Protein AF-A0AA36IX48-F1 (afdb_monomer)

Structure (mmCIF, N/CA/C/O backbone):
data_AF-A0AA36IX48-F1
#
_entry.id   AF-A0AA36IX48-F1
#
loop_
_atom_site.group_PDB
_atom_site.id
_atom_site.type_symbol
_atom_site.label_atom_id
_atom_site.label_alt_id
_atom_site.label_comp_id
_atom_site.label_asym_id
_atom_site.label_entity_id
_atom_site.label_seq_id
_atom_site.pdbx_PDB_ins_code
_atom_site.Cartn_x
_atom_site.Cartn_y
_atom_site.Cartn_z
_atom_site.occupancy
_atom_site.B_iso_or_equiv
_atom_site.auth_seq_id
_atom_site.auth_comp_id
_atom_site.auth_asym_id
_atom_site.auth_atom_id
_atom_site.pdbx_PDB_model_num
ATOM 1 N N . MET A 1 1 ? -41.286 -25.976 24.885 1.00 46.16 1 MET A N 1
ATOM 2 C CA . MET A 1 1 ? -41.912 -25.222 23.768 1.00 46.16 1 MET A CA 1
ATOM 3 C C . MET A 1 1 ? -41.968 -26.102 22.519 1.00 46.16 1 MET A C 1
ATOM 5 O O . MET A 1 1 ? -41.051 -26.886 22.336 1.00 46.16 1 MET A O 1
ATOM 9 N N . ARG A 1 2 ? -43.024 -26.004 21.688 1.00 53.12 2 ARG A N 1
ATOM 10 C CA . ARG A 1 2 ? -43.174 -26.746 20.407 1.00 53.12 2 ARG A CA 1
ATOM 11 C C . ARG A 1 2 ? -42.702 -25.962 19.166 1.00 53.12 2 ARG A C 1
ATOM 13 O O . ARG A 1 2 ? -42.714 -26.506 18.069 1.00 53.12 2 ARG A O 1
ATOM 20 N N . LEU A 1 3 ? -42.322 -24.695 19.332 1.00 53.62 3 LEU A N 1
ATOM 21 C CA . LEU A 1 3 ? -41.814 -23.829 18.266 1.00 53.62 3 LEU A CA 1
ATOM 22 C C . LEU A 1 3 ? -40.289 -23.871 18.251 1.00 53.62 3 LEU A C 1
ATOM 24 O O . LEU A 1 3 ? -39.657 -23.649 19.284 1.00 53.62 3 LEU A O 1
ATOM 28 N N . LYS A 1 4 ? -39.724 -24.159 17.080 1.00 57.25 4 LYS A N 1
ATOM 29 C CA . LYS A 1 4 ? -38.285 -24.085 16.838 1.00 57.25 4 LYS A CA 1
ATOM 30 C C . LYS A 1 4 ? -37.864 -22.615 16.669 1.00 57.25 4 LYS A C 1
ATOM 32 O O . LYS A 1 4 ? -38.554 -21.909 15.929 1.00 57.25 4 LYS A O 1
ATOM 37 N N . PRO A 1 5 ? -36.788 -22.143 17.324 1.00 54.94 5 PRO A N 1
ATOM 38 C CA . PRO A 1 5 ? -36.340 -20.752 17.228 1.00 54.94 5 PRO A CA 1
ATOM 39 C C . PRO A 1 5 ? -36.119 -20.280 15.778 1.00 54.94 5 PRO A C 1
ATOM 41 O O . PRO A 1 5 ? -36.462 -19.152 15.440 1.00 54.94 5 PRO A O 1
ATOM 44 N N . GLU A 1 6 ? -35.657 -21.159 14.888 1.00 57.03 6 GLU A N 1
ATOM 45 C CA . GLU A 1 6 ? -35.353 -20.838 13.485 1.00 57.03 6 GLU A CA 1
ATOM 46 C C . GLU A 1 6 ? -36.599 -20.446 12.666 1.00 57.03 6 GLU A C 1
ATOM 48 O O . GLU A 1 6 ? -36.493 -19.729 11.674 1.00 57.03 6 GLU A O 1
ATOM 53 N N . LEU A 1 7 ? -37.799 -20.868 13.088 1.00 59.56 7 LEU A N 1
ATOM 54 C CA . LEU A 1 7 ? -39.063 -20.503 12.429 1.00 59.56 7 LEU A CA 1
ATOM 55 C C . LEU A 1 7 ? -39.451 -19.037 12.670 1.00 59.56 7 LEU A C 1
ATOM 57 O O . LEU A 1 7 ? -40.231 -18.478 11.906 1.00 59.56 7 LEU A O 1
ATOM 61 N N . ILE A 1 8 ? -38.925 -18.412 13.727 1.00 64.75 8 ILE A N 1
ATOM 62 C CA . ILE A 1 8 ? -39.193 -17.007 14.063 1.00 64.75 8 ILE A CA 1
ATOM 63 C C . ILE A 1 8 ? -38.397 -16.072 13.155 1.00 64.75 8 ILE A C 1
ATOM 65 O O . ILE A 1 8 ? -38.906 -15.027 12.763 1.00 64.75 8 ILE A O 1
ATOM 69 N N . ASP A 1 9 ? -37.184 -16.469 12.777 1.00 60.41 9 ASP A N 1
ATOM 70 C CA . ASP A 1 9 ? -36.302 -15.697 11.896 1.00 60.41 9 ASP A CA 1
ATOM 71 C C . ASP A 1 9 ? -36.939 -15.480 10.507 1.00 60.41 9 ASP A C 1
ATOM 73 O O . ASP A 1 9 ? -36.874 -14.391 9.938 1.00 60.41 9 ASP A O 1
ATOM 77 N N . GLN A 1 10 ? -37.690 -16.477 10.020 1.00 59.72 10 GLN A N 1
ATOM 78 C CA . GLN A 1 10 ? -38.467 -16.395 8.774 1.00 59.72 10 GLN A CA 1
ATOM 79 C C . GLN A 1 10 ? -39.636 -15.398 8.833 1.00 59.72 10 GLN A C 1
ATOM 81 O O . GLN A 1 10 ? -40.089 -14.931 7.792 1.00 59.72 10 GLN A O 1
ATOM 86 N N . LEU A 1 11 ? -40.137 -15.060 10.026 1.00 64.31 11 LEU A N 1
ATOM 87 C CA . LEU A 1 11 ? -41.247 -14.112 10.203 1.00 64.31 11 LEU A CA 1
ATOM 88 C C . LEU A 1 11 ? -40.773 -12.652 10.247 1.00 64.31 11 LEU A C 1
ATOM 90 O O . LEU A 1 11 ? -41.592 -11.741 10.147 1.00 64.31 11 LEU A O 1
ATOM 94 N N . LEU A 1 12 ? -39.467 -12.420 10.414 1.00 65.06 12 LEU A N 1
ATOM 95 C CA . LEU A 1 12 ? -38.880 -11.088 10.588 1.00 65.06 12 LEU A CA 1
ATOM 96 C C . LEU A 1 12 ? -38.360 -10.480 9.276 1.00 65.06 12 LEU A C 1
ATOM 98 O O . LEU A 1 12 ? -38.052 -9.286 9.233 1.00 65.06 12 LEU A O 1
ATOM 102 N N . HIS A 1 13 ? -38.278 -11.273 8.202 1.00 67.19 13 HIS A N 1
ATOM 103 C CA . HIS A 1 13 ? -37.697 -10.864 6.925 1.00 67.19 13 HIS A CA 1
ATOM 104 C C . HIS A 1 13 ? -38.577 -11.268 5.727 1.00 67.19 13 HIS A C 1
ATOM 106 O O . HIS A 1 13 ? -39.184 -12.338 5.748 1.00 67.19 13 HIS A O 1
ATOM 112 N N . PRO A 1 14 ? -38.645 -10.449 4.657 1.00 66.88 14 PRO A N 1
ATOM 113 C CA . PRO A 1 14 ? -39.230 -10.870 3.382 1.00 66.88 14 PRO A CA 1
ATOM 114 C C . PRO A 1 14 ? -38.504 -12.102 2.830 1.00 66.88 14 PRO A C 1
ATOM 116 O O . PRO A 1 14 ? -37.282 -12.185 2.941 1.00 66.88 14 PRO A O 1
ATOM 119 N N . THR A 1 15 ? -39.227 -13.031 2.204 1.00 73.19 15 THR A N 1
ATOM 120 C CA . THR A 1 15 ? -38.663 -14.268 1.619 1.00 73.19 15 THR A CA 1
ATOM 121 C C . THR A 1 15 ? -38.873 -14.305 0.104 1.00 73.19 15 THR A C 1
ATOM 123 O O . THR A 1 15 ? -39.785 -13.656 -0.401 1.00 73.19 15 THR A O 1
ATOM 126 N N . LEU A 1 16 ? -38.029 -15.017 -0.654 1.00 79.50 16 LEU A N 1
ATOM 127 C CA . LEU A 1 16 ? -38.253 -15.195 -2.099 1.00 79.50 16 LEU A CA 1
ATOM 128 C C . LEU A 1 16 ? -39.446 -16.124 -2.332 1.00 79.50 16 LEU A C 1
ATOM 130 O O . LEU A 1 16 ? -39.593 -17.114 -1.614 1.00 79.50 16 LEU A O 1
ATOM 134 N N . ASP A 1 17 ? -40.249 -15.852 -3.361 1.00 79.50 17 ASP A N 1
ATOM 135 C CA . ASP A 1 17 ? -41.341 -16.737 -3.763 1.00 79.50 17 ASP A CA 1
ATOM 136 C C . ASP A 1 17 ? -40.775 -18.125 -4.130 1.00 79.50 17 ASP A C 1
ATOM 138 O O . ASP A 1 17 ? -39.994 -18.249 -5.083 1.00 79.50 17 ASP A O 1
ATOM 142 N N . PRO A 1 18 ? -41.149 -19.192 -3.399 1.00 73.56 18 PRO A N 1
ATOM 143 C CA . PRO A 1 18 ? -40.654 -20.538 -3.663 1.00 73.56 18 PRO A CA 1
ATOM 144 C C . PRO A 1 18 ? -41.087 -21.090 -5.031 1.00 73.56 18 PRO A C 1
ATOM 146 O O . PRO A 1 18 ? -40.496 -22.063 -5.495 1.00 73.56 18 PRO A O 1
ATOM 149 N N . LYS A 1 19 ? -42.096 -20.499 -5.686 1.00 76.38 19 LYS A N 1
ATOM 150 C CA . LYS A 1 19 ? -42.576 -20.907 -7.017 1.00 76.38 19 LYS A CA 1
ATOM 151 C C . LYS A 1 19 ? -41.875 -20.181 -8.170 1.00 76.38 19 LYS A C 1
ATOM 153 O O . LYS A 1 19 ? -42.069 -20.565 -9.325 1.00 76.38 19 LYS A O 1
ATOM 158 N N . ALA A 1 20 ? -41.075 -19.150 -7.893 1.00 81.56 20 ALA A N 1
ATOM 159 C CA . ALA A 1 20 ? -40.369 -18.403 -8.927 1.00 81.56 20 ALA A CA 1
ATOM 160 C C . ALA A 1 20 ? -39.232 -19.238 -9.543 1.00 81.56 20 ALA A C 1
ATOM 162 O O . ALA A 1 20 ? -38.473 -19.905 -8.837 1.00 81.56 20 ALA A O 1
ATOM 163 N N . LYS A 1 21 ? -39.078 -19.184 -10.874 1.00 77.06 21 LYS A N 1
ATOM 164 C CA . LYS A 1 21 ? -37.916 -19.781 -11.552 1.00 77.06 21 LYS A CA 1
ATOM 165 C C . LYS A 1 21 ? -36.668 -18.963 -11.216 1.00 77.06 21 LYS A C 1
ATOM 167 O O . LYS A 1 21 ? -36.655 -17.757 -11.437 1.00 77.06 21 LYS A O 1
ATOM 172 N N . LYS A 1 22 ? -35.622 -19.623 -10.712 1.00 84.12 22 LYS A N 1
ATOM 173 C CA . LYS A 1 22 ? -34.359 -18.991 -10.302 1.00 84.12 22 LYS A CA 1
ATOM 174 C C . LYS A 1 22 ? -33.230 -19.413 -11.237 1.00 84.12 22 LYS A C 1
ATOM 176 O O . LYS A 1 22 ? -33.047 -20.605 -11.474 1.00 84.12 22 LYS A O 1
ATOM 181 N N . GLN A 1 23 ? -32.451 -18.452 -11.726 1.00 83.62 23 GLN A N 1
ATOM 182 C CA . GLN A 1 23 ? -31.188 -18.714 -12.415 1.00 83.62 23 GLN A CA 1
ATOM 183 C C . GLN A 1 23 ? -30.030 -18.442 -11.450 1.00 83.62 23 GLN A C 1
ATOM 185 O O . GLN A 1 23 ? -29.552 -17.314 -11.343 1.00 83.62 23 GLN A O 1
ATOM 190 N N . VAL A 1 24 ? -29.610 -19.471 -10.712 1.00 81.81 24 VAL A N 1
ATOM 191 C CA . VAL A 1 24 ? -28.494 -19.370 -9.761 1.00 81.81 24 VAL A CA 1
ATOM 192 C C . VAL A 1 24 ? -27.178 -19.300 -10.537 1.00 81.81 24 VAL A C 1
ATOM 194 O O . VAL A 1 24 ? -26.882 -20.186 -11.336 1.00 81.81 24 VAL A O 1
ATOM 197 N N . ILE A 1 25 ? -26.401 -18.242 -10.308 1.00 79.06 25 ILE A N 1
ATOM 198 C CA . ILE A 1 25 ? -25.122 -17.977 -10.986 1.00 79.06 25 ILE A CA 1
ATOM 199 C C . ILE A 1 25 ? -23.906 -18.174 -10.078 1.00 79.06 25 ILE A C 1
ATOM 201 O O . ILE A 1 25 ? -22.808 -18.406 -10.576 1.00 79.06 25 ILE A O 1
ATOM 205 N N . ALA A 1 26 ? -24.083 -18.092 -8.758 1.00 72.31 26 ALA A N 1
ATOM 206 C CA . ALA A 1 26 ? -23.033 -18.353 -7.778 1.00 72.31 26 ALA A CA 1
ATOM 207 C C . ALA A 1 26 ? -23.634 -18.709 -6.410 1.00 72.31 26 ALA A C 1
ATOM 209 O O . ALA A 1 26 ? -24.830 -18.529 -6.174 1.00 72.31 26 ALA A O 1
ATOM 210 N N . LYS A 1 27 ? -22.788 -19.184 -5.492 1.00 71.38 27 LYS A N 1
ATOM 211 C CA . LYS A 1 27 ? -23.140 -19.420 -4.090 1.00 71.38 27 LYS A CA 1
ATOM 212 C C . LYS A 1 27 ? -22.024 -18.908 -3.182 1.00 71.38 27 LYS A C 1
ATOM 214 O O . LYS A 1 27 ? -20.856 -19.206 -3.422 1.00 71.38 27 LYS A O 1
ATOM 219 N N . ALA A 1 28 ? -22.372 -18.123 -2.170 1.00 62.22 28 ALA A N 1
ATOM 220 C CA . ALA A 1 28 ? -21.428 -17.574 -1.207 1.00 62.22 28 ALA A CA 1
ATOM 221 C C . ALA A 1 28 ? -20.859 -18.671 -0.289 1.00 62.22 28 ALA A C 1
ATOM 223 O O . ALA A 1 28 ? -21.557 -19.615 0.081 1.00 62.22 28 ALA A O 1
ATOM 224 N N . ALA A 1 29 ? -19.586 -18.524 0.094 1.00 48.53 29 ALA A N 1
ATOM 225 C CA . ALA A 1 29 ? -18.895 -19.444 1.003 1.00 48.53 29 ALA A CA 1
ATOM 226 C C . ALA A 1 29 ? -19.347 -19.301 2.470 1.00 48.53 29 ALA A C 1
ATOM 228 O O . ALA A 1 29 ? -19.190 -20.232 3.256 1.00 48.53 29 ALA A O 1
ATOM 229 N N . SER A 1 30 ? -19.926 -18.153 2.836 1.00 50.19 30 SER A N 1
ATOM 230 C CA . SER A 1 30 ? -20.499 -17.880 4.156 1.00 50.19 30 SER A CA 1
ATOM 231 C C . SER A 1 30 ? -22.009 -17.653 4.056 1.00 50.19 30 SER A C 1
ATOM 233 O O . SER A 1 30 ? -22.506 -17.111 3.067 1.00 50.19 30 SER A O 1
ATOM 235 N N . GLN A 1 31 ? -22.754 -18.073 5.084 1.00 53.94 31 GLN A N 1
ATOM 236 C CA . GLN A 1 31 ? -24.179 -17.756 5.179 1.00 53.94 31 GLN A CA 1
ATOM 237 C C . GLN A 1 31 ? -24.336 -16.252 5.424 1.00 53.94 31 GLN A C 1
ATOM 239 O O . GLN A 1 31 ? -23.801 -15.697 6.387 1.00 53.94 31 GLN A O 1
ATOM 244 N N . LEU A 1 32 ? -25.028 -15.587 4.503 1.00 55.62 32 LEU A N 1
ATOM 245 C CA . LEU A 1 32 ? -25.348 -14.169 4.587 1.00 55.62 32 LEU A CA 1
ATOM 246 C C . LEU A 1 32 ? -26.403 -13.934 5.691 1.00 55.62 32 LEU A C 1
ATOM 248 O O . LEU A 1 32 ? -26.988 -14.880 6.218 1.00 55.62 32 LEU A O 1
ATOM 252 N N . PRO A 1 33 ? -26.656 -12.678 6.107 1.00 53.53 33 PRO A N 1
ATOM 253 C CA . PRO A 1 33 ? -27.834 -12.386 6.917 1.00 53.53 33 PRO A CA 1
ATOM 254 C C . PRO A 1 33 ? -29.089 -12.893 6.186 1.00 53.53 33 PRO A C 1
ATOM 256 O O . PRO A 1 33 ? -29.127 -12.721 4.969 1.00 53.53 33 PRO A O 1
ATOM 259 N N . PRO A 1 34 ? -30.122 -13.415 6.878 1.00 56.50 34 PRO A N 1
ATOM 260 C CA . PRO A 1 34 ? -31.332 -14.039 6.306 1.00 56.50 34 PRO A CA 1
ATOM 261 C C . PRO A 1 34 ? -32.286 -13.036 5.619 1.00 56.50 34 PRO A C 1
ATOM 263 O O . PRO A 1 34 ? -33.505 -13.178 5.628 1.00 56.50 34 PRO A O 1
ATOM 266 N N . VAL A 1 35 ? -31.728 -11.984 5.026 1.00 59.44 35 VAL A N 1
ATOM 267 C CA . VAL A 1 35 ? -32.419 -10.890 4.359 1.00 59.44 35 VAL A CA 1
ATOM 268 C C . VAL A 1 35 ? -32.210 -11.031 2.862 1.00 59.44 35 VAL A C 1
ATOM 270 O O . VAL A 1 35 ? -31.077 -11.014 2.380 1.00 59.44 35 VAL A O 1
ATOM 273 N N . GLN A 1 36 ? -33.315 -11.104 2.134 1.00 70.62 36 GLN A N 1
ATOM 274 C CA . GLN A 1 36 ? -33.330 -11.126 0.677 1.00 70.62 36 GLN A CA 1
ATOM 275 C C . GLN A 1 36 ? -33.002 -9.735 0.135 1.00 70.62 36 GLN A C 1
ATOM 277 O O . GLN A 1 36 ? -33.546 -8.733 0.610 1.00 70.62 36 GLN A O 1
ATOM 282 N N . ARG A 1 37 ? -32.088 -9.651 -0.833 1.00 74.44 37 ARG A N 1
ATOM 283 C CA . ARG A 1 37 ? -31.637 -8.367 -1.395 1.00 74.44 37 ARG A CA 1
ATOM 284 C C . ARG A 1 37 ? -31.667 -8.423 -2.909 1.00 74.44 37 ARG A C 1
ATOM 286 O O . ARG A 1 37 ? -31.180 -9.385 -3.482 1.00 74.44 37 ARG A O 1
ATOM 293 N N . GLN A 1 38 ? -32.208 -7.387 -3.541 1.00 80.25 38 GLN A N 1
ATOM 294 C CA . GLN A 1 38 ? -32.217 -7.261 -4.995 1.00 80.25 38 GLN A CA 1
ATOM 295 C C . GLN A 1 38 ? -31.937 -5.822 -5.417 1.00 80.25 38 GLN A C 1
ATOM 297 O O . GLN A 1 38 ? -32.407 -4.873 -4.775 1.00 80.25 38 GLN A O 1
ATOM 302 N N . GLY A 1 39 ? -31.168 -5.668 -6.490 1.00 79.44 39 GLY A N 1
ATOM 303 C CA . GLY A 1 39 ? -30.781 -4.365 -7.012 1.00 79.44 39 GLY A CA 1
ATOM 304 C C . GLY A 1 39 ? -29.877 -4.459 -8.233 1.00 79.44 39 GLY A C 1
ATOM 305 O O . GLY A 1 39 ? -29.334 -5.522 -8.544 1.00 79.44 39 GLY A O 1
ATOM 306 N N . ARG A 1 40 ? -29.713 -3.332 -8.930 1.00 79.12 40 ARG A N 1
ATOM 307 C CA . ARG A 1 40 ? -28.708 -3.203 -9.986 1.00 79.12 40 ARG A CA 1
ATOM 308 C C . ARG A 1 40 ? -27.335 -3.252 -9.353 1.00 79.12 40 ARG A C 1
ATOM 310 O O . ARG A 1 40 ? -27.033 -2.460 -8.456 1.00 79.12 40 ARG A O 1
ATOM 317 N N . TRP A 1 41 ? -26.517 -4.194 -9.797 1.00 76.25 41 TRP A N 1
ATOM 318 C CA . TRP A 1 41 ? -25.200 -4.335 -9.211 1.00 76.25 41 TRP A CA 1
ATOM 319 C C . TRP A 1 41 ? -24.244 -3.265 -9.749 1.00 76.25 41 TRP A C 1
ATOM 321 O O . TRP A 1 41 ? -24.304 -2.898 -10.925 1.00 76.25 41 TRP A O 1
ATOM 331 N N . SER A 1 42 ? -23.386 -2.746 -8.872 1.00 67.94 42 SER A N 1
ATOM 332 C CA . SER A 1 42 ? -22.443 -1.669 -9.180 1.00 67.94 42 SER A CA 1
ATOM 333 C C . SER A 1 42 ? -21.073 -1.951 -8.570 1.00 67.94 42 SER A C 1
ATOM 335 O O . SER A 1 42 ? -20.973 -2.393 -7.421 1.00 67.94 42 SER A O 1
ATOM 337 N N . SER A 1 43 ? -20.027 -1.660 -9.341 1.00 66.19 43 SER A N 1
ATOM 338 C CA . SER A 1 43 ? -18.622 -1.690 -8.924 1.00 66.19 43 SER A CA 1
ATOM 339 C C . SER A 1 43 ? -18.089 -0.302 -8.534 1.00 66.19 43 SER A C 1
ATOM 341 O O . SER A 1 43 ? -16.965 -0.180 -8.043 1.00 66.19 43 SER A O 1
ATOM 343 N N . ALA A 1 44 ? -18.900 0.748 -8.714 1.00 60.56 44 ALA A N 1
ATOM 344 C CA . ALA A 1 44 ? -18.538 2.146 -8.499 1.00 60.56 44 ALA A CA 1
ATOM 345 C C . ALA A 1 44 ? -18.144 2.490 -7.048 1.00 60.56 44 ALA A C 1
ATOM 347 O O . ALA A 1 44 ? -18.482 1.785 -6.095 1.00 60.56 44 ALA A O 1
ATOM 348 N N . GLN A 1 45 ? -17.447 3.616 -6.852 1.00 58.31 45 GLN A N 1
ATOM 349 C CA . GLN A 1 45 ? -17.116 4.125 -5.515 1.00 58.31 45 GLN A CA 1
ATOM 350 C C . GLN A 1 45 ? -18.378 4.325 -4.658 1.00 58.31 45 GLN A C 1
ATOM 352 O O . GLN A 1 45 ? -19.426 4.742 -5.149 1.00 58.31 45 GLN A O 1
ATOM 357 N N . THR A 1 46 ? -18.263 4.080 -3.353 1.00 60.06 46 THR A N 1
ATOM 358 C CA . THR A 1 46 ? -19.386 4.071 -2.392 1.00 60.06 46 THR A CA 1
ATOM 359 C C . THR A 1 46 ? -20.204 5.356 -2.410 1.00 60.06 46 THR A C 1
ATOM 361 O O . THR A 1 46 ? -21.430 5.311 -2.375 1.00 60.06 46 THR A O 1
ATOM 364 N N . ARG A 1 47 ? -19.551 6.509 -2.585 1.00 58.44 47 ARG A N 1
ATOM 365 C CA . ARG A 1 47 ? -20.232 7.808 -2.707 1.00 58.44 47 ARG A CA 1
ATOM 366 C C . ARG A 1 47 ? -21.203 7.869 -3.891 1.00 58.44 47 ARG A C 1
ATOM 368 O O . ARG A 1 47 ? -22.236 8.522 -3.796 1.00 58.44 47 ARG A O 1
ATOM 375 N N . GLN A 1 48 ? -20.895 7.193 -4.996 1.00 64.25 48 GLN A N 1
ATOM 376 C CA . GLN A 1 48 ? -21.763 7.144 -6.172 1.00 64.25 48 GLN A CA 1
ATOM 377 C C . GLN A 1 48 ? -22.953 6.202 -5.954 1.00 64.25 48 GLN A C 1
ATOM 379 O O . GLN A 1 48 ? -24.062 6.523 -6.373 1.00 64.25 48 GLN A O 1
ATOM 384 N N . ALA A 1 49 ? -22.746 5.084 -5.249 1.00 63.12 49 ALA A N 1
ATOM 385 C CA . ALA A 1 49 ? -23.829 4.186 -4.847 1.00 63.12 49 ALA A CA 1
ATOM 386 C C . ALA A 1 49 ? -24.809 4.870 -3.875 1.00 63.12 49 ALA A C 1
ATOM 388 O O . ALA A 1 49 ? -26.016 4.747 -4.052 1.00 63.12 49 ALA A O 1
ATOM 389 N N . VAL A 1 50 ? -24.302 5.660 -2.916 1.00 60.94 50 VAL A N 1
ATOM 390 C CA . VAL A 1 50 ? -25.124 6.479 -2.001 1.00 60.94 50 VAL A CA 1
ATOM 391 C C . VAL A 1 50 ? -25.995 7.473 -2.757 1.00 60.94 50 VAL A C 1
ATOM 393 O O . VAL A 1 50 ? -27.170 7.607 -2.437 1.00 60.94 50 VAL A O 1
ATOM 396 N N . ARG A 1 51 ? -25.431 8.183 -3.744 1.00 66.25 51 ARG A N 1
ATOM 397 C CA . ARG A 1 51 ? -26.186 9.157 -4.551 1.00 66.25 51 ARG A CA 1
ATOM 398 C C . ARG A 1 51 ? -27.332 8.477 -5.294 1.00 66.25 51 ARG A C 1
ATOM 400 O O . ARG A 1 51 ? -28.476 8.830 -5.068 1.00 66.25 51 ARG A O 1
ATOM 407 N N . ARG A 1 52 ? -27.035 7.401 -6.024 1.00 66.56 52 ARG A N 1
ATOM 408 C CA . ARG A 1 52 ? -28.048 6.596 -6.725 1.00 66.56 52 ARG A CA 1
ATOM 409 C C . ARG A 1 52 ? -29.140 6.062 -5.792 1.00 66.56 52 ARG A C 1
ATOM 411 O O . ARG A 1 52 ? -30.314 6.077 -6.141 1.00 66.56 52 ARG A O 1
ATOM 418 N N . ALA A 1 53 ? -28.769 5.629 -4.587 1.00 62.06 53 ALA A N 1
ATOM 419 C CA . ALA A 1 53 ? -29.731 5.184 -3.583 1.00 62.06 53 ALA A CA 1
ATOM 420 C C . ALA A 1 53 ? -30.604 6.331 -3.037 1.00 62.06 53 ALA A C 1
ATOM 422 O O . ALA A 1 53 ? -31.789 6.114 -2.785 1.00 62.06 53 ALA A O 1
ATOM 423 N N . LYS A 1 54 ? -30.046 7.541 -2.866 1.00 69.12 54 LYS A N 1
ATOM 424 C CA . LYS A 1 54 ? -30.815 8.754 -2.527 1.00 69.12 54 LYS A CA 1
ATOM 425 C C . LYS A 1 54 ? -31.784 9.144 -3.642 1.00 69.12 54 LYS A C 1
ATOM 427 O O . LYS A 1 54 ? -32.889 9.571 -3.339 1.00 69.12 54 LYS A O 1
ATOM 432 N N . ASP A 1 55 ? -31.407 8.888 -4.890 1.00 72.81 55 ASP A N 1
ATOM 433 C CA . ASP A 1 55 ? -32.243 9.103 -6.076 1.00 72.81 55 ASP A CA 1
ATOM 434 C C . ASP A 1 55 ? -33.305 7.987 -6.269 1.00 72.81 55 ASP A C 1
ATOM 436 O O . ASP A 1 55 ? -33.966 7.913 -7.302 1.00 72.81 55 ASP A O 1
ATOM 440 N N . GLY A 1 56 ? -33.478 7.091 -5.285 1.00 68.56 56 GLY A N 1
ATOM 441 C CA . GLY A 1 56 ? -34.509 6.044 -5.275 1.00 68.56 56 GLY A CA 1
ATOM 442 C C . GLY A 1 56 ? -34.120 4.725 -5.956 1.00 68.56 56 GLY A C 1
ATOM 443 O O . GLY A 1 56 ? -34.928 3.793 -6.008 1.00 68.56 56 GLY A O 1
ATOM 444 N N . GLU A 1 57 ? -32.888 4.590 -6.452 1.00 74.69 57 GLU A N 1
ATOM 445 C CA . GLU A 1 57 ? -32.429 3.380 -7.135 1.00 74.69 57 GLU A CA 1
ATOM 446 C C . GLU A 1 57 ? -32.106 2.242 -6.143 1.00 74.69 57 GLU A C 1
ATOM 448 O O . GLU A 1 57 ? -31.390 2.416 -5.153 1.00 74.69 57 GLU A O 1
ATOM 453 N N . LYS A 1 58 ? -32.580 1.019 -6.426 1.00 73.31 58 LYS A N 1
ATOM 454 C CA . LYS A 1 58 ? -32.150 -0.188 -5.696 1.00 73.31 58 LYS A CA 1
ATOM 455 C C . LYS A 1 58 ? -30.764 -0.612 -6.188 1.00 73.31 58 LYS A C 1
ATOM 457 O O . LYS A 1 58 ? -30.658 -1.293 -7.208 1.00 73.31 58 LYS A O 1
ATOM 462 N N . VAL A 1 59 ? -29.716 -0.243 -5.456 1.00 71.94 59 VAL A N 1
ATOM 463 C CA . VAL A 1 59 ? -28.319 -0.557 -5.801 1.00 71.94 59 VAL A CA 1
ATOM 464 C C . VAL A 1 59 ? -27.785 -1.709 -4.950 1.00 71.94 59 VAL A C 1
ATOM 466 O O . VAL A 1 59 ? -28.004 -1.762 -3.741 1.00 71.94 59 VAL A O 1
ATOM 469 N N . LEU A 1 60 ? -27.046 -2.619 -5.584 1.00 71.19 60 LEU A N 1
ATOM 470 C CA . LEU A 1 60 ? -26.371 -3.738 -4.936 1.00 71.19 60 LEU A CA 1
ATOM 471 C C . LEU A 1 60 ? -24.853 -3.575 -5.106 1.00 71.19 60 LEU A C 1
ATOM 473 O O . LEU A 1 60 ? -24.303 -3.737 -6.195 1.00 71.19 60 LEU A O 1
ATOM 477 N N . LEU A 1 61 ? -24.163 -3.189 -4.032 1.00 66.56 61 LEU A N 1
ATOM 478 C CA . LEU A 1 61 ? -22.719 -2.960 -4.074 1.00 66.56 61 LEU A CA 1
ATOM 479 C C . LEU A 1 61 ? -21.979 -4.302 -4.123 1.00 66.56 61 LEU A C 1
ATOM 481 O O . LEU A 1 61 ? -22.156 -5.127 -3.226 1.00 66.56 61 LEU A O 1
ATOM 485 N N . VAL A 1 62 ? -21.144 -4.509 -5.145 1.00 69.38 62 VAL A N 1
ATOM 486 C CA . VAL A 1 62 ? -20.300 -5.708 -5.270 1.00 69.38 62 VAL A CA 1
ATOM 487 C C . VAL A 1 62 ? -18.839 -5.293 -5.202 1.00 69.38 62 VAL A C 1
ATOM 489 O O . VAL A 1 62 ? -18.336 -4.546 -6.041 1.00 69.38 62 VAL A O 1
ATOM 492 N N . ARG A 1 63 ? -18.144 -5.799 -4.186 1.00 60.94 63 ARG A N 1
ATOM 493 C CA . ARG A 1 63 ? -16.720 -5.558 -3.938 1.00 60.94 63 ARG A CA 1
ATOM 494 C C . ARG A 1 63 ? -15.969 -6.873 -3.801 1.00 60.94 63 ARG A C 1
ATOM 496 O O . ARG A 1 63 ? -16.542 -7.850 -3.322 1.00 60.94 63 ARG A O 1
ATOM 503 N N . ILE A 1 64 ? -14.675 -6.854 -4.133 1.00 55.41 64 ILE A N 1
ATOM 504 C CA . ILE A 1 64 ? -13.749 -7.940 -3.771 1.00 55.41 64 ILE A CA 1
ATOM 505 C C . ILE A 1 64 ? -13.727 -8.072 -2.241 1.00 55.41 64 ILE A C 1
ATOM 507 O O . ILE A 1 64 ? -14.009 -9.139 -1.705 1.00 55.41 64 ILE A O 1
ATOM 511 N N . GLU A 1 65 ? -13.516 -6.953 -1.545 1.00 49.94 65 GLU A N 1
ATOM 512 C CA . GLU A 1 65 ? -13.613 -6.802 -0.090 1.00 49.94 65 GLU A CA 1
ATOM 513 C C . GLU A 1 65 ? -14.201 -5.420 0.225 1.00 49.94 65 GLU A C 1
ATOM 515 O O . GLU A 1 65 ? -13.955 -4.465 -0.512 1.00 49.94 65 GLU A O 1
ATOM 520 N N . THR A 1 66 ? -15.003 -5.313 1.284 1.00 51.97 66 THR A N 1
ATOM 521 C CA . THR A 1 66 ? -15.533 -4.024 1.756 1.00 51.97 66 THR A CA 1
ATOM 522 C C . THR A 1 66 ? -14.534 -3.353 2.693 1.00 51.97 66 THR A C 1
ATOM 524 O O . THR A 1 66 ? -14.044 -4.011 3.614 1.00 51.97 66 THR A O 1
ATOM 527 N N . SER A 1 67 ? -14.264 -2.063 2.496 1.00 49.56 67 SER A N 1
ATOM 528 C CA . SER A 1 67 ? -13.452 -1.242 3.400 1.00 49.56 67 SER A CA 1
ATOM 529 C C . SER A 1 67 ? -14.334 -0.376 4.311 1.00 49.56 67 SER A C 1
ATOM 531 O O . SER A 1 67 ? -15.532 -0.236 4.060 1.00 49.56 67 SER A O 1
ATOM 533 N N . PRO A 1 68 ? -13.777 0.228 5.372 1.00 48.81 68 PRO A N 1
ATOM 534 C CA . PRO A 1 68 ? -14.554 1.114 6.232 1.00 48.81 68 PRO A CA 1
ATOM 535 C C . PRO A 1 68 ? -15.070 2.388 5.526 1.00 48.81 68 PRO A C 1
ATOM 537 O O . PRO A 1 68 ? -16.182 2.838 5.796 1.00 48.81 68 PRO A O 1
ATOM 540 N N . ASP A 1 69 ? -14.377 2.864 4.480 1.00 49.91 69 ASP A N 1
ATOM 541 C CA . ASP A 1 69 ? -14.883 3.912 3.571 1.00 49.91 69 ASP A CA 1
ATOM 542 C C . ASP A 1 69 ? -16.223 3.538 2.905 1.00 49.91 69 ASP A C 1
ATOM 544 O O . ASP A 1 69 ? -16.983 4.409 2.466 1.00 49.91 69 ASP A O 1
ATOM 548 N N . ASP A 1 70 ? -16.533 2.239 2.819 1.00 51.69 70 ASP A N 1
ATOM 549 C CA . ASP A 1 70 ? -17.786 1.756 2.259 1.00 51.69 70 ASP A CA 1
ATOM 550 C C . ASP A 1 70 ? -18.973 1.935 3.237 1.00 51.69 70 ASP A C 1
ATOM 552 O O . ASP A 1 70 ? -20.119 1.955 2.789 1.00 51.69 70 ASP A O 1
ATOM 556 N N . ILE A 1 71 ? -18.746 2.148 4.546 1.00 52.69 71 ILE A N 1
ATOM 557 C CA . ILE A 1 71 ? -19.788 2.178 5.603 1.00 52.69 71 ILE A CA 1
ATOM 558 C C . ILE A 1 71 ? -20.859 3.247 5.358 1.00 52.69 71 ILE A C 1
ATOM 560 O O . ILE A 1 71 ? -22.052 2.979 5.518 1.00 52.69 71 ILE A O 1
ATOM 564 N N . HIS A 1 72 ? -20.471 4.428 4.881 1.00 46.25 72 HIS A N 1
ATOM 565 C CA . HIS A 1 72 ? -21.413 5.515 4.594 1.00 46.25 72 HIS A CA 1
ATOM 566 C C . HIS A 1 72 ? -22.385 5.180 3.446 1.00 46.25 72 HIS A C 1
ATOM 568 O O . HIS A 1 72 ? -23.475 5.743 3.386 1.00 46.25 72 HIS A O 1
ATOM 574 N N . GLY A 1 73 ? -22.032 4.233 2.565 1.00 42.31 73 GLY A N 1
ATOM 575 C CA . GLY A 1 73 ? -22.960 3.642 1.592 1.00 42.31 73 GLY A CA 1
ATOM 576 C C . GLY A 1 73 ? -23.669 2.382 2.045 1.00 42.31 73 GLY A C 1
ATOM 577 O O . GLY A 1 73 ? -24.609 1.954 1.382 1.00 42.31 73 GLY A O 1
ATOM 578 N N . LEU A 1 74 ? -23.281 1.825 3.190 1.00 49.03 74 LEU A N 1
ATOM 579 C CA . LEU A 1 74 ? -23.894 0.640 3.783 1.00 49.03 74 LEU A CA 1
ATOM 580 C C . LEU A 1 74 ? -25.128 0.978 4.641 1.00 49.03 74 LEU A C 1
ATOM 582 O O . LEU A 1 74 ? -25.994 0.112 4.799 1.00 49.03 74 LEU A O 1
ATOM 586 N N . GLY A 1 75 ? -25.242 2.215 5.151 1.00 37.47 75 GLY A N 1
ATOM 587 C CA . GLY A 1 75 ? -26.427 2.717 5.872 1.00 37.47 75 GLY A CA 1
ATOM 588 C C . GLY A 1 75 ? -27.677 2.824 4.986 1.00 37.47 75 GLY A C 1
ATOM 589 O O . GLY A 1 75 ? -28.796 2.553 5.422 1.00 37.47 75 GLY A O 1
ATOM 590 N N . THR A 1 76 ? -27.485 3.097 3.697 1.00 36.00 76 THR A N 1
ATOM 591 C CA . THR A 1 76 ? -28.511 3.022 2.653 1.00 36.00 76 THR A CA 1
ATOM 592 C C . THR A 1 76 ? -28.474 1.636 2.009 1.00 36.00 76 THR A C 1
ATOM 594 O O . THR A 1 76 ? -27.769 1.434 1.035 1.00 36.00 76 THR A O 1
ATOM 597 N N . ARG A 1 77 ? -29.192 0.669 2.606 1.00 37.56 77 ARG A N 1
ATOM 598 C CA . ARG A 1 77 ? -29.541 -0.676 2.082 1.00 37.56 77 ARG A CA 1
ATOM 599 C C . ARG A 1 77 ? -28.562 -1.266 1.039 1.00 37.56 77 ARG A C 1
ATOM 601 O O . ARG A 1 77 ? -28.659 -0.922 -0.131 1.00 37.56 77 ARG A O 1
ATOM 608 N N . GLN A 1 78 ? -27.826 -2.341 1.387 1.00 49.09 78 GLN A N 1
ATOM 609 C CA . GLN A 1 78 ? -27.083 -3.105 0.355 1.00 49.09 78 GLN A CA 1
ATOM 610 C C . GLN A 1 78 ? -25.732 -3.764 0.756 1.00 49.09 78 GLN A C 1
ATOM 612 O O . GLN A 1 78 ? -24.709 -3.222 0.368 1.00 49.09 78 GLN A O 1
ATOM 617 N N . ARG A 1 79 ? -25.647 -4.900 1.484 1.00 41.12 79 ARG A N 1
ATOM 618 C CA . ARG A 1 79 ? -24.350 -5.563 1.815 1.00 41.12 79 ARG A CA 1
ATOM 619 C C . ARG A 1 79 ? -24.078 -6.792 0.937 1.00 41.12 79 ARG A C 1
ATOM 621 O O . ARG A 1 79 ? -24.836 -7.751 1.058 1.00 41.12 79 ARG A O 1
ATOM 628 N N . VAL A 1 80 ? -22.977 -6.804 0.168 1.00 42.94 80 VAL A N 1
ATOM 629 C CA . VAL A 1 80 ? -22.399 -8.009 -0.475 1.00 42.94 80 VAL A CA 1
ATOM 630 C C . VAL A 1 80 ? -20.883 -7.848 -0.660 1.00 42.94 80 VAL A C 1
ATOM 632 O O . VAL A 1 80 ? -20.423 -6.928 -1.326 1.00 42.94 80 VAL A O 1
ATOM 635 N N . SER A 1 81 ? -20.094 -8.763 -0.097 1.00 37.66 81 SER A N 1
ATOM 636 C CA . SER A 1 81 ? -18.670 -8.918 -0.425 1.00 37.66 81 SER A CA 1
ATOM 637 C C . SER A 1 81 ? -18.510 -10.232 -1.184 1.00 37.66 81 SER A C 1
ATOM 639 O O . SER A 1 81 ? -19.037 -11.259 -0.759 1.00 37.66 81 SER A O 1
ATOM 641 N N . CYS A 1 82 ? -17.846 -10.186 -2.336 1.00 35.41 82 CYS A N 1
ATOM 642 C CA . CYS A 1 82 ? -17.588 -11.328 -3.203 1.00 35.41 82 CYS A CA 1
ATOM 643 C C . CYS A 1 82 ? -16.077 -11.430 -3.456 1.00 35.41 82 CYS A C 1
ATOM 645 O O . CYS A 1 82 ? -15.561 -10.830 -4.398 1.00 35.41 82 CYS A O 1
ATOM 647 N N . ARG A 1 83 ? -15.369 -12.251 -2.668 1.00 33.56 83 ARG A N 1
ATOM 648 C CA . ARG A 1 83 ? -14.090 -12.839 -3.116 1.00 33.56 83 ARG A CA 1
ATOM 649 C C . ARG A 1 83 ? -14.354 -13.733 -4.347 1.00 33.56 83 ARG A C 1
ATOM 651 O O . ARG A 1 83 ? -15.496 -14.151 -4.547 1.00 33.56 83 ARG A O 1
ATOM 658 N N . PRO A 1 84 ? -13.364 -13.969 -5.228 1.00 33.16 84 PRO A N 1
ATOM 659 C CA . PRO A 1 84 ? -13.581 -14.184 -6.660 1.00 33.16 84 PRO A CA 1
ATOM 660 C C . PRO A 1 84 ? -14.229 -15.542 -6.982 1.00 33.16 84 PRO A C 1
ATOM 662 O O . PRO A 1 84 ? -13.563 -16.472 -7.412 1.00 33.16 84 PRO A O 1
ATOM 665 N N . ALA A 1 85 ? -15.550 -15.636 -6.836 1.00 30.28 85 ALA A N 1
ATOM 666 C CA . ALA A 1 85 ? -16.376 -16.725 -7.363 1.00 30.28 85 ALA A CA 1
ATOM 667 C C . ALA A 1 85 ? -17.042 -16.362 -8.708 1.00 30.28 85 ALA A C 1
ATOM 669 O O . ALA A 1 85 ? -17.667 -17.206 -9.340 1.00 30.28 85 ALA A O 1
ATOM 670 N N . LEU A 1 86 ? -16.886 -15.118 -9.182 1.00 36.19 86 LEU A N 1
ATOM 671 C CA . LEU A 1 86 ? -17.432 -14.656 -10.470 1.00 36.19 86 LEU A CA 1
ATOM 672 C C . LEU A 1 86 ? -16.492 -14.903 -11.666 1.00 36.19 86 LEU A C 1
ATOM 674 O O . LEU A 1 86 ? -16.870 -14.650 -12.806 1.00 36.19 86 LEU A O 1
ATOM 678 N N . ARG A 1 87 ? -15.282 -15.436 -11.439 1.00 33.88 87 ARG A N 1
ATOM 679 C CA . ARG A 1 87 ? -14.399 -15.943 -12.505 1.00 33.88 87 ARG A CA 1
ATOM 680 C C . ARG A 1 87 ? -14.501 -17.465 -12.550 1.00 33.88 87 ARG A C 1
ATOM 682 O O . ARG A 1 87 ? -13.647 -18.155 -12.013 1.00 33.88 87 ARG A O 1
ATOM 689 N N . GLY A 1 88 ? -15.570 -17.993 -13.138 1.00 32.62 88 GLY A N 1
ATOM 690 C CA . GLY A 1 88 ? -15.708 -19.450 -13.254 1.00 32.62 88 GLY A CA 1
ATOM 691 C C . GLY A 1 88 ? -16.970 -19.970 -13.933 1.00 32.62 88 GLY A C 1
ATOM 692 O O . GLY A 1 88 ? -16.971 -21.112 -14.376 1.00 32.62 88 GLY A O 1
ATOM 693 N N . PHE A 1 89 ? -18.018 -19.160 -14.083 1.00 31.52 89 PHE A N 1
ATOM 694 C CA . PHE A 1 89 ? -19.238 -19.576 -14.778 1.00 31.52 89 PHE A CA 1
ATOM 695 C C . PHE A 1 89 ? -19.419 -18.789 -16.078 1.00 31.52 89 PHE A C 1
ATOM 697 O O . PHE A 1 89 ? -19.232 -17.576 -16.110 1.00 31.52 89 PHE A O 1
ATOM 704 N N . GLY A 1 90 ? -19.726 -19.506 -17.164 1.00 32.88 90 GLY A N 1
ATOM 705 C CA . GLY A 1 90 ? -19.735 -19.051 -18.561 1.00 32.88 90 GLY A CA 1
ATOM 706 C C . GLY A 1 90 ? -20.813 -18.029 -18.942 1.00 32.88 90 GLY A C 1
ATOM 707 O O . GLY A 1 90 ? -21.548 -18.239 -19.900 1.00 32.88 90 GLY A O 1
ATOM 708 N N . GLY A 1 91 ? -20.883 -16.907 -18.230 1.00 43.91 91 GLY A N 1
ATOM 709 C CA . GLY A 1 91 ? -21.664 -15.733 -18.601 1.00 43.91 91 GLY A CA 1
ATOM 710 C C . GLY A 1 91 ? -21.156 -14.518 -17.834 1.00 43.91 91 GLY A C 1
ATOM 711 O O . GLY A 1 91 ? -21.325 -14.437 -16.621 1.00 43.91 91 GLY A O 1
ATOM 712 N N . ALA A 1 92 ? -20.504 -13.579 -18.519 1.00 53.47 92 ALA A N 1
ATOM 713 C CA . ALA A 1 92 ? -20.075 -12.325 -17.908 1.00 53.47 92 ALA A CA 1
ATOM 714 C C . ALA A 1 92 ? -21.313 -11.510 -17.488 1.00 53.47 92 ALA A C 1
ATOM 716 O O . ALA A 1 92 ? -22.051 -11.025 -18.346 1.00 53.47 92 ALA A O 1
ATOM 717 N N . VAL A 1 93 ? -21.555 -11.371 -16.181 1.00 62.31 93 VAL A N 1
ATOM 718 C CA . VAL A 1 93 ? -22.587 -10.464 -15.654 1.00 62.31 93 VAL A CA 1
ATOM 719 C C . VAL A 1 93 ? -22.101 -9.030 -15.868 1.00 62.31 93 VAL A C 1
ATOM 721 O O . VAL A 1 93 ? -21.033 -8.656 -15.384 1.00 62.31 93 VAL A O 1
ATOM 724 N N . GLN A 1 94 ? -22.856 -8.234 -16.622 1.00 71.44 94 GLN A N 1
ATOM 725 C CA . GLN A 1 94 ? -22.506 -6.844 -16.934 1.00 71.44 94 GLN A CA 1
ATOM 726 C C . GLN A 1 94 ? -22.969 -5.903 -15.821 1.00 71.44 94 GLN A C 1
ATOM 728 O O . GLN A 1 94 ? -24.029 -6.116 -15.231 1.00 71.44 94 GLN A O 1
ATOM 733 N N . GLU A 1 95 ? -22.187 -4.862 -15.532 1.00 69.38 95 GLU A N 1
ATOM 734 C CA . GLU A 1 95 ? -22.543 -3.825 -14.555 1.00 69.38 95 GLU A CA 1
ATOM 735 C C . GLU A 1 95 ? -23.908 -3.192 -14.882 1.00 69.38 95 GLU A C 1
ATOM 737 O O . GLU A 1 95 ? -24.241 -2.974 -16.047 1.00 69.38 95 GLU A O 1
ATOM 742 N N . GLY A 1 96 ? -24.732 -2.942 -13.858 1.00 70.38 96 GLY A N 1
ATOM 743 C CA . GLY A 1 96 ? -26.098 -2.428 -14.019 1.00 70.38 96 GLY A CA 1
ATOM 744 C C . GLY A 1 96 ? -27.180 -3.494 -14.255 1.00 70.38 96 GLY A C 1
ATOM 745 O O . GLY A 1 96 ? -28.374 -3.163 -14.241 1.00 70.38 96 GLY A O 1
ATOM 746 N N . GLN A 1 97 ? -26.807 -4.770 -14.421 1.00 80.75 97 GLN A N 1
ATOM 747 C CA . GLN A 1 97 ? -27.762 -5.882 -14.391 1.00 80.75 97 GLN A CA 1
ATOM 748 C C . GLN A 1 97 ? -28.334 -6.077 -12.982 1.00 80.75 97 GLN A C 1
ATOM 750 O O . GLN A 1 97 ? -27.662 -5.835 -11.977 1.00 80.75 97 GLN A O 1
ATOM 755 N N . ILE A 1 98 ? -29.592 -6.510 -12.904 1.00 83.69 98 ILE A N 1
ATOM 756 C CA . ILE A 1 98 ? -30.235 -6.803 -11.622 1.00 83.69 98 ILE A CA 1
ATOM 757 C C . ILE A 1 98 ? -29.723 -8.147 -11.113 1.00 83.69 98 ILE A C 1
ATOM 759 O O . ILE A 1 98 ? -29.768 -9.148 -11.831 1.00 83.69 98 ILE A O 1
ATOM 763 N N . LEU A 1 99 ? -29.268 -8.156 -9.866 1.00 83.94 99 LEU A N 1
ATOM 764 C CA . LEU A 1 99 ? -28.937 -9.361 -9.121 1.00 83.94 99 LEU A CA 1
ATOM 765 C C . LEU A 1 99 ? -29.861 -9.480 -7.914 1.00 83.94 99 LEU A C 1
ATOM 767 O O . LEU A 1 99 ? -30.181 -8.477 -7.272 1.00 83.94 99 LEU A O 1
ATOM 771 N N . THR A 1 100 ? -30.242 -10.713 -7.598 1.00 84.12 100 THR A N 1
ATOM 772 C CA . THR A 1 100 ? -30.939 -11.072 -6.363 1.00 84.12 100 THR A CA 1
ATOM 773 C C . THR A 1 100 ? -30.049 -11.984 -5.533 1.00 84.12 100 THR A C 1
ATOM 775 O O . THR A 1 100 ? -29.397 -12.880 -6.060 1.00 84.12 100 THR A O 1
ATOM 778 N N . ILE A 1 101 ? -30.006 -11.762 -4.227 1.00 79.25 101 ILE A N 1
ATOM 779 C CA . ILE A 1 101 ? -29.202 -12.536 -3.291 1.00 79.25 101 ILE A CA 1
ATOM 780 C C . ILE A 1 101 ? -30.099 -13.127 -2.229 1.00 79.25 101 ILE A C 1
ATOM 782 O O . ILE A 1 101 ? -30.810 -12.400 -1.524 1.00 79.25 101 ILE A O 1
ATOM 786 N N . ASP A 1 102 ? -29.984 -14.445 -2.102 1.00 77.56 102 ASP A N 1
ATOM 787 C CA . ASP A 1 102 ? -30.620 -15.194 -1.045 1.00 77.56 102 ASP A CA 1
ATOM 788 C C . ASP A 1 102 ? -29.757 -15.228 0.207 1.00 77.56 102 ASP A C 1
ATOM 790 O O . ASP A 1 102 ? -28.764 -15.949 0.308 1.00 77.56 102 ASP A O 1
ATOM 794 N N . G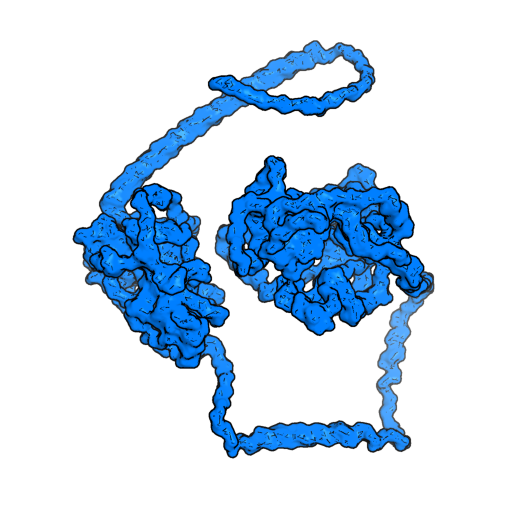LY A 1 103 ? -30.174 -14.423 1.180 1.00 67.94 103 GLY A N 1
ATOM 795 C CA . GLY A 1 103 ? -29.533 -14.310 2.477 1.00 67.94 103 GLY A CA 1
ATOM 796 C C . GLY A 1 103 ? -29.474 -15.622 3.265 1.00 67.94 103 GLY A C 1
ATOM 797 O O . GLY A 1 103 ? -28.545 -15.834 4.033 1.00 67.94 103 GLY A O 1
ATOM 798 N N . VAL A 1 104 ? -30.439 -16.523 3.062 1.00 67.88 104 VAL A N 1
ATOM 799 C CA . VAL A 1 104 ? -30.560 -17.780 3.817 1.00 67.88 104 VAL A CA 1
ATOM 800 C C . VAL A 1 104 ? -29.700 -18.879 3.196 1.00 67.88 104 VAL A C 1
ATOM 802 O O . VAL A 1 104 ? -29.012 -19.617 3.901 1.00 67.88 104 VAL A O 1
ATOM 805 N N . THR A 1 105 ? -29.735 -19.007 1.870 1.00 70.19 105 THR A N 1
ATOM 806 C CA . THR A 1 105 ? -29.036 -20.085 1.149 1.00 70.19 105 THR A CA 1
ATOM 807 C C . THR A 1 105 ? -27.645 -19.682 0.658 1.00 70.19 105 THR A C 1
ATOM 809 O O . THR A 1 105 ? -26.832 -20.557 0.345 1.00 70.19 105 THR A O 1
ATOM 812 N N . GLY A 1 106 ? -27.356 -18.379 0.606 1.00 70.75 106 GLY A N 1
ATOM 813 C CA . GLY A 1 106 ? -26.143 -17.813 0.022 1.00 70.75 106 GLY A CA 1
ATOM 814 C C . GLY A 1 106 ? -26.153 -17.794 -1.508 1.00 70.75 106 GLY A C 1
ATOM 815 O O . GLY A 1 106 ? -25.109 -17.554 -2.109 1.00 70.75 106 GLY A O 1
ATOM 816 N N . GLU A 1 107 ? -27.281 -18.087 -2.159 1.00 80.56 107 GLU A N 1
ATOM 817 C CA . GLU A 1 107 ? -27.385 -18.112 -3.621 1.00 80.56 107 GLU A CA 1
ATOM 818 C C . GLU A 1 107 ? -27.374 -16.696 -4.214 1.00 80.56 107 GLU A C 1
ATOM 820 O O . GLU A 1 107 ? -28.065 -15.794 -3.741 1.00 80.56 107 GLU A O 1
ATOM 825 N N . VAL A 1 108 ? -26.609 -16.513 -5.291 1.00 81.00 108 VAL A N 1
ATOM 826 C CA . VAL A 1 108 ? -26.641 -15.319 -6.140 1.00 81.00 108 VAL A CA 1
ATOM 827 C C . VAL A 1 108 ? -27.417 -15.676 -7.399 1.00 81.00 108 VAL A C 1
ATOM 829 O O . VAL A 1 108 ? -27.068 -16.624 -8.104 1.00 81.00 108 VAL A O 1
ATOM 832 N N . ILE A 1 109 ? -28.478 -14.928 -7.671 1.00 85.88 109 ILE A N 1
ATOM 833 C CA . ILE A 1 109 ? -29.475 -15.199 -8.702 1.00 85.88 109 ILE A CA 1
ATOM 834 C C . ILE A 1 109 ? -29.459 -14.047 -9.711 1.00 85.88 109 ILE A C 1
ATOM 836 O O . ILE A 1 109 ? -29.460 -12.875 -9.329 1.00 85.88 109 ILE A O 1
ATOM 840 N N . LEU A 1 110 ? -29.441 -14.374 -11.003 1.00 83.88 110 LEU A N 1
ATOM 841 C CA . LEU A 1 110 ? -29.531 -13.380 -12.071 1.00 83.88 110 LEU A CA 1
ATOM 842 C C . LEU A 1 110 ? -30.987 -12.921 -12.250 1.00 83.88 110 LEU A C 1
ATOM 844 O O . LEU A 1 110 ? -31.880 -13.753 -12.414 1.00 83.88 110 LEU A O 1
ATOM 848 N N . GLY A 1 111 ? -31.211 -11.605 -12.260 1.00 83.94 111 GLY A N 1
ATOM 849 C CA . GLY A 1 111 ? -32.534 -10.994 -12.403 1.00 83.94 111 GLY A CA 1
ATOM 850 C C . GLY A 1 111 ? -33.254 -10.735 -11.077 1.00 83.94 111 GLY A C 1
ATOM 851 O O . GLY A 1 111 ? -32.753 -11.048 -9.997 1.00 83.94 111 GLY A O 1
ATOM 852 N N . GLU A 1 112 ? -34.432 -10.116 -11.166 1.00 84.50 112 GLU A N 1
ATOM 853 C CA . GLU A 1 112 ? -35.315 -9.867 -10.021 1.00 84.50 112 GLU A CA 1
ATOM 854 C C . GLU A 1 112 ? -36.147 -11.117 -9.702 1.00 84.50 112 GLU A C 1
ATOM 856 O O . GLU A 1 112 ? -36.696 -11.746 -10.609 1.00 84.50 112 GLU A O 1
ATOM 861 N N . VAL A 1 113 ? -36.260 -11.471 -8.419 1.00 86.44 113 VAL A N 1
ATOM 862 C CA . VAL A 1 113 ? -37.097 -12.588 -7.961 1.00 86.44 113 VAL A CA 1
ATOM 863 C C . VAL A 1 113 ? -38.230 -12.035 -7.090 1.00 86.44 113 VAL A C 1
ATOM 865 O O . VAL A 1 113 ? -37.953 -11.315 -6.132 1.00 86.44 113 VAL A O 1
ATOM 868 N N . PRO A 1 114 ? -39.504 -12.368 -7.366 1.00 84.19 114 PRO A N 1
ATOM 869 C CA . PRO A 1 114 ? -40.625 -11.924 -6.540 1.00 84.19 114 PRO A CA 1
ATOM 870 C C . PRO A 1 114 ? -40.435 -12.276 -5.057 1.00 84.19 114 PRO A C 1
ATOM 872 O O . PRO A 1 114 ? -40.024 -13.390 -4.727 1.00 84.19 114 PRO A O 1
ATOM 875 N N . THR A 1 115 ? -40.756 -11.339 -4.160 1.00 81.25 115 THR A N 1
ATOM 876 C CA . THR A 1 115 ? -40.665 -11.527 -2.702 1.00 81.25 115 THR A CA 1
ATOM 877 C C . THR A 1 115 ? -42.042 -11.605 -2.054 1.00 81.25 115 THR A C 1
ATOM 879 O O . THR A 1 115 ? -42.939 -10.843 -2.413 1.00 81.25 115 THR A O 1
ATOM 882 N N . VAL A 1 116 ? -42.186 -12.450 -1.037 1.00 77.56 116 VAL A N 1
ATOM 883 C CA . VAL A 1 116 ? -43.370 -12.542 -0.180 1.00 77.56 116 VAL A CA 1
ATOM 884 C C . VAL A 1 116 ? -43.155 -11.675 1.072 1.00 77.56 116 VAL A C 1
ATOM 886 O O . VAL A 1 116 ? -42.132 -11.839 1.750 1.00 77.56 116 VAL A O 1
ATOM 889 N N . PRO A 1 117 ? -44.073 -10.740 1.394 1.00 65.56 117 PRO A N 1
ATOM 890 C CA . PRO A 1 117 ? -43.951 -9.893 2.578 1.00 65.56 117 PRO A CA 1
ATOM 891 C C . PRO A 1 117 ? -44.081 -10.716 3.873 1.00 65.56 117 PRO A C 1
ATOM 893 O O . PRO A 1 117 ? -44.854 -11.680 3.909 1.00 65.56 117 PRO A O 1
ATOM 896 N N . PRO A 1 118 ? -43.361 -10.342 4.948 1.00 65.25 118 PRO A N 1
ATOM 897 C CA . PRO A 1 118 ? -43.461 -11.031 6.227 1.00 65.25 118 PRO A CA 1
ATOM 898 C C . PRO A 1 118 ? -44.865 -10.849 6.812 1.00 65.25 118 PRO A C 1
ATOM 900 O O . PRO A 1 118 ? -45.358 -9.729 6.947 1.00 65.25 118 PRO A O 1
ATOM 903 N N . GLN A 1 119 ? -45.512 -11.954 7.178 1.00 58.94 119 GLN A N 1
ATOM 904 C CA . GLN A 1 119 ? -46.757 -11.923 7.937 1.00 58.94 119 GLN A CA 1
ATOM 905 C C . GLN A 1 119 ? -46.406 -12.075 9.417 1.00 58.94 119 GLN A C 1
ATOM 907 O O . GLN A 1 119 ? -45.929 -13.129 9.830 1.00 58.94 119 GLN A O 1
ATOM 912 N N . LEU A 1 120 ? -46.630 -11.028 10.215 1.00 60.16 120 LEU A N 1
ATOM 913 C CA . LEU A 1 120 ? -46.527 -11.082 11.675 1.00 60.16 120 LEU A CA 1
ATOM 914 C C . LEU A 1 120 ? -47.929 -11.331 12.255 1.00 60.16 120 LEU A C 1
ATOM 916 O O . LEU A 1 120 ? -48.658 -10.373 12.514 1.00 60.16 120 LEU A O 1
ATOM 920 N N . PRO A 1 121 ? -48.368 -12.590 12.436 1.00 61.94 121 PRO A N 1
ATOM 921 C CA . PRO A 1 121 ? -49.674 -12.865 13.024 1.00 61.94 121 PRO A CA 1
ATOM 922 C C . PRO A 1 121 ? -49.739 -12.333 14.462 1.00 61.94 121 PRO A C 1
ATOM 924 O O . PRO A 1 121 ? -48.742 -12.375 15.182 1.00 61.94 121 PRO A O 1
ATOM 927 N N . GLY A 1 122 ? -50.922 -11.924 14.936 1.00 58.19 122 GLY A N 1
ATOM 928 C CA . GLY A 1 122 ? -51.122 -11.458 16.323 1.00 58.19 122 GLY A CA 1
ATOM 929 C C . GLY A 1 122 ? -50.647 -12.450 17.403 1.00 58.19 122 GLY A C 1
ATOM 930 O O . GLY A 1 122 ? -50.261 -12.052 18.500 1.00 58.19 122 GLY A O 1
ATOM 931 N N . ALA A 1 123 ? -50.560 -13.741 17.064 1.00 64.94 123 ALA A N 1
ATOM 932 C CA . ALA A 1 123 ? -49.953 -14.782 17.893 1.00 64.94 123 ALA A CA 1
ATOM 933 C C . ALA A 1 123 ? -48.460 -14.541 18.212 1.00 64.94 123 ALA A C 1
ATOM 935 O O . ALA A 1 123 ? -47.997 -14.943 19.278 1.00 64.94 123 ALA A O 1
ATOM 936 N N . PHE A 1 124 ? -47.708 -13.858 17.340 1.00 66.12 124 PHE A N 1
ATOM 937 C CA . PHE A 1 124 ? -46.302 -13.505 17.565 1.00 66.12 124 PHE A CA 1
ATOM 938 C C . PHE A 1 124 ? -46.136 -12.617 18.805 1.00 66.12 124 PHE A C 1
ATOM 940 O O . PHE A 1 124 ? -45.290 -12.893 19.656 1.00 66.12 124 PHE A O 1
ATOM 947 N N . GLY A 1 125 ? -46.990 -11.598 18.954 1.00 63.50 125 GLY A N 1
ATOM 948 C CA . GLY A 1 125 ? -46.979 -10.711 20.121 1.00 63.50 125 GLY A CA 1
ATOM 949 C C . GLY A 1 125 ? -47.268 -11.457 21.427 1.00 63.50 125 GLY A C 1
ATOM 950 O O . GLY A 1 125 ? -46.597 -11.226 22.431 1.00 63.50 125 GLY A O 1
ATOM 951 N N . ILE A 1 126 ? -48.198 -12.417 21.392 1.00 68.75 126 ILE A N 1
ATOM 952 C CA . ILE A 1 126 ? -48.553 -13.263 22.543 1.00 68.75 126 ILE A CA 1
ATOM 953 C C . ILE A 1 126 ? -47.380 -14.175 22.939 1.00 68.75 126 ILE A C 1
ATOM 955 O O . ILE A 1 126 ? -47.029 -14.253 24.115 1.00 68.75 126 ILE A O 1
ATOM 959 N N . ILE A 1 127 ? -46.717 -14.813 21.967 1.00 68.75 127 ILE A N 1
ATOM 960 C CA . ILE A 1 127 ? -45.548 -15.674 22.221 1.00 68.75 127 ILE A CA 1
ATOM 961 C C . ILE A 1 127 ? -44.385 -14.860 22.807 1.00 68.75 127 ILE A C 1
ATOM 963 O O . ILE A 1 127 ? -43.735 -15.306 23.753 1.00 68.75 127 ILE A O 1
ATOM 967 N N . MET A 1 128 ? -44.138 -13.653 22.288 1.00 67.00 128 MET A N 1
ATOM 968 C CA . MET A 1 128 ? -43.102 -12.759 22.816 1.00 67.00 128 MET A CA 1
ATOM 969 C C . MET A 1 128 ? -43.419 -12.260 24.231 1.00 67.00 128 MET A C 1
ATOM 971 O O . MET A 1 128 ? -42.497 -12.080 25.025 1.00 67.00 128 MET A O 1
ATOM 975 N N . ALA A 1 129 ? -44.699 -12.069 24.567 1.00 65.62 129 ALA A N 1
ATOM 976 C CA . ALA A 1 129 ? -45.124 -11.735 25.925 1.00 65.62 129 ALA A CA 1
ATOM 977 C C . ALA A 1 129 ? -44.874 -12.897 26.902 1.00 65.62 129 ALA A C 1
ATOM 979 O O . ALA A 1 129 ? -44.375 -12.670 28.002 1.00 65.62 129 ALA A O 1
ATOM 980 N N . TRP A 1 130 ? -45.134 -14.143 26.491 1.00 66.88 130 TRP A N 1
ATOM 981 C CA . TRP A 1 130 ? -44.828 -15.332 27.300 1.00 66.88 130 TRP A CA 1
ATOM 982 C C . TRP A 1 130 ? -43.325 -15.572 27.490 1.00 66.88 130 TRP A C 1
ATOM 984 O O . TRP A 1 130 ? -42.922 -16.100 28.521 1.00 66.88 130 TRP A O 1
ATOM 994 N N . ALA A 1 131 ? -42.490 -15.174 26.525 1.00 59.00 131 ALA A N 1
ATOM 995 C CA . ALA A 1 131 ? -41.032 -15.296 26.614 1.00 59.00 131 ALA A CA 1
ATOM 996 C C . ALA A 1 131 ? -40.381 -14.314 27.619 1.00 59.00 131 ALA A C 1
ATOM 998 O O . ALA A 1 131 ? -39.202 -14.458 27.928 1.00 59.00 131 ALA A O 1
ATOM 999 N N . GLY A 1 132 ? -41.128 -13.335 28.150 1.00 40.81 132 GLY A N 1
ATOM 1000 C CA . GLY A 1 132 ? -40.820 -12.595 29.386 1.00 40.81 132 GLY A CA 1
ATOM 1001 C C . GLY A 1 132 ? -39.652 -11.597 29.368 1.00 40.81 132 GLY A C 1
ATOM 1002 O O . GLY A 1 132 ? -39.614 -10.693 30.198 1.00 40.81 132 GLY A O 1
ATOM 1003 N N . VAL A 1 133 ? -38.713 -11.690 28.430 1.00 45.66 133 VAL A N 1
ATOM 1004 C CA . VAL A 1 133 ? -37.535 -10.811 28.389 1.00 45.66 133 VAL A CA 1
ATOM 1005 C C . VAL A 1 133 ? -37.805 -9.677 27.397 1.00 45.66 133 VAL A C 1
ATOM 1007 O O . VAL A 1 133 ? -38.077 -9.942 26.235 1.00 45.66 133 VAL A O 1
ATOM 1010 N N . ARG A 1 134 ? -37.786 -8.404 27.819 1.00 47.47 134 ARG A N 1
ATOM 1011 C CA . ARG A 1 134 ? -37.710 -7.245 26.898 1.00 47.47 134 ARG A CA 1
ATOM 1012 C C . ARG A 1 134 ? -36.231 -6.918 26.629 1.00 47.47 134 ARG A C 1
ATOM 1014 O O . ARG A 1 134 ? -35.375 -7.377 27.371 1.00 47.47 134 ARG A O 1
ATOM 1021 N N . ALA A 1 135 ? -35.891 -6.165 25.576 1.00 46.78 135 ALA A N 1
ATOM 1022 C CA . ALA A 1 135 ? -34.536 -5.602 25.492 1.00 46.78 135 ALA A CA 1
ATOM 1023 C C . ALA A 1 135 ? -34.381 -4.697 26.720 1.00 46.78 135 ALA A C 1
ATOM 1025 O O . ALA A 1 135 ? -35.237 -3.838 26.905 1.00 46.78 135 ALA A O 1
ATOM 1026 N N . GLN A 1 136 ? -33.403 -4.953 27.588 1.00 54.16 136 GLN A N 1
ATOM 1027 C CA . GLN A 1 136 ? -33.263 -4.297 28.898 1.00 54.16 136 GLN A CA 1
ATOM 1028 C C . GLN A 1 136 ? -32.096 -3.299 28.951 1.00 54.16 136 GLN A C 1
ATOM 1030 O O . GLN A 1 136 ? -31.910 -2.659 29.976 1.00 54.16 136 GLN A O 1
ATOM 1035 N N . GLY A 1 137 ? -31.349 -3.135 27.855 1.00 55.19 137 GLY A N 1
ATOM 1036 C CA . GLY A 1 137 ? -30.167 -2.276 27.761 1.00 55.19 137 GLY A CA 1
ATOM 1037 C C . GLY A 1 137 ? -29.403 -2.509 26.451 1.00 55.19 137 GLY A C 1
ATOM 1038 O O . GLY A 1 137 ? -29.816 -3.343 25.638 1.00 55.19 137 GLY A O 1
ATOM 1039 N N . ILE A 1 138 ? -28.295 -1.790 26.250 1.00 57.91 138 ILE A N 1
ATOM 1040 C CA . ILE A 1 138 ? -27.319 -2.052 25.178 1.00 57.91 138 ILE A CA 1
ATOM 1041 C C . ILE A 1 138 ? -26.143 -2.777 25.823 1.00 57.91 138 ILE A C 1
ATOM 1043 O O . ILE A 1 138 ? -25.419 -2.170 26.597 1.00 57.91 138 ILE A O 1
ATOM 1047 N N . GLY A 1 139 ? -25.931 -4.053 25.495 1.00 52.03 139 GLY A N 1
ATOM 1048 C CA . GLY A 1 139 ? -24.802 -4.820 26.043 1.00 52.03 139 GLY A CA 1
ATOM 1049 C C . GLY A 1 139 ? -23.481 -4.652 25.279 1.00 52.03 139 GLY A C 1
ATOM 1050 O O . GLY A 1 139 ? -22.481 -5.251 25.667 1.00 52.03 139 GLY A O 1
ATOM 1051 N N . LEU A 1 140 ? -23.480 -3.918 24.155 1.00 47.31 140 LEU A N 1
ATOM 1052 C CA . LEU A 1 140 ? -22.278 -3.587 23.381 1.00 47.31 140 LEU A CA 1
ATOM 1053 C C . LEU A 1 140 ? -22.536 -2.438 22.386 1.00 47.31 140 LEU A C 1
ATOM 1055 O O . LEU A 1 140 ? -23.072 -2.678 21.304 1.00 47.31 140 LEU A O 1
ATOM 1059 N N . ALA A 1 141 ? -22.095 -1.222 22.709 1.00 52.22 141 ALA A N 1
ATOM 1060 C CA . ALA A 1 141 ? -21.911 -0.142 21.736 1.00 52.22 141 ALA A CA 1
ATOM 1061 C C . ALA A 1 141 ? -20.463 -0.147 21.212 1.00 52.22 141 ALA A C 1
ATOM 1063 O O . ALA A 1 141 ? -19.516 -0.272 21.994 1.00 52.22 141 ALA A O 1
ATOM 1064 N N . ARG A 1 142 ? -20.289 -0.052 19.887 1.00 58.50 142 ARG A N 1
ATOM 1065 C CA . ARG A 1 142 ? -18.979 0.034 19.222 1.00 58.50 142 ARG A CA 1
ATOM 1066 C C . ARG A 1 142 ? -18.873 1.393 18.548 1.00 58.50 142 ARG A C 1
ATOM 1068 O O . ARG A 1 142 ? -19.702 1.693 17.697 1.00 58.50 142 ARG A O 1
ATOM 1075 N N . HIS A 1 143 ? -17.846 2.158 18.895 1.00 51.16 143 HIS A N 1
ATOM 1076 C CA . HIS A 1 143 ? -17.491 3.374 18.171 1.00 51.16 143 HIS A CA 1
ATOM 1077 C C . HIS A 1 143 ? -16.250 3.076 17.330 1.00 51.16 143 HIS A C 1
ATOM 1079 O O . HIS A 1 143 ? -15.199 2.717 17.865 1.00 51.16 143 HIS A O 1
ATOM 1085 N N . GLU A 1 144 ? -16.396 3.152 16.011 1.00 42.47 144 GLU A N 1
ATOM 1086 C CA . GLU A 1 144 ? -15.294 3.031 15.059 1.00 42.47 144 GLU A CA 1
ATOM 1087 C C . GLU A 1 144 ? -14.830 4.452 14.732 1.00 42.47 144 GLU A C 1
ATOM 1089 O O . GLU A 1 144 ? -15.568 5.235 14.145 1.00 42.47 144 GLU A O 1
ATOM 1094 N N . THR A 1 145 ? -13.635 4.826 15.191 1.00 42.03 145 THR A N 1
ATOM 1095 C CA . THR A 1 145 ? -13.095 6.177 14.989 1.00 42.03 145 THR A CA 1
ATOM 1096 C C . THR A 1 145 ? -11.897 6.133 14.053 1.00 42.03 145 THR A C 1
ATOM 1098 O O . THR A 1 145 ? -10.806 5.719 14.446 1.00 42.03 145 THR A O 1
ATOM 1101 N N . GLU A 1 146 ? -12.095 6.570 12.812 1.00 38.47 146 GLU A N 1
ATOM 1102 C CA . GLU A 1 146 ? -11.116 6.452 11.718 1.00 38.47 146 GLU A CA 1
ATOM 1103 C C . GLU A 1 146 ? -10.251 7.706 11.509 1.00 38.47 146 GLU A C 1
ATOM 1105 O O . GLU A 1 146 ? -9.361 7.727 10.661 1.00 38.47 146 GLU A O 1
ATOM 1110 N N . HIS A 1 147 ? -10.452 8.759 12.303 1.00 36.09 147 HIS A N 1
ATOM 1111 C CA . HIS A 1 147 ? -9.905 10.088 12.004 1.00 36.09 147 HIS A CA 1
ATOM 1112 C C . HIS A 1 147 ? -8.559 10.438 12.670 1.00 36.09 147 HIS A C 1
ATOM 1114 O O . HIS A 1 147 ? -8.099 11.570 12.564 1.00 36.09 147 HIS A O 1
ATOM 1120 N N . MET A 1 148 ? -7.842 9.484 13.278 1.00 39.81 148 MET A N 1
ATOM 1121 C CA . MET A 1 148 ? -6.615 9.766 14.058 1.00 39.81 148 MET A CA 1
ATOM 1122 C C . MET A 1 148 ? -5.356 10.184 13.253 1.00 39.81 148 MET A C 1
ATOM 1124 O O . MET A 1 148 ? -4.258 10.211 13.809 1.00 39.81 148 MET A O 1
ATOM 1128 N N . PHE A 1 149 ? -5.446 10.499 11.956 1.00 40.41 149 PHE A N 1
ATOM 1129 C CA . PHE A 1 149 ? -4.261 10.518 11.080 1.00 40.41 149 PHE A CA 1
ATOM 1130 C C . PHE A 1 149 ? -3.668 11.889 10.721 1.00 40.41 149 PHE A C 1
ATOM 1132 O O . PHE A 1 149 ? -2.608 11.909 10.091 1.00 40.41 149 PHE A O 1
ATOM 1139 N N . PHE A 1 150 ? -4.278 13.019 11.107 1.00 35.91 150 PHE A N 1
ATOM 1140 C CA . PHE A 1 150 ? -3.936 14.307 10.473 1.00 35.91 150 PHE A CA 1
ATOM 1141 C C . PHE A 1 150 ? -3.568 15.483 11.393 1.00 35.91 150 PHE A C 1
ATOM 1143 O O . PHE A 1 150 ? -3.081 16.488 10.878 1.00 35.91 150 PHE A O 1
ATOM 1150 N N . ALA A 1 151 ? -3.679 15.361 12.719 1.00 39.34 151 ALA A N 1
ATOM 1151 C CA . ALA A 1 151 ? -3.344 16.443 13.653 1.00 39.34 151 ALA A CA 1
ATOM 1152 C C . ALA A 1 151 ? -2.420 15.980 14.794 1.00 39.34 151 ALA A C 1
ATOM 1154 O O . ALA A 1 151 ? -2.167 14.784 14.963 1.00 39.34 151 ALA A O 1
ATOM 1155 N N . ASP A 1 152 ? -1.890 16.932 15.573 1.00 58.50 152 ASP A N 1
ATOM 1156 C CA . ASP A 1 152 ? -1.255 16.635 16.864 1.00 58.50 152 ASP A CA 1
ATOM 1157 C C . ASP A 1 152 ? -2.196 15.734 17.686 1.00 58.50 152 ASP A C 1
ATOM 1159 O O . ASP A 1 152 ? -3.410 15.940 17.678 1.00 58.50 152 ASP A O 1
ATOM 1163 N N . ARG A 1 153 ? -1.665 14.704 18.359 1.00 66.88 153 ARG A N 1
ATOM 1164 C CA . ARG A 1 153 ? -2.472 13.629 18.968 1.00 66.88 153 ARG A CA 1
ATOM 1165 C C . ARG A 1 153 ? -3.543 14.183 19.907 1.00 66.88 153 ARG A C 1
ATOM 1167 O O . ARG A 1 153 ? -4.641 13.645 19.952 1.00 66.88 153 ARG A O 1
ATOM 1174 N N . LYS A 1 154 ? -3.236 15.269 20.622 1.00 68.56 154 LYS A N 1
ATOM 1175 C CA . LYS A 1 154 ? -4.197 15.959 21.493 1.00 68.56 154 LYS A CA 1
ATOM 1176 C C . LYS A 1 154 ? -5.354 16.584 20.715 1.00 68.56 154 LYS A C 1
ATOM 1178 O O . LYS A 1 154 ? -6.498 16.357 21.078 1.00 68.56 154 LYS A O 1
ATOM 1183 N N . VAL A 1 155 ? -5.057 17.283 19.619 1.00 70.75 155 VAL A N 1
ATOM 1184 C CA . VAL A 1 155 ? -6.066 17.915 18.752 1.00 70.75 155 VAL A CA 1
ATOM 1185 C C . VAL A 1 155 ? -6.984 16.853 18.141 1.00 70.75 155 VAL A C 1
ATOM 1187 O O . VAL A 1 155 ? -8.201 16.980 18.197 1.00 70.75 155 VAL A O 1
ATOM 1190 N N . ALA A 1 156 ? -6.414 15.748 17.649 1.00 68.62 156 ALA A N 1
ATOM 1191 C CA . ALA A 1 156 ? -7.204 14.641 17.108 1.00 68.62 156 ALA A CA 1
ATOM 1192 C C . ALA A 1 156 ? -8.100 13.975 18.173 1.00 68.62 156 ALA A C 1
ATOM 1194 O O . ALA A 1 156 ? -9.223 13.575 17.877 1.00 68.62 156 ALA A O 1
ATOM 1195 N N . LEU A 1 157 ? -7.623 13.846 19.416 1.00 77.56 157 LEU A N 1
ATOM 1196 C CA . LEU A 1 157 ? -8.425 13.302 20.516 1.00 77.56 157 LEU A CA 1
ATOM 1197 C C . LEU A 1 157 ? -9.547 14.256 20.955 1.00 77.56 157 LEU A C 1
ATOM 1199 O O . LEU A 1 157 ? -10.609 13.774 21.330 1.00 77.56 157 LEU A O 1
ATOM 1203 N N . GLU A 1 158 ? -9.354 15.574 20.882 1.00 78.19 158 GLU A N 1
ATOM 1204 C CA . GLU A 1 158 ? -10.398 16.570 21.181 1.00 78.19 158 GLU A CA 1
ATOM 1205 C C . GLU A 1 158 ? -11.529 16.566 20.139 1.00 78.19 158 GLU A C 1
ATOM 1207 O O . GLU A 1 158 ? -12.711 16.621 20.496 1.00 78.19 158 GLU A O 1
ATOM 1212 N N . GLU A 1 159 ? -11.191 16.426 18.854 1.00 75.44 159 GLU A N 1
ATOM 1213 C CA . GLU A 1 159 ? -12.188 16.246 17.790 1.00 75.44 159 GLU A CA 1
ATOM 1214 C C . GLU A 1 159 ? -12.997 14.957 18.008 1.00 75.44 159 GLU A C 1
ATOM 1216 O O . GLU A 1 159 ? -14.231 14.975 17.984 1.00 75.44 159 GLU A O 1
ATOM 1221 N N . LEU A 1 160 ? -12.313 13.845 18.303 1.00 76.88 160 LEU A N 1
ATOM 1222 C CA . LEU A 1 160 ? -12.961 12.560 18.579 1.00 76.88 160 LEU A CA 1
ATOM 1223 C C . LEU A 1 160 ? -13.820 12.581 19.843 1.00 76.88 160 LEU A C 1
ATOM 1225 O O . LEU A 1 160 ? -14.876 11.952 19.855 1.00 76.88 160 LEU A O 1
ATOM 1229 N N . LEU A 1 161 ? -13.396 13.301 20.882 1.00 81.38 161 LEU A N 1
ATOM 1230 C CA . LEU A 1 161 ? -14.176 13.488 22.103 1.00 81.38 161 LEU A CA 1
ATOM 1231 C C . LEU A 1 161 ? -15.539 14.103 21.783 1.00 81.38 161 LEU A C 1
ATOM 1233 O O . LEU A 1 161 ? -16.559 13.626 22.274 1.00 81.38 161 LEU A O 1
ATOM 1237 N N . THR A 1 162 ? -15.553 15.137 20.940 1.00 79.81 162 THR A N 1
ATOM 1238 C CA . THR A 1 162 ? -16.785 15.834 20.554 1.00 79.81 162 THR A CA 1
ATOM 1239 C C . THR A 1 162 ? -17.724 14.898 19.796 1.00 79.81 162 THR A C 1
ATOM 1241 O O . THR A 1 162 ? -18.875 14.742 20.199 1.00 79.81 162 THR A O 1
ATOM 1244 N N . MET A 1 163 ? -17.206 14.194 18.784 1.00 74.25 163 MET A N 1
ATOM 1245 C CA . MET A 1 163 ? -17.984 13.233 17.992 1.00 74.25 163 MET A CA 1
ATOM 1246 C C . MET A 1 163 ? -18.540 12.090 18.853 1.00 74.25 163 MET A C 1
ATOM 1248 O O . MET A 1 163 ? -19.732 11.800 18.811 1.00 74.25 163 MET A O 1
ATOM 1252 N N . GLN A 1 164 ? -17.703 11.463 19.688 1.00 74.50 164 GLN A N 1
ATOM 1253 C CA . GLN A 1 164 ? -18.148 10.363 20.549 1.00 74.50 164 GLN A CA 1
ATOM 1254 C C . GLN A 1 164 ? -19.177 10.823 21.580 1.00 74.50 164 GLN A C 1
ATOM 1256 O O . GLN A 1 164 ? -20.131 10.098 21.860 1.00 74.50 164 GLN A O 1
ATOM 1261 N N . ARG A 1 165 ? -19.010 12.022 22.148 1.00 80.62 165 ARG A N 1
ATOM 1262 C CA . ARG A 1 165 ? -19.981 12.577 23.091 1.00 80.62 165 ARG A CA 1
ATOM 1263 C C . ARG A 1 165 ? -21.335 12.788 22.421 1.00 80.62 165 ARG A C 1
ATOM 1265 O O . ARG A 1 165 ? -22.346 12.447 23.030 1.00 80.62 165 ARG A O 1
ATOM 1272 N N . GLU A 1 166 ? -21.368 13.314 21.200 1.00 77.50 166 GLU A N 1
ATOM 1273 C CA . GLU A 1 166 ? -22.606 13.509 20.434 1.00 77.50 166 GLU A CA 1
ATOM 1274 C C . GLU A 1 166 ? -23.283 12.176 20.095 1.00 77.50 166 GLU A C 1
ATOM 1276 O O . GLU A 1 166 ? -24.469 12.013 20.383 1.00 77.50 166 GLU A O 1
ATOM 1281 N N . ASP A 1 167 ? -22.527 11.190 19.603 1.00 71.69 167 ASP A N 1
ATOM 1282 C CA . ASP A 1 167 ? -23.045 9.852 19.291 1.00 71.69 167 ASP A CA 1
ATOM 1283 C C . ASP A 1 167 ? -23.667 9.174 20.520 1.00 71.69 167 ASP A C 1
ATOM 1285 O O . ASP A 1 167 ? -24.772 8.624 20.463 1.00 71.69 167 ASP A O 1
ATOM 1289 N N . ILE A 1 168 ? -22.960 9.215 21.655 1.00 71.06 168 ILE A N 1
ATOM 1290 C CA . ILE A 1 168 ? -23.432 8.611 22.904 1.00 71.06 168 ILE A CA 1
ATOM 1291 C C . ILE A 1 168 ? -24.647 9.388 23.420 1.00 71.06 168 ILE A C 1
ATOM 1293 O O . ILE A 1 168 ? -25.647 8.774 23.788 1.00 71.06 168 ILE A O 1
ATOM 1297 N N . THR A 1 169 ? -24.616 10.724 23.395 1.00 74.06 169 THR A N 1
ATOM 1298 C CA . THR A 1 169 ? -25.751 11.556 23.830 1.00 74.06 169 THR A CA 1
ATOM 1299 C C . THR A 1 169 ? -26.987 11.316 22.965 1.00 74.06 169 THR A C 1
ATOM 1301 O O . THR A 1 169 ? -28.083 11.266 23.506 1.00 74.06 169 THR A O 1
ATOM 1304 N N . GLY A 1 170 ? -26.842 11.094 21.655 1.00 69.44 170 GLY A N 1
ATOM 1305 C CA . GLY A 1 170 ? -27.956 10.746 20.767 1.00 69.44 170 GLY A CA 1
ATOM 1306 C C . GLY A 1 170 ? -28.534 9.347 21.019 1.00 69.44 170 GLY A C 1
ATOM 1307 O O . GLY A 1 170 ? -29.734 9.130 20.854 1.00 69.44 170 GLY A O 1
ATOM 1308 N N . ALA A 1 171 ? -27.709 8.396 21.468 1.00 65.06 171 ALA A N 1
ATOM 1309 C CA . ALA A 1 171 ? -28.149 7.037 21.779 1.00 65.06 171 ALA A CA 1
ATOM 1310 C C . ALA A 1 171 ? -28.879 6.924 23.131 1.00 65.06 171 ALA A C 1
ATOM 1312 O O . ALA A 1 171 ? -29.729 6.050 23.298 1.00 65.06 171 ALA A O 1
ATOM 1313 N N . VAL A 1 172 ? -28.563 7.784 24.103 1.00 61.97 172 VAL A N 1
ATOM 1314 C CA . VAL A 1 172 ? -29.055 7.662 25.486 1.00 61.97 172 VAL A CA 1
ATOM 1315 C C . VAL A 1 172 ? -30.564 7.938 25.668 1.00 61.97 172 VAL A C 1
ATOM 1317 O O . VAL A 1 172 ? -31.190 7.169 26.400 1.00 61.97 172 VAL A O 1
ATOM 1320 N N . PRO A 1 173 ? -31.207 8.938 25.028 1.00 58.44 173 PRO A N 1
ATOM 1321 C CA . PRO A 1 173 ? -32.649 9.178 25.160 1.00 58.44 173 PRO A CA 1
ATOM 1322 C C . PRO A 1 173 ? -33.512 7.969 24.775 1.00 58.44 173 PRO A C 1
ATOM 1324 O O . PRO A 1 173 ? -34.576 7.758 25.347 1.00 58.44 173 PRO A O 1
ATOM 1327 N N . ILE A 1 174 ? -33.024 7.123 23.859 1.00 60.62 174 ILE A N 1
ATOM 1328 C CA . ILE A 1 174 ? -33.688 5.880 23.427 1.00 60.62 174 ILE A CA 1
ATOM 1329 C C . ILE A 1 174 ? -33.754 4.847 24.573 1.00 60.62 174 ILE A C 1
ATOM 1331 O O . ILE A 1 174 ? -34.563 3.918 24.547 1.00 60.62 174 ILE A O 1
ATOM 1335 N N . MET A 1 175 ? -32.893 4.989 25.582 1.00 61.31 175 MET A N 1
ATOM 1336 C CA . MET A 1 175 ? -32.613 3.955 26.573 1.00 61.31 175 MET A CA 1
ATOM 1337 C C . MET A 1 175 ? -33.408 4.087 27.874 1.00 61.31 175 MET A C 1
ATOM 1339 O O . MET A 1 175 ? -33.396 3.127 28.641 1.00 61.31 175 MET A O 1
ATOM 1343 N N . ASP A 1 176 ? -34.114 5.199 28.113 1.00 66.75 176 ASP A N 1
ATOM 1344 C CA . ASP A 1 176 ? -35.068 5.375 29.229 1.00 66.75 176 ASP A CA 1
ATOM 1345 C C . ASP A 1 176 ? -34.536 4.848 30.588 1.00 66.75 176 ASP A C 1
ATOM 1347 O O . ASP A 1 176 ? -35.107 3.955 31.216 1.00 66.75 176 ASP A O 1
ATOM 1351 N N . GLY A 1 177 ? -33.345 5.311 30.994 1.00 66.50 177 GLY A N 1
ATOM 1352 C CA . GLY A 1 177 ? -32.708 4.945 32.271 1.00 66.50 177 GLY A CA 1
ATOM 1353 C C . GLY A 1 177 ? -32.076 3.543 32.349 1.00 66.50 177 GLY A C 1
ATOM 1354 O O . GLY A 1 177 ? -31.650 3.117 33.423 1.00 66.50 177 GLY A O 1
ATOM 1355 N N . ARG A 1 178 ? -31.994 2.798 31.241 1.00 72.62 178 ARG A N 1
ATOM 1356 C CA . ARG A 1 178 ? -31.387 1.452 31.191 1.00 72.62 178 ARG A CA 1
ATOM 1357 C C . ARG A 1 178 ? -29.856 1.486 31.109 1.00 72.62 178 ARG A C 1
ATOM 1359 O O . ARG A 1 178 ? -29.303 2.468 30.614 1.00 72.62 178 ARG A O 1
ATOM 1366 N N . PRO A 1 179 ? -29.157 0.415 31.542 1.00 74.81 179 PRO A N 1
ATOM 1367 C CA . PRO A 1 179 ? -27.704 0.336 31.430 1.00 74.81 179 PRO A CA 1
ATOM 1368 C C . PRO A 1 179 ? -27.241 0.360 29.968 1.00 74.81 179 PRO A C 1
ATOM 1370 O O . PRO A 1 179 ? -27.846 -0.266 29.083 1.00 74.81 179 PRO A O 1
ATOM 1373 N N . VAL A 1 180 ? -26.145 1.082 29.736 1.00 78.19 180 VAL A N 1
ATOM 1374 C CA . VAL A 1 180 ? -25.493 1.206 28.429 1.00 78.19 180 VAL A CA 1
ATOM 1375 C C . VAL A 1 180 ? -24.042 0.768 28.568 1.00 78.19 180 VAL A C 1
ATOM 1377 O O . VAL A 1 180 ? -23.218 1.483 29.138 1.00 78.19 180 VAL A O 1
ATOM 1380 N N . THR A 1 181 ? -23.736 -0.410 28.028 1.00 80.19 181 THR A N 1
ATOM 1381 C CA . THR A 1 181 ? -22.384 -0.958 27.980 1.00 80.19 181 THR A CA 1
ATOM 1382 C C . THR A 1 181 ? -21.645 -0.452 26.745 1.00 80.19 181 THR A C 1
ATOM 1384 O O . THR A 1 181 ? -21.904 -0.879 25.613 1.00 80.19 181 THR A O 1
ATOM 1387 N N . VAL A 1 182 ? -20.687 0.446 26.963 1.00 83.44 182 VAL A N 1
ATOM 1388 C CA . VAL A 1 182 ? -19.809 0.996 25.928 1.00 83.44 182 VAL A CA 1
ATOM 1389 C C . VAL A 1 182 ? -18.467 0.281 25.989 1.00 83.44 182 VAL A C 1
ATOM 1391 O O . VAL A 1 182 ? -17.784 0.273 27.016 1.00 83.44 182 VAL A O 1
ATOM 1394 N N . ARG A 1 183 ? -18.079 -0.345 24.876 1.00 85.25 183 ARG A N 1
ATOM 1395 C CA . ARG A 1 183 ? -16.766 -0.980 24.758 1.00 85.25 183 ARG A CA 1
ATOM 1396 C C . ARG A 1 183 ? -15.735 0.054 24.337 1.00 85.25 183 ARG A C 1
ATOM 1398 O O . ARG A 1 183 ? -15.947 0.763 23.354 1.00 85.25 183 ARG A O 1
ATOM 1405 N N . LEU A 1 184 ? -14.611 0.083 25.047 1.00 85.25 184 LEU A N 1
ATOM 1406 C CA . LEU A 1 184 ? -13.453 0.886 24.659 1.00 85.25 184 LEU A CA 1
ATOM 1407 C C . LEU A 1 184 ? -12.898 0.443 23.296 1.00 85.25 184 LEU A C 1
ATOM 1409 O O . LEU A 1 184 ? -13.237 -0.630 22.784 1.00 85.25 184 LEU A O 1
ATOM 1413 N N . LEU A 1 185 ? -12.057 1.291 22.701 1.00 82.44 185 LEU A N 1
ATOM 1414 C CA . LEU A 1 185 ? -11.485 1.067 21.378 1.00 82.44 185 LEU A CA 1
ATOM 1415 C C . LEU A 1 185 ? -10.808 -0.307 21.306 1.00 82.44 185 LEU A C 1
ATOM 1417 O O . LEU A 1 185 ? -9.965 -0.661 22.130 1.00 82.44 185 LEU A O 1
ATOM 1421 N N . ASP A 1 186 ? -11.214 -1.081 20.305 1.00 70.69 186 ASP A N 1
ATOM 1422 C CA . ASP A 1 186 ? -10.790 -2.462 20.125 1.00 70.69 186 ASP A CA 1
ATOM 1423 C C . ASP A 1 186 ? -9.870 -2.614 18.904 1.00 70.69 186 ASP A C 1
ATOM 1425 O O . ASP A 1 186 ? -8.727 -3.009 19.109 1.00 70.69 186 ASP A O 1
ATOM 1429 N N . PRO A 1 187 ? -10.264 -2.268 17.662 1.00 67.75 187 PRO A N 1
ATOM 1430 C CA . PRO A 1 187 ? -9.338 -2.313 16.536 1.00 67.75 187 PRO A CA 1
ATOM 1431 C C . PRO A 1 187 ? -8.380 -1.116 16.523 1.00 67.75 187 PRO A C 1
ATOM 1433 O O . PRO A 1 187 ? -8.734 -0.004 16.916 1.00 67.75 187 PRO A O 1
ATOM 1436 N N . TRP A 1 188 ? -7.186 -1.329 15.968 1.00 49.06 188 TRP A N 1
ATOM 1437 C CA . TRP A 1 188 ? -6.353 -0.226 15.501 1.00 49.06 188 TRP A CA 1
ATOM 1438 C C . TRP A 1 188 ? -6.977 0.374 14.218 1.00 49.06 188 TRP A C 1
ATOM 1440 O O . TRP A 1 188 ? -7.324 -0.392 13.311 1.00 49.06 188 TRP A O 1
ATOM 1450 N N . PRO A 1 189 ? -7.138 1.707 14.094 1.00 51.59 189 PRO A N 1
ATOM 1451 C CA . PRO A 1 189 ? -7.722 2.319 12.900 1.00 51.59 189 PRO A CA 1
ATOM 1452 C C . PRO A 1 189 ? -6.838 2.067 11.669 1.00 51.59 189 PRO A C 1
ATOM 1454 O O . PRO A 1 189 ? -5.624 2.270 11.713 1.00 51.59 189 PRO A O 1
ATOM 1457 N N . ARG A 1 190 ? -7.418 1.619 10.546 1.00 43.66 190 ARG A N 1
ATOM 1458 C CA . ARG A 1 190 ? -6.642 1.476 9.302 1.00 43.66 190 ARG A CA 1
ATOM 1459 C C . ARG A 1 190 ? -6.286 2.866 8.761 1.00 43.66 190 ARG A C 1
ATOM 1461 O O . ARG A 1 190 ? -7.145 3.743 8.761 1.00 43.66 190 ARG A O 1
ATOM 1468 N N . PRO A 1 191 ? -5.052 3.081 8.279 1.00 41.38 191 PRO A N 1
ATOM 1469 C CA . PRO A 1 191 ? -4.690 4.348 7.662 1.00 41.38 191 PRO A CA 1
ATOM 1470 C C . PRO A 1 191 ? -5.484 4.550 6.358 1.00 41.38 191 PRO A C 1
ATOM 1472 O O . PRO A 1 191 ? -5.559 3.615 5.553 1.00 41.38 191 PRO A O 1
ATOM 1475 N N . PRO A 1 192 ? -6.055 5.744 6.117 1.00 39.94 192 PRO A N 1
ATOM 1476 C CA . PRO A 1 192 ? -6.748 6.044 4.871 1.00 39.94 192 PRO A CA 1
ATOM 1477 C C . PRO A 1 192 ? -5.769 6.056 3.687 1.00 39.94 192 PRO A C 1
ATOM 1479 O O . PRO A 1 192 ? -4.580 6.356 3.831 1.00 39.94 192 PRO A O 1
ATOM 1482 N N . ALA A 1 193 ? -6.276 5.751 2.491 1.00 41.06 193 ALA A N 1
ATOM 1483 C CA . ALA A 1 193 ? -5.501 5.750 1.251 1.00 41.06 193 ALA A CA 1
ATOM 1484 C C . ALA A 1 193 ? -5.214 7.189 0.765 1.00 41.06 193 ALA A C 1
ATOM 1486 O O . ALA A 1 193 ? -5.869 7.695 -0.143 1.00 41.06 193 ALA A O 1
ATOM 1487 N N . VAL A 1 194 ? -4.241 7.874 1.379 1.00 39.59 194 VAL A N 1
ATOM 1488 C CA . VAL A 1 194 ? -3.841 9.261 1.049 1.00 39.59 194 VAL A CA 1
ATOM 1489 C C . VAL A 1 194 ? -2.302 9.385 1.092 1.00 39.59 194 VAL A C 1
ATOM 1491 O O . VAL A 1 194 ? -1.669 8.713 1.911 1.00 39.59 194 VAL A O 1
ATOM 1494 N N . PRO A 1 195 ? -1.642 10.184 0.221 1.00 44.62 195 PRO A N 1
ATOM 1495 C CA . PRO A 1 195 ? -0.182 10.171 0.114 1.00 44.62 195 PRO A CA 1
ATOM 1496 C C . PRO A 1 195 ? 0.504 11.103 1.124 1.00 44.62 195 PRO A C 1
ATOM 1498 O O . PRO A 1 195 ? 0.070 12.233 1.298 1.00 44.62 195 PRO A O 1
ATOM 1501 N N . LEU A 1 196 ? 1.615 10.642 1.719 1.00 46.34 196 LEU A N 1
ATOM 1502 C CA . LEU A 1 196 ? 2.867 11.363 2.051 1.00 46.34 196 LEU A CA 1
ATOM 1503 C C . LEU A 1 196 ? 3.644 10.535 3.094 1.00 46.34 196 LEU A C 1
ATOM 1505 O O . LEU A 1 196 ? 3.095 10.127 4.113 1.00 46.34 196 LEU A O 1
ATOM 1509 N N . ASN A 1 197 ? 4.922 10.273 2.819 1.00 44.72 197 ASN A N 1
ATOM 1510 C CA . ASN A 1 197 ? 5.861 9.310 3.428 1.00 44.72 197 ASN A CA 1
ATOM 1511 C C . ASN A 1 197 ? 5.741 9.030 4.947 1.00 44.72 197 ASN A C 1
ATOM 1513 O O . ASN A 1 197 ? 6.010 7.914 5.387 1.00 44.72 197 ASN A O 1
ATOM 1517 N N . ARG A 1 198 ? 5.278 9.992 5.756 1.00 44.41 198 ARG A N 1
ATOM 1518 C CA . ARG A 1 198 ? 5.027 9.825 7.199 1.00 44.41 198 ARG A CA 1
ATOM 1519 C C . ARG A 1 198 ? 3.899 8.829 7.496 1.00 44.41 198 ARG A C 1
ATOM 1521 O O . ARG A 1 198 ? 4.045 8.003 8.392 1.00 44.41 198 ARG A O 1
ATOM 1528 N N . VAL A 1 199 ? 2.817 8.870 6.715 1.00 50.81 199 VAL A N 1
ATOM 1529 C CA . VAL A 1 199 ? 1.670 7.957 6.856 1.00 50.81 199 VAL A CA 1
ATOM 1530 C C . VAL A 1 199 ? 2.060 6.557 6.402 1.00 50.81 199 VAL A C 1
ATOM 1532 O O . VAL A 1 199 ? 1.702 5.597 7.065 1.00 50.81 199 VAL A O 1
ATOM 1535 N N . ARG A 1 200 ? 2.860 6.420 5.335 1.00 51.59 200 ARG A N 1
ATOM 1536 C CA . ARG A 1 200 ? 3.310 5.108 4.837 1.00 51.59 200 ARG A CA 1
ATOM 1537 C C . ARG A 1 200 ? 4.302 4.436 5.783 1.00 51.59 200 ARG A C 1
ATOM 1539 O O . ARG A 1 200 ? 4.162 3.247 6.053 1.00 51.59 200 ARG A O 1
ATOM 1546 N N . ARG A 1 201 ? 5.259 5.193 6.329 1.00 54.47 201 ARG A N 1
ATOM 1547 C CA . ARG A 1 201 ? 6.155 4.698 7.379 1.00 54.47 201 ARG A CA 1
ATOM 1548 C C . ARG A 1 201 ? 5.353 4.266 8.600 1.00 54.47 201 ARG A C 1
ATOM 1550 O O . ARG A 1 201 ? 5.523 3.146 9.059 1.00 54.47 201 ARG A O 1
ATOM 1557 N N . ARG A 1 202 ? 4.427 5.107 9.071 1.00 55.91 202 ARG A N 1
ATOM 1558 C CA . ARG A 1 202 ? 3.587 4.764 10.219 1.00 55.91 202 ARG A CA 1
ATOM 1559 C C . ARG A 1 202 ? 2.672 3.570 9.927 1.00 55.91 202 ARG A C 1
ATOM 1561 O O . ARG A 1 202 ? 2.552 2.701 10.769 1.00 55.91 202 ARG A O 1
ATOM 1568 N N . ALA A 1 203 ? 2.101 3.472 8.730 1.00 56.38 203 ALA A N 1
ATOM 1569 C CA . ALA A 1 203 ? 1.304 2.329 8.285 1.00 56.38 203 ALA A CA 1
ATOM 1570 C C . ALA A 1 203 ? 2.120 1.029 8.239 1.00 56.38 203 ALA A C 1
ATOM 1572 O O . ALA A 1 203 ? 1.593 -0.017 8.588 1.00 56.38 203 ALA A O 1
ATOM 1573 N N . THR A 1 204 ? 3.396 1.105 7.848 1.00 61.28 204 THR A N 1
ATOM 1574 C CA . THR A 1 204 ? 4.316 -0.045 7.843 1.00 61.28 204 THR A CA 1
ATOM 1575 C C . THR A 1 204 ? 4.736 -0.419 9.267 1.00 61.28 204 THR A C 1
ATOM 1577 O O . THR A 1 204 ? 4.743 -1.593 9.606 1.00 61.28 204 THR A O 1
ATOM 1580 N N . GLU A 1 205 ? 5.021 0.566 10.130 1.00 61.97 205 GLU A N 1
ATOM 1581 C CA . GLU A 1 205 ? 5.291 0.352 11.566 1.00 61.97 205 GLU A CA 1
ATOM 1582 C C . GLU A 1 205 ? 4.100 -0.297 12.289 1.00 61.97 205 GLU A C 1
ATOM 1584 O O . GLU A 1 205 ? 4.290 -1.049 13.239 1.00 61.97 205 GLU A O 1
ATOM 1589 N N . LEU A 1 206 ? 2.880 0.013 11.849 1.00 65.06 206 LEU A N 1
ATOM 1590 C CA . LEU A 1 206 ? 1.630 -0.522 12.391 1.00 65.06 206 LEU A CA 1
ATOM 1591 C C . LEU A 1 206 ? 1.167 -1.797 11.675 1.00 65.06 206 LEU A C 1
ATOM 1593 O O . LEU A 1 206 ? 0.126 -2.348 12.027 1.00 65.06 206 LEU A O 1
ATOM 1597 N N . GLN A 1 207 ? 1.892 -2.252 10.649 1.00 71.06 207 GLN A N 1
ATOM 1598 C CA . GLN A 1 207 ? 1.540 -3.469 9.937 1.00 71.06 207 GLN A CA 1
ATOM 1599 C C . GLN A 1 207 ? 1.938 -4.677 10.779 1.00 71.06 207 GLN A C 1
ATOM 1601 O O . GLN A 1 207 ? 3.103 -4.878 11.114 1.00 71.06 207 GLN A O 1
ATOM 1606 N N . GLU A 1 208 ? 0.960 -5.523 11.074 1.00 71.81 208 GLU A N 1
ATOM 1607 C CA . GLU A 1 208 ? 1.158 -6.728 11.868 1.00 71.81 208 GLU A CA 1
ATOM 1608 C C . GLU A 1 208 ? 0.910 -7.970 11.020 1.00 71.81 208 GLU A C 1
ATOM 1610 O O . GLU A 1 208 ? 0.015 -7.993 10.176 1.00 71.81 208 GLU A O 1
ATOM 1615 N N . ALA A 1 209 ? 1.683 -9.030 11.269 1.00 77.94 209 ALA A N 1
ATOM 1616 C CA . ALA A 1 209 ? 1.507 -10.304 10.574 1.00 77.94 209 ALA A CA 1
ATOM 1617 C C . ALA A 1 209 ? 0.135 -10.940 10.863 1.00 77.94 209 ALA A C 1
ATOM 1619 O O . ALA A 1 209 ? -0.448 -11.557 9.981 1.00 77.94 209 ALA A O 1
ATOM 1620 N N . ASN A 1 210 ? -0.383 -10.770 12.088 1.00 82.19 210 ASN A N 1
ATOM 1621 C CA . ASN A 1 210 ? -1.682 -11.288 12.522 1.00 82.19 210 ASN A CA 1
ATOM 1622 C C . ASN A 1 210 ? -2.456 -10.208 13.301 1.00 82.19 210 ASN A C 1
ATOM 1624 O O . ASN A 1 210 ? -2.441 -10.225 14.536 1.00 82.19 210 ASN A O 1
ATOM 1628 N N . PRO A 1 211 ? -3.156 -9.285 12.611 1.00 80.88 211 PRO A N 1
ATOM 1629 C CA . PRO A 1 211 ? -3.851 -8.162 13.252 1.00 80.88 211 PRO A CA 1
ATOM 1630 C C . PRO A 1 211 ? -4.908 -8.583 14.289 1.00 80.88 211 PRO A C 1
ATOM 1632 O O . PRO A 1 211 ? -5.190 -7.852 15.237 1.00 80.88 211 PRO A O 1
ATOM 1635 N N . MET A 1 212 ? -5.481 -9.786 14.153 1.00 83.38 212 MET A N 1
ATOM 1636 C CA . MET A 1 212 ? -6.413 -10.361 15.133 1.00 83.38 212 MET A CA 1
ATOM 1637 C C . MET A 1 212 ? -5.803 -10.446 16.544 1.00 83.38 212 MET A C 1
ATOM 1639 O O . MET A 1 212 ? -6.506 -10.233 17.526 1.00 83.38 212 MET A O 1
ATOM 1643 N N . LEU A 1 213 ? -4.500 -10.732 16.651 1.00 88.19 213 LEU A N 1
ATOM 1644 C CA . LEU A 1 213 ? -3.805 -10.987 17.919 1.00 88.19 213 LEU A CA 1
ATOM 1645 C C . LEU A 1 213 ? -2.794 -9.899 18.299 1.00 88.19 213 LEU A C 1
ATOM 1647 O O . LEU A 1 213 ? -2.034 -10.099 19.249 1.00 88.19 213 LEU A O 1
ATOM 1651 N N . GLY A 1 214 ? -2.765 -8.781 17.577 1.00 86.94 214 GLY A N 1
ATOM 1652 C CA . GLY A 1 214 ? -1.720 -7.769 17.691 1.00 86.94 214 GLY A CA 1
ATOM 1653 C C . GLY A 1 214 ? -1.976 -6.651 18.710 1.00 86.94 214 GLY A C 1
ATOM 1654 O O . GLY A 1 214 ? -2.530 -6.876 19.797 1.00 86.94 214 GLY A O 1
ATOM 1655 N N . HIS A 1 215 ? -1.509 -5.444 18.392 1.00 87.38 215 HIS A N 1
ATOM 1656 C CA . HIS A 1 215 ? -1.486 -4.256 19.249 1.00 87.38 215 HIS A CA 1
ATOM 1657 C C . HIS A 1 215 ? -2.831 -3.523 19.234 1.00 87.38 215 HIS A C 1
ATOM 1659 O O . HIS A 1 215 ? -3.006 -2.463 18.637 1.00 87.38 215 HIS A O 1
ATOM 1665 N N . ARG A 1 216 ? -3.808 -4.126 19.912 1.00 87.44 216 ARG A N 1
ATOM 1666 C CA . ARG A 1 216 ? -5.209 -3.696 19.909 1.00 87.44 216 ARG A CA 1
ATOM 1667 C C . ARG A 1 216 ? -5.855 -3.847 21.296 1.00 87.44 216 ARG A C 1
ATOM 1669 O O . ARG A 1 216 ? -5.228 -4.386 22.214 1.00 87.44 216 ARG A O 1
ATOM 1676 N N . GLY A 1 217 ? -7.094 -3.387 21.460 1.00 88.69 217 GLY A N 1
ATOM 1677 C CA . GLY A 1 217 ? -7.858 -3.506 22.709 1.00 88.69 217 GLY A CA 1
ATOM 1678 C C . GLY A 1 217 ? -7.147 -2.910 23.932 1.00 88.69 217 GLY A C 1
ATOM 1679 O O . GLY A 1 217 ? -6.540 -1.841 23.844 1.00 88.69 217 GLY A O 1
ATOM 1680 N N . CYS A 1 218 ? -7.168 -3.607 25.077 1.00 92.81 218 CYS A N 1
ATOM 1681 C CA . CYS A 1 218 ? -6.521 -3.124 26.306 1.00 92.81 218 CYS A CA 1
ATOM 1682 C C . CYS A 1 218 ? -5.030 -2.800 26.132 1.00 92.81 218 CYS A C 1
ATOM 1684 O O . CYS A 1 218 ? -4.533 -1.852 26.730 1.00 92.81 218 CYS A O 1
ATOM 1686 N N . ARG A 1 219 ? -4.308 -3.539 25.284 1.00 94.06 219 ARG A N 1
ATOM 1687 C CA . ARG A 1 219 ? -2.866 -3.344 25.057 1.00 94.06 219 ARG A CA 1
ATOM 1688 C C . ARG A 1 219 ? -2.597 -1.972 24.462 1.00 94.06 219 ARG A C 1
ATOM 1690 O O . ARG A 1 219 ? -1.634 -1.310 24.839 1.00 94.06 219 ARG A O 1
ATOM 1697 N N . LEU A 1 220 ? -3.479 -1.547 23.560 1.00 89.88 220 LEU A N 1
ATOM 1698 C CA . LEU A 1 220 ? -3.414 -0.237 22.941 1.00 89.88 220 LEU A CA 1
ATOM 1699 C C . LEU A 1 220 ? -3.662 0.870 23.967 1.00 89.88 220 LEU A C 1
ATOM 1701 O O . LEU A 1 220 ? -2.857 1.794 24.085 1.00 89.88 220 LEU A O 1
ATOM 1705 N N . ALA A 1 221 ? -4.732 0.724 24.748 1.00 88.44 221 ALA A N 1
ATOM 1706 C CA . ALA A 1 221 ? -5.096 1.661 25.804 1.00 88.44 221 ALA A CA 1
ATOM 1707 C C . ALA A 1 221 ? -4.035 1.750 26.918 1.00 88.44 221 ALA A C 1
ATOM 1709 O O . ALA A 1 221 ? -3.857 2.807 27.503 1.00 88.44 221 ALA A O 1
ATOM 1710 N N . ILE A 1 222 ? -3.288 0.677 27.193 1.00 91.94 222 ILE A N 1
ATOM 1711 C CA . ILE A 1 222 ? -2.176 0.702 28.158 1.00 91.94 222 ILE A CA 1
ATOM 1712 C C . ILE A 1 222 ? -0.979 1.477 27.593 1.00 91.94 222 ILE A C 1
ATOM 1714 O O . ILE A 1 222 ? -0.339 2.236 28.316 1.00 91.94 222 ILE A O 1
ATOM 1718 N N . THR A 1 223 ? -0.660 1.302 26.306 1.00 90.75 223 THR A N 1
ATOM 1719 C CA . THR A 1 223 ? 0.448 2.035 25.666 1.00 90.75 223 THR A CA 1
ATOM 1720 C C . THR A 1 223 ? 0.132 3.503 25.390 1.00 90.75 223 THR A C 1
ATOM 1722 O O . THR A 1 223 ? 1.054 4.31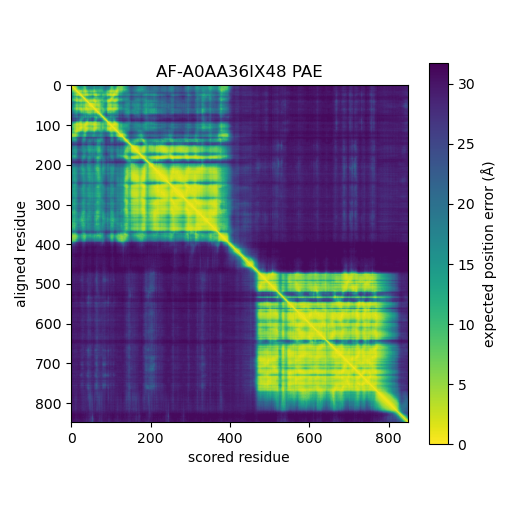5 25.349 1.00 90.75 223 THR A O 1
ATOM 1725 N N . TYR A 1 224 ? -1.148 3.833 25.206 1.00 88.69 224 TYR A N 1
ATOM 1726 C CA . TYR A 1 224 ? -1.647 5.189 24.979 1.00 88.69 224 TYR A CA 1
ATOM 1727 C C . TYR A 1 224 ? -2.868 5.454 25.884 1.00 88.69 224 TYR A C 1
ATOM 1729 O O . TYR A 1 224 ? -4.009 5.410 25.404 1.00 88.69 224 TYR A O 1
ATOM 1737 N N . PRO A 1 225 ? -2.651 5.698 27.194 1.00 89.81 225 PRO A N 1
ATOM 1738 C CA . PRO A 1 225 ? -3.722 5.919 28.172 1.00 89.81 225 PRO A CA 1
ATOM 1739 C C . PRO A 1 225 ? -4.663 7.065 27.806 1.00 89.81 225 PRO A C 1
ATOM 1741 O O . PRO A 1 225 ? -5.853 6.996 28.108 1.00 89.81 225 PRO A O 1
ATOM 1744 N N . GLU A 1 226 ? -4.164 8.066 27.075 1.00 87.00 226 GLU A N 1
ATOM 1745 C CA . GLU A 1 226 ? -4.940 9.216 26.610 1.00 87.00 226 GLU A CA 1
ATOM 1746 C C . GLU A 1 226 ? -6.166 8.822 25.762 1.00 87.00 226 GLU A C 1
ATOM 1748 O O . GLU A 1 226 ? -7.162 9.545 25.738 1.00 87.00 226 GLU A O 1
ATOM 1753 N N . ILE A 1 227 ? -6.137 7.655 25.104 1.00 87.06 227 ILE A N 1
ATOM 1754 C CA . ILE A 1 227 ? -7.288 7.118 24.362 1.00 87.06 227 ILE A CA 1
ATOM 1755 C C . ILE A 1 227 ? -8.377 6.671 25.342 1.00 87.06 227 ILE A C 1
ATOM 1757 O O . ILE A 1 227 ? -9.542 7.025 25.175 1.00 87.06 227 ILE A O 1
ATOM 1761 N N . CYS A 1 228 ? -8.002 5.920 26.381 1.00 90.31 228 CYS A N 1
ATOM 1762 C CA . CYS A 1 228 ? -8.933 5.462 27.410 1.00 90.31 228 CYS A CA 1
ATOM 1763 C C . CYS A 1 228 ? -9.544 6.644 28.172 1.00 90.31 228 CYS A C 1
ATOM 1765 O O . CYS A 1 228 ? -10.748 6.652 28.418 1.00 90.31 228 CYS A O 1
ATOM 1767 N N . GLU A 1 229 ? -8.731 7.651 28.504 1.00 91.00 229 GLU A N 1
ATOM 1768 C CA . GLU A 1 229 ? -9.180 8.879 29.170 1.00 91.00 229 GLU A CA 1
ATOM 1769 C C . GLU A 1 229 ? -10.211 9.635 28.326 1.00 91.00 229 GLU A C 1
ATOM 1771 O O . GLU A 1 229 ? -11.269 10.005 28.834 1.00 91.00 229 GLU A O 1
ATOM 1776 N N . MET A 1 230 ? -9.935 9.825 27.032 1.00 91.06 230 MET A N 1
ATOM 1777 C CA . MET A 1 230 ? -10.841 10.511 26.111 1.00 91.06 230 MET A CA 1
ATOM 1778 C C . MET A 1 230 ? -12.193 9.792 26.006 1.00 91.06 230 MET A C 1
ATOM 1780 O O . MET A 1 230 ? -13.235 10.422 26.179 1.00 91.06 230 MET A O 1
ATOM 1784 N N . GLN A 1 231 ? -12.189 8.470 25.803 1.00 87.44 231 GLN A N 1
ATOM 1785 C CA . GLN A 1 231 ? -13.430 7.700 25.667 1.00 87.44 231 GLN A CA 1
ATOM 1786 C C . GLN A 1 231 ? -14.225 7.647 26.976 1.00 87.44 231 GLN A C 1
ATOM 1788 O O . GLN A 1 231 ? -15.444 7.808 26.967 1.00 87.44 231 GLN A O 1
ATOM 1793 N N . ALA A 1 232 ? -13.549 7.458 28.114 1.00 90.94 232 ALA A N 1
ATOM 1794 C CA . ALA A 1 232 ? -14.196 7.489 29.422 1.00 90.94 232 ALA A CA 1
ATOM 1795 C C . ALA A 1 232 ? -14.833 8.860 29.687 1.00 90.94 232 ALA A C 1
ATOM 1797 O O . ALA A 1 232 ? -15.986 8.931 30.114 1.00 90.94 232 ALA A O 1
ATOM 1798 N N . ARG A 1 233 ? -14.130 9.954 29.361 1.00 92.00 233 ARG A N 1
ATOM 1799 C CA . ARG A 1 233 ? -14.672 11.313 29.474 1.00 92.00 233 ARG A CA 1
ATOM 1800 C C . ARG A 1 233 ? -15.901 11.500 28.584 1.00 92.00 233 ARG A C 1
ATOM 1802 O O . ARG A 1 233 ? -16.906 11.987 29.088 1.00 92.00 233 ARG A O 1
ATOM 1809 N N . ALA A 1 234 ? -15.865 11.057 27.324 1.00 87.88 234 ALA A N 1
ATOM 1810 C CA . ALA A 1 234 ? -17.010 11.133 26.410 1.00 87.88 234 ALA A CA 1
ATOM 1811 C C . ALA A 1 234 ? -18.259 10.439 26.983 1.00 87.88 234 ALA A C 1
ATOM 1813 O O . ALA A 1 234 ? -19.346 11.016 26.992 1.00 87.88 234 ALA A O 1
ATOM 1814 N N . ILE A 1 235 ? -18.085 9.222 27.515 1.00 87.38 235 ILE A N 1
ATOM 1815 C CA . ILE A 1 235 ? -19.158 8.422 28.126 1.00 87.38 235 ILE A CA 1
ATOM 1816 C C . ILE A 1 235 ? -19.771 9.159 29.323 1.00 87.38 235 ILE A C 1
ATOM 1818 O O . ILE A 1 235 ? -20.993 9.272 29.434 1.00 87.38 235 ILE A O 1
ATOM 1822 N N . PHE A 1 236 ? -18.931 9.675 30.218 1.00 90.56 236 PHE A N 1
ATOM 1823 C CA . PHE A 1 236 ? -19.385 10.322 31.446 1.00 90.56 236 PHE A CA 1
ATOM 1824 C C . PHE A 1 236 ? -19.978 11.715 31.216 1.00 90.56 236 PHE A C 1
ATOM 1826 O O . PHE A 1 236 ? -20.978 12.062 31.844 1.00 90.56 236 PHE A O 1
ATOM 1833 N N . GLU A 1 237 ? -19.420 12.502 30.295 1.00 88.56 237 GLU A N 1
ATOM 1834 C CA . GLU A 1 237 ? -19.997 13.789 29.901 1.00 88.56 237 GLU A CA 1
ATOM 1835 C C . GLU A 1 237 ? -21.364 13.615 29.238 1.00 88.56 237 GLU A C 1
ATOM 1837 O O . GLU A 1 237 ? -22.284 14.369 29.555 1.00 88.56 237 GLU A O 1
ATOM 1842 N N . ALA A 1 238 ? -21.528 12.602 28.381 1.00 84.06 238 ALA A N 1
ATOM 1843 C CA . ALA A 1 238 ? -22.815 12.284 27.770 1.00 84.06 238 ALA A CA 1
ATOM 1844 C C . ALA A 1 238 ? -23.858 11.863 28.822 1.00 84.06 238 ALA A C 1
ATOM 1846 O O . ALA A 1 238 ? -24.989 12.353 28.812 1.00 84.06 238 ALA A O 1
ATOM 1847 N N . ALA A 1 239 ? -23.473 11.019 29.787 1.00 82.19 239 ALA A N 1
ATOM 1848 C CA . ALA A 1 239 ? -24.352 10.632 30.892 1.00 82.19 239 ALA A CA 1
ATOM 1849 C C . ALA A 1 239 ? -24.786 11.844 31.744 1.00 82.19 239 ALA A C 1
ATOM 1851 O O . ALA A 1 239 ? -25.964 11.978 32.084 1.00 82.19 239 ALA A O 1
ATOM 1852 N N . ALA A 1 240 ? -23.859 12.760 32.046 1.00 83.94 240 ALA A N 1
ATOM 1853 C CA . ALA A 1 240 ? -24.155 13.990 32.782 1.00 83.94 240 ALA A CA 1
ATOM 1854 C C . ALA A 1 240 ? -25.024 14.975 31.975 1.00 83.94 240 ALA A C 1
ATOM 1856 O O . ALA A 1 240 ? -25.889 15.647 32.540 1.00 83.94 240 ALA A O 1
ATOM 1857 N N . ALA A 1 241 ? -24.821 15.071 30.657 1.00 83.31 241 ALA A N 1
ATOM 1858 C CA . ALA A 1 241 ? -25.628 15.913 29.774 1.00 83.31 241 ALA A CA 1
ATOM 1859 C C . ALA A 1 241 ? -27.100 15.477 29.765 1.00 83.31 241 ALA A C 1
ATOM 1861 O O . ALA A 1 241 ? -27.987 16.313 29.929 1.00 83.31 241 ALA A O 1
ATOM 1862 N N . VAL A 1 242 ? -27.355 14.170 29.679 1.00 77.81 242 VAL A N 1
ATOM 1863 C CA . VAL A 1 242 ? -28.711 13.596 29.731 1.00 77.81 242 VAL A CA 1
ATOM 1864 C C . VAL A 1 242 ? -29.390 13.897 31.063 1.00 77.81 242 VAL A C 1
ATOM 1866 O O . VAL A 1 242 ? -30.552 14.298 31.088 1.00 77.81 242 VAL A O 1
ATOM 1869 N N . GLY A 1 243 ? -28.653 13.756 32.167 1.00 76.62 243 GLY A N 1
ATOM 1870 C CA . GLY A 1 243 ? -29.164 14.087 33.494 1.00 76.62 243 GLY A CA 1
ATOM 1871 C C . GLY A 1 243 ? -29.577 15.549 33.638 1.00 76.62 243 GLY A C 1
ATOM 1872 O O . GLY A 1 243 ? -30.612 15.845 34.229 1.00 76.62 243 GLY A O 1
ATOM 1873 N N . ARG A 1 244 ? -28.804 16.471 33.054 1.00 79.19 244 ARG A N 1
ATOM 1874 C CA . ARG A 1 244 ? -29.132 17.906 33.046 1.00 79.19 244 ARG A CA 1
ATOM 1875 C C . ARG A 1 244 ? -30.304 18.259 32.143 1.00 79.19 244 ARG A C 1
ATOM 1877 O O . ARG A 1 244 ? -31.043 19.180 32.469 1.00 79.19 244 ARG A O 1
ATOM 1884 N N . ALA A 1 245 ? -30.501 17.517 31.058 1.00 76.38 245 ALA A N 1
ATOM 1885 C CA . ALA A 1 245 ? -31.656 17.666 30.176 1.00 76.38 245 ALA A CA 1
ATOM 1886 C C . ALA A 1 245 ? -32.970 17.131 30.789 1.00 76.38 245 ALA A C 1
ATOM 1888 O O . ALA A 1 245 ? -33.995 17.115 30.115 1.00 76.38 245 ALA A O 1
ATOM 1889 N N . GLY A 1 246 ? -32.959 16.678 32.051 1.00 68.75 246 GLY A N 1
ATOM 1890 C CA . GLY A 1 246 ? -34.137 16.152 32.748 1.00 68.75 246 GLY A CA 1
ATOM 1891 C C . GLY A 1 246 ? -34.455 14.686 32.435 1.00 68.75 246 GLY A C 1
ATOM 1892 O O . GLY A 1 246 ? -35.482 14.180 32.882 1.00 68.75 246 GLY A O 1
ATOM 1893 N N . GLY A 1 247 ? -33.588 13.991 31.690 1.00 66.38 247 GLY A N 1
ATOM 1894 C CA . GLY A 1 247 ? -33.725 12.566 31.395 1.00 66.38 247 GLY A CA 1
ATOM 1895 C C . GLY A 1 247 ? -33.248 11.669 32.542 1.00 66.38 247 GLY A C 1
ATOM 1896 O O . GLY A 1 247 ? -32.408 12.055 33.358 1.00 66.38 247 GLY A O 1
ATOM 1897 N N . ALA A 1 248 ? -33.750 10.431 32.594 1.00 68.75 248 ALA A N 1
ATOM 1898 C CA . ALA A 1 248 ? -33.243 9.422 33.520 1.00 68.75 248 ALA A CA 1
ATOM 1899 C C . ALA A 1 248 ? -31.784 9.077 33.174 1.00 68.75 248 ALA A C 1
ATOM 1901 O O . ALA A 1 248 ? -31.505 8.523 32.109 1.00 68.75 248 ALA A O 1
ATOM 1902 N N . VAL A 1 249 ? -30.854 9.405 34.077 1.00 70.50 249 VAL A N 1
ATOM 1903 C CA . VAL A 1 249 ? -29.418 9.156 33.882 1.00 70.50 249 VAL A CA 1
ATOM 1904 C C . VAL A 1 249 ? -29.178 7.649 33.740 1.00 70.50 249 VAL A C 1
ATOM 1906 O O . VAL A 1 249 ? -29.482 6.905 34.678 1.00 70.50 249 VAL A O 1
ATOM 1909 N N . PRO A 1 250 ? -28.633 7.167 32.609 1.00 73.69 250 PRO A N 1
ATOM 1910 C CA . PRO A 1 250 ? -28.327 5.753 32.447 1.00 73.69 250 PRO A CA 1
ATOM 1911 C C . PRO A 1 250 ? -27.144 5.348 33.333 1.00 73.69 250 PRO A C 1
ATOM 1913 O O . PRO A 1 250 ? -26.224 6.132 33.574 1.00 73.69 250 PRO A O 1
ATOM 1916 N N . VAL A 1 251 ? -27.123 4.084 33.761 1.00 81.94 251 VAL A N 1
ATOM 1917 C CA . VAL A 1 251 ? -25.915 3.494 34.355 1.00 81.94 251 VAL A CA 1
ATOM 1918 C C . VAL A 1 251 ? -24.903 3.261 33.235 1.00 81.94 251 VAL A C 1
ATOM 1920 O O . VAL A 1 251 ? -25.125 2.425 32.355 1.00 81.94 251 VAL A O 1
ATOM 1923 N N . ALA A 1 252 ? -23.804 4.014 33.261 1.00 85.06 252 ALA A N 1
ATOM 1924 C CA . ALA A 1 252 ? -22.737 3.892 32.277 1.00 85.06 252 ALA A CA 1
ATOM 1925 C C . ALA A 1 252 ? -21.859 2.674 32.595 1.00 85.06 252 ALA A C 1
ATOM 1927 O O . ALA A 1 252 ? -21.204 2.623 33.636 1.00 85.06 252 ALA A O 1
ATOM 1928 N N . GLU A 1 253 ? -21.821 1.690 31.704 1.00 87.19 253 GLU A N 1
ATOM 1929 C CA . GLU A 1 253 ? -20.982 0.503 31.864 1.00 87.19 253 GLU A CA 1
ATOM 1930 C C . GLU A 1 253 ? -19.796 0.584 30.894 1.00 87.19 253 GLU A C 1
ATOM 1932 O O . GLU A 1 253 ? -19.956 0.495 29.678 1.00 87.19 253 GLU A O 1
ATOM 1937 N N . VAL A 1 254 ? -18.586 0.771 31.423 1.00 90.31 254 VAL A N 1
ATOM 1938 C CA . VAL A 1 254 ? -17.357 0.863 30.625 1.00 90.31 254 VAL A CA 1
ATOM 1939 C C . VAL A 1 254 ? -16.724 -0.516 30.535 1.00 90.31 254 VAL A C 1
ATOM 1941 O O . VAL A 1 254 ? -16.358 -1.112 31.549 1.00 90.31 254 VAL A O 1
ATOM 1944 N N . MET A 1 255 ? -16.587 -1.036 29.316 1.00 91.06 255 MET A N 1
ATOM 1945 C CA . MET A 1 255 ? -16.064 -2.377 29.078 1.00 91.06 255 MET A CA 1
ATOM 1946 C C . MET A 1 255 ? -14.689 -2.353 28.413 1.00 91.06 255 MET A C 1
ATOM 1948 O O . MET A 1 255 ? -14.531 -1.851 27.298 1.00 91.06 255 MET A O 1
ATOM 1952 N N . VAL A 1 256 ? -13.713 -2.985 29.069 1.00 92.31 256 VAL A N 1
ATOM 1953 C CA . VAL A 1 256 ? -12.344 -3.133 28.560 1.00 92.31 256 VAL A CA 1
ATOM 1954 C C . VAL A 1 256 ? -12.213 -4.405 27.698 1.00 92.31 256 VAL A C 1
ATOM 1956 O O . VAL A 1 256 ? -12.420 -5.504 28.231 1.00 92.31 256 VAL A O 1
ATOM 1959 N N . PRO A 1 257 ? -11.863 -4.294 26.398 1.00 92.56 257 PRO A N 1
ATOM 1960 C CA . PRO A 1 257 ? -11.665 -5.440 25.507 1.00 92.56 257 PRO A CA 1
ATOM 1961 C C . PRO A 1 257 ? -10.276 -6.086 25.649 1.00 92.56 257 PRO A C 1
ATOM 1963 O O . PRO A 1 257 ? -9.313 -5.448 26.072 1.00 92.56 257 PRO A O 1
ATOM 1966 N N . LEU A 1 258 ? -10.164 -7.334 25.202 1.00 93.44 258 LEU A N 1
ATOM 1967 C CA . LEU A 1 258 ? -8.948 -8.127 24.998 1.00 93.44 258 LEU A CA 1
ATOM 1968 C C . LEU A 1 258 ? -8.088 -8.384 26.248 1.00 93.44 258 LEU A C 1
ATOM 1970 O O . LEU A 1 258 ? -6.903 -8.708 26.140 1.00 93.44 258 LEU A O 1
ATOM 1974 N N . VAL A 1 259 ? -8.681 -8.257 27.435 1.00 93.75 259 VAL A N 1
ATOM 1975 C CA . VAL A 1 259 ? -7.997 -8.465 28.716 1.00 93.75 259 VAL A CA 1
ATOM 1976 C C . VAL A 1 259 ? -7.601 -9.927 28.868 1.00 93.75 259 VAL A C 1
ATOM 1978 O O . VAL A 1 259 ? -8.400 -10.828 28.624 1.00 93.75 259 VAL A O 1
ATOM 1981 N N . ALA A 1 260 ? -6.370 -10.177 29.313 1.00 92.94 260 ALA A N 1
ATOM 1982 C CA . ALA A 1 260 ? -5.882 -11.519 29.605 1.00 92.94 260 ALA A CA 1
ATOM 1983 C C . ALA A 1 260 ? -5.504 -11.693 31.084 1.00 92.94 260 ALA A C 1
ATOM 1985 O O . ALA A 1 260 ? -5.499 -12.820 31.587 1.00 92.94 260 ALA A O 1
ATOM 1986 N N . THR A 1 261 ? -5.150 -10.606 31.774 1.00 93.62 261 THR A N 1
ATOM 1987 C CA . THR A 1 261 ? -4.619 -10.561 33.144 1.00 93.62 261 THR A CA 1
ATOM 1988 C C . THR A 1 261 ? -5.352 -9.530 34.005 1.00 93.62 261 THR A C 1
ATOM 1990 O O . THR A 1 261 ? -5.893 -8.551 33.499 1.00 93.62 261 THR A O 1
ATOM 1993 N N . LEU A 1 262 ? -5.322 -9.720 35.330 1.00 91.12 262 LEU A N 1
ATOM 1994 C CA . LEU A 1 262 ? -5.878 -8.747 36.276 1.00 91.12 262 LEU A CA 1
ATOM 1995 C C . LEU A 1 262 ? -5.162 -7.398 36.179 1.00 91.12 262 LEU A C 1
ATOM 1997 O O . LEU A 1 262 ? -5.814 -6.368 36.213 1.00 91.12 262 LEU A O 1
ATOM 2001 N N . GLN A 1 263 ? -3.841 -7.405 35.999 1.00 95.50 263 GLN A N 1
ATOM 2002 C CA . GLN A 1 263 ? -3.026 -6.195 35.927 1.00 95.50 263 GLN A CA 1
ATOM 2003 C C . GLN A 1 263 ? -3.422 -5.292 34.753 1.00 95.50 263 GLN A C 1
ATOM 2005 O O . GLN A 1 263 ? -3.509 -4.081 34.930 1.00 95.50 263 GLN A O 1
ATOM 2010 N N . GLU A 1 264 ? -3.693 -5.870 33.577 1.00 95.88 264 GLU A N 1
ATOM 2011 C CA . GLU A 1 264 ? -4.174 -5.109 32.415 1.00 95.88 264 GLU A CA 1
ATOM 2012 C C . GLU A 1 264 ? -5.503 -4.408 32.718 1.00 95.88 264 GLU A C 1
ATOM 2014 O O . GLU A 1 264 ? -5.668 -3.235 32.385 1.00 95.88 264 GLU A O 1
ATOM 2019 N N . LEU A 1 265 ? -6.429 -5.105 33.387 1.00 94.12 265 LEU A N 1
ATOM 2020 C CA . LEU A 1 265 ? -7.697 -4.517 33.812 1.00 94.12 265 LEU A CA 1
ATOM 2021 C C . LEU A 1 265 ? -7.494 -3.442 34.884 1.00 94.12 265 LEU A C 1
ATOM 2023 O O . LEU A 1 265 ? -8.094 -2.380 34.779 1.00 94.12 265 LEU A O 1
ATOM 2027 N N . SER A 1 266 ? -6.640 -3.687 35.882 1.00 94.69 266 SER A N 1
ATOM 2028 C CA . SER A 1 266 ? -6.380 -2.748 36.981 1.00 94.69 266 SER A CA 1
ATOM 2029 C C . SER A 1 266 ? -5.868 -1.403 36.489 1.00 94.69 266 SER A C 1
ATOM 2031 O O . SER A 1 266 ? -6.378 -0.369 36.909 1.00 94.69 266 SER A O 1
ATOM 2033 N N . ILE A 1 267 ? -4.886 -1.420 35.581 1.00 95.56 267 ILE A N 1
ATOM 2034 C CA . ILE A 1 267 ? -4.281 -0.200 35.036 1.00 95.56 267 ILE A CA 1
ATOM 2035 C C . ILE A 1 267 ? -5.349 0.656 34.352 1.00 95.56 267 ILE A C 1
ATOM 2037 O O . ILE A 1 267 ? -5.441 1.854 34.602 1.00 95.56 267 ILE A O 1
ATOM 2041 N N . LEU A 1 268 ? -6.184 0.043 33.511 1.00 95.00 268 LEU A N 1
ATOM 2042 C CA . LEU A 1 268 ? -7.210 0.769 32.764 1.00 95.00 268 LEU A CA 1
ATOM 2043 C C . LEU A 1 268 ? -8.396 1.174 33.637 1.00 95.00 268 LEU A C 1
ATOM 2045 O O . LEU A 1 268 ? -8.936 2.262 33.458 1.00 95.00 268 LEU A O 1
ATOM 2049 N N . LYS A 1 269 ? -8.772 0.349 34.617 1.00 95.19 269 LYS A N 1
ATOM 2050 C CA . LYS A 1 269 ? -9.800 0.696 35.600 1.00 95.19 269 LYS A CA 1
ATOM 2051 C C . LYS A 1 269 ? -9.408 1.946 36.386 1.00 95.19 269 LYS A C 1
ATOM 2053 O O . LYS A 1 269 ? -10.228 2.846 36.512 1.00 95.19 269 LYS A O 1
ATOM 2058 N N . GLU A 1 270 ? -8.155 2.047 36.827 1.00 96.19 270 GLU A N 1
ATOM 2059 C CA . GLU A 1 270 ? -7.655 3.234 37.528 1.00 96.19 270 GLU A CA 1
ATOM 2060 C C . GLU A 1 270 ? -7.756 4.501 36.661 1.00 96.19 270 GLU A C 1
ATOM 2062 O O . GLU A 1 270 ? -8.138 5.563 37.154 1.00 96.19 270 GLU A O 1
ATOM 2067 N N . VAL A 1 271 ? -7.455 4.393 35.361 1.00 95.44 271 VAL A N 1
ATOM 2068 C CA . VAL A 1 271 ? -7.618 5.499 34.403 1.00 95.44 271 VAL A CA 1
ATOM 2069 C C . VAL A 1 271 ? -9.089 5.916 34.308 1.00 95.44 271 VAL A C 1
ATOM 2071 O O . VAL A 1 271 ? -9.399 7.095 34.470 1.00 95.44 271 VAL A O 1
ATOM 2074 N N . VAL A 1 272 ? -10.005 4.959 34.127 1.00 95.19 272 VAL A N 1
ATOM 2075 C CA . VAL A 1 272 ? -11.451 5.225 34.034 1.00 95.19 272 VAL A CA 1
ATOM 2076 C C . VAL A 1 272 ? -11.993 5.868 35.314 1.00 95.19 272 VAL A C 1
ATOM 2078 O O . VAL A 1 272 ? -12.722 6.854 35.233 1.00 95.19 272 VAL A O 1
ATOM 2081 N N . GLU A 1 273 ? -11.622 5.361 36.491 1.00 95.19 273 GLU A N 1
ATOM 2082 C CA . GLU A 1 273 ? -12.067 5.892 37.788 1.00 95.19 273 GLU A CA 1
ATOM 2083 C C . GLU A 1 273 ? -11.562 7.321 38.030 1.00 95.19 273 GLU A C 1
ATOM 2085 O O . GLU A 1 273 ? -12.317 8.184 38.487 1.00 95.19 273 GLU A O 1
ATOM 2090 N N . LYS A 1 274 ? -10.301 7.606 37.673 1.00 96.31 274 LYS A N 1
ATOM 2091 C CA . LYS A 1 274 ? -9.736 8.962 37.734 1.00 96.31 274 LYS A CA 1
ATOM 2092 C C . LYS A 1 274 ? -10.493 9.925 36.826 1.00 96.31 274 LYS A C 1
ATOM 2094 O O . LYS A 1 274 ? -10.838 11.025 37.262 1.00 96.31 274 LYS A O 1
ATOM 2099 N N . THR A 1 275 ? -10.783 9.517 35.592 1.00 95.12 275 THR A N 1
ATOM 2100 C CA . THR A 1 275 ? -11.560 10.329 34.650 1.00 95.12 275 THR A CA 1
ATOM 2101 C C . THR A 1 275 ? -12.991 10.542 35.142 1.00 95.12 275 THR A C 1
ATOM 2103 O O . THR A 1 275 ? -13.485 11.667 35.086 1.00 95.12 275 THR A O 1
ATOM 2106 N N . ALA A 1 276 ? -13.641 9.511 35.688 1.00 93.88 276 ALA A N 1
ATOM 2107 C CA . ALA A 1 276 ? -14.978 9.623 36.265 1.00 93.88 276 ALA A CA 1
ATOM 2108 C C . ALA A 1 276 ? -15.016 10.667 37.388 1.00 93.88 276 ALA A C 1
ATOM 2110 O O . ALA A 1 276 ? -15.853 11.567 37.362 1.00 93.88 276 ALA A O 1
ATOM 2111 N N . ALA A 1 277 ? -14.072 10.597 38.333 1.00 94.50 277 ALA A N 1
ATOM 2112 C CA . ALA A 1 277 ? -13.981 11.543 39.442 1.00 94.50 277 ALA A CA 1
ATOM 2113 C C . ALA A 1 277 ? -13.734 12.986 38.964 1.00 94.50 277 ALA A C 1
ATOM 2115 O O . ALA A 1 277 ? -14.312 13.928 39.512 1.00 94.50 277 ALA A O 1
ATOM 2116 N N . ALA A 1 278 ? -12.903 13.166 37.931 1.00 94.38 278 ALA A N 1
ATOM 2117 C CA . ALA A 1 278 ? -12.667 14.473 37.323 1.00 94.38 278 ALA A CA 1
ATOM 2118 C C . ALA A 1 278 ? -13.951 15.043 36.701 1.00 94.38 278 ALA A C 1
ATOM 2120 O O . ALA A 1 278 ? -14.332 16.165 37.027 1.00 94.38 278 ALA A O 1
ATOM 2121 N N . VAL A 1 279 ? -14.665 14.253 35.892 1.00 92.56 279 VAL A N 1
ATOM 2122 C CA . VAL A 1 279 ? -15.909 14.690 35.236 1.00 92.56 279 VAL A CA 1
ATOM 2123 C C . VAL A 1 279 ? -17.013 14.961 36.260 1.00 92.56 279 VAL A C 1
ATOM 2125 O O . VAL A 1 279 ? -17.686 15.981 36.166 1.00 92.56 279 VAL A O 1
ATOM 2128 N N . GLN A 1 280 ? -17.179 14.119 37.284 1.00 92.50 280 GLN A N 1
ATOM 2129 C CA . GLN A 1 280 ? -18.161 14.363 38.352 1.00 92.50 280 GLN A CA 1
ATOM 2130 C C . GLN A 1 280 ? -17.912 15.698 39.062 1.00 92.50 280 GLN A C 1
ATOM 2132 O O . GLN A 1 280 ? -18.847 16.461 39.314 1.00 92.50 280 GLN A O 1
ATOM 2137 N N . LYS A 1 281 ? -16.640 16.010 39.341 1.00 93.94 281 LYS A N 1
ATOM 2138 C CA . LYS A 1 281 ? -16.235 17.273 39.961 1.00 93.94 281 LYS A CA 1
ATOM 2139 C C . LYS A 1 281 ? -16.450 18.472 39.033 1.00 93.94 281 LYS A C 1
ATOM 2141 O O . LYS A 1 281 ? -16.963 19.488 39.488 1.00 93.94 281 LYS A O 1
ATOM 2146 N N . GLU A 1 282 ? -16.056 18.363 37.766 1.00 91.94 282 GLU A N 1
ATOM 2147 C CA . GLU A 1 282 ? -16.190 19.427 36.758 1.00 91.94 282 GLU A CA 1
ATOM 2148 C C . GLU A 1 282 ? -17.658 19.748 36.454 1.00 91.94 282 GLU A C 1
ATOM 2150 O O . GLU A 1 282 ? -18.017 20.910 36.288 1.00 91.94 282 GLU A O 1
ATOM 2155 N N . GLN A 1 283 ? -18.517 18.726 36.419 1.00 86.62 283 GLN A N 1
ATOM 2156 C CA . GLN A 1 283 ? -19.932 18.871 36.078 1.00 86.62 283 GLN A CA 1
ATOM 2157 C C . GLN A 1 283 ? -20.834 19.123 37.294 1.00 86.62 283 GLN A C 1
ATOM 2159 O O . GLN A 1 283 ? -22.020 19.401 37.115 1.00 86.62 283 GLN A O 1
ATOM 2164 N N . GLY A 1 284 ? -20.302 19.013 38.517 1.00 87.25 284 GLY A N 1
ATOM 2165 C CA . GLY A 1 284 ? -21.065 19.173 39.758 1.00 87.25 284 GLY A CA 1
ATOM 2166 C C . GLY A 1 284 ? -22.186 18.142 39.928 1.00 87.25 284 GLY A C 1
ATOM 2167 O O . GLY A 1 284 ? -23.167 18.415 40.617 1.00 87.25 284 GLY A O 1
ATOM 2168 N N . MET A 1 285 ? -22.066 16.975 39.288 1.00 82.31 285 MET A N 1
ATOM 2169 C CA . MET A 1 285 ? -23.097 15.939 39.252 1.00 82.31 285 MET A CA 1
ATOM 2170 C C . MET A 1 285 ? -22.489 14.569 39.536 1.00 82.31 285 MET A C 1
ATOM 2172 O O . MET A 1 285 ? -21.518 14.163 38.901 1.00 82.31 285 MET A O 1
ATOM 2176 N N . ASN A 1 286 ? -23.110 13.825 40.451 1.00 83.06 286 ASN A N 1
ATOM 2177 C CA . ASN A 1 286 ? -22.782 12.423 40.670 1.00 83.06 286 ASN A CA 1
ATOM 2178 C C . ASN A 1 286 ? -23.623 11.550 39.735 1.00 83.06 286 ASN A C 1
ATOM 2180 O O . ASN A 1 286 ? -24.835 11.725 39.628 1.00 83.06 286 ASN A O 1
ATOM 2184 N N . PHE A 1 287 ? -22.978 10.576 39.106 1.00 83.44 287 PHE A N 1
ATOM 2185 C CA . PHE A 1 287 ? -23.617 9.562 38.268 1.00 83.44 287 PHE A CA 1
ATOM 2186 C C . PHE A 1 287 ? -23.051 8.180 38.599 1.00 83.44 287 PHE A C 1
ATOM 2188 O O . PHE A 1 287 ? -21.912 8.054 39.053 1.00 83.44 287 PHE A O 1
ATOM 2195 N N . THR A 1 288 ? -23.854 7.137 38.396 1.00 85.56 288 THR A N 1
ATOM 2196 C CA . THR A 1 288 ? -23.452 5.751 38.656 1.00 85.56 288 THR A CA 1
ATOM 2197 C C . THR A 1 288 ? -22.827 5.141 37.409 1.00 85.56 288 THR A C 1
ATOM 2199 O O . THR A 1 288 ? -23.373 5.255 36.312 1.00 85.56 288 THR A O 1
ATOM 2202 N N . TYR A 1 289 ? -21.700 4.461 37.585 1.00 90.81 289 TYR A N 1
ATOM 2203 C CA . TYR A 1 289 ? -21.024 3.732 36.522 1.00 90.81 289 TYR A CA 1
ATOM 2204 C C . TYR A 1 289 ? -20.492 2.396 37.034 1.00 90.81 289 TYR A C 1
ATOM 2206 O O . TYR A 1 289 ? -20.414 2.187 38.244 1.00 90.81 289 TYR A O 1
ATOM 2214 N N . ARG A 1 290 ? -20.144 1.503 36.105 1.00 90.88 290 ARG A N 1
ATOM 2215 C CA . ARG A 1 290 ? -19.476 0.227 36.387 1.00 90.88 290 ARG A CA 1
ATOM 2216 C C . ARG A 1 290 ? -18.338 0.006 35.411 1.00 90.88 290 ARG A C 1
ATOM 2218 O O . ARG A 1 290 ? -18.483 0.315 34.227 1.00 90.88 290 ARG A O 1
ATOM 2225 N N . VAL A 1 291 ? -17.243 -0.583 35.877 1.00 91.88 291 VAL A N 1
ATOM 2226 C CA . VAL A 1 291 ? -16.130 -0.996 35.013 1.00 91.88 291 VAL A CA 1
ATOM 2227 C C . VAL A 1 291 ? -16.072 -2.516 34.938 1.00 91.88 291 VAL A C 1
ATOM 2229 O O . VAL A 1 291 ? -15.916 -3.204 35.946 1.00 91.88 291 VAL A O 1
ATOM 2232 N N . GLY A 1 292 ? -16.185 -3.049 33.727 1.00 89.31 292 GLY A N 1
ATOM 2233 C CA . GLY A 1 292 ? -16.162 -4.483 33.455 1.00 89.31 292 GLY A CA 1
ATOM 2234 C C . GLY A 1 292 ? -15.207 -4.844 32.329 1.00 89.31 292 GLY A C 1
ATOM 2235 O O . GLY A 1 292 ? -14.490 -4.004 31.777 1.00 89.31 292 GLY A O 1
ATOM 2236 N N . THR A 1 293 ? -15.180 -6.125 31.975 1.00 89.81 293 THR A N 1
ATOM 2237 C CA . THR A 1 293 ? -14.260 -6.627 30.950 1.00 89.81 293 THR A CA 1
ATOM 2238 C C . THR A 1 293 ? -14.910 -7.634 30.016 1.00 89.81 293 THR A C 1
ATOM 2240 O O . THR A 1 293 ? -15.833 -8.366 30.387 1.00 89.81 293 THR A O 1
ATOM 2243 N N . MET A 1 294 ? -14.415 -7.661 28.780 1.00 87.44 294 MET A N 1
ATOM 2244 C CA . MET A 1 294 ? -14.789 -8.673 27.812 1.00 87.44 294 MET A CA 1
ATOM 2245 C C . MET A 1 294 ? -13.999 -9.966 28.067 1.00 87.44 294 MET A C 1
ATOM 2247 O O . MET A 1 294 ? -12.769 -9.980 28.049 1.00 87.44 294 MET A O 1
ATOM 2251 N N . ILE A 1 295 ? -14.710 -11.070 28.289 1.00 86.31 295 ILE A N 1
ATOM 2252 C CA . ILE A 1 295 ? -14.142 -12.412 28.406 1.00 86.31 295 ILE A CA 1
ATOM 2253 C C . ILE A 1 295 ? -14.113 -13.031 27.011 1.00 86.31 295 ILE A C 1
ATOM 2255 O O . ILE A 1 295 ? -15.082 -13.627 26.541 1.00 86.31 295 ILE A O 1
ATOM 2259 N N . GLU A 1 296 ? -12.994 -12.823 26.326 1.00 89.06 296 GLU A N 1
ATOM 2260 C CA . GLU A 1 296 ? -12.821 -13.220 24.922 1.00 89.06 296 GLU A CA 1
ATOM 2261 C C . GLU A 1 296 ? -11.488 -13.911 24.619 1.00 89.06 296 GLU A C 1
ATOM 2263 O O . GLU A 1 296 ? -11.221 -14.295 23.486 1.00 89.06 296 GLU A O 1
ATOM 2268 N N . LEU A 1 297 ? -10.661 -14.118 25.646 1.00 92.19 297 LEU A N 1
ATOM 2269 C CA . LEU A 1 297 ? -9.432 -14.898 25.557 1.00 92.19 297 LEU A CA 1
ATOM 2270 C C . LEU A 1 297 ? -9.535 -16.141 26.453 1.00 92.19 297 LEU A C 1
ATOM 2272 O O . LEU A 1 297 ? -10.025 -16.036 27.584 1.00 92.19 297 LEU A O 1
ATOM 2276 N N . PRO A 1 298 ? -8.992 -17.301 26.037 1.00 92.81 298 PRO A N 1
ATOM 2277 C CA . PRO A 1 298 ? -8.971 -18.502 26.864 1.00 92.81 298 PRO A CA 1
ATOM 2278 C C . PRO A 1 298 ? -8.312 -18.249 28.223 1.00 92.81 298 PRO A C 1
ATOM 2280 O O . PRO A 1 298 ? -8.799 -18.706 29.254 1.00 92.81 298 PRO A O 1
ATOM 2283 N N . ARG A 1 299 ? -7.248 -17.431 28.259 1.00 93.38 299 ARG A N 1
ATOM 2284 C CA . ARG A 1 299 ? -6.586 -17.047 29.514 1.00 93.38 299 ARG A CA 1
ATOM 2285 C C . ARG A 1 299 ? -7.509 -16.261 30.449 1.00 93.38 299 ARG A C 1
ATOM 2287 O O . ARG A 1 299 ? -7.443 -16.486 31.654 1.00 93.38 299 ARG A O 1
ATOM 2294 N N . ALA A 1 300 ? -8.351 -15.373 29.918 1.00 88.44 300 ALA A N 1
ATOM 2295 C CA . ALA A 1 300 ? -9.318 -14.632 30.724 1.00 88.44 300 ALA A CA 1
ATOM 2296 C C . ALA A 1 300 ? -10.373 -15.562 31.320 1.00 88.44 300 ALA A C 1
ATOM 2298 O O . ALA A 1 300 ? -10.660 -15.447 32.506 1.00 88.44 300 ALA A O 1
ATOM 2299 N N . CYS A 1 301 ? -10.854 -16.546 30.554 1.00 85.50 301 CYS A N 1
ATOM 2300 C CA . CYS A 1 301 ? -11.759 -17.571 31.077 1.00 85.50 301 CYS A CA 1
ATOM 2301 C C . CYS A 1 301 ? -11.117 -18.339 32.247 1.00 85.50 301 CYS A C 1
ATOM 2303 O O . CYS A 1 301 ? -11.693 -18.443 33.324 1.00 85.50 301 CYS A O 1
ATOM 2305 N N . LEU A 1 302 ? -9.866 -18.785 32.080 1.00 86.00 302 LEU A N 1
ATOM 2306 C CA . LEU A 1 302 ? -9.108 -19.512 33.110 1.00 86.00 302 LEU A CA 1
ATOM 2307 C C . LEU A 1 302 ? -8.704 -18.656 34.323 1.00 86.00 302 LEU A C 1
ATOM 2309 O O . LEU A 1 302 ? -8.290 -19.191 35.353 1.00 86.00 302 LEU A O 1
ATOM 2313 N N . GLN A 1 303 ? -8.733 -17.329 34.204 1.00 85.94 303 GLN A N 1
ATOM 2314 C CA . GLN A 1 303 ? -8.422 -16.388 35.287 1.00 85.94 303 GLN A CA 1
ATOM 2315 C C . GLN A 1 303 ? -9.654 -15.590 35.735 1.00 85.94 303 GLN A C 1
ATOM 2317 O O . GLN A 1 303 ? -9.495 -14.626 36.485 1.00 85.94 303 GLN A O 1
ATOM 2322 N N . ALA A 1 304 ? -10.863 -15.996 35.334 1.00 79.44 304 ALA A N 1
ATOM 2323 C CA . ALA A 1 304 ? -12.098 -15.260 35.586 1.00 79.44 304 ALA A CA 1
ATOM 2324 C C . ALA A 1 304 ? -12.302 -14.954 37.076 1.00 79.44 304 ALA A C 1
ATOM 2326 O O . ALA A 1 304 ? -12.627 -13.826 37.423 1.00 79.44 304 ALA A O 1
ATOM 2327 N N . GLY A 1 305 ? -11.988 -15.903 37.966 1.00 80.00 305 GLY A N 1
ATOM 2328 C CA . GLY A 1 305 ? -12.070 -15.679 39.414 1.00 80.00 305 GLY A CA 1
ATOM 2329 C C . GLY A 1 305 ? -11.210 -14.511 39.916 1.00 80.00 305 GLY A C 1
ATOM 2330 O O . GLY A 1 305 ? -11.657 -13.762 40.773 1.00 80.00 305 GLY A O 1
ATOM 2331 N N . LYS A 1 306 ? -10.013 -14.301 39.347 1.00 84.69 306 LYS A N 1
ATOM 2332 C CA . LYS A 1 306 ? -9.166 -13.142 39.688 1.00 84.69 306 LYS A CA 1
ATOM 2333 C C . LYS A 1 306 ? -9.646 -11.866 39.013 1.00 84.69 306 LYS A C 1
ATOM 2335 O O . LYS A 1 306 ? -9.576 -10.802 39.608 1.00 84.69 306 LYS A O 1
ATOM 2340 N N . LEU A 1 307 ? -10.105 -11.957 37.764 1.00 84.00 307 LEU A N 1
ATOM 2341 C CA . LEU A 1 307 ? -10.649 -10.802 37.043 1.00 84.00 307 LEU A CA 1
ATOM 2342 C C . LEU A 1 307 ? -11.888 -10.240 37.751 1.00 84.00 307 LEU A C 1
ATOM 2344 O O . LEU A 1 307 ? -12.037 -9.025 37.831 1.00 84.00 307 LEU A O 1
ATOM 2348 N N . ALA A 1 308 ? -12.717 -11.108 38.332 1.00 83.19 308 ALA A N 1
ATOM 2349 C CA . ALA A 1 308 ? -13.911 -10.739 39.088 1.00 83.19 308 ALA A CA 1
ATOM 2350 C C . ALA A 1 308 ? -13.614 -9.978 40.392 1.00 83.19 308 ALA A C 1
ATOM 2352 O O . ALA A 1 308 ? -14.511 -9.349 40.940 1.00 83.19 308 ALA A O 1
ATOM 2353 N N . GLU A 1 309 ? -12.368 -9.976 40.886 1.00 85.38 309 GLU A N 1
ATOM 2354 C CA . GLU A 1 309 ? -11.981 -9.132 42.027 1.00 85.38 309 GLU A CA 1
ATOM 2355 C C . GLU A 1 309 ? -12.091 -7.633 41.693 1.00 85.38 309 GLU A C 1
ATOM 2357 O O . GLU A 1 309 ? -12.231 -6.810 42.596 1.00 85.38 309 GLU A O 1
ATOM 2362 N N . GLN A 1 310 ? -12.015 -7.268 40.406 1.00 84.12 310 GLN A N 1
ATOM 2363 C CA . GLN A 1 310 ? -12.049 -5.873 39.953 1.00 84.12 310 GLN A CA 1
ATOM 2364 C C . GLN A 1 310 ? -13.071 -5.585 38.852 1.00 84.12 310 GLN A C 1
ATOM 2366 O O . GLN A 1 310 ? -13.504 -4.438 38.740 1.00 84.12 310 GLN A O 1
ATOM 2371 N N . ALA A 1 311 ? -13.452 -6.571 38.044 1.00 86.25 311 ALA A N 1
ATOM 2372 C CA . ALA A 1 311 ? -14.506 -6.418 37.051 1.00 86.25 311 ALA A CA 1
ATOM 2373 C C . ALA A 1 311 ? -15.882 -6.494 37.718 1.00 86.25 311 ALA A C 1
ATOM 2375 O O . ALA A 1 311 ? -16.206 -7.481 38.371 1.00 86.25 311 ALA A O 1
ATOM 2376 N N . GLU A 1 312 ? -16.711 -5.479 37.502 1.00 86.38 312 GLU A N 1
ATOM 2377 C CA . GLU A 1 312 ? -18.084 -5.437 38.018 1.00 86.38 312 GLU A CA 1
ATOM 2378 C C . GLU A 1 312 ? -19.075 -6.201 37.132 1.00 86.38 312 GLU A C 1
ATOM 2380 O O . GLU A 1 312 ? -20.179 -6.518 37.565 1.00 86.38 312 GLU A O 1
ATOM 2385 N N . PHE A 1 313 ? -18.685 -6.501 35.891 1.00 84.50 313 PHE A N 1
ATOM 2386 C CA . PHE A 1 313 ? -19.433 -7.353 34.975 1.00 84.50 313 PHE A CA 1
ATOM 2387 C C . PHE A 1 313 ? -18.499 -8.030 33.963 1.00 84.50 313 PHE A C 1
ATOM 2389 O O . PHE A 1 313 ? -17.416 -7.523 33.642 1.00 84.50 313 PHE A O 1
ATOM 2396 N N . PHE A 1 314 ? -18.960 -9.157 33.418 1.00 82.88 314 PHE A N 1
ATOM 2397 C CA . PHE A 1 314 ? -18.340 -9.846 32.290 1.00 82.88 314 PHE A CA 1
ATOM 2398 C C . PHE A 1 314 ? -19.246 -9.816 31.064 1.00 82.88 314 PHE A C 1
ATOM 2400 O O . PHE A 1 314 ? -20.455 -10.012 31.161 1.00 82.88 314 PHE A O 1
ATOM 2407 N N . SER A 1 315 ? -18.638 -9.640 29.894 1.00 82.75 315 SER A N 1
ATOM 2408 C CA . SER A 1 315 ? -19.307 -9.810 28.603 1.00 82.75 315 SER A CA 1
ATOM 2409 C C . SER A 1 315 ? -18.525 -10.804 27.762 1.00 82.75 315 SER A C 1
ATOM 2411 O O . SER A 1 315 ? -17.332 -10.622 27.541 1.00 82.75 315 SER A O 1
ATOM 2413 N N . PHE A 1 316 ? -19.157 -11.877 27.297 1.00 82.75 316 PHE A N 1
ATOM 2414 C CA . PHE A 1 316 ? -18.450 -12.899 26.530 1.00 82.75 316 PHE A CA 1
ATOM 2415 C C . PHE A 1 316 ? -18.333 -12.498 25.060 1.00 82.75 316 PHE A C 1
ATOM 2417 O O . PHE A 1 316 ? -19.317 -12.499 24.318 1.00 82.75 316 PHE A O 1
ATOM 2424 N N . GLY A 1 317 ? -17.109 -12.212 24.620 1.00 85.62 317 GLY A N 1
ATOM 2425 C CA . GLY A 1 317 ? -16.780 -12.027 23.209 1.00 85.62 317 GLY A CA 1
ATOM 2426 C C . GLY A 1 317 ? -16.593 -13.380 22.530 1.00 85.62 317 GLY A C 1
ATOM 2427 O O . GLY A 1 317 ? -15.478 -13.766 22.195 1.00 85.62 317 GLY A O 1
ATOM 2428 N N . THR A 1 318 ? -17.681 -14.138 22.346 1.00 84.00 318 THR A N 1
ATOM 2429 C CA . THR A 1 318 ? -17.606 -15.534 21.870 1.00 84.00 318 THR A CA 1
ATOM 2430 C C . THR A 1 318 ? -16.992 -15.681 20.482 1.00 84.00 318 THR A C 1
ATOM 2432 O O . THR A 1 318 ? -16.456 -16.740 20.179 1.00 84.00 318 THR A O 1
ATOM 2435 N N . ASN A 1 319 ? -17.012 -14.634 19.653 1.00 85.69 319 ASN A N 1
ATOM 2436 C CA . ASN A 1 319 ? -16.336 -14.638 18.357 1.00 85.69 319 ASN A CA 1
ATOM 2437 C C . ASN A 1 319 ? -14.814 -14.782 18.527 1.00 85.69 319 ASN A C 1
ATOM 2439 O O . ASN A 1 319 ? -14.242 -15.778 18.096 1.00 85.69 319 ASN A O 1
ATOM 2443 N N . ASP A 1 320 ? -14.172 -13.839 19.216 1.00 86.62 320 ASP A N 1
ATOM 2444 C CA . ASP A 1 320 ? -12.727 -13.859 19.463 1.00 86.62 320 ASP A CA 1
ATOM 2445 C C . ASP A 1 320 ? -12.309 -15.030 20.363 1.00 86.62 320 ASP A C 1
ATOM 2447 O O . ASP A 1 320 ? -11.271 -15.658 20.122 1.00 86.62 320 ASP A O 1
ATOM 2451 N N . LEU A 1 321 ? -13.172 -15.431 21.302 1.00 87.88 321 LEU A N 1
ATOM 2452 C CA . LEU A 1 321 ? -12.953 -16.636 22.100 1.00 87.88 321 LEU A CA 1
ATOM 2453 C C . LEU A 1 321 ? -12.950 -17.901 21.234 1.00 87.88 321 LEU A C 1
ATOM 2455 O O . LEU A 1 321 ? -12.098 -18.764 21.421 1.00 87.88 321 LEU A O 1
ATOM 2459 N N . THR A 1 322 ? -13.857 -18.010 20.260 1.00 88.19 322 THR A N 1
ATOM 2460 C CA . THR A 1 322 ? -13.891 -19.142 19.320 1.00 88.19 322 THR A CA 1
ATOM 2461 C C . THR A 1 322 ? -12.655 -19.141 18.429 1.00 88.19 322 THR A C 1
ATOM 2463 O O . THR A 1 322 ? -12.003 -20.178 18.305 1.00 88.19 322 THR A O 1
ATOM 2466 N N . GLN A 1 323 ? -12.273 -17.978 17.884 1.00 90.50 323 GLN A N 1
ATOM 2467 C CA . GLN A 1 323 ? -11.074 -17.843 17.048 1.00 90.50 323 GLN A CA 1
ATOM 2468 C C . GLN A 1 323 ? -9.816 -18.320 17.785 1.00 90.50 323 GLN A C 1
ATOM 2470 O O . GLN A 1 323 ? -9.022 -19.096 17.256 1.00 90.50 323 GLN A O 1
ATOM 2475 N N . THR A 1 324 ? -9.651 -17.896 19.037 1.00 92.38 324 THR A N 1
ATOM 2476 C CA . THR A 1 324 ? -8.472 -18.218 19.850 1.00 92.38 324 THR A CA 1
ATOM 2477 C C . THR A 1 324 ? -8.499 -19.621 20.451 1.00 92.38 324 THR A C 1
ATOM 2479 O O . THR A 1 324 ? -7.435 -20.207 20.634 1.00 92.38 324 THR A O 1
ATOM 2482 N N . THR A 1 325 ? -9.678 -20.185 20.722 1.00 92.25 325 THR A N 1
ATO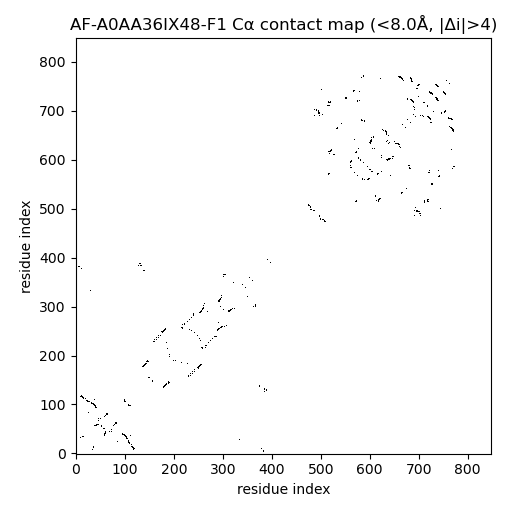M 2483 C CA . THR A 1 325 ? -9.816 -21.564 21.223 1.00 92.25 325 THR A CA 1
ATOM 2484 C C . THR A 1 325 ? -9.504 -22.582 20.132 1.00 92.25 325 THR A C 1
ATOM 2486 O O . THR A 1 325 ? -8.760 -23.528 20.372 1.00 92.25 325 THR A O 1
ATOM 2489 N N . TYR A 1 326 ? -10.020 -22.367 18.921 1.00 91.19 326 TYR A N 1
ATOM 2490 C CA . TYR A 1 326 ? -9.737 -23.239 17.779 1.00 91.19 326 TYR A CA 1
ATOM 2491 C C . TYR A 1 326 ? -8.397 -22.940 17.098 1.00 91.19 326 TYR A C 1
ATOM 2493 O O . TYR A 1 326 ? -7.905 -23.765 16.331 1.00 91.19 326 TYR A O 1
ATOM 2501 N N . GLY A 1 327 ? -7.817 -21.762 17.338 1.00 90.81 327 GLY A N 1
ATOM 2502 C CA . GLY A 1 327 ? -6.635 -21.300 16.613 1.00 90.81 327 GLY A CA 1
ATOM 2503 C C . GLY A 1 327 ? -6.926 -21.018 15.137 1.00 90.81 327 GLY A C 1
ATOM 2504 O O . GLY A 1 327 ? -6.075 -21.270 14.288 1.00 90.81 327 GLY A O 1
ATOM 2505 N N . MET A 1 328 ? -8.126 -20.520 14.824 1.00 88.06 328 MET A N 1
ATOM 2506 C CA . MET A 1 328 ? -8.542 -20.210 13.457 1.00 88.06 328 MET A CA 1
ATOM 2507 C C . MET A 1 328 ? -9.024 -18.763 13.327 1.00 88.06 328 MET A C 1
ATOM 2509 O O . MET A 1 328 ? -9.775 -18.263 14.161 1.00 88.06 328 MET A O 1
ATOM 2513 N N . SER A 1 329 ? -8.603 -18.100 12.252 1.00 84.69 329 SER A N 1
ATOM 2514 C CA . SER A 1 329 ? -9.118 -16.789 11.849 1.00 84.69 329 SER A CA 1
ATOM 2515 C C . SER A 1 329 ? -10.479 -16.971 11.188 1.00 84.69 329 SER A C 1
ATOM 2517 O O . SER A 1 329 ? -10.606 -17.752 10.244 1.00 84.69 329 SER A O 1
ATOM 2519 N N . ARG A 1 330 ? -11.500 -16.247 11.653 1.00 79.62 330 ARG A N 1
ATOM 2520 C CA . ARG A 1 330 ? -12.848 -16.298 11.070 1.00 79.62 330 ARG A CA 1
ATOM 2521 C C . ARG A 1 330 ? -12.853 -15.867 9.603 1.00 79.62 330 ARG A C 1
ATOM 2523 O O . ARG A 1 330 ? -13.609 -16.429 8.812 1.00 79.62 330 ARG A O 1
ATOM 2530 N N . ASP A 1 331 ? -12.013 -14.898 9.252 1.00 74.12 331 ASP A N 1
ATOM 2531 C CA . ASP A 1 331 ? -11.927 -14.349 7.896 1.00 74.12 331 ASP A CA 1
ATOM 2532 C C . ASP A 1 331 ? -11.305 -15.350 6.903 1.00 74.12 331 ASP A C 1
ATOM 2534 O O . ASP A 1 331 ? -11.622 -15.324 5.713 1.00 74.12 331 ASP A O 1
ATOM 2538 N N . ASP A 1 332 ? -10.492 -16.289 7.400 1.00 76.81 332 ASP A N 1
ATOM 2539 C CA . ASP A 1 332 ? -9.806 -17.306 6.590 1.00 76.81 332 ASP A CA 1
ATOM 2540 C C . ASP A 1 332 ? -10.473 -18.690 6.667 1.00 76.81 332 ASP A C 1
ATOM 2542 O O . ASP A 1 332 ? -10.304 -19.526 5.775 1.00 76.81 332 ASP A O 1
ATOM 2546 N N . ALA A 1 333 ? -11.283 -18.939 7.703 1.00 77.69 333 ALA A N 1
ATOM 2547 C CA . ALA A 1 333 ? -11.891 -20.242 7.968 1.00 77.69 333 ALA A CA 1
ATOM 2548 C C . ALA A 1 333 ? -12.843 -20.720 6.855 1.00 77.69 333 ALA A C 1
ATOM 2550 O O . ALA A 1 333 ? -13.021 -21.924 6.656 1.00 77.69 333 ALA A O 1
ATOM 2551 N N . GLY A 1 334 ? -13.394 -19.797 6.058 1.00 74.12 334 GLY A N 1
ATOM 2552 C CA . GLY A 1 334 ? -14.236 -20.121 4.902 1.00 74.12 334 GLY A CA 1
ATOM 2553 C C . GLY A 1 334 ? -13.547 -20.989 3.839 1.00 74.12 334 GLY A C 1
ATOM 2554 O O . GLY A 1 334 ? -14.236 -21.675 3.087 1.00 74.12 334 GLY A O 1
ATOM 2555 N N . ALA A 1 335 ? -12.209 -21.013 3.796 1.00 75.12 335 ALA A N 1
ATOM 2556 C CA . ALA A 1 335 ? -11.451 -21.830 2.850 1.00 75.12 335 ALA A CA 1
ATOM 2557 C C . ALA A 1 335 ? -11.530 -23.343 3.133 1.00 75.12 335 ALA A C 1
ATOM 2559 O O . ALA A 1 335 ? -11.365 -24.134 2.208 1.00 75.12 335 ALA A O 1
ATOM 2560 N N . PHE A 1 336 ? -11.782 -23.755 4.383 1.00 83.56 336 PHE A N 1
ATOM 2561 C CA . PHE A 1 336 ? -11.748 -25.172 4.781 1.00 83.56 336 PHE A CA 1
ATOM 2562 C C . PHE A 1 336 ? -12.948 -25.632 5.625 1.00 83.56 336 PHE A C 1
ATOM 2564 O O . PHE A 1 336 ? -13.250 -26.828 5.638 1.00 83.56 336 PHE A O 1
ATOM 2571 N N . LEU A 1 337 ? -13.675 -24.728 6.299 1.00 82.12 337 LEU A N 1
ATOM 2572 C CA . LEU A 1 337 ? -14.844 -25.079 7.121 1.00 82.12 337 LEU A CA 1
ATOM 2573 C C . LEU A 1 337 ? -15.926 -25.882 6.370 1.00 82.12 337 LEU A C 1
ATOM 2575 O O . LEU A 1 337 ? -16.461 -26.825 6.961 1.00 82.12 337 LEU A O 1
ATOM 2579 N N . PRO A 1 338 ? -16.246 -25.601 5.087 1.00 82.94 338 PRO A N 1
ATOM 2580 C CA . PRO A 1 338 ? -17.204 -26.417 4.340 1.00 82.94 338 PRO A CA 1
ATOM 2581 C C . PRO A 1 338 ? -16.775 -27.884 4.214 1.00 82.94 338 PRO A C 1
ATOM 2583 O O . PRO A 1 338 ? -17.606 -28.783 4.346 1.00 82.94 338 PRO A O 1
ATOM 2586 N N . GLU A 1 339 ? -15.480 -28.139 4.010 1.00 84.75 339 GLU A N 1
ATOM 2587 C CA . GLU A 1 339 ? -14.936 -29.496 3.924 1.00 84.75 339 GLU A CA 1
ATOM 2588 C C . GLU A 1 339 ? -14.913 -30.180 5.297 1.00 84.75 339 GLU A C 1
ATOM 2590 O O . GLU A 1 339 ? -15.250 -31.360 5.401 1.00 84.75 339 GLU A O 1
ATOM 2595 N N . TYR A 1 340 ? -14.602 -29.437 6.365 1.00 89.56 340 TYR A N 1
ATOM 2596 C CA . TYR A 1 340 ? -14.688 -29.938 7.742 1.00 89.56 340 TYR A CA 1
ATOM 2597 C C . TYR A 1 340 ? -16.107 -30.391 8.084 1.00 89.56 340 TYR A C 1
ATOM 2599 O O . TYR A 1 340 ? -16.289 -31.472 8.647 1.00 89.56 340 TYR A O 1
ATOM 2607 N N . LYS A 1 341 ? -17.115 -29.608 7.685 1.00 85.12 341 LYS A N 1
ATOM 2608 C CA . LYS A 1 341 ? -18.523 -29.968 7.858 1.00 85.12 341 LYS A CA 1
ATOM 2609 C C . LYS A 1 341 ? -18.912 -31.183 7.017 1.00 85.12 341 LYS A C 1
ATOM 2611 O O . LYS A 1 341 ? -19.569 -32.089 7.518 1.00 85.12 341 LYS A O 1
ATOM 2616 N N . ALA A 1 342 ? -18.480 -31.239 5.756 1.00 84.00 342 ALA A N 1
ATOM 2617 C CA . ALA A 1 342 ? -18.760 -32.370 4.868 1.00 84.00 342 ALA A CA 1
ATOM 2618 C C . ALA A 1 342 ? -18.154 -33.690 5.378 1.00 84.00 342 ALA A C 1
ATOM 2620 O O . ALA A 1 342 ? -18.747 -34.752 5.200 1.00 84.00 342 ALA A O 1
ATOM 2621 N N . LYS A 1 343 ? -16.993 -33.620 6.040 1.00 92.38 343 LYS A N 1
ATOM 2622 C CA . LYS A 1 343 ? -16.325 -34.765 6.675 1.00 92.38 343 LYS A CA 1
ATOM 2623 C C . LYS A 1 343 ? -16.831 -35.070 8.090 1.00 92.38 343 LYS A C 1
ATOM 2625 O O . LYS A 1 343 ? -16.342 -36.018 8.697 1.00 92.38 343 LYS A O 1
ATOM 2630 N N . GLY A 1 344 ? -17.773 -34.285 8.619 1.00 88.94 344 GLY A N 1
ATOM 2631 C CA . GLY A 1 344 ? -18.297 -34.447 9.977 1.00 88.94 344 GLY A CA 1
ATOM 2632 C C . GLY A 1 344 ? -17.281 -34.146 11.085 1.00 88.94 344 GLY A C 1
ATOM 2633 O O . GLY A 1 344 ? -17.459 -34.617 12.200 1.00 88.94 344 GLY A O 1
ATOM 2634 N N . ILE A 1 345 ? -16.215 -33.390 10.791 1.00 89.00 345 ILE A N 1
ATOM 2635 C CA . ILE A 1 345 ? -15.230 -32.945 11.796 1.00 89.00 345 ILE A CA 1
ATOM 2636 C C . ILE A 1 345 ? -15.862 -31.902 12.723 1.00 89.00 345 ILE A C 1
ATOM 2638 O O . ILE A 1 345 ? -15.601 -31.892 13.920 1.00 89.00 345 ILE A O 1
ATOM 2642 N N . VAL A 1 346 ? -16.710 -31.040 12.159 1.00 84.19 346 VAL A N 1
ATOM 2643 C CA . VAL A 1 346 ? -17.583 -30.132 12.907 1.00 84.19 346 VAL A CA 1
ATOM 2644 C C . VAL A 1 346 ? -19.016 -30.345 12.439 1.00 84.19 346 VAL A C 1
ATOM 2646 O O . VAL A 1 346 ? -19.276 -30.437 11.238 1.00 84.19 346 VAL A O 1
ATOM 2649 N N . GLU A 1 347 ? -19.964 -30.423 13.370 1.00 80.62 347 GLU A N 1
ATOM 2650 C CA . GLU A 1 347 ? -21.381 -30.583 13.017 1.00 80.62 347 GLU A CA 1
ATOM 2651 C C . GLU A 1 347 ? -21.956 -29.295 12.409 1.00 80.62 347 GLU A C 1
ATOM 2653 O O . GLU A 1 347 ? -22.723 -29.310 11.439 1.00 80.62 347 GLU A O 1
ATOM 2658 N N . GLN A 1 348 ? -21.563 -28.157 12.980 1.00 80.12 348 GLN A N 1
ATOM 2659 C CA . GLN A 1 348 ? -21.986 -26.823 12.578 1.00 80.12 348 GLN A CA 1
ATOM 2660 C C . GLN A 1 348 ? -20.799 -25.864 12.588 1.00 80.12 348 GLN A C 1
ATOM 2662 O O . GLN A 1 348 ? -19.768 -26.135 13.196 1.00 80.12 348 GLN A O 1
ATOM 2667 N N . ASP A 1 349 ? -20.954 -24.741 11.892 1.00 80.50 349 ASP A N 1
ATOM 2668 C CA . ASP A 1 349 ? -19.965 -23.669 11.919 1.00 80.50 349 ASP A CA 1
ATOM 2669 C C . ASP A 1 349 ? -19.881 -23.089 13.349 1.00 80.50 349 ASP A C 1
ATOM 2671 O O . ASP A 1 349 ? -20.893 -22.559 13.834 1.00 80.50 349 ASP A O 1
ATOM 2675 N N . PRO A 1 350 ? -18.713 -23.169 14.021 1.00 82.00 350 PRO A N 1
ATOM 2676 C CA . PRO A 1 350 ? -18.553 -22.722 15.404 1.00 82.00 350 PRO A CA 1
ATOM 2677 C C . PRO A 1 350 ? -18.684 -21.196 15.566 1.00 82.00 350 PRO A C 1
ATOM 2679 O O . PRO A 1 350 ? -18.883 -20.703 16.674 1.00 82.00 350 PRO A O 1
ATOM 2682 N N . PHE A 1 351 ? -18.617 -20.422 14.473 1.00 80.25 351 PHE A N 1
ATOM 2683 C CA . PHE A 1 351 ? -18.875 -18.977 14.483 1.00 80.25 351 PHE A CA 1
ATOM 2684 C C . PHE A 1 351 ? -20.361 -18.622 14.370 1.00 80.25 351 PHE A C 1
ATOM 2686 O O . PHE A 1 351 ? -20.743 -17.468 14.593 1.00 80.25 351 PHE A O 1
ATOM 2693 N N . VAL A 1 352 ? -21.202 -19.592 14.002 1.00 75.50 352 VAL A N 1
ATOM 2694 C CA . VAL A 1 352 ? -22.658 -19.433 13.890 1.00 75.50 352 VAL A CA 1
ATOM 2695 C C . VAL A 1 352 ? -23.359 -20.022 15.108 1.00 75.50 352 VAL A C 1
ATOM 2697 O O . VAL A 1 352 ? -24.237 -19.370 15.676 1.00 75.50 352 VAL A O 1
ATOM 2700 N N . SER A 1 353 ? -22.958 -21.226 15.516 1.00 76.94 353 SER A N 1
ATOM 2701 C CA . SER A 1 353 ? -23.440 -21.900 16.719 1.00 76.94 353 SER A CA 1
ATOM 2702 C C . SER A 1 353 ? -22.290 -22.084 17.694 1.00 76.94 353 SER A C 1
ATOM 2704 O O . SER A 1 353 ? -21.223 -22.540 17.303 1.00 76.94 353 SER A O 1
ATOM 2706 N N . LEU A 1 354 ? -22.521 -21.773 18.970 1.00 76.94 354 LEU A N 1
ATOM 2707 C CA . LEU A 1 354 ? -21.511 -21.941 20.009 1.00 76.94 354 LEU A CA 1
ATOM 2708 C C . LEU A 1 354 ? -21.088 -23.413 20.108 1.00 76.94 354 LEU A C 1
ATOM 2710 O O . LEU A 1 354 ? -21.927 -24.286 20.340 1.00 76.94 354 LEU A O 1
ATOM 2714 N N . ASP A 1 355 ? -19.786 -23.659 19.989 1.00 84.56 355 ASP A N 1
ATOM 2715 C CA . ASP A 1 355 ? -19.180 -24.941 20.331 1.00 84.56 355 ASP A CA 1
ATOM 2716 C C . ASP A 1 355 ? -19.304 -25.177 21.840 1.00 84.56 355 ASP A C 1
ATOM 2718 O O . ASP A 1 355 ? -18.661 -24.497 22.638 1.00 84.56 355 ASP A O 1
ATOM 2722 N N . GLN A 1 356 ? -20.152 -26.123 22.236 1.00 80.31 356 GLN A N 1
ATOM 2723 C CA . GLN A 1 356 ? -20.424 -26.392 23.646 1.00 80.31 356 GLN A CA 1
ATOM 2724 C C . GLN A 1 356 ? -19.321 -27.207 24.331 1.00 80.31 356 GLN A C 1
ATOM 2726 O O . GLN A 1 356 ? -19.176 -27.084 25.546 1.00 80.31 356 GLN A O 1
ATOM 2731 N N . GLU A 1 357 ? -18.566 -28.017 23.583 1.00 82.44 357 GLU A N 1
ATOM 2732 C CA . GLU A 1 357 ? -17.577 -28.955 24.133 1.00 82.44 357 GLU A CA 1
ATOM 2733 C C . GLU A 1 357 ? -16.190 -28.321 24.293 1.00 82.44 357 GLU A C 1
ATOM 2735 O O . GLU A 1 357 ? -15.442 -28.702 25.191 1.00 82.44 357 GLU A O 1
ATOM 2740 N N . GLY A 1 358 ? -15.849 -27.330 23.465 1.00 86.81 358 GLY A N 1
ATOM 2741 C CA . GLY A 1 358 ? -14.622 -26.543 23.602 1.00 86.81 358 GLY A CA 1
ATOM 2742 C C . GLY A 1 358 ? -14.878 -25.171 24.221 1.00 86.81 358 GLY A C 1
ATOM 2743 O O . GLY A 1 358 ? -14.593 -24.925 25.395 1.00 86.81 358 GLY A O 1
ATOM 2744 N N . VAL A 1 359 ? -15.426 -24.252 23.424 1.00 86.06 359 VAL A N 1
ATOM 2745 C CA . VAL A 1 359 ? -15.651 -22.852 23.840 1.00 86.06 359 VAL A CA 1
ATOM 2746 C C . VAL A 1 359 ? -16.623 -22.766 25.023 1.00 86.06 359 VAL A C 1
ATOM 2748 O O . VAL A 1 359 ? -16.422 -21.980 25.948 1.00 86.06 359 VAL A O 1
ATOM 2751 N N . GLY A 1 360 ? -17.657 -23.605 25.031 1.00 81.00 360 GLY A N 1
ATOM 2752 C CA . GLY A 1 360 ? -18.642 -23.693 26.102 1.00 81.00 360 GLY A CA 1
ATOM 2753 C C . GLY A 1 360 ? -18.038 -24.107 27.442 1.00 81.00 360 GLY A C 1
ATOM 2754 O O . GLY A 1 360 ? -18.455 -23.572 28.464 1.00 81.00 360 GLY A O 1
ATOM 2755 N N . GLU A 1 361 ? -17.029 -24.981 27.462 1.00 82.56 361 GLU A N 1
ATOM 2756 C CA . GLU A 1 361 ? -16.316 -25.353 28.693 1.00 82.56 361 GLU A CA 1
ATOM 2757 C C . GLU A 1 361 ? -15.511 -24.177 29.258 1.00 82.56 361 GLU A C 1
ATOM 2759 O O . GLU A 1 361 ? -15.553 -23.914 30.459 1.00 82.56 361 GLU A O 1
ATOM 2764 N N . LEU A 1 362 ? -14.854 -23.390 28.400 1.00 81.38 362 LEU A N 1
ATOM 2765 C CA . LEU A 1 362 ? -14.183 -22.158 28.830 1.00 81.38 362 LEU A CA 1
ATOM 2766 C C . LEU A 1 362 ? -15.177 -21.140 29.394 1.00 81.38 362 LEU A C 1
ATOM 2768 O O . LEU A 1 362 ? -14.917 -20.531 30.433 1.00 81.38 362 LEU A O 1
ATOM 2772 N N . ILE A 1 363 ? -16.333 -20.990 28.743 1.00 79.75 363 ILE A N 1
ATOM 2773 C CA . ILE A 1 363 ? -17.410 -20.141 29.248 1.00 79.75 363 ILE A CA 1
ATOM 2774 C C . ILE A 1 363 ? -17.873 -20.660 30.610 1.00 79.75 363 ILE A C 1
ATOM 2776 O O . ILE A 1 363 ? -17.911 -19.866 31.539 1.00 79.75 363 ILE A O 1
ATOM 2780 N N . LYS A 1 364 ? -18.132 -21.966 30.783 1.00 75.06 364 LYS A N 1
ATOM 2781 C CA . LYS A 1 364 ? -18.529 -22.563 32.075 1.00 75.06 364 LYS A CA 1
ATOM 2782 C C . LYS A 1 364 ? -17.550 -22.230 33.199 1.00 75.06 364 LYS A C 1
ATOM 2784 O O . LYS A 1 364 ? -17.998 -21.794 34.254 1.00 75.06 364 LYS A O 1
ATOM 2789 N N . VAL A 1 365 ? -16.242 -22.350 32.961 1.00 75.94 365 VAL A N 1
ATOM 2790 C CA . VAL A 1 365 ? -15.205 -21.987 33.949 1.00 75.94 365 VAL A CA 1
ATOM 2791 C C . VAL A 1 365 ? -15.335 -20.526 34.398 1.00 75.94 365 VAL A C 1
ATOM 2793 O O . VAL A 1 365 ? -15.159 -20.221 35.575 1.00 75.94 365 VAL A O 1
ATOM 2796 N N . ALA A 1 366 ? -15.682 -19.617 33.485 1.00 71.00 366 ALA A N 1
ATOM 2797 C CA . ALA A 1 366 ? -15.931 -18.218 33.820 1.00 71.00 366 ALA A CA 1
ATOM 2798 C C . ALA A 1 366 ? -17.328 -17.977 34.433 1.00 71.00 366 ALA A C 1
ATOM 2800 O O . ALA A 1 366 ? -17.472 -17.130 35.311 1.00 71.00 366 ALA A O 1
ATOM 2801 N N . VAL A 1 367 ? -18.346 -18.740 34.014 1.00 69.25 367 VAL A N 1
ATOM 2802 C CA . VAL A 1 367 ? -19.739 -18.688 34.502 1.00 69.25 367 VAL A CA 1
ATOM 2803 C C . VAL A 1 367 ? -19.868 -19.166 35.940 1.00 69.25 367 VAL A C 1
ATOM 2805 O O . VAL A 1 367 ? -20.760 -18.698 36.641 1.00 69.25 367 VAL A O 1
ATOM 2808 N N . GLU A 1 368 ? -19.005 -20.071 36.410 1.00 65.31 368 GLU A N 1
ATOM 2809 C CA . GLU A 1 368 ? -18.991 -20.488 37.821 1.00 65.31 368 GLU A CA 1
ATOM 2810 C C . GLU A 1 368 ? -18.814 -19.295 38.784 1.00 65.31 368 GLU A C 1
ATOM 2812 O O . GLU A 1 368 ? -19.148 -19.401 39.963 1.00 65.31 368 GLU A O 1
ATOM 2817 N N . VAL A 1 369 ? -18.372 -18.142 38.266 1.00 58.97 369 VAL A N 1
ATOM 2818 C CA . VAL A 1 369 ? -18.253 -16.862 38.975 1.00 58.97 369 VAL A CA 1
ATOM 2819 C C . VAL A 1 369 ? -19.501 -15.954 38.811 1.00 58.97 369 VAL A C 1
ATOM 2821 O O . VAL A 1 369 ? -19.687 -15.047 39.615 1.00 58.97 369 VAL A O 1
ATOM 2824 N N . GLY A 1 370 ? -20.399 -16.239 37.854 1.00 49.84 370 GLY A N 1
ATOM 2825 C CA . GLY A 1 370 ? -21.740 -15.641 37.682 1.00 49.84 370 GLY A CA 1
ATOM 2826 C C . GLY A 1 370 ? -22.032 -15.090 36.270 1.00 49.84 370 GLY A C 1
ATOM 2827 O O . GLY A 1 370 ? -21.199 -14.395 35.696 1.00 49.84 370 GLY A O 1
ATOM 2828 N N . LEU A 1 371 ? -23.226 -15.363 35.709 1.00 54.00 371 LEU A N 1
ATOM 2829 C CA . LEU A 1 371 ? -23.800 -14.615 34.569 1.00 54.00 371 LEU A CA 1
ATOM 2830 C C . LEU A 1 371 ? -25.172 -14.049 34.922 1.00 54.00 371 LEU A C 1
ATOM 2832 O O . LEU A 1 371 ? -26.038 -14.790 35.388 1.00 54.00 371 LEU A O 1
ATOM 2836 N N . ASP A 1 372 ? -25.392 -12.795 34.527 1.00 54.31 372 ASP A N 1
ATOM 2837 C CA . ASP A 1 372 ? -26.647 -12.081 34.771 1.00 54.31 372 ASP A CA 1
ATOM 2838 C C . ASP A 1 372 ? -27.445 -11.757 33.490 1.00 54.31 372 ASP A C 1
ATOM 2840 O O . ASP A 1 372 ? -28.661 -11.579 33.560 1.00 54.31 372 ASP A O 1
ATOM 2844 N N . SER A 1 373 ? -26.817 -11.682 32.302 1.00 58.38 373 SER A N 1
ATOM 2845 C CA . SER A 1 373 ? -27.516 -11.304 31.055 1.00 58.38 373 SER A CA 1
ATOM 2846 C C . SER A 1 373 ? -26.851 -11.798 29.754 1.00 58.38 373 SER A C 1
ATOM 2848 O O . SER A 1 373 ? -25.708 -12.251 29.750 1.00 58.38 373 SER A O 1
ATOM 2850 N N . LEU A 1 374 ? -27.590 -11.725 28.633 1.00 53.88 374 LEU A N 1
ATOM 2851 C CA . LEU A 1 374 ? -27.145 -12.067 27.272 1.00 53.88 374 LEU A CA 1
ATOM 2852 C C . LEU A 1 374 ? -27.402 -10.881 26.325 1.00 53.88 374 LEU A C 1
ATOM 2854 O O . LEU A 1 374 ? -28.502 -10.330 26.316 1.00 53.88 374 LEU A O 1
ATOM 2858 N N . SER A 1 375 ? -26.424 -10.534 25.480 1.00 57.59 375 SER A N 1
ATOM 2859 C CA . SER A 1 375 ? -26.526 -9.458 24.479 1.00 57.59 375 SER A CA 1
ATOM 2860 C C . SER A 1 375 ? -26.455 -10.006 23.047 1.00 57.59 375 SER A C 1
ATOM 2862 O O . SER A 1 375 ? -25.664 -10.900 22.755 1.00 57.59 375 SER A O 1
ATOM 2864 N N . CYS A 1 376 ? -27.286 -9.485 22.138 1.00 56.56 376 CYS A N 1
ATOM 2865 C CA . CYS A 1 376 ? -27.300 -9.858 20.718 1.00 56.56 376 CYS A CA 1
ATOM 2866 C C . CYS A 1 376 ? -27.793 -8.697 19.830 1.00 56.56 376 CYS A C 1
ATOM 2868 O O . CYS A 1 376 ? -28.307 -7.698 20.327 1.00 56.56 376 CYS A O 1
ATOM 2870 N N . SER A 1 377 ? -27.641 -8.817 18.505 1.00 52.97 377 SER A N 1
ATOM 2871 C CA . SER A 1 377 ? -28.100 -7.800 17.540 1.00 52.97 377 SER A CA 1
ATOM 2872 C C . SER A 1 377 ? -29.623 -7.570 17.605 1.00 52.97 377 SER A C 1
ATOM 2874 O O . SER A 1 377 ? -30.339 -8.549 17.829 1.00 52.97 377 SER A O 1
ATOM 2876 N N . PRO A 1 378 ? -30.150 -6.369 17.278 1.00 57.19 378 PRO A N 1
ATOM 2877 C CA . PRO A 1 378 ? -31.572 -6.027 17.436 1.00 57.19 378 PRO A CA 1
ATOM 2878 C C . PRO A 1 378 ? -32.560 -7.046 16.844 1.00 57.19 378 PRO A C 1
ATOM 2880 O O . PRO A 1 378 ? -33.497 -7.465 17.519 1.00 57.19 378 PRO A O 1
ATOM 2883 N N . PHE A 1 379 ? -32.311 -7.530 15.623 1.00 53.91 379 PHE A N 1
ATOM 2884 C CA . PHE A 1 379 ? -33.172 -8.516 14.951 1.00 53.91 379 PHE A CA 1
ATOM 2885 C C . PHE A 1 379 ? -33.113 -9.925 15.564 1.00 53.91 379 PHE A C 1
ATOM 2887 O O . PHE A 1 379 ? -34.036 -10.710 15.385 1.00 53.91 379 PHE A O 1
ATOM 2894 N N . ARG A 1 380 ? -32.066 -10.241 16.340 1.00 59.44 380 ARG A N 1
ATOM 2895 C CA . ARG A 1 380 ? -31.927 -11.516 17.066 1.00 59.44 380 ARG A CA 1
ATOM 2896 C C . ARG A 1 380 ? -32.489 -11.462 18.482 1.00 59.44 380 ARG A C 1
ATOM 2898 O O . ARG A 1 380 ? -32.583 -12.503 19.126 1.00 59.44 380 ARG A O 1
ATOM 2905 N N . VAL A 1 381 ? -32.914 -10.292 18.961 1.00 62.28 381 VAL A N 1
ATOM 2906 C CA . VAL A 1 381 ? -33.518 -10.152 20.291 1.00 62.28 381 VAL A CA 1
ATOM 2907 C C . VAL A 1 381 ? -34.740 -11.071 20.461 1.00 62.28 381 VAL A C 1
ATOM 2909 O O . VAL A 1 381 ? -34.768 -11.794 21.454 1.00 62.28 381 VAL A O 1
ATOM 2912 N N . PRO A 1 382 ? -35.715 -11.150 19.530 1.00 59.84 382 PRO A N 1
ATOM 2913 C CA . PRO A 1 382 ? -36.838 -12.091 19.645 1.00 59.84 382 PRO A CA 1
ATOM 2914 C C . PRO A 1 382 ? -36.404 -13.560 19.762 1.00 59.84 382 PRO A C 1
ATOM 2916 O O . PRO A 1 382 ? -36.975 -14.317 20.546 1.00 59.84 382 PRO A O 1
ATOM 2919 N N . LEU A 1 383 ? -35.359 -13.945 19.024 1.00 60.16 383 LEU A N 1
ATOM 2920 C CA . LEU A 1 383 ? -34.791 -15.292 19.042 1.00 60.16 383 LEU A CA 1
ATOM 2921 C C . LEU A 1 383 ? -34.137 -15.607 20.392 1.00 60.16 383 LEU A C 1
ATOM 2923 O O . LEU A 1 383 ? -34.423 -16.639 20.997 1.00 60.16 383 LEU A O 1
ATOM 2927 N N . ALA A 1 384 ? -33.301 -14.689 20.883 1.00 59.12 384 ALA A N 1
ATOM 2928 C CA . ALA A 1 384 ? -32.645 -14.804 22.178 1.00 59.12 384 ALA A CA 1
ATOM 2929 C C . ALA A 1 384 ? -33.669 -14.905 23.318 1.00 59.12 384 ALA A C 1
ATOM 2931 O O . ALA A 1 384 ? -33.506 -15.747 24.193 1.00 59.12 384 ALA A O 1
ATOM 2932 N N . ARG A 1 385 ? -34.761 -14.124 23.271 1.00 65.69 385 ARG A N 1
ATOM 2933 C CA . ARG A 1 385 ? -35.873 -14.206 24.239 1.00 65.69 385 ARG A CA 1
ATOM 2934 C C . ARG A 1 385 ? -36.537 -15.577 24.245 1.00 65.69 385 ARG A C 1
ATOM 2936 O O . ARG A 1 385 ? -36.815 -16.128 25.304 1.00 65.69 385 ARG A O 1
ATOM 2943 N N . LEU A 1 386 ? -36.818 -16.125 23.063 1.00 61.12 386 LEU A N 1
ATOM 2944 C CA . LEU A 1 386 ? -37.450 -17.435 22.962 1.00 61.12 386 LEU A CA 1
ATOM 2945 C C . LEU A 1 386 ? -36.512 -18.537 23.472 1.00 61.12 386 LEU A C 1
ATOM 2947 O O . LEU A 1 386 ? -36.956 -19.434 24.183 1.00 61.12 386 LEU A O 1
ATOM 2951 N N . ALA A 1 387 ? -35.221 -18.451 23.142 1.00 57.41 387 ALA A N 1
ATOM 2952 C CA . ALA A 1 387 ? -34.210 -19.401 23.588 1.00 57.41 387 ALA A CA 1
ATOM 2953 C C . ALA A 1 387 ? -34.025 -19.369 25.115 1.00 57.41 387 ALA A C 1
ATOM 2955 O O . ALA A 1 387 ? -34.026 -20.425 25.749 1.00 57.41 387 ALA A O 1
ATOM 2956 N N . THR A 1 388 ? -33.944 -18.181 25.724 1.00 56.38 388 THR A N 1
ATOM 2957 C CA . THR A 1 388 ? -33.829 -18.037 27.185 1.00 56.38 388 THR A CA 1
ATOM 2958 C C . THR A 1 388 ? -35.111 -18.451 27.901 1.00 56.38 388 THR A C 1
ATOM 2960 O O . THR A 1 388 ? -35.046 -19.195 28.878 1.00 56.38 388 THR A O 1
ATOM 2963 N N . GLY A 1 389 ? -36.283 -18.066 27.385 1.00 56.34 389 GLY A N 1
ATOM 2964 C CA . GLY A 1 389 ? -37.578 -18.503 27.909 1.00 56.34 389 GLY A CA 1
ATOM 2965 C C . GLY A 1 389 ? -37.769 -20.022 27.823 1.00 56.34 389 GLY A C 1
ATOM 2966 O O . GLY A 1 389 ? -38.260 -20.642 28.767 1.00 56.34 389 GLY A O 1
ATOM 2967 N N . ALA A 1 390 ? -37.324 -20.651 26.731 1.00 55.38 390 ALA A N 1
ATOM 2968 C CA . ALA A 1 390 ? -37.338 -22.104 26.580 1.00 55.38 390 ALA A CA 1
ATOM 2969 C C . ALA A 1 390 ? -36.377 -22.797 27.560 1.00 55.38 390 ALA A C 1
ATOM 2971 O O . ALA A 1 390 ? -36.769 -23.784 28.181 1.00 55.38 390 ALA A O 1
ATOM 2972 N N . ALA A 1 391 ? -35.161 -22.272 27.742 1.00 53.50 391 ALA A N 1
ATOM 2973 C CA . ALA A 1 391 ? -34.186 -22.804 28.695 1.00 53.50 391 ALA A CA 1
ATOM 2974 C C . ALA A 1 391 ? -34.670 -22.687 30.153 1.00 53.50 391 ALA A C 1
ATOM 2976 O O . ALA A 1 391 ? -34.546 -23.641 30.924 1.00 53.50 391 ALA A O 1
ATOM 2977 N N . ALA A 1 392 ? -35.294 -21.559 30.512 1.00 54.53 392 ALA A N 1
ATOM 2978 C CA . ALA A 1 392 ? -35.902 -21.349 31.823 1.00 54.53 392 ALA A CA 1
ATOM 2979 C C . ALA A 1 392 ? -37.080 -22.310 32.070 1.00 54.53 392 ALA A C 1
ATOM 2981 O O . ALA A 1 392 ? -37.166 -22.926 33.132 1.00 54.53 392 ALA A O 1
ATOM 2982 N N . ALA A 1 393 ? -37.951 -22.506 31.073 1.00 51.72 393 ALA A N 1
ATOM 2983 C CA . ALA A 1 393 ? -39.093 -23.420 31.159 1.00 51.72 393 ALA A CA 1
ATOM 2984 C C . ALA A 1 393 ? -38.696 -24.908 31.227 1.00 51.72 393 ALA A C 1
ATOM 2986 O O . ALA A 1 393 ? -39.462 -25.723 31.736 1.00 51.72 393 ALA A O 1
ATOM 2987 N N . LEU A 1 394 ? -37.512 -25.270 30.720 1.00 48.66 394 LEU A N 1
ATOM 2988 C CA . LEU A 1 394 ? -36.951 -26.625 30.799 1.00 48.66 394 LEU A CA 1
ATOM 2989 C C . LEU A 1 394 ? -36.225 -26.905 32.127 1.00 48.66 394 LEU A C 1
ATOM 2991 O O . LEU A 1 394 ? -35.736 -28.013 32.328 1.00 48.66 394 LEU A O 1
ATOM 2995 N N . GLY A 1 395 ? -36.161 -25.934 33.046 1.00 35.53 395 GLY A N 1
ATOM 2996 C CA . GLY A 1 395 ? -35.542 -26.124 34.357 1.00 35.53 395 GLY A CA 1
ATOM 2997 C C . GLY A 1 395 ? -34.010 -26.159 34.340 1.00 35.53 395 GLY A C 1
ATOM 2998 O O . GLY A 1 395 ? -33.411 -26.583 35.326 1.00 35.53 395 GLY A O 1
ATOM 2999 N N . CYS A 1 396 ? -33.356 -25.670 33.279 1.00 36.03 396 CYS A N 1
ATOM 3000 C CA . CYS A 1 396 ? -31.895 -25.491 33.216 1.00 36.03 396 CYS A CA 1
ATOM 3001 C C . CYS A 1 396 ? -31.410 -24.274 34.036 1.00 36.03 396 CYS A C 1
ATOM 3003 O O . CYS A 1 396 ? -30.537 -23.523 33.609 1.00 36.03 396 CYS A O 1
ATOM 3005 N N . GLY A 1 397 ? -31.999 -24.058 35.214 1.00 34.12 397 GLY A N 1
ATOM 3006 C CA . GLY A 1 397 ? -31.647 -22.975 36.122 1.00 34.12 397 GLY A CA 1
ATOM 3007 C C . GLY A 1 397 ? -30.323 -23.233 36.838 1.00 34.12 397 GLY A C 1
ATOM 3008 O O . GLY A 1 397 ? -30.105 -24.299 37.418 1.00 34.12 397 GLY A O 1
ATOM 3009 N N . VAL A 1 398 ? -29.473 -22.207 36.834 1.00 33.00 398 VAL A N 1
ATOM 3010 C CA . VAL A 1 398 ? -28.358 -22.004 37.765 1.00 33.00 398 VAL A CA 1
ATOM 3011 C C . VAL A 1 398 ? -28.795 -22.405 39.179 1.00 33.00 398 VAL A C 1
ATOM 3013 O O . VAL A 1 398 ? -29.829 -21.960 39.685 1.00 33.00 398 VAL A O 1
ATOM 3016 N N . ARG A 1 399 ? -28.031 -23.297 39.818 1.00 28.33 399 ARG A N 1
ATOM 3017 C CA . ARG A 1 399 ? -28.297 -23.728 41.194 1.00 28.33 399 ARG A CA 1
ATOM 3018 C C . ARG A 1 399 ? -28.233 -22.519 42.135 1.00 28.33 399 ARG A C 1
ATOM 3020 O O . ARG A 1 399 ? -27.234 -21.817 42.165 1.00 28.33 399 ARG A O 1
ATOM 3027 N N . LYS A 1 400 ? -29.320 -22.344 42.896 1.00 28.56 400 LYS A N 1
ATOM 3028 C CA . LYS A 1 400 ? -29.506 -21.576 44.144 1.00 28.56 400 LYS A CA 1
ATOM 3029 C C . LYS A 1 400 ? -28.362 -20.636 44.561 1.00 28.56 400 LYS A C 1
ATOM 3031 O O . LYS A 1 400 ? -27.324 -21.083 45.039 1.00 28.56 400 LYS A O 1
ATOM 3036 N N . ALA A 1 401 ? -28.687 -19.344 44.541 1.00 28.62 401 ALA A N 1
ATOM 3037 C CA . ALA A 1 401 ? -28.042 -18.282 45.301 1.00 28.62 401 ALA A CA 1
ATOM 3038 C C . ALA A 1 401 ? -27.660 -18.727 46.727 1.00 28.62 401 ALA A C 1
ATOM 3040 O O . ALA A 1 401 ? -28.515 -19.146 47.516 1.00 28.62 401 ALA A O 1
ATOM 3041 N N . LEU A 1 402 ? -26.374 -18.606 47.056 1.00 26.28 402 LEU A N 1
ATOM 3042 C CA . LEU A 1 402 ? -25.894 -18.584 48.433 1.00 26.28 402 LEU A CA 1
ATOM 3043 C C . LEU A 1 402 ? -26.222 -17.209 49.028 1.00 26.28 402 LEU A C 1
ATOM 3045 O O . LEU A 1 402 ? -25.902 -16.173 48.453 1.00 26.28 402 LEU A O 1
ATOM 3049 N N . GLN A 1 403 ? -26.911 -17.223 50.167 1.00 24.69 403 GLN A N 1
ATOM 3050 C CA . GLN A 1 403 ? -27.284 -16.039 50.938 1.00 24.69 403 GLN A CA 1
ATOM 3051 C C . GLN A 1 403 ? -26.051 -15.212 51.358 1.00 24.69 403 GLN A C 1
ATOM 3053 O O . GLN A 1 403 ? -24.980 -15.782 51.586 1.00 24.69 403 GLN A O 1
ATOM 3058 N N . PRO A 1 404 ? -26.193 -13.885 51.529 1.00 25.81 404 PRO A N 1
ATOM 3059 C CA . PRO A 1 404 ? -25.095 -13.020 51.938 1.00 25.81 404 PRO A CA 1
ATOM 3060 C C . PRO A 1 404 ? -24.736 -13.283 53.408 1.00 25.81 404 PRO A C 1
ATOM 3062 O O . PRO A 1 404 ? -25.506 -12.982 54.318 1.00 25.81 404 PRO A O 1
ATOM 3065 N N . SER A 1 405 ? -23.550 -13.844 53.652 1.00 25.45 405 SER A N 1
ATOM 3066 C CA . SER A 1 405 ? -23.005 -13.987 55.003 1.00 25.45 405 SER A CA 1
ATOM 3067 C C . SER A 1 405 ? -22.496 -12.637 55.507 1.00 25.45 405 SER A C 1
ATOM 3069 O O . SER A 1 405 ? -21.457 -12.133 55.084 1.00 25.45 405 SER A O 1
ATOM 3071 N N . THR A 1 406 ? -23.213 -12.080 56.473 1.00 26.02 406 THR A N 1
ATOM 3072 C CA . THR A 1 406 ? -22.786 -10.986 57.345 1.00 26.02 406 THR A CA 1
ATOM 3073 C C . THR A 1 406 ? -21.432 -11.260 58.021 1.00 26.02 406 THR A C 1
ATOM 3075 O O . THR A 1 406 ? -21.275 -12.264 58.704 1.00 26.02 406 THR A O 1
ATOM 3078 N N . ARG A 1 407 ? -20.492 -10.317 57.849 1.00 28.19 407 ARG A N 1
ATOM 3079 C CA . ARG A 1 407 ? -19.455 -9.821 58.788 1.00 28.19 407 ARG A CA 1
ATOM 3080 C C . ARG A 1 407 ? -18.823 -10.815 59.791 1.00 28.19 407 ARG A C 1
ATOM 3082 O O . ARG A 1 407 ? -19.474 -11.213 60.746 1.00 28.19 407 ARG A O 1
ATOM 3089 N N . MET A 1 408 ? -17.495 -10.983 59.734 1.00 24.27 408 MET A N 1
ATOM 3090 C CA . MET A 1 408 ? -16.621 -10.785 60.909 1.00 24.27 408 MET A CA 1
ATOM 3091 C C . MET A 1 408 ? -15.147 -10.610 60.508 1.00 24.27 408 MET A C 1
ATOM 3093 O O . MET A 1 408 ? -14.547 -11.435 59.827 1.00 24.27 408 MET A O 1
ATOM 3097 N N . THR A 1 409 ? -14.581 -9.503 60.975 1.00 38.97 409 THR A N 1
ATOM 3098 C CA . THR A 1 409 ? -13.159 -9.151 60.994 1.00 38.97 409 THR A CA 1
ATOM 3099 C C . THR A 1 409 ? -12.323 -10.233 61.681 1.00 38.97 409 THR A C 1
ATOM 3101 O O . THR A 1 409 ? -12.660 -10.630 62.798 1.00 38.97 409 THR A O 1
ATOM 3104 N N . LYS A 1 410 ? -11.194 -10.650 61.091 1.00 30.83 410 LYS A N 1
ATOM 3105 C CA . LYS A 1 410 ? -10.137 -11.356 61.832 1.00 30.83 410 LYS A CA 1
ATOM 3106 C C . LYS A 1 410 ? -8.775 -10.688 61.658 1.00 30.83 410 LYS A C 1
ATOM 3108 O O . LYS A 1 410 ? -8.417 -10.211 60.589 1.00 30.83 410 LYS A O 1
ATOM 3113 N N . ASN A 1 411 ? -8.105 -10.625 62.801 1.00 32.84 411 ASN A N 1
ATOM 3114 C CA . ASN A 1 411 ? -6.936 -9.842 63.179 1.00 32.84 411 ASN A CA 1
ATOM 3115 C C . ASN A 1 411 ? -5.639 -10.377 62.516 1.00 32.84 411 ASN A C 1
ATOM 3117 O O . ASN A 1 411 ? -5.545 -11.588 62.307 1.00 32.84 411 ASN A O 1
ATOM 3121 N N . PRO A 1 412 ? -4.596 -9.555 62.271 1.00 34.31 412 PRO A N 1
ATOM 3122 C CA . PRO A 1 412 ? -3.365 -9.950 61.563 1.00 34.31 412 PRO A CA 1
ATOM 3123 C C . PRO A 1 412 ? -2.396 -10.859 62.350 1.00 34.31 412 PRO A C 1
ATOM 3125 O O . PRO A 1 412 ? -1.214 -10.917 62.024 1.00 34.31 412 PRO A O 1
ATOM 3128 N N . ALA A 1 413 ? -2.855 -11.555 63.392 1.00 36.84 413 ALA A N 1
ATOM 3129 C CA . ALA A 1 413 ? -2.008 -12.383 64.259 1.00 36.84 413 ALA A CA 1
ATOM 3130 C C . ALA A 1 413 ? -2.070 -13.891 63.937 1.00 36.84 413 ALA A C 1
ATOM 3132 O O . ALA A 1 413 ? -1.134 -14.620 64.262 1.00 36.84 413 ALA A O 1
ATOM 3133 N N . ASP A 1 414 ? -3.098 -14.364 63.223 1.00 34.53 414 ASP A N 1
ATOM 3134 C CA . ASP A 1 414 ? -3.277 -15.803 62.956 1.00 34.53 414 ASP A CA 1
ATOM 3135 C C . ASP A 1 414 ? -2.522 -16.302 61.705 1.00 34.53 414 ASP A C 1
ATOM 3137 O O . ASP A 1 414 ? -2.333 -17.505 61.522 1.00 34.53 414 ASP A O 1
ATOM 3141 N N . ALA A 1 415 ? -2.010 -15.397 60.862 1.00 36.22 415 ALA A N 1
ATOM 3142 C CA . ALA A 1 415 ? -1.229 -15.759 59.673 1.00 36.22 415 ALA A CA 1
ATOM 3143 C C . ALA A 1 415 ? 0.230 -16.162 59.988 1.00 36.22 415 ALA A C 1
ATOM 3145 O O . ALA A 1 415 ? 0.878 -16.825 59.178 1.00 36.22 415 ALA A O 1
ATOM 3146 N N . ALA A 1 416 ? 0.747 -15.817 61.173 1.00 32.88 416 ALA A N 1
ATOM 3147 C CA . ALA A 1 416 ? 2.138 -16.077 61.558 1.00 32.88 416 ALA A CA 1
ATOM 3148 C C . ALA A 1 416 ? 2.365 -17.460 62.207 1.00 32.88 416 ALA A C 1
ATOM 3150 O O . ALA A 1 416 ? 3.492 -17.957 62.221 1.00 32.88 416 ALA A O 1
ATOM 3151 N N . ALA A 1 417 ? 1.313 -18.130 62.690 1.00 33.53 417 ALA A N 1
ATOM 3152 C CA . ALA A 1 417 ? 1.432 -19.420 63.381 1.00 33.53 417 ALA A CA 1
ATOM 3153 C C . ALA A 1 417 ? 1.437 -20.646 62.440 1.00 33.53 417 ALA A C 1
ATOM 3155 O O . ALA A 1 417 ? 1.943 -21.706 62.806 1.00 33.53 417 ALA A O 1
ATOM 3156 N N . ALA A 1 418 ? 0.943 -20.517 61.203 1.00 32.44 418 ALA A N 1
ATOM 3157 C CA . ALA A 1 418 ? 0.887 -21.632 60.248 1.00 32.44 418 ALA A CA 1
ATOM 3158 C C . ALA A 1 418 ? 2.213 -21.878 59.491 1.00 32.44 418 ALA A C 1
ATOM 3160 O O . ALA A 1 418 ? 2.413 -22.953 58.922 1.00 32.44 418 ALA A O 1
ATOM 3161 N N . ALA A 1 419 ? 3.145 -20.917 59.512 1.00 33.00 419 ALA A N 1
ATOM 3162 C CA . ALA A 1 419 ? 4.404 -20.984 58.763 1.00 33.00 419 ALA A CA 1
ATOM 3163 C C . ALA A 1 419 ? 5.575 -21.646 59.528 1.00 33.00 419 ALA A C 1
ATOM 3165 O O . ALA A 1 419 ? 6.562 -22.034 58.905 1.00 33.00 419 ALA A O 1
ATOM 3166 N N . MET A 1 420 ? 5.475 -21.846 60.852 1.00 33.81 420 MET A N 1
ATOM 3167 C CA . MET A 1 420 ? 6.573 -22.384 61.684 1.00 33.81 420 MET A CA 1
ATOM 3168 C C . MET A 1 420 ? 6.439 -23.860 62.111 1.00 33.81 420 MET A C 1
ATOM 3170 O O . MET A 1 420 ? 7.293 -24.356 62.840 1.00 33.81 420 MET A O 1
ATOM 3174 N N . ALA A 1 421 ? 5.438 -24.611 61.636 1.00 33.09 421 ALA A N 1
ATOM 3175 C CA . ALA A 1 421 ? 5.212 -26.000 62.076 1.00 33.09 421 ALA A CA 1
ATOM 3176 C C . ALA A 1 421 ? 5.601 -27.104 61.063 1.00 33.09 421 ALA A C 1
ATOM 3178 O O . ALA A 1 421 ? 5.334 -28.278 61.305 1.00 33.09 421 ALA A O 1
ATOM 3179 N N . ARG A 1 422 ? 6.249 -26.784 59.929 1.00 33.84 422 ARG A N 1
ATOM 3180 C CA . ARG A 1 422 ? 6.626 -27.783 58.894 1.00 33.84 422 ARG A CA 1
ATOM 3181 C C . ARG A 1 422 ? 8.128 -27.990 58.687 1.00 33.84 422 ARG A C 1
ATOM 3183 O O . ARG A 1 422 ? 8.543 -28.563 57.683 1.00 33.84 422 ARG A O 1
ATOM 3190 N N . ARG A 1 423 ? 8.959 -27.574 59.643 1.00 32.84 423 ARG A N 1
ATOM 3191 C CA . ARG A 1 423 ? 10.418 -27.737 59.561 1.00 32.84 423 ARG A CA 1
ATOM 3192 C C . ARG A 1 423 ? 10.996 -28.371 60.825 1.00 32.84 423 ARG A C 1
ATOM 3194 O O . ARG A 1 423 ? 11.838 -27.790 61.493 1.00 32.84 423 ARG A O 1
ATOM 3201 N N . ALA A 1 424 ? 10.557 -29.584 61.152 1.00 30.89 424 ALA A N 1
ATOM 3202 C CA . ALA A 1 424 ? 11.267 -30.418 62.116 1.00 30.89 424 ALA A CA 1
ATOM 3203 C C . ALA A 1 424 ? 11.077 -31.914 61.825 1.00 30.89 424 ALA A C 1
ATOM 3205 O O . ALA A 1 424 ? 9.981 -32.447 61.941 1.00 30.89 424 ALA A O 1
ATOM 3206 N N . LYS A 1 425 ? 12.216 -32.559 61.546 1.00 28.86 425 LYS A N 1
ATOM 3207 C CA . LYS A 1 425 ? 12.532 -33.981 61.761 1.00 28.86 425 LYS A CA 1
ATOM 3208 C C . LYS A 1 425 ? 11.921 -34.999 60.794 1.00 28.86 425 LYS A C 1
ATOM 3210 O O . LYS A 1 425 ? 10.819 -35.504 60.966 1.00 28.86 425 LYS A O 1
ATOM 3215 N N . GLY A 1 426 ? 12.748 -35.374 59.819 1.00 27.05 426 GLY A N 1
ATOM 3216 C CA . GLY A 1 426 ? 12.628 -36.638 59.108 1.00 27.05 426 GLY A CA 1
ATOM 3217 C C . GLY A 1 426 ? 13.153 -37.838 59.908 1.00 27.05 426 GLY A C 1
ATOM 3218 O O . GLY A 1 426 ? 13.955 -37.690 60.829 1.00 27.05 426 GLY A O 1
ATOM 3219 N N . GLY A 1 427 ? 12.729 -39.020 59.447 1.00 26.58 427 GLY A N 1
ATOM 3220 C CA . GLY A 1 427 ? 13.382 -40.320 59.636 1.00 26.58 427 GLY A CA 1
ATOM 3221 C C . GLY A 1 427 ? 12.748 -41.235 60.690 1.00 26.58 427 GLY A C 1
ATOM 3222 O O . GLY A 1 427 ? 12.939 -41.008 61.875 1.00 26.58 427 GLY A O 1
ATOM 3223 N N . ASN A 1 428 ? 12.105 -42.348 60.298 1.00 28.64 428 ASN A N 1
ATOM 3224 C CA . ASN A 1 428 ? 12.781 -43.629 60.013 1.00 28.64 428 ASN A CA 1
ATOM 3225 C C . ASN A 1 428 ? 11.786 -44.772 59.647 1.00 28.64 428 ASN A C 1
ATOM 3227 O O . ASN A 1 428 ? 10.849 -45.052 60.380 1.00 28.64 428 ASN A O 1
ATOM 3231 N N . LYS A 1 429 ? 12.083 -45.448 58.526 1.00 29.17 429 LYS A N 1
ATOM 3232 C CA . LYS A 1 429 ? 11.954 -46.887 58.176 1.00 29.17 429 LYS A CA 1
ATOM 3233 C C . LYS A 1 429 ? 10.660 -47.724 58.380 1.00 29.17 429 LYS A C 1
ATOM 3235 O O . LYS A 1 429 ? 10.366 -48.192 59.469 1.00 29.17 429 LYS A O 1
ATOM 3240 N N . LYS A 1 430 ? 10.194 -48.185 57.199 1.00 29.09 430 LYS A N 1
ATOM 3241 C CA . LYS A 1 430 ? 9.914 -49.579 56.741 1.00 29.09 430 LYS A CA 1
ATOM 3242 C C . LYS A 1 430 ? 8.599 -50.263 57.162 1.00 29.09 430 LYS A C 1
ATOM 3244 O O . LYS A 1 430 ? 8.463 -50.683 58.297 1.00 29.09 430 LYS A O 1
ATOM 3249 N N . SER A 1 431 ? 7.764 -50.626 56.173 1.00 30.03 431 SER A N 1
ATOM 3250 C CA . SER A 1 431 ? 7.783 -51.970 55.545 1.00 30.03 431 SER A CA 1
ATOM 3251 C C . SER A 1 431 ? 6.577 -52.226 54.610 1.00 30.03 431 SER A C 1
ATOM 3253 O O . SER A 1 431 ? 5.430 -51.999 54.974 1.00 30.03 431 SER A O 1
ATOM 3255 N N . THR A 1 432 ? 6.873 -52.798 53.433 1.00 36.84 432 THR A N 1
ATOM 3256 C CA . THR A 1 432 ? 6.039 -53.732 52.635 1.00 36.84 432 THR A CA 1
ATOM 3257 C C . THR A 1 432 ? 4.710 -53.263 52.013 1.00 36.84 432 THR A C 1
ATOM 3259 O O . THR A 1 432 ? 3.653 -53.787 52.352 1.00 36.84 432 THR A O 1
ATOM 3262 N N . ARG A 1 433 ? 4.770 -52.407 50.972 1.00 31.44 433 ARG A N 1
ATOM 3263 C CA . ARG A 1 433 ? 3.898 -52.531 49.766 1.00 31.44 433 ARG A CA 1
ATOM 3264 C C . ARG A 1 433 ? 4.359 -51.774 48.499 1.00 31.44 433 ARG A C 1
ATOM 3266 O O . ARG A 1 433 ? 3.614 -51.726 47.526 1.00 31.44 433 ARG A O 1
ATOM 3273 N N . GLU A 1 434 ? 5.591 -51.259 48.453 1.00 38.41 434 GLU A N 1
ATOM 3274 C CA . GLU A 1 434 ? 6.145 -50.498 47.312 1.00 38.41 434 GLU A CA 1
ATOM 3275 C C . GLU A 1 434 ? 7.339 -51.199 46.635 1.00 38.41 434 GLU A C 1
ATOM 3277 O O . GLU A 1 434 ? 8.451 -50.685 46.609 1.00 38.41 434 GLU A O 1
ATOM 3282 N N . VAL A 1 435 ? 7.138 -52.402 46.082 1.00 35.88 435 VAL A N 1
ATOM 3283 C CA . VAL A 1 435 ? 8.184 -53.096 45.285 1.00 35.88 435 VAL A CA 1
ATOM 3284 C C . VAL A 1 435 ? 7.706 -53.467 43.868 1.00 35.88 435 VAL A C 1
ATOM 3286 O O . VAL A 1 435 ? 8.440 -54.069 43.100 1.00 35.88 435 VAL A O 1
ATOM 3289 N N . LYS A 1 436 ? 6.502 -53.053 43.438 1.00 35.44 436 LYS A N 1
ATOM 3290 C CA . LYS A 1 436 ? 5.984 -53.384 42.088 1.00 35.44 436 LYS A CA 1
ATOM 3291 C C . LYS A 1 436 ? 5.830 -52.224 41.093 1.00 35.44 436 LYS A C 1
ATOM 3293 O O . LYS A 1 436 ? 5.474 -52.490 39.953 1.00 35.44 436 LYS A O 1
ATOM 3298 N N . LYS A 1 437 ? 6.136 -50.966 41.446 1.00 37.84 437 LYS A N 1
ATOM 3299 C CA . LYS A 1 437 ? 5.988 -49.821 40.511 1.00 37.84 437 LYS A CA 1
ATOM 3300 C C . LYS A 1 437 ? 7.286 -49.254 39.918 1.00 37.84 437 LYS A C 1
ATOM 3302 O O . LYS A 1 437 ? 7.213 -48.573 38.904 1.00 37.84 437 LYS A O 1
ATOM 3307 N N . TYR A 1 438 ? 8.462 -49.594 40.452 1.00 36.19 438 TYR A N 1
ATOM 3308 C CA . TYR A 1 438 ? 9.742 -49.056 39.953 1.00 36.19 438 TYR A CA 1
ATOM 3309 C C . TYR A 1 438 ? 10.486 -49.945 38.942 1.00 36.19 438 TYR A C 1
ATOM 3311 O O . TYR A 1 438 ? 11.507 -49.527 38.408 1.00 36.19 438 TYR A O 1
ATOM 3319 N N . PHE A 1 439 ? 9.959 -51.125 38.599 1.00 34.41 439 PHE A N 1
ATOM 3320 C CA . PHE A 1 439 ? 10.588 -51.993 37.591 1.00 34.41 439 PHE A CA 1
ATOM 3321 C C . PHE A 1 439 ? 10.208 -51.630 36.140 1.00 34.41 439 PHE A C 1
ATOM 3323 O O . PHE A 1 439 ? 10.898 -52.029 35.210 1.00 34.41 439 PHE A O 1
ATOM 3330 N N . VAL A 1 440 ? 9.151 -50.833 35.929 1.00 42.59 440 VAL A N 1
ATOM 3331 C CA . VAL A 1 440 ? 8.669 -50.467 34.578 1.00 42.59 440 VAL A CA 1
ATOM 3332 C C . VAL A 1 440 ? 9.315 -49.177 34.047 1.00 42.59 440 VAL A C 1
ATOM 3334 O O . VAL A 1 440 ? 9.458 -49.019 32.841 1.00 42.59 440 VAL A O 1
ATOM 3337 N N . TYR A 1 441 ? 9.802 -48.288 34.918 1.00 37.75 441 TYR A N 1
ATOM 3338 C CA . TYR A 1 441 ? 10.424 -47.021 34.493 1.00 37.75 441 TYR A CA 1
ATOM 3339 C C . TYR A 1 441 ? 11.956 -47.074 34.344 1.00 37.75 441 TYR A C 1
ATOM 3341 O O . TYR A 1 441 ? 12.533 -46.201 33.703 1.00 37.75 441 TYR A O 1
ATOM 3349 N N . GLY A 1 442 ? 12.625 -48.108 34.871 1.00 39.81 442 GLY A N 1
ATOM 3350 C CA . GLY A 1 442 ? 14.081 -48.281 34.737 1.00 39.81 442 GLY A CA 1
ATOM 3351 C C . GLY A 1 442 ? 14.535 -48.899 33.407 1.00 39.81 442 GLY A C 1
ATOM 3352 O O . GLY A 1 442 ? 15.650 -48.642 32.964 1.00 39.81 442 GLY A O 1
ATOM 3353 N N . ALA A 1 443 ? 13.671 -49.666 32.733 1.00 37.91 443 ALA A N 1
ATOM 3354 C CA . ALA A 1 443 ? 13.996 -50.300 31.451 1.00 37.91 443 ALA A CA 1
ATOM 3355 C C . ALA A 1 443 ? 13.891 -49.330 30.255 1.00 37.91 443 ALA A C 1
ATOM 3357 O O . ALA A 1 443 ? 14.639 -49.462 29.291 1.00 37.91 443 ALA A O 1
ATOM 3358 N N . GLY A 1 444 ? 13.022 -48.314 30.328 1.00 41.25 444 GLY A N 1
ATOM 3359 C CA . GLY A 1 444 ? 12.844 -47.342 29.240 1.00 41.25 444 GLY A CA 1
ATOM 3360 C C . GLY A 1 444 ? 14.024 -46.379 29.074 1.00 41.25 444 GLY A C 1
ATOM 3361 O O . GLY A 1 444 ? 14.400 -46.036 27.956 1.00 41.25 444 GLY A O 1
ATOM 3362 N N . VAL A 1 445 ? 14.671 -45.984 30.172 1.00 42.56 445 VAL A N 1
ATOM 3363 C CA . VAL A 1 445 ? 15.771 -45.004 30.124 1.00 42.56 445 VAL A CA 1
ATOM 3364 C C . VAL A 1 445 ? 17.060 -45.634 29.579 1.00 42.56 445 VAL A C 1
ATOM 3366 O O . VAL A 1 445 ? 17.775 -44.994 28.812 1.00 42.56 445 VAL A O 1
ATOM 3369 N N . LEU A 1 446 ? 17.319 -46.915 29.869 1.00 37.03 446 LEU A N 1
ATOM 3370 C CA . LEU A 1 446 ? 18.506 -47.619 29.367 1.00 37.03 446 LEU A CA 1
ATOM 3371 C C . LEU A 1 446 ? 18.409 -47.947 27.864 1.00 37.03 446 LEU A C 1
ATOM 3373 O O . LEU A 1 446 ? 19.399 -47.817 27.149 1.00 37.03 446 LEU A O 1
ATOM 3377 N N . VAL A 1 447 ? 17.214 -48.295 27.364 1.00 47.78 447 VAL A N 1
ATOM 3378 C CA . VAL A 1 447 ? 16.972 -48.540 25.926 1.00 47.78 447 VAL A CA 1
ATOM 3379 C C . VAL A 1 447 ? 17.128 -47.253 25.113 1.00 47.78 447 VAL A C 1
ATOM 3381 O O . VAL A 1 447 ? 17.657 -47.289 24.007 1.00 47.78 447 VAL A O 1
ATOM 3384 N N . THR A 1 448 ? 16.765 -46.103 25.684 1.00 45.34 448 THR A N 1
ATOM 3385 C CA . THR A 1 448 ? 16.899 -44.807 25.002 1.00 45.34 448 THR A CA 1
ATOM 3386 C C . THR A 1 448 ? 18.358 -44.338 24.957 1.00 45.34 448 THR A C 1
ATOM 3388 O O . THR A 1 448 ? 18.804 -43.819 23.939 1.00 45.34 448 THR A O 1
ATOM 3391 N N . ILE A 1 449 ? 19.144 -44.585 26.012 1.00 45.50 449 ILE A N 1
ATOM 3392 C CA . ILE A 1 449 ? 20.572 -44.222 26.050 1.00 45.50 449 ILE A CA 1
ATOM 3393 C C . ILE A 1 449 ? 21.407 -45.137 25.137 1.00 45.50 449 ILE A C 1
ATOM 3395 O O . ILE A 1 449 ? 22.289 -44.651 24.433 1.00 45.50 449 ILE A O 1
ATOM 3399 N N . VAL A 1 450 ? 21.098 -46.439 25.075 1.00 43.50 450 VAL A N 1
ATOM 3400 C CA . VAL A 1 450 ? 21.774 -47.379 24.160 1.00 43.50 450 VAL A CA 1
ATOM 3401 C C . VAL A 1 450 ? 21.357 -47.149 22.701 1.00 43.50 450 VAL A C 1
ATOM 3403 O O . VAL A 1 450 ? 22.208 -47.237 21.822 1.00 43.50 450 VAL A O 1
ATOM 3406 N N . ALA A 1 451 ? 20.104 -46.764 22.426 1.00 46.12 451 ALA A N 1
ATOM 3407 C CA . ALA A 1 451 ? 19.667 -46.388 21.077 1.00 46.12 451 ALA A CA 1
ATOM 3408 C C . ALA A 1 451 ? 20.335 -45.094 20.581 1.00 46.12 451 ALA A C 1
ATOM 3410 O O . ALA A 1 451 ? 20.722 -45.013 19.419 1.00 46.12 451 ALA A O 1
ATOM 3411 N N . VAL A 1 452 ? 20.537 -44.107 21.463 1.00 42.78 452 VAL A N 1
ATOM 3412 C CA . VAL A 1 452 ? 21.260 -42.866 21.133 1.00 42.78 452 VAL A CA 1
ATOM 3413 C C . VAL A 1 452 ? 22.765 -43.118 20.953 1.00 42.78 452 VAL A C 1
ATOM 3415 O O . VAL A 1 452 ? 23.385 -42.498 20.094 1.00 42.78 452 VAL A O 1
ATOM 3418 N N . TRP A 1 453 ? 23.357 -44.064 21.692 1.00 38.81 453 TRP A N 1
ATOM 3419 C CA . TRP A 1 453 ? 24.774 -44.428 21.552 1.00 38.81 453 TRP A CA 1
ATOM 3420 C C . TRP A 1 453 ? 25.064 -45.320 20.327 1.00 38.81 453 TRP A C 1
ATOM 3422 O O . TRP A 1 453 ? 26.064 -45.109 19.639 1.00 38.81 453 TRP A O 1
ATOM 3432 N N . LEU A 1 454 ? 24.166 -46.254 19.983 1.00 39.59 454 LEU A N 1
ATOM 3433 C CA . LEU A 1 454 ? 24.250 -47.040 18.741 1.00 39.59 454 LEU A CA 1
ATOM 3434 C C . LEU A 1 454 ? 23.991 -46.168 17.499 1.00 39.59 454 LEU A C 1
ATOM 3436 O O . LEU A 1 454 ? 24.715 -46.282 16.516 1.00 39.59 454 LEU A O 1
ATOM 3440 N N . ALA A 1 455 ? 23.059 -45.209 17.567 1.00 43.81 455 ALA A N 1
ATOM 3441 C CA . ALA A 1 455 ? 22.847 -44.236 16.488 1.00 43.81 455 ALA A CA 1
ATOM 3442 C C . ALA A 1 455 ? 24.037 -43.275 16.289 1.00 43.81 455 ALA A C 1
ATOM 3444 O O . ALA A 1 455 ? 24.229 -42.753 15.192 1.00 43.81 455 ALA A O 1
ATOM 3445 N N . ALA A 1 456 ? 24.851 -43.050 17.327 1.00 40.91 456 ALA A N 1
ATOM 3446 C CA . ALA A 1 456 ? 26.051 -42.215 17.257 1.00 40.91 456 ALA A CA 1
ATOM 3447 C C . ALA A 1 456 ? 27.304 -42.962 16.756 1.00 40.91 456 ALA A C 1
ATOM 3449 O O . ALA A 1 456 ? 28.302 -42.315 16.439 1.00 40.91 456 ALA A O 1
ATOM 3450 N N . THR A 1 457 ? 27.277 -44.298 16.670 1.00 42.28 457 THR A N 1
ATOM 3451 C CA . THR A 1 457 ? 28.433 -45.117 16.253 1.00 42.28 457 THR A CA 1
ATOM 3452 C C . THR A 1 457 ? 28.269 -45.790 14.888 1.00 42.28 457 THR A C 1
ATOM 3454 O O . THR A 1 457 ? 29.272 -46.184 14.301 1.00 42.28 457 THR A O 1
ATOM 3457 N N . ASP A 1 458 ? 27.070 -45.781 14.297 1.00 35.34 458 ASP A N 1
ATOM 3458 C CA . ASP A 1 458 ? 26.806 -46.272 12.928 1.00 35.34 458 ASP A CA 1
ATOM 3459 C C . ASP A 1 458 ? 27.155 -45.256 11.811 1.00 35.34 458 ASP A C 1
ATOM 3461 O O . ASP A 1 458 ? 26.695 -45.323 10.668 1.00 35.34 458 ASP A O 1
ATOM 3465 N N . GLY A 1 459 ? 28.028 -44.296 12.126 1.00 33.59 459 GLY A N 1
ATOM 3466 C CA . GLY A 1 459 ? 28.546 -43.268 11.223 1.00 33.59 459 GLY A CA 1
ATOM 3467 C C . GLY A 1 459 ? 29.566 -43.763 10.189 1.00 33.59 459 GLY A C 1
ATOM 3468 O O . GLY A 1 459 ? 30.497 -43.023 9.885 1.00 33.59 459 GLY A O 1
ATOM 3469 N N . GLN A 1 460 ? 29.422 -44.979 9.647 1.00 37.50 460 GLN A N 1
ATOM 3470 C CA . GLN A 1 460 ? 30.227 -45.491 8.527 1.00 37.50 460 GLN A CA 1
ATOM 3471 C C . GLN A 1 460 ? 29.465 -46.533 7.682 1.00 37.50 460 GLN A C 1
ATOM 3473 O O . GLN A 1 460 ? 29.833 -47.697 7.689 1.00 37.50 460 GLN A O 1
ATOM 3478 N N . ALA A 1 461 ? 28.421 -46.126 6.942 1.00 35.28 461 ALA A N 1
ATOM 3479 C CA . ALA A 1 461 ? 28.045 -46.676 5.617 1.00 35.28 461 ALA A CA 1
ATOM 3480 C C . ALA A 1 461 ? 26.617 -46.268 5.200 1.00 35.28 461 ALA A C 1
ATOM 3482 O O . ALA A 1 461 ? 25.712 -47.091 5.136 1.00 35.28 461 ALA A O 1
ATOM 3483 N N . ALA A 1 462 ? 26.399 -45.001 4.842 1.00 31.00 462 ALA A N 1
ATOM 3484 C CA . ALA A 1 462 ? 25.251 -44.621 4.011 1.00 31.00 462 ALA A CA 1
ATOM 3485 C C . ALA A 1 462 ? 25.545 -43.297 3.299 1.00 31.00 462 ALA A C 1
ATOM 3487 O O . ALA A 1 462 ? 25.212 -42.206 3.759 1.00 31.00 462 ALA A O 1
ATOM 3488 N N . GLY A 1 463 ? 26.245 -43.391 2.169 1.00 38.28 463 GLY A N 1
ATOM 3489 C CA . GLY A 1 463 ? 26.462 -42.260 1.279 1.00 38.28 463 GLY A CA 1
ATOM 3490 C C . GLY A 1 463 ? 25.162 -41.792 0.617 1.00 38.28 463 GLY A C 1
ATOM 3491 O O . GLY A 1 463 ? 24.305 -42.597 0.268 1.00 38.28 463 GLY A O 1
ATOM 3492 N N . LYS A 1 464 ? 25.107 -40.478 0.354 1.00 35.66 464 LYS A N 1
ATOM 3493 C CA . LYS A 1 464 ? 24.126 -39.748 -0.476 1.00 35.66 464 LYS A CA 1
ATOM 3494 C C . LYS A 1 464 ? 22.762 -39.457 0.165 1.00 35.66 464 LYS A C 1
ATOM 3496 O O . LYS A 1 464 ? 21.749 -40.017 -0.228 1.00 35.66 464 LYS A O 1
ATOM 3501 N N . LYS A 1 465 ? 22.732 -38.432 1.019 1.00 29.56 465 LYS A N 1
ATOM 3502 C CA . LYS A 1 465 ? 21.748 -37.328 0.993 1.00 29.56 465 LYS A CA 1
ATOM 3503 C C . LYS A 1 465 ? 22.295 -36.219 1.894 1.00 29.56 465 LYS A C 1
ATOM 3505 O O . LYS A 1 465 ? 22.165 -36.282 3.110 1.00 29.56 465 LYS A O 1
ATOM 3510 N N . LYS A 1 466 ? 23.007 -35.252 1.302 1.00 31.47 466 LYS A N 1
ATOM 3511 C CA . LYS A 1 466 ? 23.508 -34.085 2.038 1.00 31.47 466 LYS A CA 1
ATOM 3512 C C . LYS A 1 466 ? 22.312 -33.307 2.582 1.00 31.47 466 LYS A C 1
ATOM 3514 O O . LYS A 1 466 ? 21.460 -32.859 1.820 1.00 31.47 466 LYS A O 1
ATOM 3519 N N . SER A 1 467 ? 22.282 -33.181 3.901 1.00 29.44 467 SER A N 1
ATOM 3520 C CA . SER A 1 467 ? 21.467 -32.245 4.654 1.00 29.44 467 SER A CA 1
ATOM 3521 C C . SER A 1 467 ? 21.658 -30.829 4.111 1.00 29.44 467 SER A C 1
ATOM 3523 O O . SER A 1 467 ? 22.782 -30.358 3.937 1.00 29.44 467 SER A O 1
ATOM 3525 N N . ARG A 1 468 ? 20.535 -30.165 3.843 1.00 33.28 468 ARG A N 1
ATOM 3526 C CA . ARG A 1 468 ? 20.425 -28.740 3.542 1.00 33.28 468 ARG A CA 1
ATOM 3527 C C . ARG A 1 468 ? 20.863 -27.966 4.785 1.00 33.28 468 ARG A C 1
ATOM 3529 O O . ARG A 1 468 ? 20.075 -27.746 5.697 1.00 33.28 468 ARG A O 1
ATOM 3536 N N . GLU A 1 469 ? 22.143 -27.625 4.844 1.00 32.84 469 GLU A N 1
ATOM 3537 C CA . GLU A 1 469 ? 22.663 -26.609 5.753 1.00 32.84 469 GLU A CA 1
ATOM 3538 C C . GLU A 1 469 ? 21.898 -25.312 5.456 1.00 32.84 469 GLU A C 1
ATOM 3540 O O . GLU A 1 469 ? 21.915 -24.814 4.328 1.00 32.84 469 GLU A O 1
ATOM 3545 N N . TYR A 1 470 ? 21.146 -24.810 6.434 1.00 31.56 470 TYR A N 1
ATOM 3546 C CA . TYR A 1 470 ? 20.380 -23.572 6.323 1.00 31.56 470 TYR A CA 1
ATOM 3547 C C . TYR A 1 470 ? 21.374 -22.398 6.314 1.00 31.56 470 TYR A C 1
ATOM 3549 O O . TYR A 1 470 ? 21.620 -21.765 7.338 1.00 31.56 470 TYR A O 1
ATOM 3557 N N . ARG A 1 471 ? 22.017 -22.143 5.166 1.00 39.06 471 ARG A N 1
ATOM 3558 C CA . ARG A 1 471 ? 22.747 -20.891 4.934 1.00 39.06 471 ARG A CA 1
ATOM 3559 C C . ARG A 1 471 ? 21.759 -19.746 5.122 1.00 39.06 471 ARG A C 1
ATOM 3561 O O . ARG A 1 471 ? 20.648 -19.792 4.592 1.00 39.06 471 ARG A O 1
ATOM 3568 N N . SER A 1 472 ? 22.144 -18.725 5.884 1.00 54.62 472 SER A N 1
ATOM 3569 C CA . SER A 1 472 ? 21.346 -17.503 5.981 1.00 54.62 472 SER A CA 1
ATOM 3570 C C . SER A 1 472 ? 21.113 -16.951 4.569 1.00 54.62 472 SER A C 1
ATOM 3572 O O . SER A 1 472 ? 22.037 -16.946 3.753 1.00 54.62 472 SER A O 1
ATOM 3574 N N . LYS A 1 473 ? 19.888 -16.495 4.267 1.00 63.19 473 LYS A N 1
ATOM 3575 C CA . LYS A 1 473 ? 19.489 -16.005 2.930 1.00 63.19 473 LYS A CA 1
ATOM 3576 C C . LYS A 1 473 ? 20.478 -14.975 2.356 1.00 63.19 473 LYS A C 1
ATOM 3578 O O . LYS A 1 473 ? 20.749 -14.996 1.165 1.00 63.19 473 LYS A O 1
ATOM 3583 N N . ALA A 1 474 ? 21.091 -14.164 3.219 1.00 62.19 474 ALA A N 1
ATOM 3584 C CA . ALA A 1 474 ? 22.114 -13.177 2.870 1.00 62.19 474 ALA A CA 1
ATOM 3585 C C . ALA A 1 474 ? 23.390 -13.771 2.235 1.00 62.19 474 ALA A C 1
ATOM 3587 O O . ALA A 1 474 ? 23.984 -13.143 1.370 1.00 62.19 474 ALA A O 1
ATOM 3588 N N . THR A 1 475 ? 23.805 -14.980 2.632 1.00 75.19 475 THR A N 1
ATOM 3589 C CA . THR A 1 475 ? 25.030 -15.639 2.125 1.00 75.19 475 THR A CA 1
ATOM 3590 C C . THR A 1 475 ? 24.777 -16.568 0.936 1.00 75.19 475 THR A C 1
ATOM 3592 O O . THR A 1 475 ? 25.714 -17.157 0.393 1.00 75.19 475 THR A O 1
ATOM 3595 N N . ALA A 1 476 ? 23.514 -16.734 0.530 1.00 84.19 476 ALA A N 1
ATOM 3596 C CA . ALA A 1 476 ? 23.168 -17.509 -0.651 1.00 84.19 476 ALA A CA 1
ATOM 3597 C C . ALA A 1 476 ? 23.599 -16.759 -1.920 1.00 84.19 476 ALA A C 1
ATOM 3599 O O . ALA A 1 476 ? 23.458 -15.539 -2.008 1.00 84.19 476 ALA A O 1
ATOM 3600 N N . GLN A 1 477 ? 24.140 -17.496 -2.891 1.00 90.31 477 GLN A N 1
ATOM 3601 C CA . GLN A 1 477 ? 24.535 -16.938 -4.183 1.00 90.31 477 GLN A CA 1
ATOM 3602 C C . GLN A 1 477 ? 23.306 -16.724 -5.065 1.00 90.31 477 GLN A C 1
ATOM 3604 O O . GLN A 1 477 ? 22.405 -17.561 -5.076 1.00 90.31 477 GLN A O 1
ATOM 3609 N N . VAL A 1 478 ? 23.298 -15.633 -5.832 1.00 88.62 478 VAL A N 1
ATOM 3610 C CA . VAL A 1 478 ? 22.216 -15.326 -6.783 1.00 88.62 478 VAL A CA 1
ATOM 3611 C C . VAL A 1 478 ? 22.146 -16.402 -7.871 1.00 88.62 478 VAL A C 1
ATOM 3613 O O . VAL A 1 478 ? 21.094 -16.988 -8.107 1.00 88.62 478 VAL A O 1
ATOM 3616 N N . ASN A 1 479 ? 23.294 -16.750 -8.459 1.00 91.19 479 ASN A N 1
ATOM 3617 C CA . ASN A 1 479 ? 23.421 -17.777 -9.501 1.00 91.19 479 ASN A CA 1
ATOM 3618 C C . ASN A 1 479 ? 23.494 -19.218 -8.938 1.00 91.19 479 ASN A C 1
ATOM 3620 O O . ASN A 1 479 ? 24.167 -20.078 -9.515 1.00 91.19 479 ASN A O 1
ATOM 3624 N N . ASP A 1 480 ? 22.850 -19.505 -7.800 1.00 90.25 480 ASP A N 1
ATOM 3625 C CA . ASP A 1 480 ? 22.826 -20.862 -7.244 1.00 90.25 480 ASP A CA 1
ATOM 3626 C C . ASP A 1 480 ? 22.117 -21.839 -8.198 1.00 90.25 480 ASP A C 1
ATOM 3628 O O . ASP A 1 480 ? 20.981 -21.628 -8.618 1.00 90.25 480 ASP A O 1
ATOM 3632 N N . ARG A 1 481 ? 22.788 -22.946 -8.541 1.00 86.81 481 ARG A N 1
ATOM 3633 C CA . ARG A 1 481 ? 22.283 -23.898 -9.544 1.00 86.81 481 ARG A CA 1
ATOM 3634 C C . ARG A 1 481 ? 20.962 -24.565 -9.157 1.00 86.81 481 ARG A C 1
ATOM 3636 O O . ARG A 1 481 ? 20.191 -24.889 -10.056 1.00 86.81 481 ARG A O 1
ATOM 3643 N N . TYR A 1 482 ? 20.709 -24.792 -7.868 1.00 84.50 482 TYR A N 1
ATOM 3644 C CA . TYR A 1 482 ? 19.446 -25.385 -7.427 1.00 84.50 482 TYR A CA 1
ATOM 3645 C C . TYR A 1 482 ? 18.326 -24.355 -7.506 1.00 84.50 482 TYR A C 1
ATOM 3647 O O . TYR A 1 482 ? 17.273 -24.657 -8.058 1.00 84.50 482 TYR A O 1
ATOM 3655 N N . PHE A 1 483 ? 18.593 -23.122 -7.070 1.00 87.62 483 PHE A N 1
ATOM 3656 C CA . PHE A 1 483 ? 17.645 -22.019 -7.211 1.00 87.62 483 PHE A CA 1
ATOM 3657 C C . PHE A 1 483 ? 17.246 -21.777 -8.676 1.00 87.62 483 PHE A C 1
ATOM 3659 O O . PHE A 1 483 ? 16.062 -21.683 -8.978 1.00 87.62 483 PHE A O 1
ATOM 3666 N N . LEU A 1 484 ? 18.206 -21.767 -9.608 1.00 88.44 484 LEU A N 1
ATOM 3667 C CA . LEU A 1 484 ? 17.931 -21.615 -11.046 1.00 88.44 484 LEU A CA 1
ATOM 3668 C C . LEU A 1 484 ? 17.019 -22.722 -11.600 1.00 88.44 484 LEU A C 1
ATOM 3670 O O . LEU A 1 484 ? 16.113 -22.452 -12.395 1.00 88.44 484 LEU A O 1
ATOM 3674 N N . SER A 1 485 ? 17.260 -23.967 -11.179 1.00 86.06 485 SER A N 1
ATOM 3675 C CA . SER A 1 485 ? 16.439 -25.117 -11.568 1.00 86.06 485 SER A CA 1
ATOM 3676 C C . SER A 1 485 ? 15.019 -25.001 -11.013 1.00 86.06 485 SER A C 1
ATOM 3678 O O . SER A 1 485 ? 14.058 -25.253 -11.738 1.00 86.06 485 SER A O 1
ATOM 3680 N N . ASP A 1 486 ? 14.889 -24.597 -9.749 1.00 86.62 486 ASP A N 1
ATOM 3681 C CA . ASP A 1 486 ? 13.604 -24.416 -9.078 1.00 86.62 486 ASP A CA 1
ATOM 3682 C C . ASP A 1 486 ? 12.794 -23.301 -9.748 1.00 86.62 486 ASP A C 1
ATOM 3684 O O . ASP A 1 486 ? 11.653 -23.530 -10.142 1.00 86.62 486 ASP A O 1
ATOM 3688 N N . VAL A 1 487 ? 13.392 -22.124 -9.968 1.00 86.50 487 VAL A N 1
ATOM 3689 C CA . VAL A 1 487 ? 12.731 -20.995 -10.647 1.00 86.50 487 VAL A CA 1
ATOM 3690 C C . VAL A 1 487 ? 12.248 -21.398 -12.037 1.00 86.50 487 VAL A C 1
ATOM 3692 O O . VAL A 1 487 ? 11.097 -21.143 -12.377 1.00 86.50 487 VAL A O 1
ATOM 3695 N N . THR A 1 488 ? 13.085 -22.078 -12.825 1.00 86.62 488 THR A N 1
ATOM 3696 C CA . THR A 1 488 ? 12.693 -22.532 -14.170 1.00 86.62 488 THR A CA 1
ATOM 3697 C C . THR A 1 488 ? 11.535 -23.533 -14.115 1.00 86.62 488 THR A C 1
ATOM 3699 O O . THR A 1 488 ? 10.645 -23.490 -14.962 1.00 86.62 488 THR A O 1
ATOM 3702 N N . SER A 1 489 ? 11.503 -24.406 -13.104 1.00 86.12 489 SER A N 1
ATOM 3703 C CA . SER A 1 489 ? 10.388 -25.335 -12.899 1.00 86.12 489 SER A CA 1
ATOM 3704 C C . SER A 1 489 ? 9.100 -24.611 -12.492 1.00 86.12 489 SER A C 1
ATOM 3706 O O . SER A 1 489 ? 8.032 -24.933 -13.010 1.00 86.12 489 SER A O 1
ATOM 3708 N N . TYR A 1 490 ? 9.178 -23.643 -11.574 1.00 86.56 490 TYR A N 1
ATOM 3709 C CA . TYR A 1 490 ? 8.014 -22.900 -11.074 1.00 86.56 490 TYR A CA 1
ATOM 3710 C C . TYR A 1 490 ? 7.483 -21.864 -12.059 1.00 86.56 490 TYR A C 1
ATOM 3712 O O . TYR A 1 490 ? 6.301 -21.539 -12.019 1.00 86.56 490 TYR A O 1
ATOM 3720 N N . ALA A 1 491 ? 8.320 -21.383 -12.976 1.00 83.19 491 ALA A N 1
ATOM 3721 C CA . ALA A 1 491 ? 7.898 -20.500 -14.054 1.00 83.19 491 ALA A CA 1
ATOM 3722 C C . ALA A 1 491 ? 6.904 -21.169 -15.020 1.00 83.19 491 ALA A C 1
ATOM 3724 O O . ALA A 1 491 ? 6.290 -20.470 -15.823 1.00 83.19 491 ALA A O 1
ATOM 3725 N N . ALA A 1 492 ? 6.739 -22.500 -14.955 1.00 80.44 492 ALA A N 1
ATOM 3726 C CA . ALA A 1 492 ? 5.740 -23.271 -15.698 1.00 80.44 492 ALA A CA 1
ATOM 3727 C C . ALA A 1 492 ? 5.726 -22.988 -17.216 1.00 80.44 492 ALA A C 1
ATOM 3729 O O . ALA A 1 492 ? 4.683 -23.058 -17.860 1.00 80.44 492 ALA A O 1
ATOM 3730 N N . GLY A 1 493 ? 6.892 -22.669 -17.789 1.00 79.50 493 GLY A N 1
ATOM 3731 C CA . GLY A 1 493 ? 7.051 -22.346 -19.209 1.00 79.50 493 GLY A CA 1
ATOM 3732 C C . GLY A 1 493 ? 6.903 -20.863 -19.572 1.00 79.50 493 GLY A C 1
ATOM 3733 O O . GLY A 1 493 ? 7.246 -20.504 -20.693 1.00 79.50 493 GLY A O 1
ATOM 3734 N N . ASN A 1 494 ? 6.488 -19.986 -18.647 1.00 85.56 494 ASN A N 1
ATOM 3735 C CA . ASN A 1 494 ? 6.368 -18.546 -18.914 1.00 85.56 494 ASN A CA 1
ATOM 3736 C C . ASN A 1 494 ? 7.731 -17.904 -19.196 1.00 85.56 494 ASN A C 1
ATOM 3738 O O . ASN A 1 494 ? 7.880 -17.142 -20.151 1.00 85.56 494 ASN A O 1
ATOM 3742 N N . PHE A 1 495 ? 8.737 -18.225 -18.378 1.00 92.56 495 PHE A N 1
ATOM 3743 C CA . PHE A 1 495 ? 10.110 -17.768 -18.562 1.00 92.56 495 PHE A CA 1
ATOM 3744 C C . PHE A 1 495 ? 11.122 -18.817 -18.095 1.00 92.56 495 PHE A C 1
ATOM 3746 O O . PHE A 1 495 ? 10.793 -19.772 -17.395 1.00 92.56 495 PHE A O 1
ATOM 3753 N N . THR A 1 496 ? 12.375 -18.631 -18.491 1.00 92.06 496 THR A N 1
ATOM 3754 C CA . THR A 1 496 ? 13.510 -19.464 -18.085 1.00 92.06 496 THR A CA 1
ATOM 3755 C C . THR A 1 496 ? 14.489 -18.653 -17.254 1.00 92.06 496 THR A C 1
ATOM 3757 O O . THR A 1 496 ? 14.740 -17.485 -17.573 1.00 92.06 496 THR A O 1
ATOM 3760 N N . ALA A 1 497 ? 15.074 -19.280 -16.235 1.00 92.19 497 ALA A N 1
ATOM 3761 C CA . ALA A 1 497 ? 16.146 -18.693 -15.447 1.00 92.19 497 ALA A CA 1
ATOM 3762 C C . ALA A 1 497 ? 17.507 -19.276 -15.843 1.00 92.19 497 ALA A C 1
ATOM 3764 O O . ALA A 1 497 ? 17.637 -20.469 -16.117 1.00 92.19 497 ALA A O 1
ATOM 3765 N N . ALA A 1 498 ? 18.541 -18.440 -15.855 1.00 91.00 498 ALA A N 1
ATOM 3766 C CA . ALA A 1 498 ? 19.916 -18.872 -16.072 1.00 91.00 498 ALA A CA 1
ATOM 3767 C C . ALA A 1 498 ? 20.895 -17.980 -15.306 1.00 91.00 498 ALA A C 1
ATOM 3769 O O . ALA A 1 498 ? 20.591 -16.840 -14.964 1.00 91.00 498 ALA A O 1
ATOM 3770 N N . ALA A 1 499 ? 22.097 -18.500 -15.065 1.00 87.38 499 ALA A N 1
ATOM 3771 C CA . ALA A 1 499 ? 23.166 -17.715 -14.466 1.00 87.38 499 ALA A CA 1
ATOM 3772 C C . ALA A 1 499 ? 23.578 -16.578 -15.416 1.00 87.38 499 ALA A C 1
ATOM 3774 O O . ALA A 1 499 ? 24.061 -16.833 -16.520 1.00 87.38 499 ALA A O 1
ATOM 3775 N N . GLY A 1 500 ? 23.397 -15.332 -14.979 1.00 83.69 500 GLY A N 1
ATOM 3776 C CA . GLY A 1 500 ? 23.859 -14.146 -15.700 1.00 83.69 500 GLY A CA 1
ATOM 3777 C C . GLY A 1 500 ? 25.273 -13.756 -15.274 1.00 83.69 500 GLY A C 1
ATOM 3778 O O . GLY A 1 500 ? 25.594 -13.814 -14.085 1.00 83.69 500 GLY A O 1
ATOM 3779 N N . SER A 1 501 ? 26.113 -13.318 -16.216 1.00 85.94 501 SER A N 1
ATOM 3780 C CA . SER A 1 501 ? 27.497 -12.918 -15.915 1.00 85.94 501 SER A CA 1
ATOM 3781 C C . SER A 1 501 ? 27.580 -11.733 -14.946 1.00 85.94 501 SER A C 1
ATOM 3783 O O . SER A 1 501 ? 28.504 -11.674 -14.139 1.00 85.94 501 SER A O 1
ATOM 3785 N N . PHE A 1 502 ? 26.575 -10.852 -14.962 1.00 86.81 502 PHE A N 1
ATOM 3786 C CA . PHE A 1 502 ? 26.464 -9.696 -14.073 1.00 86.81 502 PHE A CA 1
ATOM 3787 C C . PHE A 1 502 ? 26.465 -10.075 -12.584 1.00 86.81 502 PHE A C 1
ATOM 3789 O O . PHE A 1 502 ? 27.201 -9.487 -11.798 1.00 86.81 502 PHE A O 1
ATOM 3796 N N . PHE A 1 503 ? 25.693 -11.099 -12.204 1.00 89.81 503 PHE A N 1
ATOM 3797 C CA . PHE A 1 503 ? 25.572 -11.564 -10.816 1.00 89.81 503 PHE A CA 1
ATOM 3798 C C . PHE A 1 503 ? 26.546 -12.703 -10.475 1.00 89.81 503 PHE A C 1
ATOM 3800 O O . PHE A 1 503 ? 26.390 -13.389 -9.460 1.00 89.81 503 PHE A O 1
ATOM 3807 N N . ASN A 1 504 ? 27.570 -12.939 -11.303 1.00 87.88 504 ASN A N 1
ATOM 3808 C CA . ASN A 1 504 ? 28.561 -13.967 -11.006 1.00 87.88 504 ASN A CA 1
ATOM 3809 C C . ASN A 1 504 ? 29.332 -13.629 -9.730 1.00 87.88 504 ASN A C 1
ATOM 3811 O O . ASN A 1 504 ? 29.984 -12.595 -9.626 1.00 87.88 504 ASN A O 1
ATOM 3815 N N . GLY A 1 505 ? 29.269 -14.541 -8.761 1.00 84.06 505 GLY A N 1
ATOM 3816 C CA . GLY A 1 505 ? 29.905 -14.367 -7.457 1.00 84.06 505 GLY A CA 1
ATOM 3817 C C . GLY A 1 505 ? 29.123 -13.487 -6.481 1.00 84.06 505 GLY A C 1
ATOM 3818 O O . GLY A 1 505 ? 29.530 -13.415 -5.326 1.00 84.06 505 GLY A O 1
ATOM 3819 N N . TRP A 1 506 ? 28.000 -12.887 -6.895 1.00 88.88 506 TRP A N 1
ATOM 3820 C CA . TRP A 1 506 ? 27.161 -12.080 -6.012 1.00 88.88 506 TRP A CA 1
ATOM 3821 C C . TRP A 1 506 ? 26.334 -12.961 -5.077 1.00 88.88 506 TRP A C 1
ATOM 3823 O O . TRP A 1 506 ? 25.726 -13.962 -5.479 1.00 88.88 506 TRP A O 1
ATOM 3833 N N . THR A 1 507 ? 26.278 -12.547 -3.820 1.00 88.75 507 THR A N 1
ATOM 3834 C CA . THR A 1 507 ? 25.322 -13.021 -2.824 1.00 88.75 507 THR A CA 1
ATOM 3835 C C . THR A 1 507 ? 24.100 -12.108 -2.768 1.00 88.75 507 THR A C 1
ATOM 3837 O O . THR A 1 507 ? 24.128 -10.981 -3.260 1.00 88.75 507 THR A O 1
ATOM 3840 N N . TYR A 1 508 ? 23.014 -12.557 -2.137 1.00 85.12 508 TYR A N 1
ATOM 3841 C CA . TYR A 1 508 ? 21.862 -11.680 -1.900 1.00 85.12 508 TYR A CA 1
ATOM 3842 C C . TYR A 1 508 ? 22.197 -10.490 -0.988 1.00 85.12 508 TYR A C 1
ATOM 3844 O O . TYR A 1 508 ? 21.568 -9.447 -1.121 1.00 85.12 508 TYR A O 1
ATOM 3852 N N . ALA A 1 509 ? 23.213 -10.595 -0.121 1.00 81.56 509 ALA A N 1
ATOM 3853 C CA . ALA A 1 509 ? 23.745 -9.428 0.579 1.00 81.56 509 ALA A CA 1
ATOM 3854 C C . ALA A 1 509 ? 24.365 -8.418 -0.400 1.00 81.56 509 ALA A C 1
ATOM 3856 O O . ALA A 1 509 ? 24.068 -7.231 -0.314 1.00 81.56 509 ALA A O 1
ATOM 3857 N N . ASP A 1 510 ? 25.164 -8.874 -1.369 1.00 84.38 510 ASP A N 1
ATOM 3858 C CA . ASP A 1 510 ? 25.753 -7.985 -2.382 1.00 84.38 510 ASP A CA 1
ATOM 3859 C C . ASP A 1 510 ? 24.677 -7.309 -3.237 1.00 84.38 510 ASP A C 1
ATOM 3861 O O . ASP A 1 510 ? 24.826 -6.150 -3.598 1.00 84.38 510 ASP A O 1
ATOM 3865 N N . VAL A 1 511 ? 23.560 -7.991 -3.507 1.00 85.25 511 VAL A N 1
ATOM 3866 C CA . VAL A 1 511 ? 22.384 -7.382 -4.151 1.00 85.25 511 VAL A CA 1
ATOM 3867 C C . VAL A 1 511 ? 21.781 -6.300 -3.255 1.00 85.25 511 VAL A C 1
ATOM 3869 O O . VAL A 1 511 ? 21.550 -5.187 -3.726 1.00 85.25 511 VAL A O 1
ATOM 3872 N N . SER A 1 512 ? 21.570 -6.605 -1.970 1.00 83.50 512 SER A N 1
ATOM 3873 C CA . SER A 1 512 ? 21.036 -5.665 -0.979 1.00 83.50 512 SER A CA 1
ATOM 3874 C C . SER A 1 512 ? 21.867 -4.397 -0.846 1.00 83.50 512 SER A C 1
ATOM 3876 O O . SER A 1 512 ? 21.274 -3.337 -0.734 1.00 83.50 512 SER A O 1
ATOM 3878 N N . TYR A 1 513 ? 23.200 -4.479 -0.865 1.00 80.62 513 TYR A N 1
ATOM 3879 C CA . TYR A 1 513 ? 24.075 -3.306 -0.723 1.00 80.62 513 TYR A CA 1
ATOM 3880 C C . TYR A 1 513 ? 24.457 -2.663 -2.062 1.00 80.62 513 TYR A C 1
ATOM 3882 O O . TYR A 1 513 ? 24.608 -1.448 -2.147 1.00 80.62 513 TYR A O 1
ATOM 3890 N N . GLY A 1 514 ? 24.655 -3.469 -3.104 1.00 73.94 514 GLY A N 1
ATOM 3891 C CA . GLY A 1 514 ? 25.214 -3.046 -4.388 1.00 73.94 514 GLY A CA 1
ATOM 3892 C C . GLY A 1 514 ? 24.193 -2.495 -5.378 1.00 73.94 514 GLY A C 1
ATOM 3893 O O . GLY A 1 514 ? 24.596 -1.846 -6.341 1.00 73.94 514 GLY A O 1
ATOM 3894 N N . LEU A 1 515 ? 22.898 -2.752 -5.156 1.00 82.44 515 LEU A N 1
ATOM 3895 C CA . LEU A 1 515 ? 21.789 -2.163 -5.917 1.00 82.44 515 LEU A CA 1
ATOM 3896 C C . LEU A 1 515 ? 20.922 -1.218 -5.066 1.00 82.44 515 LEU A C 1
ATOM 3898 O O . LEU A 1 515 ? 19.851 -0.801 -5.509 1.00 82.44 515 LEU A O 1
ATOM 3902 N N . ASP A 1 516 ? 21.370 -0.883 -3.853 1.00 80.00 516 ASP A N 1
ATOM 3903 C CA . ASP A 1 516 ? 20.653 0.010 -2.942 1.00 80.00 516 ASP A CA 1
ATOM 3904 C C . ASP A 1 516 ? 20.602 1.462 -3.448 1.00 80.00 516 ASP A C 1
ATOM 3906 O O . ASP A 1 516 ? 21.389 1.877 -4.304 1.00 80.00 516 ASP A O 1
ATOM 3910 N N . GLY A 1 517 ? 19.674 2.243 -2.894 1.00 70.81 517 GLY A N 1
ATOM 3911 C CA . GLY A 1 517 ? 19.607 3.697 -3.032 1.00 70.81 517 GLY A CA 1
ATOM 3912 C C . GLY A 1 517 ? 18.933 4.210 -4.305 1.00 70.81 517 GLY A C 1
ATOM 3913 O O . GLY A 1 517 ? 18.762 5.421 -4.465 1.00 70.81 517 GLY A O 1
ATOM 3914 N N . VAL A 1 518 ? 18.516 3.325 -5.215 1.00 76.56 518 VAL A N 1
ATOM 3915 C CA . VAL A 1 518 ? 17.609 3.685 -6.314 1.00 76.56 518 VAL A CA 1
ATOM 3916 C C . VAL A 1 518 ? 16.180 3.698 -5.782 1.00 76.56 518 VAL A C 1
ATOM 3918 O O . VAL A 1 518 ? 15.698 2.719 -5.216 1.00 76.56 518 VAL A O 1
ATOM 3921 N N . ALA A 1 519 ? 15.476 4.810 -5.979 1.00 73.31 519 ALA A N 1
ATOM 3922 C CA . ALA A 1 519 ? 14.106 4.964 -5.505 1.00 73.31 519 ALA A CA 1
ATOM 3923 C C . ALA A 1 519 ? 13.270 5.801 -6.473 1.00 73.31 519 ALA A C 1
ATOM 3925 O O . ALA A 1 519 ? 13.781 6.684 -7.154 1.00 73.31 519 ALA A O 1
ATOM 3926 N N . VAL A 1 520 ? 11.952 5.572 -6.499 1.00 65.06 520 VAL A N 1
ATOM 3927 C CA . VAL A 1 520 ? 11.019 6.412 -7.283 1.00 65.06 520 VAL A CA 1
ATOM 3928 C C . VAL A 1 520 ? 11.057 7.866 -6.817 1.00 65.06 520 VAL A C 1
ATOM 3930 O O . VAL A 1 520 ? 10.835 8.755 -7.622 1.00 65.06 520 VAL A O 1
ATOM 3933 N N . ARG A 1 521 ? 11.350 8.082 -5.528 1.00 62.88 521 ARG A N 1
ATOM 3934 C CA . ARG A 1 521 ? 11.594 9.381 -4.905 1.00 62.88 521 ARG A CA 1
ATOM 3935 C C . ARG A 1 521 ? 12.851 9.255 -4.053 1.00 62.88 521 ARG A C 1
ATOM 3937 O O . ARG A 1 521 ? 12.906 8.362 -3.213 1.00 62.88 521 ARG A O 1
ATOM 3944 N N . GLY A 1 522 ? 13.836 10.128 -4.250 1.00 48.38 522 GLY A N 1
ATOM 3945 C CA . GLY A 1 522 ? 15.070 10.140 -3.454 1.00 48.38 522 GLY A CA 1
ATOM 3946 C C . GLY A 1 522 ? 14.819 10.520 -1.990 1.00 48.38 522 GLY A C 1
ATOM 3947 O O . GLY A 1 522 ? 14.998 11.676 -1.605 1.00 48.38 522 GLY A O 1
ATOM 3948 N N . GLU A 1 523 ? 14.363 9.580 -1.162 1.00 41.66 523 GLU A N 1
ATOM 3949 C CA . GLU A 1 523 ? 14.269 9.777 0.285 1.00 41.66 523 GLU A CA 1
ATOM 3950 C C . GLU A 1 523 ? 15.683 9.946 0.868 1.00 41.66 523 GLU A C 1
ATOM 3952 O O . GLU A 1 523 ? 16.585 9.163 0.588 1.00 41.66 523 GLU A O 1
ATOM 3957 N N . GLY A 1 524 ? 15.906 11.025 1.628 1.00 39.78 524 GLY A N 1
ATOM 3958 C CA . GLY A 1 524 ? 17.223 11.374 2.181 1.00 39.78 524 GLY A CA 1
ATOM 3959 C C . GLY A 1 524 ? 18.096 12.290 1.309 1.00 39.78 524 GLY A C 1
ATOM 3960 O O . GLY A 1 524 ? 19.205 12.629 1.718 1.00 39.78 524 GLY A O 1
ATOM 3961 N N . MET A 1 525 ? 17.620 12.743 0.141 1.00 42.72 525 MET A N 1
ATOM 3962 C CA . MET A 1 525 ? 18.357 13.685 -0.718 1.00 42.72 525 MET A CA 1
ATOM 3963 C C . MET A 1 525 ? 18.063 15.153 -0.362 1.00 42.72 525 MET A C 1
ATOM 3965 O O . MET A 1 525 ? 16.918 15.555 -0.142 1.00 42.72 525 MET A O 1
ATOM 3969 N N . ILE A 1 526 ? 19.114 15.977 -0.299 1.00 33.75 526 ILE A N 1
ATOM 3970 C CA . ILE A 1 526 ? 19.048 17.373 0.162 1.00 33.75 526 ILE A CA 1
ATOM 3971 C C . ILE A 1 526 ? 18.262 18.240 -0.842 1.00 33.75 526 ILE A C 1
ATOM 3973 O O . ILE A 1 526 ? 18.645 18.383 -2.005 1.00 33.75 526 ILE A O 1
ATOM 3977 N N . GLY A 1 527 ? 17.191 18.895 -0.375 1.00 36.06 527 GLY A N 1
ATOM 3978 C CA . GLY A 1 527 ? 16.544 20.001 -1.095 1.00 36.06 527 GLY A CA 1
ATOM 3979 C C . GLY A 1 527 ? 15.552 19.608 -2.198 1.00 36.06 527 GLY A C 1
ATOM 3980 O O . GLY A 1 527 ? 15.548 20.246 -3.257 1.00 36.06 527 GLY A O 1
ATOM 3981 N N . PHE A 1 528 ? 14.716 18.592 -1.961 1.00 41.59 528 PHE A N 1
ATOM 3982 C CA . PHE A 1 528 ? 13.551 18.256 -2.793 1.00 41.59 528 PHE A CA 1
ATOM 3983 C C . PHE A 1 528 ? 12.261 18.186 -1.956 1.00 41.59 528 PHE A C 1
ATOM 3985 O O . PHE A 1 528 ? 11.815 17.120 -1.533 1.00 41.59 528 PHE A O 1
ATOM 3992 N N . ALA A 1 529 ? 11.644 19.346 -1.726 1.00 33.75 529 ALA A N 1
ATOM 3993 C CA . ALA A 1 529 ? 10.283 19.462 -1.208 1.00 33.75 529 ALA A CA 1
ATOM 3994 C C . ALA A 1 529 ? 9.364 19.902 -2.361 1.00 33.75 529 ALA A C 1
ATOM 3996 O O . ALA A 1 529 ? 9.354 21.067 -2.738 1.00 33.75 529 ALA A O 1
ATOM 3997 N N . GLY A 1 530 ? 8.639 18.955 -2.958 1.00 42.41 530 GLY A N 1
ATOM 3998 C CA . GLY A 1 530 ? 7.677 19.203 -4.035 1.00 42.41 530 GLY A CA 1
ATOM 3999 C C . GLY A 1 530 ? 6.720 18.021 -4.207 1.00 42.41 530 GLY A C 1
ATOM 4000 O O . GLY A 1 530 ? 7.060 16.888 -3.847 1.00 42.41 530 GLY A O 1
ATOM 4001 N N . ALA A 1 531 ? 5.503 18.282 -4.686 1.00 45.69 531 ALA A N 1
ATOM 4002 C CA . ALA A 1 531 ? 4.573 17.239 -5.114 1.00 45.69 531 ALA A CA 1
ATOM 4003 C C . ALA A 1 531 ? 5.027 16.686 -6.476 1.00 45.69 531 ALA A C 1
ATOM 4005 O O . ALA A 1 531 ? 5.471 17.454 -7.324 1.00 45.69 531 ALA A O 1
ATOM 4006 N N . LEU A 1 532 ? 4.927 15.369 -6.683 1.00 56.53 532 LEU A N 1
ATOM 4007 C CA . LEU A 1 532 ? 5.188 14.758 -7.989 1.00 56.53 532 LEU A CA 1
ATOM 4008 C C . LEU A 1 532 ? 4.134 15.251 -8.984 1.00 56.53 532 LEU A C 1
ATOM 4010 O O . LEU A 1 532 ? 2.939 15.004 -8.799 1.00 56.53 532 LEU A O 1
ATOM 4014 N N . GLN A 1 533 ? 4.582 15.970 -10.011 1.00 68.62 533 GLN A N 1
ATOM 4015 C CA . GLN A 1 533 ? 3.719 16.490 -11.063 1.00 68.62 533 GLN A CA 1
ATOM 4016 C C . GLN A 1 533 ? 3.239 15.313 -11.916 1.00 68.62 533 GLN A C 1
ATOM 4018 O O . GLN A 1 533 ? 4.031 14.613 -12.549 1.00 68.62 533 GLN A O 1
ATOM 4023 N N . ARG A 1 534 ? 1.930 15.044 -11.897 1.00 79.31 534 ARG A N 1
ATOM 4024 C CA . ARG A 1 534 ? 1.329 14.108 -12.853 1.00 79.31 534 ARG A CA 1
ATOM 4025 C C . ARG A 1 534 ? 1.322 14.744 -14.232 1.00 79.31 534 ARG A C 1
ATOM 4027 O O . ARG A 1 534 ? 1.159 15.957 -14.349 1.00 79.31 534 ARG A O 1
ATOM 4034 N N . CYS A 1 535 ? 1.484 13.922 -15.261 1.00 79.31 535 CYS A N 1
ATOM 4035 C CA . CYS A 1 535 ? 1.313 14.388 -16.627 1.00 79.31 535 CYS A CA 1
ATOM 4036 C C . CYS A 1 535 ? -0.106 14.953 -16.771 1.00 79.31 535 CYS A C 1
ATOM 4038 O O . CYS A 1 535 ? -1.060 14.331 -16.295 1.00 79.31 535 CYS A O 1
ATOM 4040 N N . GLN A 1 536 ? -0.229 16.145 -17.359 1.00 66.12 536 GLN A N 1
ATOM 4041 C CA . GLN A 1 536 ? -1.531 16.748 -17.650 1.00 66.12 536 GLN A CA 1
ATOM 4042 C C . GLN A 1 536 ? -2.333 15.793 -18.554 1.00 66.12 536 GLN A C 1
ATOM 4044 O O . GLN A 1 536 ? -1.748 15.065 -19.358 1.00 66.12 536 GLN A O 1
ATOM 4049 N N . ASP A 1 537 ? -3.663 15.777 -18.418 1.00 54.25 537 ASP A N 1
ATOM 4050 C CA . ASP A 1 537 ? -4.554 14.860 -19.155 1.00 54.25 537 ASP A CA 1
ATOM 4051 C C . ASP A 1 537 ? -4.585 15.092 -20.683 1.00 54.25 537 ASP A C 1
ATOM 4053 O O . ASP A 1 537 ? -5.267 14.362 -21.393 1.00 54.25 537 ASP A O 1
ATOM 4057 N N . GLU A 1 538 ? -3.742 15.984 -21.217 1.00 50.97 538 GLU A N 1
ATOM 4058 C CA . GLU A 1 538 ? -3.464 16.197 -22.652 1.00 50.97 538 GLU A CA 1
ATOM 4059 C C . GLU A 1 538 ? -3.024 14.916 -23.399 1.00 50.97 538 GLU A C 1
ATOM 4061 O O . GLU A 1 538 ? -2.887 14.903 -24.618 1.00 50.97 538 GLU A O 1
ATOM 4066 N N . THR A 1 539 ? -2.822 13.790 -22.702 1.00 49.06 539 THR A N 1
ATOM 4067 C CA . THR A 1 539 ? -2.728 12.458 -23.329 1.00 49.06 539 THR A CA 1
ATOM 4068 C C . THR A 1 539 ? -4.016 12.010 -24.037 1.00 49.06 539 THR A C 1
ATOM 4070 O O . THR A 1 539 ? -3.964 11.083 -24.857 1.00 49.06 539 THR A O 1
ATOM 4073 N N . ASP A 1 540 ? -5.152 12.646 -23.733 1.00 45.00 540 ASP A N 1
ATOM 4074 C CA . ASP A 1 540 ? -6.405 12.492 -24.479 1.00 45.00 540 ASP A CA 1
ATOM 4075 C C . ASP A 1 540 ? -6.400 13.300 -25.795 1.00 45.00 540 ASP A C 1
ATOM 4077 O O . ASP A 1 540 ? -7.054 12.876 -26.746 1.00 45.00 540 ASP A O 1
ATOM 4081 N N . ASP A 1 541 ? -5.561 14.343 -25.896 1.00 45.53 541 ASP A N 1
ATOM 4082 C CA . ASP A 1 541 ? -5.356 15.190 -27.088 1.00 45.53 541 ASP A CA 1
ATOM 4083 C C . ASP A 1 541 ? -4.216 14.701 -28.001 1.00 45.53 541 ASP A C 1
ATOM 4085 O O . ASP A 1 541 ? -3.863 15.350 -28.986 1.00 45.53 541 ASP A O 1
ATOM 4089 N N . LEU A 1 542 ? -3.607 13.548 -27.698 1.00 54.44 542 LEU A N 1
ATOM 4090 C CA . LEU A 1 542 ? -2.676 12.894 -28.617 1.00 54.44 542 LEU A CA 1
ATOM 4091 C C . LEU A 1 542 ? -3.450 12.504 -29.886 1.00 54.44 542 LEU A C 1
ATOM 4093 O O . LEU A 1 542 ? -4.222 11.543 -29.860 1.00 54.44 542 LEU A O 1
ATOM 4097 N N . GLU A 1 543 ? -3.250 13.272 -30.963 1.00 46.75 543 GLU A N 1
ATOM 4098 C CA . GLU A 1 543 ? -3.925 13.120 -32.254 1.00 46.75 543 GLU A CA 1
ATOM 4099 C C . GLU A 1 543 ? -4.036 11.641 -32.679 1.00 46.75 543 GLU A C 1
ATOM 4101 O O . GLU A 1 543 ? -3.041 10.949 -32.873 1.00 46.75 543 GLU A O 1
ATOM 4106 N N . GLY A 1 544 ? -5.283 11.166 -32.778 1.00 45.75 544 GLY A N 1
ATOM 4107 C CA . GLY A 1 544 ? -5.762 10.099 -33.664 1.00 45.75 544 GLY A CA 1
ATOM 4108 C C . GLY A 1 544 ? -4.960 8.795 -33.785 1.00 45.75 544 GLY A C 1
ATOM 4109 O O . GLY A 1 544 ? -4.030 8.694 -34.575 1.00 45.75 544 GLY A O 1
ATOM 4110 N N . GLY A 1 545 ? -5.460 7.714 -33.171 1.00 55.72 545 GLY A N 1
ATOM 4111 C CA . GLY A 1 545 ? -5.172 6.351 -33.640 1.00 55.72 545 GLY A CA 1
ATOM 4112 C C . GLY A 1 545 ? -5.243 5.254 -32.578 1.00 55.72 545 GLY A C 1
ATOM 4113 O O . GLY A 1 545 ? -4.901 5.452 -31.410 1.00 55.72 545 GLY A O 1
ATOM 4114 N N . ALA A 1 546 ? -5.674 4.058 -32.987 1.00 66.81 546 ALA A N 1
ATOM 4115 C CA . ALA A 1 546 ? -5.473 2.848 -32.197 1.00 66.81 546 ALA A CA 1
ATOM 4116 C C . ALA A 1 546 ? -3.979 2.478 -32.222 1.00 66.81 546 ALA A C 1
ATOM 4118 O O . ALA A 1 546 ? -3.410 2.297 -33.296 1.00 66.81 546 ALA A O 1
ATOM 4119 N N . VAL A 1 547 ? -3.344 2.357 -31.051 1.00 83.81 547 VAL A N 1
ATOM 4120 C CA . VAL A 1 547 ? -1.968 1.837 -30.957 1.00 83.81 547 VAL A CA 1
ATOM 4121 C C . VAL A 1 547 ? -1.929 0.364 -31.389 1.00 83.81 547 VAL A C 1
ATOM 4123 O O . VAL A 1 547 ? -2.887 -0.371 -31.116 1.00 83.81 547 VAL A O 1
ATOM 4126 N N . PRO A 1 548 ? -0.850 -0.104 -32.042 1.00 89.69 548 PRO A N 1
ATOM 4127 C CA . PRO A 1 548 ? -0.766 -1.486 -32.498 1.00 89.69 548 PRO A CA 1
ATOM 4128 C C . PRO A 1 548 ? -0.759 -2.483 -31.319 1.00 89.69 548 PRO A C 1
ATOM 4130 O O . PRO A 1 548 ? -0.338 -2.148 -30.205 1.00 89.69 548 PRO A O 1
ATOM 4133 N N . PRO A 1 549 ? -1.207 -3.737 -31.533 1.00 86.25 549 PRO A N 1
ATOM 4134 C CA . PRO A 1 549 ? -1.266 -4.754 -30.478 1.00 86.25 549 PRO A CA 1
ATOM 4135 C C . PRO A 1 549 ? 0.118 -5.148 -29.939 1.00 86.25 549 PRO A C 1
ATOM 4137 O O . PRO A 1 549 ? 0.228 -5.557 -28.782 1.00 86.25 549 PRO A O 1
ATOM 4140 N N . ALA A 1 550 ? 1.160 -4.990 -30.754 1.00 92.50 550 ALA A N 1
ATOM 4141 C CA . ALA A 1 550 ? 2.556 -5.118 -30.369 1.00 92.50 550 ALA A CA 1
ATOM 4142 C C . ALA A 1 550 ? 3.368 -3.991 -31.014 1.00 92.50 550 ALA A C 1
ATOM 4144 O O . ALA A 1 550 ? 3.055 -3.542 -32.117 1.00 92.50 550 ALA A O 1
ATOM 4145 N N . TYR A 1 551 ? 4.397 -3.541 -30.313 1.00 94.69 551 TYR A N 1
ATOM 4146 C CA . TYR A 1 551 ? 5.306 -2.495 -30.744 1.00 94.69 551 TYR A CA 1
ATOM 4147 C C . TYR A 1 551 ? 6.689 -2.772 -30.163 1.00 94.69 551 TYR A C 1
ATOM 4149 O O . TYR A 1 551 ? 6.824 -2.962 -28.955 1.00 94.69 551 TYR A O 1
ATOM 4157 N N . ASP A 1 552 ? 7.706 -2.765 -31.017 1.00 94.69 552 ASP A N 1
ATOM 4158 C CA . ASP A 1 552 ? 9.108 -2.867 -30.628 1.00 94.69 552 ASP A CA 1
ATOM 4159 C C . ASP A 1 552 ? 9.875 -1.723 -31.287 1.00 94.69 552 ASP A C 1
ATOM 4161 O O . ASP A 1 552 ? 9.938 -1.627 -32.514 1.00 94.69 552 ASP A O 1
ATOM 4165 N N . LEU A 1 553 ? 10.447 -0.836 -30.471 1.00 92.81 553 LEU A N 1
ATOM 4166 C CA . LEU A 1 553 ? 11.250 0.278 -30.962 1.00 92.81 553 LEU A CA 1
ATOM 4167 C C . LEU A 1 553 ? 12.394 -0.183 -31.878 1.00 92.81 553 LEU A C 1
ATOM 4169 O O . LEU A 1 553 ? 12.710 0.513 -32.843 1.00 92.81 553 LEU A O 1
ATOM 4173 N N . ARG A 1 554 ? 13.003 -1.336 -31.580 1.00 91.31 554 ARG A N 1
ATOM 4174 C CA . ARG A 1 554 ? 14.162 -1.869 -32.310 1.00 91.31 554 ARG A CA 1
ATOM 4175 C C . ARG A 1 554 ? 13.817 -2.166 -33.763 1.00 91.31 554 ARG A C 1
ATOM 4177 O O . ARG A 1 554 ? 14.621 -1.887 -34.645 1.00 91.31 554 ARG A O 1
ATOM 4184 N N . ASP A 1 555 ? 12.609 -2.665 -33.994 1.00 91.19 555 ASP A N 1
ATOM 4185 C CA . ASP A 1 555 ? 12.132 -3.026 -35.327 1.00 91.19 555 ASP A CA 1
ATOM 4186 C C . ASP A 1 555 ? 11.573 -1.808 -36.069 1.00 91.19 555 ASP A C 1
ATOM 4188 O O . ASP A 1 555 ? 11.781 -1.646 -37.268 1.00 91.19 555 ASP A O 1
ATOM 4192 N N . GLN A 1 556 ? 10.848 -0.942 -35.355 1.00 88.69 556 GLN A N 1
ATOM 4193 C CA . GLN A 1 556 ? 10.079 0.147 -35.962 1.00 88.69 556 GLN A CA 1
ATOM 4194 C C . GLN A 1 556 ? 10.923 1.399 -36.231 1.00 88.69 556 GLN A C 1
ATOM 4196 O O . GLN A 1 556 ? 10.738 2.063 -37.249 1.00 88.69 556 GLN A O 1
ATOM 4201 N N . LYS A 1 557 ? 11.841 1.746 -35.321 1.00 88.81 557 LYS A N 1
ATOM 4202 C CA . LYS A 1 557 ? 12.743 2.903 -35.446 1.00 88.81 557 LYS A CA 1
ATOM 4203 C C . LYS A 1 557 ? 14.147 2.547 -34.930 1.00 88.81 557 LYS A C 1
ATOM 4205 O O . LYS A 1 557 ? 14.585 3.115 -33.926 1.00 88.81 557 LYS A O 1
ATOM 4210 N N . PRO A 1 558 ? 14.896 1.666 -35.625 1.00 86.00 558 PRO A N 1
ATOM 4211 C CA . PRO A 1 558 ? 16.228 1.225 -35.190 1.00 86.00 558 PRO A CA 1
ATOM 4212 C C . PRO A 1 558 ? 17.219 2.386 -35.006 1.00 86.00 558 PRO A C 1
ATOM 4214 O O . PRO A 1 558 ? 18.081 2.335 -34.136 1.00 86.00 558 PRO A O 1
ATOM 4217 N N . GLY A 1 559 ? 17.069 3.469 -35.781 1.00 84.12 559 GLY A N 1
ATOM 4218 C CA . GLY A 1 559 ? 17.881 4.686 -35.655 1.00 84.12 559 GLY A CA 1
ATOM 4219 C C . GLY A 1 559 ? 17.711 5.437 -34.327 1.00 84.12 559 GLY A C 1
ATOM 4220 O O . GLY A 1 559 ? 18.607 6.183 -33.938 1.00 84.12 559 GLY A O 1
ATOM 4221 N N . CYS A 1 560 ? 16.588 5.224 -33.635 1.00 87.75 560 CYS A N 1
ATOM 4222 C CA . CYS A 1 560 ? 16.245 5.868 -32.366 1.00 87.75 560 CYS A CA 1
ATOM 4223 C C . CYS A 1 560 ? 16.438 4.961 -31.149 1.00 87.75 560 CYS A C 1
ATOM 4225 O O . CYS A 1 560 ? 16.177 5.378 -30.016 1.00 87.75 560 CYS A O 1
ATOM 4227 N N . GLU A 1 561 ? 16.883 3.725 -31.353 1.00 84.88 561 GLU A N 1
ATOM 4228 C CA . GLU A 1 561 ? 17.330 2.874 -30.262 1.00 84.88 561 GLU A CA 1
ATOM 4229 C C . GLU A 1 561 ? 18.718 3.341 -29.804 1.00 84.88 561 GLU A C 1
ATOM 4231 O O . GLU A 1 561 ? 19.617 3.553 -30.614 1.00 84.88 561 GLU A O 1
ATOM 4236 N N . SER A 1 562 ? 18.871 3.582 -28.501 1.00 68.81 562 SER A N 1
ATOM 4237 C CA . SER A 1 562 ? 20.012 4.300 -27.916 1.00 68.81 562 SER A CA 1
ATOM 4238 C C . SER A 1 562 ? 21.327 3.501 -27.820 1.00 68.81 562 SER A C 1
ATOM 4240 O O . SER A 1 562 ? 22.135 3.741 -26.922 1.00 68.81 562 SER A O 1
ATOM 4242 N N . GLY A 1 563 ? 21.586 2.565 -28.732 1.00 71.38 563 GLY A N 1
ATOM 4243 C CA . GLY A 1 563 ? 22.843 1.822 -28.825 1.00 71.38 563 GLY A CA 1
ATOM 4244 C C . GLY A 1 563 ? 22.989 0.717 -27.773 1.00 71.38 563 GLY A C 1
ATOM 4245 O O . GLY A 1 563 ? 22.015 0.195 -27.238 1.00 71.38 563 GLY A O 1
ATOM 4246 N N . GLU A 1 564 ? 24.224 0.315 -27.468 1.00 81.12 564 GLU A N 1
ATOM 4247 C CA . GLU A 1 564 ? 24.484 -0.891 -26.669 1.00 81.12 564 GLU A CA 1
ATOM 4248 C C . GLU A 1 564 ? 23.897 -0.865 -25.246 1.00 81.12 564 GLU A C 1
ATOM 4250 O O . GLU A 1 564 ? 23.866 0.169 -24.579 1.00 81.12 564 GLU A O 1
ATOM 4255 N N . VAL A 1 565 ? 23.482 -2.040 -24.756 1.00 88.50 565 VAL A N 1
ATOM 4256 C CA . VAL A 1 565 ? 23.032 -2.230 -23.370 1.00 88.50 565 VAL A CA 1
ATOM 4257 C C . VAL A 1 565 ? 24.198 -2.023 -22.401 1.00 88.50 565 VAL A C 1
ATOM 4259 O O . VAL A 1 565 ? 25.202 -2.735 -22.456 1.00 88.50 565 VAL A O 1
ATOM 4262 N N . TYR A 1 566 ? 24.034 -1.075 -21.479 1.00 90.38 566 TYR A N 1
ATOM 4263 C CA . TYR A 1 566 ? 25.008 -0.779 -20.432 1.00 90.38 566 TYR A CA 1
ATOM 4264 C C . TYR A 1 566 ? 25.114 -1.911 -19.408 1.00 90.38 566 TYR A C 1
ATOM 4266 O O . TYR A 1 566 ? 24.121 -2.554 -19.072 1.00 90.38 566 TYR A O 1
ATOM 4274 N N . SER A 1 567 ? 26.310 -2.087 -18.844 1.00 89.19 567 SER A N 1
ATOM 4275 C CA . SER A 1 567 ? 26.520 -2.851 -17.614 1.00 89.19 567 SER A CA 1
ATOM 4276 C C . SER A 1 567 ? 26.919 -1.893 -16.500 1.00 89.19 567 SER A C 1
ATOM 4278 O O . SER A 1 567 ? 28.007 -1.320 -16.525 1.00 89.19 567 SER A O 1
ATOM 4280 N N . GLN A 1 568 ? 26.032 -1.690 -15.528 1.00 85.00 568 GLN A N 1
ATOM 4281 C CA . GLN A 1 568 ? 26.263 -0.740 -14.437 1.00 85.00 568 GLN A CA 1
ATOM 4282 C C . GLN A 1 568 ? 27.328 -1.200 -13.422 1.00 85.00 568 GLN A C 1
ATOM 4284 O O . GLN A 1 568 ? 27.823 -0.387 -12.645 1.00 85.00 568 GLN A O 1
ATOM 4289 N N . GLY A 1 569 ? 27.697 -2.487 -13.412 1.00 84.25 569 GLY A N 1
ATOM 4290 C CA . GLY A 1 569 ? 28.564 -3.089 -12.391 1.00 84.25 569 GLY A CA 1
ATOM 4291 C C . GLY A 1 569 ? 28.025 -2.920 -10.961 1.00 84.25 569 GLY A C 1
ATOM 4292 O O . GLY A 1 569 ? 26.818 -2.852 -10.747 1.00 84.25 569 GLY A O 1
ATOM 4293 N N . ASN A 1 570 ? 28.917 -2.791 -9.974 1.00 77.75 570 ASN A N 1
ATOM 4294 C CA . ASN A 1 570 ? 28.569 -2.571 -8.556 1.00 77.75 570 ASN A CA 1
ATOM 4295 C C . ASN A 1 570 ? 28.168 -1.110 -8.245 1.00 77.75 570 ASN A C 1
ATOM 4297 O O . ASN A 1 570 ? 28.473 -0.588 -7.177 1.00 77.75 570 ASN A O 1
ATOM 4301 N N . CYS A 1 571 ? 27.568 -0.413 -9.205 1.00 83.25 571 CYS A N 1
ATOM 4302 C CA . CYS A 1 571 ? 27.143 0.974 -9.073 1.00 83.25 571 CYS A CA 1
ATOM 4303 C C . CYS A 1 571 ? 25.644 1.039 -9.331 1.00 83.25 571 CYS A C 1
ATOM 4305 O O . CYS A 1 571 ? 25.192 0.650 -10.410 1.00 83.25 571 CYS A O 1
ATOM 4307 N N . SER A 1 572 ? 24.876 1.560 -8.374 1.00 87.62 572 SER A N 1
ATOM 4308 C CA . SER A 1 572 ? 23.417 1.729 -8.435 1.00 87.62 572 SER A CA 1
ATOM 4309 C C . SER A 1 572 ? 22.999 2.850 -9.399 1.00 87.62 572 SER A C 1
ATOM 4311 O O . SER A 1 572 ? 22.263 3.764 -9.045 1.00 87.62 572 SER A O 1
ATOM 4313 N N . SER A 1 573 ? 23.488 2.815 -10.640 1.00 90.94 573 SER A N 1
ATOM 4314 C CA . SER A 1 573 ? 23.328 3.873 -11.650 1.00 90.94 573 SER A CA 1
ATOM 4315 C C . SER A 1 573 ? 22.155 3.654 -12.610 1.00 90.94 573 SER A C 1
ATOM 4317 O O . SER A 1 573 ? 22.014 4.393 -13.586 1.00 90.94 573 SER A O 1
ATOM 4319 N N . SER A 1 574 ? 21.276 2.683 -12.340 1.00 93.56 574 SER A N 1
ATOM 4320 C CA . SER A 1 574 ? 20.130 2.381 -13.208 1.00 93.56 574 SER A CA 1
ATOM 4321 C C . SER A 1 574 ? 19.209 3.583 -13.418 1.00 93.56 574 SER A C 1
ATOM 4323 O O . SER A 1 574 ? 18.757 3.813 -14.536 1.00 93.56 574 SER A O 1
ATOM 4325 N N . TYR A 1 575 ? 19.013 4.418 -12.390 1.00 92.75 575 TYR A N 1
ATOM 4326 C CA . TYR A 1 575 ? 18.246 5.668 -12.489 1.00 92.75 575 TYR A CA 1
ATOM 4327 C C . TYR A 1 575 ? 18.821 6.635 -13.545 1.00 92.75 575 TYR A C 1
ATOM 4329 O O . TYR A 1 575 ? 18.072 7.240 -14.311 1.00 92.75 575 TYR A O 1
ATOM 4337 N N . ALA A 1 576 ? 20.151 6.748 -13.624 1.00 93.00 576 ALA A N 1
ATOM 4338 C CA . ALA A 1 576 ? 20.851 7.612 -14.569 1.00 93.00 576 ALA A CA 1
ATOM 4339 C C . ALA A 1 576 ? 20.844 7.021 -15.984 1.00 93.00 576 ALA A C 1
ATOM 4341 O O . ALA A 1 576 ? 20.565 7.730 -16.952 1.00 93.00 576 ALA A O 1
ATOM 4342 N N . ILE A 1 577 ? 21.119 5.717 -16.096 1.00 94.12 577 ILE A N 1
ATOM 4343 C CA . ILE A 1 577 ? 21.128 4.992 -17.370 1.00 94.12 577 ILE A CA 1
ATOM 4344 C C . ILE A 1 577 ? 19.745 5.033 -18.011 1.00 94.12 577 ILE A C 1
ATOM 4346 O O . ILE A 1 577 ? 19.636 5.398 -19.180 1.00 94.12 577 ILE A O 1
ATOM 4350 N N . ALA A 1 578 ? 18.689 4.718 -17.258 1.00 95.19 578 ALA A N 1
ATOM 4351 C CA . ALA A 1 578 ? 17.334 4.684 -17.791 1.00 95.19 578 ALA A CA 1
ATOM 4352 C C . ALA A 1 578 ? 16.865 6.074 -18.255 1.00 95.19 578 ALA A C 1
ATOM 4354 O O . ALA A 1 578 ? 16.274 6.188 -19.331 1.00 95.19 578 ALA A O 1
ATOM 4355 N N . ALA A 1 579 ? 17.176 7.136 -17.499 1.00 94.81 579 ALA A N 1
ATOM 4356 C CA . ALA A 1 579 ? 16.826 8.511 -17.864 1.00 94.81 579 ALA A CA 1
ATOM 4357 C C . ALA A 1 579 ? 17.573 8.999 -19.116 1.00 94.81 579 ALA A C 1
ATOM 4359 O O . ALA A 1 579 ? 16.948 9.504 -20.050 1.00 94.81 579 ALA A O 1
ATOM 4360 N N . ALA A 1 580 ? 18.895 8.800 -19.178 1.00 94.44 580 ALA A N 1
ATOM 4361 C CA . ALA A 1 580 ? 19.698 9.178 -20.341 1.00 94.44 580 ALA A CA 1
ATOM 4362 C C . ALA A 1 580 ? 19.302 8.379 -21.595 1.00 94.44 580 ALA A C 1
ATOM 4364 O O . ALA A 1 580 ? 19.184 8.954 -22.678 1.00 94.44 580 ALA A O 1
ATOM 4365 N N . THR A 1 581 ? 19.025 7.079 -21.441 1.00 94.19 581 THR A N 1
ATOM 4366 C CA . THR A 1 581 ? 18.538 6.188 -22.509 1.00 94.19 581 THR A CA 1
ATOM 4367 C C . THR A 1 581 ? 17.199 6.674 -23.053 1.00 94.19 581 THR A C 1
ATOM 4369 O O . THR A 1 581 ? 17.064 6.836 -24.265 1.00 94.19 581 THR A O 1
ATOM 4372 N N . ALA A 1 582 ? 16.229 6.949 -22.175 1.00 95.00 582 ALA A N 1
ATOM 4373 C CA . ALA A 1 582 ? 14.917 7.438 -22.581 1.00 95.00 582 ALA A CA 1
ATOM 4374 C C . ALA A 1 582 ? 15.023 8.787 -23.304 1.00 95.00 582 ALA A C 1
ATOM 4376 O O . ALA A 1 582 ? 14.502 8.931 -24.406 1.00 95.00 582 ALA A O 1
ATOM 4377 N N . LEU A 1 583 ? 15.752 9.755 -22.739 1.00 94.81 583 LEU A N 1
ATOM 4378 C CA . LEU A 1 583 ? 15.886 11.080 -23.345 1.00 94.81 583 LEU A CA 1
ATOM 4379 C C . LEU A 1 583 ? 16.584 11.036 -24.711 1.00 94.81 583 LEU A C 1
ATOM 4381 O O . LEU A 1 583 ? 16.136 11.707 -25.637 1.00 94.81 583 LEU A O 1
ATOM 4385 N N . SER A 1 584 ? 17.630 10.217 -24.851 1.00 93.75 584 SER A N 1
ATOM 4386 C CA . SER A 1 584 ? 18.340 10.008 -26.122 1.00 93.75 584 SER A CA 1
ATOM 4387 C C . SER A 1 584 ? 17.382 9.580 -27.234 1.00 93.75 584 SER A C 1
ATOM 4389 O O . SER A 1 584 ? 17.312 10.213 -28.287 1.00 93.75 584 SER A O 1
ATOM 4391 N N . SER A 1 585 ? 16.575 8.548 -26.967 1.00 93.12 585 SER A N 1
ATOM 4392 C CA . SER A 1 585 ? 15.574 8.073 -27.919 1.00 93.12 585 SER A CA 1
ATOM 4393 C C . SER A 1 585 ? 14.499 9.123 -28.193 1.00 93.12 585 SER A C 1
ATOM 4395 O O . SER A 1 585 ? 14.095 9.282 -29.338 1.00 93.12 585 SER A O 1
ATOM 4397 N N . ARG A 1 586 ? 14.053 9.879 -27.183 1.00 92.69 586 ARG A N 1
ATOM 4398 C CA . ARG A 1 586 ? 13.003 10.898 -27.353 1.00 92.69 586 ARG A CA 1
ATOM 4399 C C . ARG A 1 586 ? 13.439 12.079 -28.227 1.00 92.69 586 ARG A C 1
ATOM 4401 O O . ARG A 1 586 ? 12.623 12.558 -29.004 1.00 92.69 586 ARG A O 1
ATOM 4408 N N . PHE A 1 587 ? 14.711 12.483 -28.188 1.00 92.19 587 PHE A N 1
ATOM 4409 C CA . PHE A 1 587 ? 15.261 13.444 -29.159 1.00 92.19 587 PHE A CA 1
ATOM 4410 C C . PHE A 1 587 ? 15.219 12.905 -30.597 1.00 92.19 587 PHE A C 1
ATOM 4412 O O . PHE A 1 587 ? 14.806 13.610 -31.514 1.00 92.19 587 PHE A O 1
ATOM 4419 N N . CYS A 1 588 ? 15.559 11.631 -30.798 1.00 91.38 588 CYS A N 1
ATOM 4420 C CA . CYS A 1 588 ? 15.417 10.998 -32.112 1.00 91.38 588 CYS A CA 1
ATOM 4421 C C . CYS A 1 588 ? 13.953 10.874 -32.562 1.00 91.38 588 CYS A C 1
ATOM 4423 O O . CYS A 1 588 ? 13.670 10.931 -33.751 1.00 91.38 588 CYS A O 1
ATOM 4425 N N . PHE A 1 589 ? 12.994 10.740 -31.641 1.00 89.69 589 PHE A N 1
ATOM 4426 C CA . PHE A 1 589 ? 11.573 10.733 -32.004 1.00 89.69 589 PHE A CA 1
ATOM 4427 C C . PHE A 1 589 ? 11.070 12.086 -32.496 1.00 89.69 589 PHE A C 1
ATOM 4429 O O . PHE A 1 589 ? 10.194 12.094 -33.358 1.00 89.69 589 PHE A O 1
ATOM 4436 N N . SER A 1 590 ? 11.593 13.186 -31.951 1.00 87.88 590 SER A N 1
ATOM 4437 C CA . SER A 1 590 ? 11.239 14.531 -32.405 1.00 87.88 590 SER A CA 1
ATOM 4438 C C . SER A 1 590 ? 11.860 14.876 -33.754 1.00 87.88 590 SER A C 1
ATOM 4440 O O . SER A 1 590 ? 11.162 15.393 -34.613 1.00 87.88 590 SER A O 1
ATOM 4442 N N . ASP A 1 591 ? 13.139 14.553 -33.956 1.00 88.19 591 ASP A N 1
ATOM 4443 C CA . ASP A 1 591 ? 13.825 14.782 -35.229 1.00 88.19 591 ASP A CA 1
ATOM 4444 C C . ASP A 1 591 ? 14.794 13.616 -35.504 1.00 88.19 591 ASP A C 1
ATOM 4446 O O . ASP A 1 591 ? 15.928 13.596 -35.003 1.00 88.19 591 ASP A O 1
ATOM 4450 N N . PRO A 1 592 ? 14.339 12.598 -36.259 1.00 86.94 592 PRO A N 1
ATOM 4451 C CA . PRO A 1 592 ? 15.160 11.443 -36.586 1.00 86.94 592 PRO A CA 1
ATOM 4452 C C . PRO A 1 592 ? 16.393 11.790 -37.424 1.00 86.94 592 PRO A C 1
ATOM 4454 O O . PRO A 1 592 ? 17.387 11.077 -37.330 1.00 86.94 592 PRO A O 1
ATOM 4457 N N . GLU A 1 593 ? 16.352 12.848 -38.239 1.00 85.31 593 GLU A N 1
ATOM 4458 C CA . GLU A 1 593 ? 17.476 13.224 -39.104 1.00 85.31 593 GLU A CA 1
ATOM 4459 C C . GLU A 1 593 ? 18.589 13.892 -38.294 1.00 85.31 593 GLU A C 1
ATOM 4461 O O . GLU A 1 593 ? 19.763 13.558 -38.464 1.00 85.31 593 GLU A O 1
ATOM 4466 N N . ALA A 1 594 ? 18.225 14.782 -37.367 1.00 85.50 594 ALA A N 1
ATOM 4467 C CA . ALA A 1 594 ? 19.189 15.482 -36.527 1.00 85.50 594 ALA A CA 1
ATOM 4468 C C . ALA A 1 594 ? 19.765 14.606 -35.404 1.00 85.50 594 ALA A C 1
ATOM 4470 O O . ALA A 1 594 ? 20.930 14.772 -35.034 1.00 85.50 594 ALA A O 1
ATOM 4471 N N . TYR A 1 595 ? 18.966 13.688 -34.844 1.00 87.94 595 TYR A N 1
ATOM 4472 C CA . TYR A 1 595 ? 19.320 12.977 -33.610 1.00 87.94 595 TYR A CA 1
ATOM 4473 C C . TYR A 1 595 ? 19.435 11.453 -33.740 1.00 87.94 595 TYR A C 1
ATOM 4475 O O . TYR A 1 595 ? 19.583 10.778 -32.713 1.00 87.94 595 TYR A O 1
ATOM 4483 N N . ALA A 1 596 ? 19.429 10.884 -34.950 1.00 85.19 596 ALA A N 1
ATOM 4484 C CA . ALA A 1 596 ? 19.716 9.460 -35.148 1.00 85.19 596 ALA A CA 1
ATOM 4485 C C . ALA A 1 596 ? 20.995 9.032 -34.407 1.00 85.19 596 ALA A C 1
ATOM 4487 O O . ALA A 1 596 ? 22.031 9.691 -34.490 1.00 85.19 596 ALA A O 1
ATOM 4488 N N . GLN A 1 597 ? 20.925 7.916 -33.673 1.00 78.44 597 GLN A N 1
ATOM 4489 C CA . GLN A 1 597 ? 22.041 7.354 -32.895 1.00 78.44 597 GLN A CA 1
ATOM 4490 C C . GLN A 1 597 ? 22.634 8.297 -31.829 1.00 78.44 597 GLN A C 1
ATOM 4492 O O . GLN A 1 597 ? 23.720 8.040 -31.300 1.00 78.44 597 GLN A O 1
ATOM 4497 N N . THR A 1 598 ? 21.932 9.374 -31.463 1.00 84.56 598 THR A N 1
ATOM 4498 C CA . THR A 1 598 ? 22.347 10.223 -30.344 1.00 84.56 598 THR A CA 1
ATOM 4499 C C . THR A 1 598 ? 22.303 9.408 -29.060 1.00 84.56 598 THR A C 1
ATOM 4501 O O . THR A 1 598 ? 21.274 8.838 -28.709 1.00 84.56 598 THR A O 1
ATOM 4504 N N . ARG A 1 599 ? 23.425 9.374 -28.337 1.00 90.44 599 ARG A N 1
ATOM 4505 C CA . ARG A 1 599 ? 23.533 8.774 -27.004 1.00 90.44 599 ARG A CA 1
ATOM 4506 C C . ARG A 1 599 ? 23.960 9.845 -26.026 1.00 90.44 599 ARG A C 1
ATOM 4508 O O . ARG A 1 599 ? 25.001 10.464 -26.219 1.00 90.44 599 ARG A O 1
ATOM 4515 N N . LEU A 1 600 ? 23.161 10.074 -24.996 1.00 92.94 600 LEU A N 1
ATOM 4516 C CA . LEU A 1 600 ? 23.461 11.010 -23.919 1.00 92.94 600 LEU A CA 1
ATOM 4517 C C . LEU A 1 600 ? 24.193 10.300 -22.789 1.00 92.94 600 LEU A C 1
ATOM 4519 O O . LEU A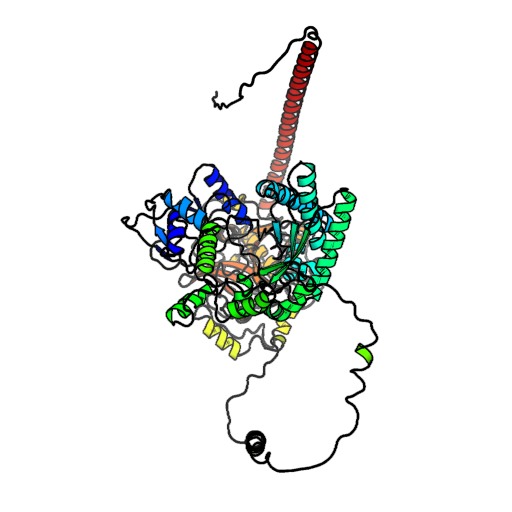 1 600 ? 23.872 9.163 -22.466 1.00 92.94 600 LEU A O 1
ATOM 4523 N N . SER A 1 601 ? 25.154 10.986 -22.173 1.00 91.94 601 SER A N 1
ATOM 4524 C CA . SER A 1 601 ? 26.019 10.427 -21.136 1.00 91.94 601 SER A CA 1
ATOM 4525 C C . SER A 1 601 ? 25.272 10.171 -19.817 1.00 91.94 601 SER A C 1
ATOM 4527 O O . SER A 1 601 ? 24.945 11.130 -19.105 1.00 91.94 601 SER A O 1
ATOM 4529 N N . PRO A 1 602 ? 25.092 8.902 -19.395 1.00 92.19 602 PRO A N 1
ATOM 4530 C CA . PRO A 1 602 ? 24.631 8.596 -18.043 1.00 92.19 602 PRO A CA 1
ATOM 4531 C C . PRO A 1 602 ? 25.716 8.900 -17.001 1.00 92.19 602 PRO A C 1
ATOM 4533 O O . PRO A 1 602 ? 25.412 9.247 -15.861 1.00 92.19 602 PRO A O 1
ATOM 4536 N N . GLN A 1 603 ? 26.994 8.814 -17.389 1.00 89.69 603 GLN A N 1
ATOM 4537 C CA . GLN A 1 603 ? 28.132 9.075 -16.505 1.00 89.69 603 GLN A CA 1
ATOM 4538 C C . GLN A 1 603 ? 28.133 10.507 -15.990 1.00 89.69 603 GLN A C 1
ATOM 4540 O O . GLN A 1 603 ? 28.446 10.737 -14.825 1.00 89.69 603 GLN A O 1
ATOM 4545 N N . GLN A 1 604 ? 27.744 11.472 -16.827 1.00 90.62 604 GLN A N 1
ATOM 4546 C CA . GLN A 1 604 ? 27.613 12.853 -16.389 1.00 90.62 604 GLN A CA 1
ATOM 4547 C C . GLN A 1 604 ? 26.629 12.967 -15.217 1.00 90.62 604 GLN A C 1
ATOM 4549 O O . GLN A 1 604 ? 26.919 13.675 -14.260 1.00 90.62 604 GLN A O 1
ATOM 4554 N N . ILE A 1 605 ? 25.499 12.257 -15.244 1.00 90.50 605 ILE A N 1
ATOM 4555 C CA . ILE A 1 605 ? 24.547 12.255 -14.125 1.00 90.50 605 ILE A CA 1
ATOM 4556 C C . ILE A 1 605 ? 25.217 11.681 -12.874 1.00 90.50 605 ILE A C 1
ATOM 4558 O O . ILE A 1 605 ? 25.220 12.326 -11.828 1.00 90.50 605 ILE A O 1
ATOM 4562 N N . VAL A 1 606 ? 25.825 10.497 -12.996 1.00 89.25 606 VAL A N 1
ATOM 4563 C CA . VAL A 1 606 ? 26.459 9.782 -11.876 1.00 89.25 606 VAL A CA 1
ATOM 4564 C C . VAL A 1 606 ? 27.584 10.605 -11.236 1.00 89.25 606 VAL A C 1
ATOM 4566 O O . VAL A 1 606 ? 27.725 10.610 -10.015 1.00 89.25 606 VAL A O 1
ATOM 4569 N N . SER A 1 607 ? 28.370 11.318 -12.042 1.00 87.69 607 SER A N 1
ATOM 4570 C CA . SER A 1 607 ? 29.532 12.081 -11.581 1.00 87.69 607 SER A CA 1
ATOM 4571 C C . SER A 1 607 ? 29.206 13.517 -11.164 1.00 87.69 607 SER A C 1
ATOM 4573 O O . SER A 1 607 ? 29.845 14.038 -10.251 1.00 87.69 607 SER A O 1
ATOM 4575 N N . CYS A 1 608 ? 28.249 14.183 -11.822 1.00 86.62 608 CYS A N 1
ATOM 4576 C CA . CYS A 1 608 ? 28.013 15.623 -11.671 1.00 86.62 608 CYS A CA 1
ATOM 4577 C C . CYS A 1 608 ? 26.725 16.019 -10.953 1.00 86.62 608 CYS A C 1
ATOM 4579 O O . CYS A 1 608 ? 26.615 17.184 -10.543 1.00 86.62 608 CYS A O 1
ATOM 4581 N N . ASP A 1 609 ? 25.743 15.128 -10.817 1.00 86.75 609 ASP A N 1
ATOM 4582 C CA . ASP A 1 609 ? 24.540 15.460 -10.065 1.00 86.75 609 ASP A CA 1
ATOM 4583 C C . ASP A 1 609 ? 24.799 15.369 -8.559 1.00 86.75 609 ASP A C 1
ATOM 4585 O O . ASP A 1 609 ? 24.766 14.302 -7.956 1.00 86.75 609 ASP A O 1
ATOM 4589 N N . LYS A 1 610 ? 25.015 16.532 -7.941 1.00 81.81 610 LYS A N 1
ATOM 4590 C CA . LYS A 1 610 ? 25.249 16.657 -6.496 1.00 81.81 610 LYS A CA 1
ATOM 4591 C C . LYS A 1 610 ? 24.014 16.359 -5.641 1.00 81.81 610 LYS A C 1
ATOM 4593 O O . LYS A 1 610 ? 24.155 16.285 -4.423 1.00 81.81 610 LYS A O 1
ATOM 4598 N N . LYS A 1 611 ? 22.813 16.297 -6.233 1.00 80.94 611 LYS A N 1
ATOM 4599 C CA . LYS A 1 611 ? 21.588 15.963 -5.494 1.00 80.94 611 LYS A CA 1
ATOM 4600 C C . LYS A 1 611 ? 21.362 14.453 -5.410 1.00 80.94 611 LYS A C 1
ATOM 4602 O O . LYS A 1 611 ? 20.804 13.999 -4.415 1.00 80.94 611 LYS A O 1
ATOM 4607 N N . SER A 1 612 ? 21.811 13.705 -6.416 1.00 82.06 612 SER A N 1
ATOM 4608 C CA . SER A 1 612 ? 21.884 12.242 -6.387 1.00 82.06 612 SER A CA 1
ATOM 4609 C C . SER A 1 612 ? 23.119 11.764 -5.611 1.00 82.06 612 SER A C 1
ATOM 4611 O O . SER A 1 612 ? 24.028 12.542 -5.323 1.00 82.06 612 SER A O 1
ATOM 4613 N N . GLN A 1 613 ? 23.179 10.473 -5.274 1.00 82.69 613 GLN A N 1
ATOM 4614 C CA . GLN A 1 613 ? 24.303 9.878 -4.537 1.00 82.69 613 GLN A CA 1
ATOM 4615 C C . GLN A 1 613 ? 25.301 9.155 -5.463 1.00 82.69 613 GLN A C 1
ATOM 4617 O O . GLN A 1 613 ? 26.111 8.339 -5.013 1.00 82.69 613 GLN A O 1
ATOM 4622 N N . GLY A 1 614 ? 25.261 9.457 -6.765 1.00 84.44 614 GLY A N 1
ATOM 4623 C CA . GLY A 1 614 ? 26.106 8.836 -7.782 1.00 84.44 614 GLY A CA 1
ATOM 4624 C C . GLY A 1 614 ? 25.949 7.315 -7.784 1.00 84.44 614 GLY A C 1
ATOM 4625 O O . GLY A 1 614 ? 24.852 6.792 -7.953 1.00 84.44 614 GLY A O 1
ATOM 4626 N N . CYS A 1 615 ? 27.046 6.590 -7.556 1.00 84.62 615 CYS A N 1
ATOM 4627 C CA . CYS A 1 615 ? 27.016 5.126 -7.523 1.00 84.62 615 CYS A CA 1
ATOM 4628 C C . CYS A 1 615 ? 26.300 4.504 -6.323 1.00 84.62 615 CYS A C 1
ATOM 4630 O O . CYS A 1 615 ? 26.035 3.308 -6.363 1.00 84.62 615 CYS A O 1
ATOM 4632 N N . ASN A 1 616 ? 25.957 5.290 -5.302 1.00 83.00 616 ASN A N 1
ATOM 4633 C CA . ASN A 1 616 ? 25.163 4.812 -4.169 1.00 83.00 616 ASN A CA 1
ATOM 4634 C C . ASN A 1 616 ? 23.652 4.964 -4.409 1.00 83.00 616 ASN A C 1
ATOM 4636 O O . ASN A 1 616 ? 22.874 4.751 -3.490 1.00 83.00 616 ASN A O 1
ATOM 4640 N N . GLY A 1 617 ? 23.235 5.377 -5.611 1.00 84.88 617 GLY A N 1
ATOM 4641 C CA . GLY A 1 617 ? 21.830 5.475 -5.985 1.00 84.88 617 GLY A CA 1
ATOM 4642 C C . GLY A 1 617 ? 21.331 6.898 -6.229 1.00 84.88 617 GLY A C 1
ATOM 4643 O O . GLY A 1 617 ? 22.027 7.903 -6.047 1.00 84.88 617 GLY A O 1
ATOM 4644 N N . GLY A 1 618 ? 20.090 6.979 -6.696 1.00 84.75 618 GLY A N 1
ATOM 4645 C CA . GLY A 1 618 ? 19.475 8.197 -7.202 1.00 84.75 618 GLY A CA 1
ATOM 4646 C C . GLY A 1 618 ? 17.961 8.074 -7.307 1.00 84.75 618 GLY A C 1
ATOM 4647 O O . GLY A 1 618 ? 17.408 6.976 -7.407 1.00 84.75 618 GLY A O 1
ATOM 4648 N N . GLY A 1 619 ? 17.284 9.221 -7.284 1.00 86.81 619 GLY A N 1
ATOM 4649 C CA . GLY A 1 619 ? 15.852 9.275 -7.554 1.00 86.81 619 GLY A CA 1
ATOM 4650 C C . GLY A 1 619 ? 15.586 9.121 -9.050 1.00 86.81 619 GLY A C 1
ATOM 4651 O O . GLY A 1 619 ? 16.179 9.828 -9.865 1.00 86.81 619 GLY A O 1
ATOM 4652 N N . ILE A 1 620 ? 14.684 8.207 -9.411 1.00 88.69 620 ILE A N 1
ATOM 4653 C CA . ILE A 1 620 ? 14.244 7.995 -10.800 1.00 88.69 620 ILE A CA 1
ATOM 4654 C C . ILE A 1 620 ? 13.516 9.245 -11.330 1.00 88.69 620 ILE A C 1
ATOM 4656 O O . ILE A 1 620 ? 13.592 9.546 -12.519 1.00 88.69 620 ILE A O 1
ATOM 4660 N N . ASP A 1 621 ? 12.843 9.993 -10.449 1.00 86.44 621 ASP A N 1
ATOM 4661 C CA . ASP A 1 621 ? 12.214 11.282 -10.743 1.00 86.44 621 ASP A CA 1
ATOM 4662 C C . ASP A 1 621 ? 13.216 12.449 -10.665 1.00 86.44 621 ASP A C 1
ATOM 4664 O O . ASP A 1 621 ? 13.360 13.229 -11.603 1.00 86.44 621 ASP A O 1
ATOM 4668 N N . SER A 1 622 ? 13.958 12.552 -9.561 1.00 84.25 622 SER A N 1
ATOM 4669 C CA . SER A 1 622 ? 14.743 13.740 -9.207 1.00 84.25 622 SER A CA 1
ATOM 4670 C C . SER A 1 622 ? 15.906 14.011 -10.161 1.00 84.25 622 SER A C 1
ATOM 4672 O O . SER A 1 622 ? 16.334 15.164 -10.308 1.00 84.25 622 SER A O 1
ATOM 4674 N N . VAL A 1 623 ? 16.379 12.969 -10.851 1.00 89.44 623 VAL A N 1
ATOM 4675 C CA . VAL A 1 623 ? 17.388 13.063 -11.909 1.00 89.44 623 VAL A CA 1
ATOM 4676 C C . VAL A 1 623 ? 16.955 13.997 -13.040 1.00 89.44 623 VAL A C 1
ATOM 4678 O O . VAL A 1 623 ? 17.778 14.734 -13.586 1.00 89.44 623 VAL A O 1
ATOM 4681 N N . TRP A 1 624 ? 15.661 14.055 -13.355 1.00 91.06 624 TRP A N 1
ATOM 4682 C CA . TRP A 1 624 ? 15.154 14.884 -14.446 1.00 91.06 624 TRP A CA 1
ATOM 4683 C C . TRP A 1 624 ? 15.317 16.373 -14.166 1.00 91.06 624 TRP A C 1
ATOM 4685 O O . TRP A 1 624 ? 15.707 17.122 -15.058 1.00 91.06 624 TRP A O 1
ATOM 4695 N N . SER A 1 625 ? 15.215 16.796 -12.904 1.00 88.44 625 SER A N 1
ATOM 4696 C CA . SER A 1 625 ? 15.500 18.186 -12.543 1.00 88.44 625 SER A CA 1
ATOM 4697 C C . SER A 1 625 ? 16.971 18.573 -12.747 1.00 88.44 625 SER A C 1
ATOM 4699 O O . SER A 1 625 ? 17.289 19.753 -12.925 1.00 88.44 625 SER A O 1
ATOM 4701 N N . TYR A 1 626 ? 17.912 17.623 -12.664 1.00 90.31 626 TYR A N 1
ATOM 4702 C CA . TYR A 1 626 ? 19.299 17.880 -13.064 1.00 90.31 626 TYR A CA 1
ATOM 4703 C C . TYR A 1 626 ? 19.384 18.077 -14.580 1.00 90.31 626 TYR A C 1
ATOM 4705 O O . TYR A 1 626 ? 20.001 19.046 -15.032 1.00 90.31 626 TYR A O 1
ATOM 4713 N N . ILE A 1 627 ? 18.731 17.202 -15.346 1.00 93.19 627 ILE A N 1
ATOM 4714 C CA . ILE A 1 627 ? 18.744 17.219 -16.811 1.00 93.19 627 ILE A CA 1
ATOM 4715 C C . ILE A 1 627 ? 18.117 18.508 -17.367 1.00 93.19 627 ILE A C 1
ATOM 4717 O O . ILE A 1 627 ? 18.674 19.103 -18.287 1.00 93.19 627 ILE A O 1
ATOM 4721 N N . GLU A 1 628 ? 17.041 19.008 -16.763 1.00 90.62 628 GLU A N 1
ATOM 4722 C CA . GLU A 1 628 ? 16.424 20.298 -17.108 1.00 90.62 628 GLU A CA 1
ATOM 4723 C C . GLU A 1 628 ? 17.387 21.474 -16.925 1.00 90.62 628 GLU A C 1
ATOM 4725 O O . GLU A 1 628 ? 17.606 22.289 -17.823 1.00 90.62 628 GLU A O 1
ATOM 4730 N N . ARG A 1 629 ? 18.019 21.561 -15.748 1.00 88.56 629 ARG A N 1
ATOM 4731 C CA . ARG A 1 629 ? 18.885 22.700 -15.417 1.00 88.56 629 ARG A CA 1
ATOM 4732 C C . ARG A 1 629 ? 20.211 22.659 -16.164 1.00 88.56 629 ARG A C 1
ATOM 4734 O O . ARG A 1 629 ? 20.726 23.700 -16.572 1.00 88.56 629 ARG A O 1
ATOM 4741 N N . ARG A 1 630 ? 20.825 21.478 -16.252 1.00 88.88 630 ARG A N 1
ATOM 4742 C CA . ARG A 1 630 ? 22.222 21.323 -16.677 1.00 88.88 630 ARG A CA 1
ATOM 4743 C C . ARG A 1 630 ? 22.381 20.721 -18.060 1.00 88.88 630 ARG A C 1
ATOM 4745 O O . ARG A 1 630 ? 23.417 21.018 -18.650 1.00 88.88 630 ARG A O 1
ATOM 4752 N N . GLY A 1 631 ? 21.410 19.953 -18.556 1.00 91.69 631 GLY A N 1
ATOM 4753 C CA . GLY A 1 631 ? 21.511 19.170 -19.789 1.00 91.69 631 GLY A CA 1
ATOM 4754 C C . GLY A 1 631 ? 22.531 18.037 -19.710 1.00 91.69 631 GLY A C 1
ATOM 4755 O O . GLY A 1 631 ? 23.363 17.993 -18.799 1.00 91.69 631 GLY A O 1
ATOM 4756 N N . LEU A 1 632 ? 22.484 17.138 -20.687 1.00 93.19 632 LEU A N 1
ATOM 4757 C CA . LEU A 1 632 ? 23.425 16.035 -20.850 1.00 93.19 632 LEU A CA 1
ATOM 4758 C C . LEU A 1 632 ? 24.258 16.228 -22.113 1.00 93.19 632 LEU A C 1
ATOM 4760 O O . LEU A 1 632 ? 23.741 16.622 -23.156 1.00 93.19 632 LEU A O 1
ATOM 4764 N N . PHE A 1 633 ? 25.549 15.939 -22.010 1.00 92.00 633 PHE A N 1
ATOM 4765 C CA . PHE A 1 633 ? 26.436 15.834 -23.155 1.00 92.00 633 PHE A CA 1
ATOM 4766 C C . PHE A 1 633 ? 26.214 14.519 -23.905 1.00 92.00 633 PHE A C 1
ATOM 4768 O O . PHE A 1 633 ? 25.790 13.528 -23.297 1.00 92.00 633 PHE A O 1
ATOM 4775 N N . PRO A 1 634 ? 26.588 14.468 -25.193 1.00 90.00 634 PRO A N 1
ATOM 4776 C CA . PRO A 1 634 ? 26.763 13.210 -25.894 1.00 90.00 634 PRO A CA 1
ATOM 4777 C C . PRO A 1 634 ? 27.750 12.304 -25.153 1.00 90.00 634 PRO A C 1
ATOM 4779 O O . PRO A 1 634 ? 28.762 12.759 -24.609 1.00 90.00 634 PRO A O 1
ATOM 4782 N N . GLU A 1 635 ? 27.480 11.006 -25.161 1.00 88.25 635 GLU A N 1
ATOM 4783 C CA . GLU A 1 635 ? 28.305 9.992 -24.512 1.00 88.25 635 GLU A CA 1
ATOM 4784 C C . GLU A 1 635 ? 29.727 9.953 -25.085 1.00 88.25 635 GLU A C 1
ATOM 4786 O O . GLU A 1 635 ? 30.673 9.699 -24.348 1.00 88.25 635 GLU A O 1
ATOM 4791 N N . SER A 1 636 ? 29.913 10.313 -26.358 1.00 86.50 636 SER A N 1
ATOM 4792 C CA . SER A 1 636 ? 31.244 10.459 -26.961 1.00 86.50 636 SER A CA 1
ATOM 4793 C C . SER A 1 636 ? 32.139 11.466 -26.228 1.00 86.50 636 SER A C 1
ATOM 4795 O O . SER A 1 636 ? 33.356 11.414 -26.374 1.00 86.50 636 SER A O 1
ATOM 4797 N N . CYS A 1 637 ? 31.549 12.392 -25.467 1.00 86.38 637 CYS A N 1
ATOM 4798 C CA . CYS A 1 637 ? 32.276 13.402 -24.708 1.00 86.38 637 CYS A CA 1
ATOM 4799 C C . CYS A 1 637 ? 32.534 12.980 -23.257 1.00 86.38 637 CYS A C 1
ATOM 4801 O O . CYS A 1 637 ? 33.606 13.233 -22.714 1.00 86.38 637 CYS A O 1
ATOM 4803 N N . VAL A 1 638 ? 31.562 12.307 -22.636 1.00 87.38 638 VAL A N 1
ATOM 4804 C CA . VAL A 1 638 ? 31.693 11.743 -21.287 1.00 87.38 638 VAL A CA 1
ATOM 4805 C C . VAL A 1 638 ? 31.266 10.270 -21.342 1.00 87.38 638 VAL A C 1
ATOM 4807 O O . VAL A 1 638 ? 30.089 9.973 -21.111 1.00 87.38 638 VAL A O 1
ATOM 4810 N N . PRO A 1 639 ? 32.186 9.347 -21.678 1.00 87.56 639 PRO A N 1
ATOM 4811 C CA . PRO A 1 639 ? 31.859 7.932 -21.836 1.00 87.56 639 PRO A CA 1
ATOM 4812 C C . PRO A 1 639 ? 31.384 7.295 -20.532 1.00 87.56 639 PRO A C 1
ATOM 4814 O O . PRO A 1 639 ? 31.839 7.668 -19.447 1.00 87.56 639 PRO A O 1
ATOM 4817 N N . PHE A 1 640 ? 30.496 6.305 -20.627 1.00 87.12 640 PHE A N 1
ATOM 4818 C CA . PHE A 1 640 ? 30.093 5.531 -19.461 1.00 87.12 640 PHE A CA 1
ATOM 4819 C C . PHE A 1 640 ? 31.215 4.599 -18.994 1.00 87.12 640 PHE A C 1
ATOM 4821 O O . PHE A 1 640 ? 31.585 3.658 -19.692 1.00 87.12 640 PHE A O 1
ATOM 4828 N N . ALA A 1 641 ? 31.759 4.862 -17.803 1.00 79.69 641 ALA A N 1
ATOM 4829 C CA . ALA A 1 641 ? 32.864 4.097 -17.223 1.00 79.69 641 ALA A CA 1
ATOM 4830 C C . ALA A 1 641 ? 32.400 3.073 -16.168 1.00 79.69 641 ALA A C 1
ATOM 4832 O O . ALA A 1 641 ? 33.210 2.307 -15.648 1.00 79.69 641 ALA A O 1
ATOM 4833 N N . GLY A 1 642 ? 31.101 3.030 -15.855 1.00 68.38 642 GLY A N 1
ATOM 4834 C CA . GLY A 1 642 ? 30.558 2.159 -14.814 1.00 68.38 642 GLY A CA 1
ATOM 4835 C C . GLY A 1 642 ? 30.943 2.625 -13.406 1.00 68.38 642 GLY A C 1
ATOM 4836 O O . GLY A 1 642 ? 31.021 3.818 -13.132 1.00 68.38 642 GLY A O 1
ATOM 4837 N N . ALA A 1 643 ? 31.168 1.678 -12.489 1.00 52.69 643 ALA A N 1
ATOM 4838 C CA . ALA A 1 643 ? 31.383 1.906 -11.053 1.00 52.69 643 ALA A CA 1
ATOM 4839 C C . ALA A 1 643 ? 32.626 2.735 -10.650 1.00 52.69 643 ALA A C 1
ATOM 4841 O O . ALA A 1 643 ? 32.905 2.906 -9.461 1.00 52.69 643 ALA A O 1
ATOM 4842 N N . THR A 1 644 ? 33.389 3.261 -11.605 1.00 56.50 644 THR A N 1
ATOM 4843 C CA . THR A 1 644 ? 34.524 4.153 -11.363 1.00 56.50 644 THR A CA 1
ATOM 4844 C C . THR A 1 644 ? 34.057 5.603 -11.227 1.00 56.50 644 THR A C 1
ATOM 4846 O O . THR A 1 644 ? 33.361 6.153 -12.078 1.00 56.50 644 THR A O 1
ATOM 4849 N N . LYS A 1 645 ? 34.470 6.259 -10.133 1.00 54.75 645 LYS A N 1
ATOM 4850 C CA . LYS A 1 645 ? 34.248 7.696 -9.913 1.00 54.75 645 LYS A CA 1
ATOM 4851 C C . LYS A 1 645 ? 35.005 8.503 -10.974 1.00 54.75 645 LYS A C 1
ATOM 4853 O O . LYS A 1 645 ? 36.159 8.861 -10.760 1.00 54.75 645 LYS A O 1
ATOM 4858 N N . ALA A 1 646 ? 34.370 8.802 -12.103 1.00 59.41 646 ALA A N 1
ATOM 4859 C CA . ALA A 1 646 ? 34.860 9.842 -12.999 1.00 59.41 646 ALA A CA 1
ATOM 4860 C C . ALA A 1 646 ? 34.673 11.209 -12.317 1.00 59.41 646 ALA A C 1
ATOM 4862 O O . ALA A 1 646 ? 33.621 11.458 -11.717 1.00 59.41 646 ALA A O 1
ATOM 4863 N N . GLU A 1 647 ? 35.680 12.087 -12.374 1.00 64.62 647 GLU A N 1
ATOM 4864 C CA . GLU A 1 647 ? 35.542 13.458 -11.870 1.00 64.62 647 GLU A CA 1
ATOM 4865 C C . GLU A 1 647 ? 34.438 14.197 -12.638 1.00 64.62 647 GLU A C 1
ATOM 4867 O O . GLU A 1 647 ? 34.292 14.034 -13.848 1.00 64.62 647 GLU A O 1
ATOM 4872 N N . CYS A 1 648 ? 33.676 15.057 -11.952 1.00 73.31 648 CYS A N 1
ATOM 4873 C CA . CYS A 1 648 ? 32.751 15.981 -12.610 1.00 73.31 648 CYS A CA 1
ATOM 4874 C C . CYS A 1 648 ? 33.512 17.124 -13.297 1.00 73.31 648 CYS A C 1
ATOM 4876 O O . CYS A 1 648 ? 33.467 18.279 -12.864 1.00 73.31 648 CYS A O 1
ATOM 4878 N N . LYS A 1 649 ? 34.260 16.794 -14.345 1.00 64.00 649 LYS A N 1
ATOM 4879 C CA . LYS A 1 649 ? 34.934 17.741 -15.225 1.00 64.00 649 LYS A CA 1
ATOM 4880 C C . LYS A 1 649 ? 34.904 17.183 -16.633 1.00 64.00 649 LYS A C 1
ATOM 4882 O O . LYS A 1 649 ? 35.197 16.015 -16.854 1.00 64.00 649 LYS A O 1
ATOM 4887 N N . SER A 1 650 ? 34.534 18.035 -17.571 1.00 65.88 650 SER A N 1
ATOM 4888 C CA . SER A 1 650 ? 34.532 17.702 -18.982 1.00 65.88 650 SER A CA 1
ATOM 4889 C C . SER A 1 650 ? 34.888 18.961 -19.757 1.00 65.88 650 SER A C 1
ATOM 4891 O O . SER A 1 650 ? 34.200 19.970 -19.591 1.00 65.88 650 SER A O 1
ATOM 4893 N N . ASP A 1 651 ? 35.882 18.892 -20.637 1.00 70.62 651 ASP A N 1
ATOM 4894 C CA . ASP A 1 651 ? 36.248 19.978 -21.564 1.00 70.62 651 ASP A CA 1
ATOM 4895 C C . ASP A 1 651 ? 35.288 20.045 -22.772 1.00 70.62 651 ASP A C 1
ATOM 4897 O O . ASP A 1 651 ? 35.636 20.460 -23.874 1.00 70.62 651 ASP A O 1
ATOM 4901 N N . CYS A 1 652 ? 34.057 19.575 -22.564 1.00 80.81 652 CYS A N 1
ATOM 4902 C CA . CYS A 1 652 ? 33.011 19.467 -23.563 1.00 80.81 652 CYS A CA 1
ATOM 4903 C C . CYS A 1 652 ? 32.361 20.824 -23.816 1.00 80.81 652 CYS A C 1
ATOM 4905 O O . CYS A 1 652 ? 31.993 21.535 -22.878 1.00 80.81 652 CYS A O 1
ATOM 4907 N N . ASP A 1 653 ? 32.152 21.126 -25.094 1.00 83.06 653 ASP A N 1
ATOM 4908 C CA . ASP A 1 653 ? 31.458 22.323 -25.558 1.00 83.06 653 ASP A CA 1
ATOM 4909 C C . ASP A 1 653 ? 30.028 22.409 -24.981 1.00 83.06 653 ASP A C 1
ATOM 4911 O O . ASP A 1 653 ? 29.191 21.565 -25.326 1.00 83.06 653 ASP A O 1
ATOM 4915 N N . PRO A 1 654 ? 29.725 23.406 -24.121 1.00 82.88 654 PRO A N 1
ATOM 4916 C CA . PRO A 1 654 ? 28.421 23.568 -23.485 1.00 82.88 654 PRO A CA 1
ATOM 4917 C C . PRO A 1 654 ? 27.234 23.649 -24.451 1.00 82.88 654 PRO A C 1
ATOM 4919 O O . PRO A 1 654 ? 26.123 23.322 -24.030 1.00 82.88 654 PRO A O 1
ATOM 4922 N N . GLU A 1 655 ? 27.447 24.056 -25.706 1.00 82.75 655 GLU A N 1
ATOM 4923 C CA . GLU A 1 655 ? 26.387 24.164 -26.717 1.00 82.75 655 GLU A CA 1
ATOM 4924 C C . GLU A 1 655 ? 25.859 22.796 -27.166 1.00 82.75 655 GLU A C 1
ATOM 4926 O O . GLU A 1 655 ? 24.705 22.673 -27.566 1.00 82.75 655 GLU A O 1
ATOM 4931 N N . LYS A 1 656 ? 26.650 21.728 -27.006 1.00 85.00 656 LYS A N 1
ATOM 4932 C CA . LYS A 1 656 ? 26.256 20.357 -27.378 1.00 85.00 656 LYS A CA 1
ATOM 4933 C C . LYS A 1 656 ? 25.340 19.677 -26.361 1.00 85.00 656 LYS A C 1
ATOM 4935 O O . LYS A 1 656 ? 25.048 18.490 -26.496 1.00 85.00 656 LYS A O 1
ATOM 4940 N N . LYS A 1 657 ? 24.928 20.377 -25.304 1.00 89.12 657 LYS A N 1
ATOM 4941 C CA . LYS A 1 657 ? 24.083 19.797 -24.261 1.00 89.12 657 LYS A CA 1
ATOM 4942 C C . LYS A 1 657 ? 22.629 19.733 -24.684 1.00 89.12 657 LYS A C 1
ATOM 4944 O O . LYS A 1 657 ? 22.016 20.755 -24.976 1.00 89.12 657 LYS A O 1
ATOM 4949 N N . LEU A 1 658 ? 22.046 18.550 -24.549 1.00 91.44 658 LEU A N 1
ATOM 4950 C CA . LEU A 1 658 ? 20.618 18.346 -24.736 1.00 91.44 658 LEU A CA 1
ATOM 4951 C C . LEU A 1 658 ? 19.903 18.334 -23.382 1.00 91.44 658 LEU A C 1
ATOM 4953 O O . LEU A 1 658 ? 20.337 17.674 -22.435 1.00 91.44 658 LEU A O 1
ATOM 4957 N N . LYS A 1 659 ? 18.825 19.112 -23.269 1.00 92.69 659 LYS A N 1
ATOM 4958 C CA . LYS A 1 659 ? 18.068 19.305 -22.025 1.00 92.69 659 LYS A CA 1
ATOM 4959 C C . LYS A 1 659 ? 16.706 18.626 -22.090 1.00 92.69 659 LYS A C 1
ATOM 4961 O O . LYS A 1 659 ? 16.142 18.437 -23.164 1.00 92.69 659 LYS A O 1
ATOM 4966 N N . ALA A 1 660 ? 16.165 18.311 -20.922 1.00 91.25 660 ALA A N 1
ATOM 4967 C CA . ALA A 1 660 ? 14.738 18.065 -20.783 1.00 91.25 660 ALA A CA 1
ATOM 4968 C C . ALA A 1 660 ? 14.035 19.409 -20.554 1.00 91.25 660 ALA A C 1
ATOM 4970 O O . ALA A 1 660 ? 14.604 20.307 -19.935 1.00 91.25 660 ALA A O 1
ATOM 4971 N N . MET A 1 661 ? 12.831 19.560 -21.089 1.00 86.56 661 MET A N 1
ATOM 4972 C CA . MET A 1 661 ? 12.016 20.755 -20.895 1.00 86.56 661 MET A CA 1
ATOM 4973 C C . MET A 1 661 ? 11.256 20.684 -19.569 1.00 86.56 661 MET A C 1
ATOM 4975 O O . MET A 1 661 ? 11.217 21.662 -18.830 1.00 86.56 661 MET A O 1
ATOM 4979 N N . ASP A 1 662 ? 10.679 19.517 -19.289 1.00 86.12 662 ASP A N 1
ATOM 4980 C CA . ASP A 1 662 ? 9.945 19.193 -18.067 1.00 86.12 662 ASP A CA 1
ATOM 4981 C C . ASP A 1 662 ? 9.905 17.661 -17.895 1.00 86.12 662 ASP A C 1
ATOM 4983 O O . ASP A 1 662 ? 10.264 16.912 -18.819 1.00 86.12 662 ASP A O 1
ATOM 4987 N N . HIS A 1 663 ? 9.422 17.184 -16.751 1.00 90.00 663 HIS A N 1
ATOM 4988 C CA . HIS A 1 663 ? 9.138 15.775 -16.495 1.00 90.00 663 HIS A CA 1
ATOM 4989 C C . HIS A 1 663 ? 7.852 15.583 -15.686 1.00 90.00 663 HIS A C 1
ATOM 4991 O O . HIS A 1 663 ? 7.425 16.438 -14.916 1.00 90.00 663 HIS A O 1
ATOM 4997 N N . CYS A 1 664 ? 7.221 14.421 -15.839 1.00 88.44 664 CYS A N 1
ATOM 4998 C CA . CYS A 1 664 ? 5.994 14.098 -15.124 1.00 88.44 664 CYS A CA 1
ATOM 4999 C C . CYS A 1 664 ? 5.832 12.597 -14.870 1.00 88.44 664 CYS A C 1
ATOM 5001 O O . CYS A 1 664 ? 6.489 11.765 -15.501 1.00 88.44 664 CYS A O 1
ATOM 5003 N N . ILE A 1 665 ? 4.930 12.251 -13.945 1.00 88.38 665 ILE A N 1
ATOM 5004 C CA . ILE A 1 665 ? 4.497 10.867 -13.736 1.00 88.38 665 ILE A CA 1
ATOM 5005 C C . ILE A 1 665 ? 3.280 10.552 -14.596 1.00 88.38 665 ILE A C 1
ATOM 5007 O O . ILE A 1 665 ? 2.240 11.210 -14.483 1.00 88.38 665 ILE A O 1
ATOM 5011 N N . LEU A 1 666 ? 3.381 9.470 -15.358 1.00 87.81 666 LEU A N 1
ATOM 5012 C CA . LEU A 1 666 ? 2.292 8.865 -16.099 1.00 87.81 666 LEU A CA 1
ATOM 5013 C C . LEU A 1 666 ? 1.836 7.560 -15.437 1.00 87.81 666 LEU A C 1
ATOM 5015 O O . LEU A 1 666 ? 2.645 6.757 -14.972 1.00 87.81 666 LEU A O 1
ATOM 5019 N N . GLY A 1 667 ? 0.521 7.349 -15.418 1.00 88.06 667 GLY A N 1
ATOM 5020 C CA . GLY A 1 667 ? -0.092 6.121 -14.930 1.00 88.06 667 GLY A CA 1
ATOM 5021 C C . GLY A 1 667 ? -1.134 5.586 -15.905 1.00 88.06 667 GLY A C 1
ATOM 5022 O O . GLY A 1 667 ? -1.894 6.356 -16.495 1.00 88.06 667 GLY A O 1
ATOM 5023 N N . GLY A 1 668 ? -1.197 4.262 -16.031 1.00 86.19 668 GLY A N 1
ATOM 5024 C CA . GLY A 1 668 ? -2.225 3.559 -16.800 1.00 86.19 668 GLY A CA 1
ATOM 5025 C C . GLY A 1 668 ? -1.742 3.036 -18.154 1.00 86.19 668 GLY A C 1
ATOM 5026 O O . GLY A 1 668 ? -1.177 3.763 -18.969 1.00 86.19 668 GLY A O 1
ATOM 5027 N N . GLU A 1 669 ? -2.033 1.760 -18.416 1.00 89.75 669 GLU A N 1
ATOM 5028 C CA . GLU A 1 669 ? -1.515 0.997 -19.561 1.00 89.75 669 GLU A CA 1
ATOM 5029 C C . GLU A 1 669 ? -1.731 1.698 -20.912 1.00 89.75 669 GLU A C 1
ATOM 5031 O O . GLU A 1 669 ? -0.793 1.852 -21.692 1.00 89.75 669 GLU A O 1
ATOM 5036 N N . LYS A 1 670 ? -2.958 2.163 -21.187 1.00 88.56 670 LYS A N 1
ATOM 5037 C CA . LYS A 1 670 ? -3.298 2.823 -22.459 1.00 88.56 670 LYS A CA 1
ATOM 5038 C C . LYS A 1 670 ? -2.498 4.107 -22.673 1.00 88.56 670 LYS A C 1
ATOM 5040 O O . LYS A 1 670 ? -2.005 4.335 -23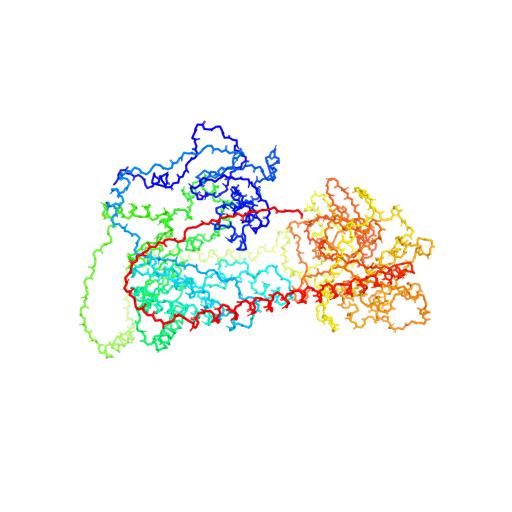.775 1.00 88.56 670 LYS A O 1
ATOM 5045 N N . LYS A 1 671 ? -2.359 4.917 -21.619 1.00 88.94 671 LYS A N 1
ATOM 5046 C CA . LYS A 1 671 ? -1.617 6.180 -21.664 1.00 88.94 671 LYS A CA 1
ATOM 5047 C C . LYS A 1 671 ? -0.129 5.918 -21.904 1.00 88.94 671 LYS A C 1
ATOM 5049 O O . LYS A 1 671 ? 0.456 6.541 -22.780 1.00 88.94 671 LYS A O 1
ATOM 5054 N N . ILE A 1 672 ? 0.447 4.931 -21.214 1.00 91.81 672 ILE A N 1
ATOM 5055 C CA . ILE A 1 672 ? 1.852 4.530 -21.388 1.00 91.81 672 ILE A CA 1
ATOM 5056 C C . ILE A 1 672 ? 2.123 4.056 -22.818 1.00 91.81 672 ILE A C 1
ATOM 5058 O O . ILE A 1 672 ? 3.069 4.529 -23.440 1.00 91.81 672 ILE A O 1
ATOM 5062 N N . LYS A 1 673 ? 1.287 3.162 -23.368 1.00 92.81 673 LYS A N 1
ATOM 5063 C CA . LYS A 1 673 ? 1.448 2.680 -24.754 1.00 92.81 673 LYS A CA 1
ATOM 5064 C C . LYS A 1 673 ? 1.437 3.833 -25.748 1.00 92.81 673 LYS A C 1
ATOM 5066 O O . LYS A 1 673 ? 2.282 3.886 -26.633 1.00 92.81 673 LYS A O 1
ATOM 5071 N N . ARG A 1 674 ? 0.497 4.765 -25.583 1.00 89.50 674 ARG A N 1
ATOM 5072 C CA . ARG A 1 674 ? 0.367 5.922 -26.470 1.00 89.50 674 ARG A CA 1
ATOM 5073 C C . ARG A 1 674 ? 1.567 6.862 -26.366 1.00 89.50 674 ARG A C 1
ATOM 5075 O O . ARG A 1 674 ? 2.081 7.293 -27.392 1.00 89.50 674 ARG A O 1
ATOM 5082 N N . GLU A 1 675 ? 2.046 7.121 -25.154 1.00 91.00 675 GLU A N 1
ATOM 5083 C CA . GLU A 1 675 ? 3.230 7.952 -24.926 1.00 91.00 675 GLU A CA 1
ATOM 5084 C C . GLU A 1 675 ? 4.485 7.334 -25.561 1.00 91.00 675 GLU A C 1
ATOM 5086 O O . GLU A 1 675 ? 5.205 8.015 -26.292 1.00 91.00 675 GLU A O 1
ATOM 5091 N N . VAL A 1 676 ? 4.704 6.027 -25.364 1.00 93.06 676 VAL A N 1
ATOM 5092 C CA . VAL A 1 676 ? 5.836 5.298 -25.962 1.00 93.06 676 VAL A CA 1
ATOM 5093 C C . VAL A 1 676 ? 5.750 5.271 -27.488 1.00 93.06 676 VAL A C 1
ATOM 5095 O O . VAL A 1 676 ? 6.769 5.444 -28.156 1.00 93.06 676 VAL A O 1
ATOM 5098 N N . TYR A 1 677 ? 4.548 5.085 -28.041 1.00 91.62 677 TYR A N 1
ATOM 5099 C CA . TYR A 1 677 ? 4.323 5.051 -29.486 1.00 91.62 677 TYR A CA 1
ATOM 5100 C C . TYR A 1 677 ? 4.614 6.397 -30.155 1.00 91.62 677 TYR A C 1
ATOM 5102 O O . TYR A 1 677 ? 5.340 6.459 -31.144 1.00 91.62 677 TYR A O 1
ATOM 5110 N N . ASN A 1 678 ? 4.055 7.475 -29.600 1.00 87.56 678 ASN A N 1
ATOM 5111 C CA . ASN A 1 678 ? 4.058 8.780 -30.252 1.00 87.56 678 ASN A CA 1
ATOM 5112 C C . ASN A 1 678 ? 5.351 9.552 -29.994 1.00 87.56 678 ASN A C 1
ATOM 5114 O O . ASN A 1 678 ? 5.862 10.216 -30.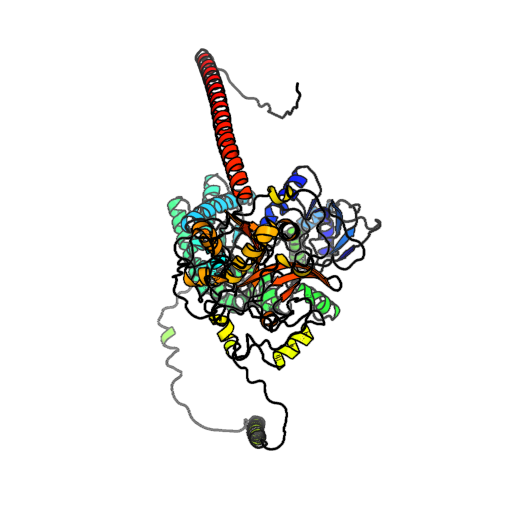890 1.00 87.56 678 ASN A O 1
ATOM 5118 N N . ARG A 1 679 ? 5.876 9.485 -28.767 1.00 88.00 679 ARG A N 1
ATOM 5119 C CA . ARG A 1 679 ? 6.957 10.370 -28.304 1.00 88.00 679 ARG A CA 1
ATOM 5120 C C . ARG A 1 679 ? 8.204 9.624 -27.846 1.00 88.00 679 ARG A C 1
ATOM 5122 O O . ARG A 1 679 ? 9.215 10.264 -27.581 1.00 88.00 679 ARG A O 1
ATOM 5129 N N . GLY A 1 680 ? 8.162 8.295 -27.796 1.00 91.25 680 GLY A N 1
ATOM 5130 C CA . GLY A 1 680 ? 9.316 7.445 -27.524 1.00 91.25 680 GLY A CA 1
ATOM 5131 C C . GLY A 1 680 ? 9.417 6.952 -26.075 1.00 91.25 680 GLY A C 1
ATOM 5132 O O . GLY A 1 680 ? 8.543 7.228 -25.252 1.00 91.25 680 GLY A O 1
ATOM 5133 N N . PRO A 1 681 ? 10.487 6.206 -25.750 1.00 95.38 681 PRO A N 1
ATOM 5134 C CA . PRO A 1 681 ? 10.626 5.439 -24.511 1.00 95.38 681 PRO A CA 1
ATOM 5135 C C . PRO A 1 681 ? 10.435 6.218 -23.209 1.00 95.38 681 PRO A C 1
ATOM 5137 O O . PRO A 1 681 ? 10.746 7.403 -23.120 1.00 95.38 681 PRO A O 1
ATOM 5140 N N . VAL A 1 682 ? 9.992 5.512 -22.168 1.00 95.62 682 VAL A N 1
ATOM 5141 C CA . VAL A 1 682 ? 9.713 6.064 -20.828 1.00 95.62 682 VAL A CA 1
ATOM 5142 C C . VAL A 1 682 ? 10.415 5.246 -19.745 1.00 95.62 682 VAL A C 1
ATOM 5144 O O . VAL A 1 682 ? 10.785 4.095 -19.975 1.00 95.62 682 VAL A O 1
ATOM 5147 N N . VAL A 1 683 ? 10.618 5.821 -18.560 1.00 96.44 683 VAL A N 1
ATOM 5148 C CA . VAL A 1 683 ? 11.346 5.155 -17.468 1.00 96.44 683 VAL A CA 1
ATOM 5149 C C . VAL A 1 683 ? 10.370 4.521 -16.484 1.00 96.44 683 VAL A C 1
ATOM 5151 O O . VAL A 1 683 ? 9.441 5.172 -16.015 1.00 96.44 683 VAL A O 1
ATOM 5154 N N . ALA A 1 684 ? 10.594 3.255 -16.145 1.00 95.12 684 ALA A N 1
ATOM 5155 C CA . ALA A 1 684 ? 9.742 2.483 -15.255 1.00 95.12 684 ALA A CA 1
ATOM 5156 C C . ALA A 1 684 ? 10.506 1.992 -14.019 1.00 95.12 684 ALA A C 1
ATOM 5158 O O . ALA A 1 684 ? 11.581 1.399 -14.158 1.00 95.12 684 ALA A O 1
ATOM 5159 N N . PRO A 1 685 ? 9.943 2.169 -12.813 1.00 93.94 685 PRO A N 1
ATOM 5160 C CA . PRO A 1 685 ? 10.428 1.494 -11.621 1.00 93.94 685 PRO A CA 1
ATOM 5161 C C . PRO A 1 685 ? 10.024 0.016 -11.625 1.00 93.94 685 PRO A C 1
ATOM 5163 O O . PRO A 1 685 ? 8.863 -0.320 -11.865 1.00 93.94 685 PRO A O 1
ATOM 5166 N N . VAL A 1 686 ? 10.966 -0.858 -11.293 1.00 94.25 686 VAL A N 1
ATOM 5167 C CA . VAL A 1 686 ? 10.785 -2.305 -11.151 1.00 94.25 686 VAL A CA 1
ATOM 5168 C C . VAL A 1 686 ? 11.147 -2.711 -9.729 1.00 94.25 686 VAL A C 1
ATOM 5170 O O . VAL A 1 686 ? 12.234 -2.405 -9.246 1.00 94.25 686 VAL A O 1
ATOM 5173 N N . LEU A 1 687 ? 10.243 -3.408 -9.046 1.00 91.19 687 LEU A N 1
ATOM 5174 C CA . LEU A 1 687 ? 10.522 -4.023 -7.753 1.00 91.19 687 LEU A CA 1
ATOM 5175 C C . LEU A 1 687 ? 11.346 -5.294 -7.957 1.00 91.19 687 LEU A C 1
ATOM 5177 O O . LEU A 1 687 ? 10.892 -6.229 -8.614 1.00 91.19 687 LEU A O 1
ATOM 5181 N N . LEU A 1 688 ? 12.543 -5.348 -7.374 1.00 91.81 688 LEU A N 1
ATOM 5182 C CA . LEU A 1 688 ? 13.428 -6.495 -7.565 1.00 91.81 688 LEU A CA 1
ATOM 5183 C C . LEU A 1 688 ? 12.927 -7.718 -6.791 1.00 91.81 688 LEU A C 1
ATOM 5185 O O . LEU A 1 688 ? 12.872 -7.720 -5.559 1.00 91.81 688 LEU A O 1
ATOM 5189 N N . LYS A 1 689 ? 12.578 -8.770 -7.530 1.00 93.19 689 LYS A N 1
ATOM 5190 C CA . LYS A 1 689 ? 12.351 -10.123 -7.012 1.00 93.19 689 LYS A CA 1
ATOM 5191 C C . LYS A 1 689 ? 13.606 -10.971 -7.208 1.00 93.19 689 LYS A C 1
ATOM 5193 O O . LYS A 1 689 ? 14.369 -10.705 -8.132 1.00 93.19 689 LYS A O 1
ATOM 5198 N N . ASP A 1 690 ? 13.824 -11.975 -6.361 1.00 91.88 690 ASP A N 1
ATOM 5199 C CA . ASP A 1 690 ? 14.952 -12.913 -6.513 1.00 91.88 690 ASP A CA 1
ATOM 5200 C C . ASP A 1 690 ? 14.933 -13.640 -7.863 1.00 91.88 690 ASP A C 1
ATOM 5202 O O . ASP A 1 690 ? 15.968 -13.746 -8.518 1.00 91.88 690 ASP A O 1
ATOM 5206 N N . ASP A 1 691 ? 13.762 -14.087 -8.309 1.00 92.81 691 ASP A N 1
ATOM 5207 C CA . ASP A 1 691 ? 13.601 -14.763 -9.597 1.00 92.81 691 ASP A CA 1
ATOM 5208 C C . ASP A 1 691 ? 13.808 -13.839 -10.814 1.00 92.81 691 ASP A C 1
ATOM 5210 O O . ASP A 1 691 ? 14.259 -14.300 -11.864 1.00 92.81 691 ASP A O 1
ATOM 5214 N N . PHE A 1 692 ? 13.578 -12.528 -10.673 1.00 94.75 692 PHE A N 1
ATOM 5215 C CA . PHE A 1 692 ? 13.891 -11.548 -11.716 1.00 94.75 692 PHE A CA 1
ATOM 5216 C C . PHE A 1 692 ? 15.401 -11.402 -11.927 1.00 94.75 692 PHE A C 1
ATOM 5218 O O . PHE A 1 692 ? 15.845 -11.258 -13.062 1.00 94.75 692 PHE A O 1
ATOM 5225 N N . LEU A 1 693 ? 16.212 -11.482 -10.864 1.00 93.00 693 LEU A N 1
ATOM 5226 C CA . LEU A 1 693 ? 17.675 -11.348 -10.967 1.00 93.00 693 LEU A CA 1
ATOM 5227 C C . LEU A 1 693 ? 18.287 -12.398 -11.902 1.00 93.00 693 LEU A C 1
ATOM 5229 O O . LEU A 1 693 ? 19.285 -12.132 -12.570 1.00 93.00 693 LEU A O 1
ATOM 5233 N N . VAL A 1 694 ? 17.663 -13.572 -11.980 1.00 93.44 694 VAL A N 1
ATOM 5234 C CA . VAL A 1 694 ? 18.127 -14.722 -12.763 1.00 93.44 694 VAL A CA 1
ATOM 5235 C C . VAL A 1 694 ? 17.357 -14.929 -14.071 1.00 93.44 694 VAL A C 1
ATOM 5237 O O . VAL A 1 694 ? 17.523 -15.957 -14.726 1.00 93.44 694 VAL A O 1
ATOM 5240 N N . TYR A 1 695 ? 16.516 -13.975 -14.476 1.00 95.38 695 TYR A N 1
ATOM 5241 C CA . TYR A 1 695 ? 15.762 -14.043 -15.728 1.00 95.38 695 TYR A CA 1
ATOM 5242 C C . TYR A 1 695 ? 16.685 -14.182 -16.954 1.00 95.38 695 TYR A C 1
ATOM 5244 O O . TYR A 1 695 ? 17.658 -13.438 -17.105 1.00 95.38 695 TYR A O 1
ATOM 5252 N N . LYS A 1 696 ? 16.347 -15.109 -17.865 1.00 94.56 696 LYS A N 1
ATOM 5253 C CA . LYS A 1 696 ? 17.070 -15.309 -19.132 1.00 94.56 696 LYS A CA 1
ATOM 5254 C C . LYS A 1 696 ? 16.228 -15.116 -20.390 1.00 94.56 696 LYS A C 1
ATOM 5256 O O . LYS A 1 696 ? 16.748 -14.618 -21.379 1.00 94.56 696 LYS A O 1
ATOM 5261 N N . GLY A 1 697 ? 14.958 -15.502 -20.381 1.00 93.38 697 GLY A N 1
ATOM 5262 C CA . GLY A 1 697 ? 14.114 -15.381 -21.569 1.00 93.38 697 GLY A CA 1
ATOM 5263 C C . GLY A 1 697 ? 12.694 -15.865 -21.344 1.00 93.38 697 GLY A C 1
ATOM 5264 O O . GLY A 1 697 ? 12.425 -16.529 -20.348 1.00 93.38 697 GLY A O 1
ATOM 5265 N N . GLY A 1 698 ? 11.797 -15.526 -22.265 1.00 93.88 698 GLY A N 1
ATOM 5266 C CA . GLY A 1 698 ? 10.352 -15.738 -22.137 1.00 93.88 698 GLY A CA 1
ATOM 5267 C C . GLY A 1 698 ? 9.629 -14.475 -21.673 1.00 93.88 698 GLY A C 1
ATOM 5268 O O . GLY A 1 698 ? 10.153 -13.375 -21.792 1.00 93.88 698 GLY A O 1
ATOM 5269 N N . VAL A 1 699 ? 8.409 -14.609 -21.161 1.00 95.56 699 VAL A N 1
ATOM 5270 C CA . VAL A 1 699 ? 7.673 -13.507 -20.536 1.00 95.56 699 VAL A CA 1
ATOM 5271 C C . VAL A 1 699 ? 7.771 -13.662 -19.026 1.00 95.56 699 VAL A C 1
ATOM 5273 O O . VAL A 1 699 ? 7.161 -14.548 -18.434 1.00 95.56 699 VAL A O 1
ATOM 5276 N N . TYR A 1 700 ? 8.555 -12.793 -18.393 1.00 95.88 700 TYR A N 1
ATOM 5277 C CA . TYR A 1 700 ? 8.721 -12.777 -16.950 1.00 95.88 700 TYR A CA 1
ATOM 5278 C C . TYR A 1 700 ? 7.385 -12.484 -16.263 1.00 95.88 700 TYR A C 1
ATOM 5280 O O . TYR A 1 700 ? 6.807 -11.395 -16.383 1.00 95.88 700 TYR A O 1
ATOM 5288 N N . THR A 1 701 ? 6.913 -13.474 -15.517 1.00 93.19 701 THR A N 1
ATOM 5289 C CA . THR A 1 701 ? 5.824 -13.378 -14.551 1.00 93.19 701 THR A CA 1
ATOM 5290 C C . THR A 1 701 ? 6.409 -13.840 -13.221 1.00 93.19 701 THR A C 1
ATOM 5292 O O . THR A 1 701 ? 6.962 -14.939 -13.195 1.00 93.19 701 THR A O 1
ATOM 5295 N N . PRO A 1 702 ? 6.322 -13.050 -12.139 1.00 91.81 702 PRO A N 1
ATOM 5296 C CA . PRO A 1 702 ? 6.837 -13.476 -10.841 1.00 91.81 702 PRO A CA 1
ATOM 5297 C C . PRO A 1 702 ? 6.227 -14.816 -10.447 1.00 91.81 702 PRO A C 1
ATOM 5299 O O . PRO A 1 702 ? 5.013 -14.999 -10.547 1.00 91.81 702 PRO A O 1
ATOM 5302 N N . THR A 1 703 ? 7.074 -15.745 -10.021 1.00 88.00 703 THR A N 1
ATOM 5303 C CA . THR A 1 703 ? 6.617 -17.034 -9.498 1.00 88.00 703 THR A CA 1
ATOM 5304 C C . THR A 1 703 ? 5.922 -16.844 -8.144 1.00 88.00 703 THR A C 1
ATOM 5306 O O . THR A 1 703 ? 6.194 -15.881 -7.426 1.00 88.00 703 THR A O 1
ATOM 5309 N N . ASP A 1 704 ? 5.068 -17.784 -7.733 1.00 83.44 704 ASP A N 1
ATOM 5310 C CA . ASP A 1 704 ? 4.385 -17.718 -6.424 1.00 83.44 704 ASP A CA 1
ATOM 5311 C C . ASP A 1 704 ? 5.360 -17.730 -5.226 1.00 83.44 704 ASP A C 1
ATOM 5313 O O . ASP A 1 704 ? 5.004 -17.357 -4.108 1.00 83.44 704 ASP A O 1
ATOM 5317 N N . TYR A 1 705 ? 6.611 -18.136 -5.462 1.00 80.00 705 TYR A N 1
ATOM 5318 C CA . TYR A 1 705 ? 7.688 -18.201 -4.472 1.00 80.00 705 TYR A CA 1
ATOM 5319 C C . TYR A 1 705 ? 8.694 -17.048 -4.593 1.00 80.00 705 TYR A C 1
ATOM 5321 O O . TYR A 1 705 ? 9.681 -17.019 -3.850 1.00 80.00 705 TYR A O 1
ATOM 5329 N N . ALA A 1 706 ? 8.450 -16.105 -5.507 1.00 86.19 706 ALA A N 1
ATOM 5330 C CA . ALA A 1 706 ? 9.300 -14.950 -5.743 1.00 86.19 706 ALA A CA 1
ATOM 5331 C C . ALA A 1 706 ? 9.345 -14.047 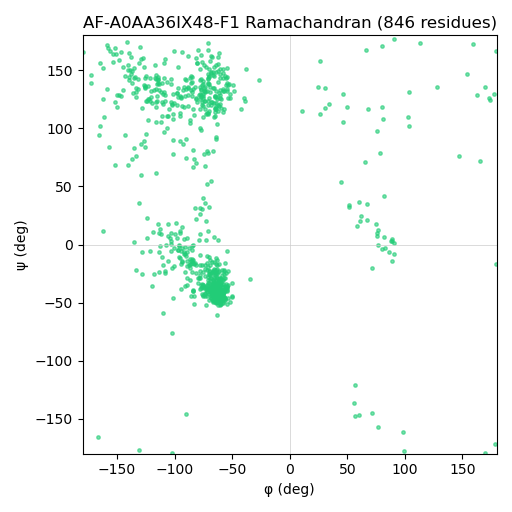-4.508 1.00 86.19 706 ALA A C 1
ATOM 5333 O O . ALA A 1 706 ? 8.348 -13.434 -4.109 1.00 86.19 706 ALA A O 1
ATOM 5334 N N . ASN A 1 707 ? 10.522 -13.897 -3.909 1.00 88.19 707 ASN A N 1
ATOM 5335 C CA . ASN A 1 707 ? 10.693 -13.022 -2.762 1.00 88.19 707 ASN A CA 1
ATOM 5336 C C . ASN A 1 707 ? 11.114 -11.623 -3.196 1.00 88.19 707 ASN A C 1
ATOM 5338 O O . ASN A 1 707 ? 12.042 -11.440 -3.986 1.00 88.19 707 ASN A O 1
ATOM 5342 N N . GLN A 1 708 ? 10.484 -10.622 -2.583 1.00 91.75 708 GLN A N 1
ATOM 5343 C CA . GLN A 1 708 ? 10.945 -9.241 -2.662 1.00 91.75 708 GLN A CA 1
ATOM 5344 C C . GLN A 1 708 ? 12.358 -9.118 -2.084 1.00 91.75 708 GLN A C 1
ATOM 5346 O O . GLN A 1 708 ? 12.629 -9.627 -0.994 1.00 91.75 708 GLN A O 1
ATOM 5351 N N . GLN A 1 709 ? 13.235 -8.426 -2.807 1.00 88.38 709 GLN A N 1
ATOM 5352 C CA . GLN A 1 709 ? 14.543 -8.032 -2.303 1.00 88.38 709 GLN A CA 1
ATOM 5353 C C . GLN A 1 709 ? 14.439 -6.708 -1.558 1.00 88.38 709 GLN A C 1
ATOM 5355 O O . GLN A 1 709 ? 13.672 -5.822 -1.952 1.00 88.38 709 GLN A O 1
ATOM 5360 N N . TYR A 1 710 ? 15.216 -6.600 -0.485 1.00 85.38 710 TYR A N 1
ATOM 5361 C CA . TYR A 1 710 ? 15.224 -5.454 0.411 1.00 85.38 710 TYR A CA 1
ATOM 5362 C C . TYR A 1 710 ? 16.639 -4.903 0.553 1.00 85.38 710 TYR A C 1
ATOM 5364 O O . TYR A 1 710 ? 17.607 -5.671 0.568 1.00 85.38 710 TYR A O 1
ATOM 5372 N N . GLY A 1 711 ? 16.737 -3.582 0.640 1.00 79.75 711 GLY A N 1
ATOM 5373 C CA . GLY A 1 711 ? 17.960 -2.881 0.993 1.00 79.75 711 GLY A CA 1
ATOM 5374 C C . GLY A 1 711 ? 18.311 -3.076 2.473 1.00 79.75 711 GLY A C 1
ATOM 5375 O O . GLY A 1 711 ? 17.544 -3.681 3.238 1.00 79.75 711 GLY A O 1
ATOM 5376 N N . PRO A 1 712 ? 19.482 -2.591 2.905 1.00 72.50 712 PRO A N 1
ATOM 5377 C CA . PRO A 1 712 ? 19.990 -2.784 4.257 1.00 72.50 712 PRO A CA 1
ATOM 5378 C C . PRO A 1 712 ? 19.119 -2.141 5.340 1.00 72.50 712 PRO A C 1
ATOM 5380 O O . PRO A 1 712 ? 19.194 -2.583 6.487 1.00 72.50 712 PRO A O 1
ATOM 5383 N N . ASN A 1 713 ? 18.281 -1.149 5.008 1.00 72.50 713 ASN A N 1
ATOM 5384 C CA . ASN A 1 713 ? 17.387 -0.511 5.982 1.00 72.50 713 ASN A CA 1
ATOM 5385 C C . ASN A 1 713 ? 15.939 -1.038 5.910 1.00 72.50 713 ASN A C 1
ATOM 5387 O O . ASN A 1 713 ? 15.062 -0.537 6.617 1.00 72.50 713 ASN A O 1
ATOM 5391 N N . GLY A 1 714 ? 15.697 -2.108 5.140 1.00 75.19 714 GLY A N 1
ATOM 5392 C CA . GLY A 1 714 ? 14.408 -2.805 5.074 1.00 75.19 714 GLY A CA 1
ATOM 5393 C C . GLY A 1 714 ? 13.427 -2.257 4.031 1.00 75.19 714 GLY A C 1
ATOM 5394 O O . GLY A 1 714 ? 12.293 -2.728 3.950 1.00 75.19 714 GLY A O 1
ATOM 5395 N N . GLU A 1 715 ? 13.837 -1.290 3.213 1.00 79.56 715 GLU A N 1
ATOM 5396 C CA . GLU A 1 715 ? 13.111 -0.816 2.032 1.00 79.56 715 GLU A CA 1
ATOM 5397 C C . GLU A 1 715 ? 13.123 -1.845 0.892 1.00 79.56 715 GLU A C 1
ATOM 5399 O O . GLU A 1 715 ? 14.139 -2.500 0.666 1.00 79.56 715 GLU A O 1
ATOM 5404 N N . PRO A 1 716 ? 12.026 -2.006 0.127 1.00 84.69 716 PRO A N 1
ATOM 5405 C CA . PRO A 1 716 ? 12.055 -2.802 -1.095 1.00 84.69 716 PRO A CA 1
ATOM 5406 C C . PRO A 1 716 ? 13.047 -2.211 -2.098 1.00 84.69 716 PRO A C 1
ATOM 5408 O O . PRO A 1 716 ? 12.938 -1.032 -2.439 1.00 84.69 716 PRO A O 1
ATOM 5411 N N . LEU A 1 717 ? 13.956 -3.035 -2.622 1.00 87.00 717 LEU A N 1
ATOM 5412 C CA . LEU A 1 717 ? 14.850 -2.604 -3.690 1.00 87.00 717 LEU A CA 1
ATOM 5413 C C . LEU A 1 717 ? 14.054 -2.280 -4.955 1.00 87.00 717 LEU A C 1
ATOM 5415 O O . LEU A 1 717 ? 13.273 -3.101 -5.458 1.00 87.00 717 LEU A O 1
ATOM 5419 N N . VAL A 1 718 ? 14.294 -1.080 -5.476 1.00 90.19 718 VAL A N 1
ATOM 5420 C CA . VAL A 1 718 ? 13.730 -0.585 -6.728 1.00 90.19 718 VAL A CA 1
ATOM 5421 C C . VAL A 1 718 ? 14.850 -0.477 -7.750 1.00 90.19 718 VAL A C 1
ATOM 5423 O O . VAL A 1 718 ? 15.943 -0.020 -7.446 1.00 90.19 718 VAL A O 1
ATOM 5426 N N . HIS A 1 719 ? 14.565 -0.860 -8.984 1.00 94.00 719 HIS A N 1
ATOM 5427 C CA . HIS A 1 719 ? 15.472 -0.737 -10.115 1.00 94.00 719 HIS A CA 1
ATOM 5428 C C . HIS A 1 719 ? 14.802 0.049 -11.239 1.00 94.00 719 HIS A C 1
ATOM 5430 O O . HIS A 1 719 ? 13.592 -0.056 -11.418 1.00 94.00 719 HIS A O 1
ATOM 5436 N N . ALA A 1 720 ? 15.554 0.848 -11.991 1.00 94.88 720 ALA A N 1
ATOM 5437 C CA . ALA A 1 720 ? 15.002 1.627 -13.097 1.00 94.88 720 ALA A CA 1
ATOM 5438 C C . ALA A 1 720 ? 15.302 0.951 -14.437 1.00 94.88 720 ALA A C 1
ATOM 5440 O O . ALA A 1 720 ? 16.453 0.635 -14.732 1.00 94.88 720 ALA A O 1
ATOM 5441 N N . VAL A 1 721 ? 14.274 0.771 -15.263 1.00 96.25 721 VAL A N 1
ATOM 5442 C CA . VAL A 1 721 ? 14.398 0.249 -16.632 1.00 96.25 721 VAL A CA 1
ATOM 5443 C C . VAL A 1 721 ? 13.716 1.192 -17.615 1.00 96.25 721 VAL A C 1
ATOM 5445 O O . VAL A 1 721 ? 12.864 1.994 -17.231 1.00 96.25 721 VAL A O 1
ATOM 5448 N N . THR A 1 722 ? 14.058 1.097 -18.895 1.00 97.06 722 THR A N 1
ATOM 5449 C CA . THR A 1 722 ? 13.412 1.894 -19.945 1.00 97.06 722 THR A CA 1
ATOM 5450 C C . THR A 1 722 ? 12.406 1.031 -20.702 1.00 97.06 722 THR A C 1
ATOM 5452 O O . THR A 1 722 ? 12.789 0.024 -21.292 1.00 97.06 722 THR A O 1
ATOM 5455 N N . ILE A 1 723 ? 11.125 1.411 -20.717 1.00 97.38 723 ILE A N 1
ATOM 5456 C CA . ILE A 1 723 ? 10.104 0.769 -21.557 1.00 97.38 723 ILE A CA 1
ATOM 5457 C C . ILE A 1 723 ? 10.309 1.238 -22.993 1.00 97.38 723 ILE A C 1
ATOM 5459 O O . ILE A 1 723 ? 10.183 2.427 -23.282 1.00 97.38 723 ILE A O 1
ATOM 5463 N N . ILE A 1 724 ? 10.581 0.291 -23.887 1.00 95.88 724 ILE A N 1
ATOM 5464 C CA . ILE A 1 724 ? 10.808 0.545 -25.316 1.00 95.88 724 ILE A CA 1
ATOM 5465 C C . ILE A 1 724 ? 9.710 -0.050 -26.205 1.00 95.88 724 ILE A C 1
ATOM 5467 O O . ILE A 1 724 ? 9.701 0.180 -27.411 1.00 95.88 724 ILE A O 1
ATOM 5471 N N . GLY A 1 725 ? 8.781 -0.816 -25.630 1.00 96.19 725 GLY A N 1
ATOM 5472 C CA . GLY A 1 725 ? 7.711 -1.440 -26.392 1.00 96.19 725 GLY A CA 1
ATOM 5473 C C . GLY A 1 725 ? 6.776 -2.315 -25.568 1.00 96.19 725 GLY A C 1
ATOM 5474 O O . GLY A 1 725 ? 6.831 -2.338 -24.337 1.00 96.19 725 GLY A O 1
ATOM 5475 N N . TRP A 1 726 ? 5.902 -3.039 -26.258 1.00 96.88 726 TRP A N 1
ATOM 5476 C CA . TRP A 1 726 ? 4.974 -4.003 -25.674 1.00 96.88 726 TRP A CA 1
ATOM 5477 C C . TRP A 1 726 ? 4.587 -5.083 -26.680 1.00 96.88 726 TRP A C 1
ATOM 5479 O O . TRP A 1 726 ? 4.725 -4.917 -27.888 1.00 96.88 726 TRP A O 1
ATOM 5489 N N . GLY A 1 727 ? 4.026 -6.182 -26.191 1.00 95.31 727 GLY A N 1
ATOM 5490 C CA . GLY A 1 727 ? 3.469 -7.211 -27.057 1.00 95.31 727 GLY A CA 1
ATOM 5491 C C . GLY A 1 727 ? 2.595 -8.201 -26.310 1.00 95.31 727 GLY A C 1
ATOM 5492 O O . GLY A 1 727 ? 2.183 -7.969 -25.171 1.00 95.31 727 GLY A O 1
ATOM 5493 N N . ARG A 1 728 ? 2.307 -9.317 -26.979 1.00 92.88 728 ARG A N 1
ATOM 5494 C CA . ARG A 1 728 ? 1.626 -10.478 -26.407 1.00 92.88 728 ARG A CA 1
ATOM 5495 C C . ARG A 1 728 ? 2.358 -11.749 -26.805 1.00 92.88 728 ARG A C 1
ATOM 5497 O O . ARG A 1 728 ? 2.671 -11.924 -27.976 1.00 92.88 728 ARG A O 1
ATOM 5504 N N . SER A 1 729 ? 2.572 -12.638 -25.842 1.00 90.69 729 SER A N 1
ATOM 5505 C CA . SER A 1 729 ? 3.060 -14.001 -26.074 1.00 90.69 729 SER A CA 1
ATOM 5506 C C . SER A 1 729 ? 2.058 -14.966 -25.461 1.00 90.69 729 SER A C 1
ATOM 5508 O O . SER A 1 729 ? 1.724 -14.810 -24.292 1.00 90.69 729 SER A O 1
ATOM 5510 N N . GLU A 1 730 ? 1.524 -15.901 -26.250 1.00 84.00 730 GLU A N 1
ATOM 5511 C CA . GLU A 1 730 ? 0.556 -16.917 -25.785 1.00 84.00 730 GLU A CA 1
ATOM 5512 C C . GLU A 1 730 ? -0.652 -16.342 -25.009 1.00 84.00 730 GLU A C 1
ATOM 5514 O O . GLU A 1 730 ? -1.185 -16.942 -24.085 1.00 84.00 730 GLU A O 1
ATOM 5519 N N . GLY A 1 731 ? -1.100 -15.138 -25.386 1.00 81.44 731 GLY A N 1
ATOM 5520 C CA . GLY A 1 731 ? -2.205 -14.428 -24.730 1.00 81.44 731 GLY A CA 1
ATOM 5521 C C . GLY A 1 731 ? -1.795 -13.523 -23.560 1.00 81.44 731 GLY A C 1
ATOM 5522 O O . GLY A 1 731 ? -2.571 -12.635 -23.198 1.00 81.44 731 GLY A O 1
ATOM 5523 N N . THR A 1 732 ? -0.571 -13.652 -23.046 1.00 89.00 732 THR A N 1
ATOM 5524 C CA . THR A 1 732 ? -0.031 -12.848 -21.940 1.00 89.00 732 THR A CA 1
ATOM 5525 C C . THR A 1 732 ? 0.539 -11.519 -22.451 1.00 89.00 732 THR A C 1
ATOM 5527 O O . THR A 1 732 ? 1.491 -11.526 -23.241 1.00 89.00 732 THR A O 1
ATOM 5530 N N . PRO A 1 733 ? -0.024 -10.360 -22.052 1.00 94.12 733 PRO A N 1
ATOM 5531 C CA . PRO A 1 733 ? 0.509 -9.052 -22.423 1.00 94.12 733 PRO A CA 1
ATOM 5532 C C . PRO A 1 733 ? 1.777 -8.721 -21.626 1.00 94.12 733 PRO A C 1
ATOM 5534 O O . PRO A 1 733 ? 1.828 -8.933 -20.414 1.00 94.12 733 PRO A O 1
ATOM 5537 N N . TYR A 1 734 ? 2.781 -8.151 -22.293 1.00 96.31 734 TYR A N 1
ATOM 5538 C CA . TYR A 1 734 ? 4.056 -7.795 -21.667 1.00 96.31 734 TYR A CA 1
ATOM 5539 C C . TYR A 1 734 ? 4.571 -6.418 -22.094 1.00 96.31 734 TYR A C 1
ATOM 5541 O O . TYR A 1 734 ? 4.356 -5.984 -23.227 1.00 96.31 734 TYR A O 1
ATOM 5549 N N . TRP A 1 735 ? 5.299 -5.755 -21.198 1.00 97.62 735 TRP A N 1
ATOM 5550 C CA . TRP A 1 735 ? 6.174 -4.627 -21.508 1.00 97.62 735 TRP A CA 1
ATOM 5551 C C . TRP A 1 735 ? 7.532 -5.138 -21.977 1.00 97.62 735 TRP A C 1
ATOM 5553 O O . TRP A 1 735 ? 8.103 -6.028 -21.349 1.00 97.62 735 TRP A O 1
ATOM 5563 N N . LEU A 1 736 ? 8.053 -4.571 -23.062 1.00 96.94 736 LEU A N 1
ATOM 5564 C CA . LEU A 1 736 ? 9.430 -4.779 -23.495 1.00 96.94 736 LEU A CA 1
ATOM 5565 C C . LEU A 1 736 ? 10.300 -3.685 -22.876 1.00 96.94 736 LEU A C 1
ATOM 5567 O O . LEU A 1 736 ? 10.091 -2.495 -23.138 1.00 96.94 736 LEU A O 1
ATOM 5571 N N . VAL A 1 737 ? 11.268 -4.089 -22.056 1.00 96.69 737 VAL A N 1
ATOM 5572 C CA . VAL A 1 737 ? 12.136 -3.168 -21.319 1.00 96.69 737 VAL A CA 1
ATOM 5573 C C . VAL A 1 737 ? 13.608 -3.385 -21.649 1.00 96.69 737 VAL A C 1
ATOM 5575 O O . VAL A 1 737 ? 14.055 -4.519 -21.819 1.00 96.69 737 VAL A O 1
ATOM 5578 N N . LYS A 1 738 ? 14.364 -2.288 -21.710 1.00 95.94 738 LYS A N 1
ATOM 5579 C CA . LYS A 1 738 ? 15.829 -2.265 -21.794 1.00 95.94 738 LYS A CA 1
ATOM 5580 C C . LYS A 1 738 ? 16.405 -2.103 -20.387 1.00 95.94 738 LYS A C 1
ATOM 5582 O O . LYS A 1 738 ? 15.991 -1.199 -19.655 1.00 95.94 738 LYS A O 1
ATOM 5587 N N . ASN A 1 739 ? 17.323 -2.991 -20.011 1.00 94.38 739 ASN A N 1
ATOM 5588 C CA . ASN A 1 739 ? 17.939 -3.034 -18.685 1.00 94.38 739 ASN A CA 1
ATOM 5589 C C . ASN A 1 739 ? 19.369 -2.440 -18.691 1.00 94.38 739 ASN A C 1
ATOM 5591 O O . ASN A 1 739 ? 19.866 -1.987 -19.719 1.00 94.38 739 ASN A O 1
ATOM 5595 N N . SER A 1 740 ? 20.031 -2.437 -17.532 1.00 93.31 740 SER A N 1
ATOM 5596 C CA . SER A 1 740 ? 21.375 -1.899 -17.284 1.00 93.31 740 SER A CA 1
ATOM 5597 C C . SER A 1 740 ? 22.351 -2.925 -16.681 1.00 93.31 740 SER A C 1
ATOM 5599 O O . SER A 1 740 ? 23.333 -2.551 -16.036 1.00 93.31 740 SER A O 1
ATOM 5601 N N . TRP A 1 741 ? 22.100 -4.225 -16.875 1.00 92.44 741 TRP A N 1
ATOM 5602 C CA . TRP A 1 741 ? 22.937 -5.330 -16.369 1.00 92.44 741 TRP A CA 1
ATOM 5603 C C . TRP A 1 741 ? 23.783 -6.017 -17.457 1.00 92.44 741 TRP A C 1
ATOM 5605 O O . TRP A 1 741 ? 24.300 -7.113 -17.259 1.00 92.44 741 TRP A O 1
ATOM 5615 N N . GLY A 1 742 ? 23.961 -5.359 -18.603 1.00 90.81 742 GLY A N 1
ATOM 5616 C CA . GLY A 1 742 ? 24.728 -5.870 -19.738 1.00 90.81 742 GLY A CA 1
ATOM 5617 C C . GLY A 1 742 ? 23.962 -6.866 -20.613 1.00 90.81 742 GLY A C 1
ATOM 5618 O O . GLY A 1 742 ? 22.866 -7.311 -20.279 1.00 90.81 742 GLY A O 1
ATOM 5619 N N . LYS A 1 743 ? 24.561 -7.206 -21.760 1.00 91.56 743 LYS A N 1
ATOM 5620 C CA . LYS A 1 743 ? 23.945 -8.057 -22.793 1.00 91.56 743 LYS A CA 1
ATOM 5621 C C . LYS A 1 743 ? 23.778 -9.518 -22.361 1.00 91.56 743 LYS A C 1
ATOM 5623 O O . LYS A 1 743 ? 22.853 -10.183 -22.793 1.00 91.56 743 LYS A O 1
ATOM 5628 N N . ASP A 1 744 ? 24.631 -10.031 -21.481 1.00 89.31 744 ASP A N 1
ATOM 5629 C CA . ASP A 1 744 ? 24.555 -11.445 -21.083 1.00 89.31 744 ASP A CA 1
ATOM 5630 C C . ASP A 1 744 ? 23.313 -11.768 -20.231 1.00 89.31 744 ASP A C 1
ATOM 5632 O O . ASP A 1 744 ? 22.882 -12.929 -20.162 1.00 89.31 744 ASP A O 1
ATOM 5636 N N . TRP A 1 745 ? 22.744 -10.754 -19.571 1.00 93.94 745 TRP A N 1
ATOM 5637 C CA . TRP A 1 745 ? 21.551 -10.880 -18.741 1.00 93.94 745 TRP A CA 1
ATOM 5638 C C . TRP A 1 745 ? 20.272 -10.784 -19.582 1.00 93.94 745 TRP A C 1
ATOM 5640 O O . TRP A 1 745 ? 20.173 -9.949 -20.478 1.00 93.94 745 TRP A O 1
ATOM 5650 N N . GLY A 1 746 ? 19.267 -11.610 -19.273 1.00 94.00 746 GLY A N 1
ATOM 5651 C CA . GLY A 1 746 ? 18.006 -11.618 -20.011 1.00 94.00 746 GLY A CA 1
ATOM 5652 C C . GLY A 1 746 ? 18.172 -11.950 -21.499 1.00 94.00 746 GLY A C 1
ATOM 5653 O O . GLY A 1 746 ? 19.052 -12.727 -21.897 1.00 94.00 746 GLY A O 1
ATOM 5654 N N . GLU A 1 747 ? 17.309 -11.337 -22.307 1.00 94.19 747 GLU A N 1
ATOM 5655 C CA . GLU A 1 747 ? 17.252 -11.470 -23.764 1.00 94.19 747 GLU A CA 1
ATOM 5656 C C . GLU A 1 747 ? 18.148 -10.403 -24.398 1.00 94.19 747 GLU A C 1
ATOM 5658 O O . GLU A 1 747 ? 17.668 -9.373 -24.864 1.00 94.19 747 GLU A O 1
ATOM 5663 N N . ASP A 1 748 ? 19.463 -10.612 -24.329 1.00 92.62 748 ASP A N 1
ATOM 5664 C CA . ASP A 1 748 ? 20.489 -9.674 -24.805 1.00 92.62 748 ASP A CA 1
ATOM 5665 C C . ASP A 1 748 ? 20.456 -8.303 -24.103 1.00 92.62 748 ASP A C 1
ATOM 5667 O O . ASP A 1 748 ? 20.694 -7.257 -24.708 1.00 92.62 748 ASP A O 1
ATOM 5671 N N . GLY A 1 749 ? 20.149 -8.299 -22.801 1.00 93.06 749 GLY A N 1
ATOM 5672 C CA . GLY A 1 749 ? 20.000 -7.094 -21.984 1.00 93.06 749 GLY A CA 1
ATOM 5673 C C . GLY A 1 749 ? 18.588 -6.504 -21.959 1.00 93.06 749 GLY A C 1
ATOM 5674 O O . GLY A 1 749 ? 18.355 -5.471 -21.322 1.00 93.06 749 GLY A O 1
ATOM 5675 N N . TYR A 1 750 ? 17.637 -7.166 -22.619 1.00 95.81 750 TYR A N 1
ATOM 5676 C CA . TYR A 1 750 ? 16.221 -6.820 -22.609 1.00 95.81 750 TYR A CA 1
ATOM 5677 C C . TYR A 1 750 ? 15.414 -7.837 -21.796 1.00 95.81 750 TYR A C 1
ATOM 5679 O O . TYR A 1 750 ? 15.840 -8.970 -21.556 1.00 95.81 750 TYR A O 1
ATOM 5687 N N . ALA A 1 751 ? 14.224 -7.431 -21.365 1.00 96.44 751 ALA A N 1
ATOM 5688 C CA . ALA A 1 751 ? 13.276 -8.324 -20.715 1.00 96.44 751 ALA A CA 1
ATOM 5689 C C . ALA A 1 751 ? 11.846 -8.046 -21.169 1.00 96.44 751 ALA A C 1
ATOM 5691 O O . ALA A 1 751 ? 11.477 -6.909 -21.475 1.00 96.44 751 ALA A O 1
ATOM 5692 N N . ARG A 1 752 ? 11.028 -9.098 -21.168 1.00 96.94 752 ARG A N 1
ATOM 5693 C CA . ARG A 1 752 ? 9.585 -9.010 -21.380 1.00 96.94 752 ARG A CA 1
ATOM 5694 C C . ARG A 1 752 ? 8.905 -9.227 -20.039 1.00 96.94 752 ARG A C 1
ATOM 5696 O O . ARG A 1 752 ? 8.965 -10.325 -19.504 1.00 96.94 752 ARG A O 1
ATOM 5703 N N . ILE A 1 753 ? 8.296 -8.190 -19.474 1.00 96.62 753 ILE A N 1
ATOM 5704 C CA . ILE A 1 753 ? 7.687 -8.226 -18.135 1.00 96.62 753 ILE A CA 1
ATOM 5705 C C . ILE A 1 753 ? 6.169 -8.210 -18.266 1.00 96.62 753 ILE A C 1
ATOM 5707 O O . ILE A 1 753 ? 5.613 -7.341 -18.933 1.00 96.62 753 ILE A O 1
ATOM 5711 N N . THR A 1 754 ? 5.491 -9.149 -17.613 1.00 95.38 754 THR A N 1
ATOM 5712 C CA . THR A 1 754 ? 4.026 -9.266 -17.650 1.00 95.38 754 THR A CA 1
ATOM 5713 C C . THR A 1 754 ? 3.350 -8.016 -17.085 1.00 95.38 754 THR A C 1
ATOM 5715 O O . THR A 1 754 ? 3.676 -7.581 -15.977 1.00 95.38 754 THR A O 1
ATOM 5718 N N . MET A 1 755 ? 2.380 -7.470 -17.822 1.00 94.69 755 MET A N 1
ATOM 5719 C CA . MET A 1 755 ? 1.608 -6.297 -17.392 1.00 94.69 755 MET A CA 1
ATOM 5720 C C . MET A 1 755 ? 0.663 -6.632 -16.230 1.00 94.69 755 MET A C 1
ATOM 5722 O O . MET A 1 755 ? 0.069 -7.710 -16.202 1.00 94.69 755 MET A O 1
ATOM 5726 N N . GLY A 1 756 ? 0.473 -5.694 -15.299 1.00 88.88 756 GLY A N 1
ATOM 5727 C CA . GLY A 1 756 ? -0.526 -5.801 -14.229 1.00 88.88 756 GLY A CA 1
ATOM 5728 C C . GLY A 1 756 ? -0.139 -6.735 -13.079 1.00 88.88 756 GLY A C 1
ATOM 5729 O O . GLY A 1 756 ? -0.985 -7.075 -12.254 1.00 88.88 756 GLY A O 1
ATOM 5730 N N . THR A 1 757 ? 1.130 -7.147 -13.007 1.00 87.75 757 THR A N 1
ATOM 5731 C CA . THR A 1 757 ? 1.678 -7.954 -11.899 1.00 87.75 757 THR A CA 1
ATOM 5732 C C . THR A 1 757 ? 2.125 -7.108 -10.704 1.00 87.75 757 THR A C 1
ATOM 5734 O O . THR A 1 757 ? 2.373 -7.646 -9.628 1.00 87.75 757 THR A O 1
ATOM 5737 N N . GLY A 1 758 ? 2.261 -5.788 -10.882 1.00 84.81 758 GLY A N 1
ATOM 5738 C CA . GLY A 1 758 ? 2.764 -4.860 -9.866 1.00 84.81 758 GLY A CA 1
ATOM 5739 C C . GLY A 1 758 ? 4.284 -4.892 -9.661 1.00 84.81 758 GLY A C 1
ATOM 5740 O O . GLY A 1 758 ? 4.794 -4.130 -8.836 1.00 84.81 758 GLY A O 1
ATOM 5741 N N . VAL A 1 759 ? 5.025 -5.741 -10.391 1.00 89.06 759 VAL A N 1
ATOM 5742 C CA . VAL A 1 759 ? 6.498 -5.729 -10.359 1.00 89.06 759 VAL A CA 1
ATOM 5743 C C . VAL A 1 759 ? 7.054 -4.518 -11.085 1.00 89.06 759 VAL A C 1
ATOM 5745 O O . VAL A 1 759 ? 7.835 -3.770 -10.501 1.00 89.06 759 VAL A O 1
ATOM 5748 N N . LEU A 1 760 ? 6.628 -4.292 -12.326 1.00 92.94 760 LEU A N 1
ATOM 5749 C CA . LEU A 1 760 ? 6.816 -3.009 -12.988 1.00 92.94 760 LEU A CA 1
ATOM 5750 C C . LEU A 1 760 ? 5.706 -2.079 -12.491 1.00 92.94 760 LEU A C 1
ATOM 5752 O O . LEU A 1 760 ? 4.541 -2.441 -12.548 1.00 92.94 760 LEU A O 1
ATOM 5756 N N . ARG A 1 761 ? 6.055 -0.907 -11.961 1.00 90.94 761 ARG A N 1
ATOM 5757 C CA . ARG A 1 761 ? 5.104 0.022 -11.330 1.00 90.94 761 ARG A CA 1
ATOM 5758 C C . ARG A 1 761 ? 4.427 0.909 -12.376 1.00 90.94 761 ARG A C 1
ATOM 5760 O O . ARG A 1 761 ? 4.853 2.045 -12.592 1.00 90.94 761 ARG A O 1
ATOM 5767 N N . GLU A 1 762 ? 3.387 0.398 -13.043 1.00 88.25 762 GLU A N 1
ATOM 5768 C CA . GLU A 1 762 ? 2.685 1.111 -14.127 1.00 88.25 762 GLU A CA 1
ATOM 5769 C C . GLU A 1 762 ? 1.976 2.403 -13.685 1.00 88.25 762 GLU A C 1
ATOM 5771 O O . GLU A 1 762 ? 1.531 3.187 -14.520 1.00 88.25 762 GLU A O 1
ATOM 5776 N N . GLU A 1 763 ? 1.842 2.651 -12.385 1.00 84.56 763 GLU A N 1
ATOM 5777 C CA . GLU A 1 763 ? 1.290 3.883 -11.826 1.00 84.56 763 GLU A CA 1
ATOM 5778 C C . GLU A 1 763 ? 2.341 4.979 -11.577 1.00 84.56 763 GLU A C 1
ATOM 5780 O O . GLU A 1 763 ? 1.986 6.084 -11.167 1.00 84.56 763 GLU A O 1
ATOM 5785 N N . SER A 1 764 ? 3.629 4.666 -11.752 1.00 87.19 764 SER A N 1
ATOM 5786 C CA . SER A 1 764 ? 4.766 5.540 -11.424 1.00 87.19 764 SER A CA 1
ATOM 5787 C C . SER A 1 764 ? 5.778 5.653 -12.571 1.00 87.19 764 SER A C 1
ATOM 5789 O O . SER A 1 764 ? 6.983 5.724 -12.329 1.00 87.19 764 SER A O 1
ATOM 5791 N N . ILE A 1 765 ? 5.304 5.650 -13.819 1.00 92.25 765 ILE A N 1
ATOM 5792 C CA . ILE A 1 765 ? 6.164 5.796 -14.998 1.00 92.25 765 ILE A CA 1
ATOM 5793 C C . ILE A 1 765 ? 6.635 7.241 -15.111 1.00 92.25 765 ILE A C 1
ATOM 5795 O O . ILE A 1 765 ? 5.821 8.156 -15.046 1.00 92.25 765 ILE A O 1
ATOM 5799 N N . ILE A 1 766 ? 7.933 7.454 -15.311 1.00 92.69 766 ILE A N 1
ATOM 5800 C CA . ILE A 1 766 ? 8.507 8.789 -15.473 1.00 92.69 766 ILE A CA 1
ATOM 5801 C C . ILE A 1 766 ? 8.670 9.105 -16.958 1.00 92.69 766 ILE A C 1
ATOM 5803 O O . ILE A 1 766 ? 9.292 8.350 -17.714 1.00 92.69 766 ILE A O 1
ATOM 5807 N N . VAL A 1 767 ? 8.122 10.248 -17.360 1.00 92.19 767 VAL A N 1
ATOM 5808 C CA . VAL A 1 767 ? 8.189 10.788 -18.717 1.00 92.19 767 VAL A CA 1
ATOM 5809 C C . VAL A 1 767 ? 8.966 12.095 -18.670 1.00 92.19 767 VAL A C 1
ATOM 5811 O O . VAL A 1 767 ? 8.576 13.007 -17.948 1.00 92.19 767 VAL A O 1
ATOM 5814 N N . GLY A 1 768 ? 10.051 12.198 -19.437 1.00 90.50 768 GLY A N 1
ATOM 5815 C CA . GLY A 1 768 ? 10.785 13.450 -19.624 1.00 90.50 768 GLY A CA 1
ATOM 5816 C C . GLY A 1 768 ? 10.593 13.996 -21.032 1.00 90.50 768 GLY A C 1
ATOM 5817 O O . GLY A 1 768 ? 10.740 13.265 -22.009 1.00 90.50 768 GLY A O 1
ATOM 5818 N N . TYR A 1 769 ? 10.261 15.274 -21.168 1.00 89.19 769 TYR A N 1
ATOM 5819 C CA . TYR A 1 769 ? 10.031 15.905 -22.467 1.00 89.19 769 TYR A CA 1
ATOM 5820 C C . TYR A 1 769 ? 11.339 16.454 -23.039 1.00 89.19 769 TYR A C 1
ATOM 5822 O O . TYR A 1 769 ? 12.053 17.183 -22.354 1.00 89.19 769 TYR A O 1
ATOM 5830 N N . ALA A 1 770 ? 11.666 16.111 -24.286 1.00 88.94 770 ALA A N 1
ATOM 5831 C CA . ALA A 1 770 ? 12.860 16.622 -24.956 1.00 88.94 770 ALA A CA 1
ATOM 5832 C C . ALA A 1 770 ? 12.711 18.125 -25.254 1.00 88.94 770 ALA A C 1
ATOM 5834 O O . ALA A 1 770 ? 11.689 18.556 -25.786 1.00 88.94 770 ALA A O 1
ATOM 5835 N N . ALA A 1 771 ? 13.721 18.932 -24.915 1.00 86.88 771 ALA A N 1
ATOM 5836 C CA . ALA A 1 771 ? 13.725 20.373 -25.178 1.00 86.88 771 ALA A CA 1
ATOM 5837 C C . ALA A 1 771 ? 14.201 20.688 -26.607 1.00 86.88 771 ALA A C 1
ATOM 5839 O O . ALA A 1 771 ? 15.276 21.254 -26.803 1.00 86.88 771 ALA A O 1
ATOM 5840 N N . THR A 1 772 ? 13.418 20.298 -27.612 1.00 81.81 772 THR A N 1
ATOM 5841 C CA . THR A 1 772 ? 13.655 20.703 -29.008 1.00 81.81 772 THR A CA 1
ATOM 5842 C C . THR A 1 772 ? 13.257 22.162 -29.250 1.00 81.81 772 THR A C 1
ATOM 5844 O O . THR A 1 772 ? 12.360 22.642 -28.553 1.00 81.81 772 THR A O 1
ATOM 5847 N N . PRO A 1 773 ? 13.836 22.856 -30.250 1.00 79.38 773 PRO A N 1
ATOM 5848 C CA . PRO A 1 773 ? 13.450 24.227 -30.599 1.00 79.38 773 PRO A CA 1
ATOM 5849 C C . PRO A 1 773 ? 11.935 24.411 -30.782 1.00 79.38 773 PRO A C 1
ATOM 5851 O O . PRO A 1 773 ? 11.356 25.328 -30.205 1.00 79.38 773 PRO A O 1
ATOM 5854 N N . GLU A 1 774 ? 11.282 23.483 -31.484 1.00 77.56 774 GLU A N 1
ATOM 5855 C CA . GLU A 1 774 ? 9.831 23.495 -31.718 1.00 77.56 774 GLU A CA 1
ATOM 5856 C C . GLU A 1 774 ? 9.029 23.357 -30.415 1.00 77.56 774 GLU A C 1
ATOM 5858 O O . GLU A 1 774 ? 8.105 24.128 -30.154 1.00 77.56 774 GLU A O 1
ATOM 5863 N N . ALA A 1 775 ? 9.414 22.412 -29.552 1.00 77.19 775 ALA A N 1
ATOM 5864 C CA . ALA A 1 775 ? 8.777 22.218 -28.249 1.00 77.19 775 ALA A CA 1
ATOM 5865 C C . ALA A 1 775 ? 8.939 23.439 -27.327 1.00 77.19 775 ALA A C 1
ATOM 5867 O O . ALA A 1 775 ? 8.004 23.794 -26.609 1.00 77.19 775 ALA A O 1
ATOM 5868 N N . LEU A 1 776 ? 10.099 24.102 -27.363 1.00 79.88 776 LEU A N 1
ATOM 5869 C CA . LEU A 1 776 ? 10.350 25.321 -26.592 1.00 79.88 776 LEU A CA 1
ATOM 5870 C C . LEU A 1 776 ? 9.488 26.491 -27.085 1.00 79.88 776 LEU A C 1
ATOM 5872 O O . LEU A 1 776 ? 8.942 27.230 -26.265 1.00 79.88 776 LEU A O 1
ATOM 5876 N N . GLU A 1 777 ? 9.319 26.641 -28.401 1.00 80.50 777 GLU A N 1
ATOM 5877 C CA . GLU A 1 777 ? 8.441 27.662 -28.981 1.00 80.50 777 GLU A CA 1
ATOM 5878 C C . GLU A 1 777 ? 6.963 27.395 -28.646 1.00 80.50 777 GLU A C 1
ATOM 5880 O O . GLU A 1 777 ? 6.235 28.308 -28.246 1.00 80.50 777 GLU A O 1
ATOM 5885 N N . ALA A 1 778 ? 6.519 26.138 -28.740 1.00 77.50 778 ALA A N 1
ATOM 5886 C CA . ALA A 1 778 ? 5.165 25.737 -28.365 1.00 77.50 778 ALA A CA 1
ATOM 5887 C C . ALA A 1 778 ? 4.882 25.988 -26.872 1.00 77.50 778 ALA A C 1
ATOM 5889 O O . ALA A 1 778 ? 3.824 26.513 -26.516 1.00 77.50 778 ALA A O 1
ATOM 5890 N N . ALA A 1 779 ? 5.841 25.677 -25.996 1.00 75.44 779 ALA A N 1
ATOM 5891 C CA . ALA A 1 779 ? 5.728 25.934 -24.563 1.00 75.44 779 ALA A CA 1
ATOM 5892 C C . ALA A 1 779 ? 5.666 27.436 -24.239 1.00 75.44 779 ALA A C 1
ATOM 5894 O O . ALA A 1 779 ? 4.891 27.839 -23.369 1.00 75.44 779 ALA A O 1
ATOM 5895 N N . ALA A 1 780 ? 6.430 28.273 -24.952 1.00 80.56 780 ALA A N 1
ATOM 5896 C CA . ALA A 1 780 ? 6.373 29.726 -24.799 1.00 80.56 780 ALA A CA 1
ATOM 5897 C C . ALA A 1 780 ? 4.980 30.277 -25.155 1.00 80.56 780 ALA A C 1
ATOM 5899 O O . ALA A 1 780 ? 4.382 30.986 -24.345 1.00 80.56 780 ALA A O 1
ATOM 5900 N N . LYS A 1 781 ? 4.417 29.857 -26.298 1.00 82.50 781 LYS A N 1
ATOM 5901 C CA . LYS A 1 781 ? 3.054 30.232 -26.722 1.00 82.50 781 LYS A CA 1
ATOM 5902 C C . LYS A 1 781 ? 1.989 29.794 -25.713 1.00 82.50 781 LYS A C 1
ATOM 5904 O O . LYS A 1 781 ? 1.092 30.566 -25.381 1.00 82.50 781 LYS A O 1
ATOM 5909 N N . LYS A 1 782 ? 2.094 28.568 -25.185 1.00 77.62 782 LYS A N 1
ATOM 5910 C CA . LYS A 1 782 ? 1.164 28.052 -24.166 1.00 77.62 782 LYS A CA 1
ATOM 5911 C C . LYS A 1 782 ? 1.224 28.875 -22.877 1.00 77.62 782 LYS A C 1
ATOM 5913 O O . LYS A 1 782 ? 0.185 29.197 -22.306 1.00 77.62 782 LYS A O 1
ATOM 5918 N N . LYS A 1 783 ? 2.428 29.246 -22.435 1.00 79.94 783 LYS A N 1
ATOM 5919 C CA . LYS A 1 783 ? 2.620 30.057 -21.229 1.00 79.94 783 LYS A CA 1
ATOM 5920 C C . LYS A 1 783 ? 2.002 31.451 -21.371 1.00 79.94 783 LYS A C 1
ATOM 5922 O O . LYS A 1 783 ? 1.337 31.905 -20.443 1.00 79.94 783 LYS A O 1
ATOM 5927 N N . GLU A 1 784 ? 2.172 32.093 -22.526 1.00 84.44 784 GLU A N 1
ATOM 5928 C CA . GLU A 1 784 ? 1.524 33.376 -22.828 1.00 84.44 784 GLU A CA 1
ATOM 5929 C C . GLU A 1 784 ? -0.009 33.258 -22.789 1.00 84.44 784 GLU A C 1
ATOM 5931 O O . GLU A 1 784 ? -0.675 34.080 -22.160 1.00 84.44 784 GLU A O 1
ATOM 5936 N N . ALA A 1 785 ? -0.576 32.195 -23.372 1.00 82.50 785 ALA A N 1
ATOM 5937 C CA . ALA A 1 785 ? -2.018 31.943 -23.338 1.00 82.50 785 ALA A CA 1
ATOM 5938 C C . ALA A 1 785 ? -2.552 31.678 -21.912 1.00 82.50 785 ALA A C 1
ATOM 5940 O O . ALA A 1 785 ? -3.615 32.177 -21.537 1.00 82.50 785 ALA A O 1
ATOM 5941 N N . GLU A 1 786 ? -1.820 30.927 -21.080 1.00 81.75 786 GLU A N 1
ATOM 5942 C CA . GLU A 1 786 ? -2.195 30.688 -19.679 1.00 81.75 786 GLU A CA 1
ATOM 5943 C C . GLU A 1 786 ? -2.149 31.964 -18.827 1.00 81.75 786 GLU A C 1
ATOM 5945 O O . GLU A 1 786 ? -2.995 32.151 -17.946 1.00 81.75 786 GLU A O 1
ATOM 5950 N N . GLU A 1 787 ? -1.167 32.840 -19.057 1.00 85.19 787 GLU A N 1
ATOM 5951 C CA . GLU A 1 787 ? -1.081 34.139 -18.384 1.00 85.19 787 GLU A CA 1
ATOM 5952 C C . GLU A 1 787 ? -2.267 35.031 -18.770 1.00 85.19 787 GLU A C 1
ATOM 5954 O O . GLU A 1 787 ? -2.945 35.543 -17.876 1.00 85.19 787 GLU A O 1
ATOM 5959 N N . GLN A 1 788 ? -2.608 35.103 -20.061 1.00 87.81 788 GLN A N 1
ATOM 5960 C CA . GLN A 1 788 ? -3.800 35.813 -20.540 1.00 87.81 788 GLN A CA 1
ATOM 5961 C C . GLN A 1 788 ? -5.087 35.265 -19.901 1.00 87.81 788 GLN A C 1
ATOM 5963 O O . GLN A 1 788 ? -5.887 36.027 -19.353 1.00 87.81 788 GLN A O 1
ATOM 5968 N N . ARG A 1 789 ? -5.255 33.936 -19.850 1.00 86.44 789 ARG A N 1
ATOM 5969 C CA . ARG A 1 789 ? -6.429 33.301 -19.226 1.00 86.44 789 ARG A CA 1
ATOM 5970 C C . ARG A 1 789 ? -6.525 33.570 -17.723 1.00 86.44 789 ARG A C 1
ATOM 5972 O O . ARG A 1 789 ? -7.621 33.736 -17.185 1.00 86.44 789 ARG A O 1
ATOM 5979 N N . LYS A 1 790 ? -5.392 33.620 -17.013 1.00 86.75 790 LYS A N 1
ATOM 5980 C CA . LYS A 1 790 ? -5.356 33.984 -15.586 1.00 86.75 790 LYS A CA 1
ATOM 5981 C C . LYS A 1 790 ? -5.780 35.432 -15.363 1.00 86.75 790 LYS A C 1
ATOM 5983 O O . LYS A 1 790 ? -6.429 35.710 -14.354 1.00 86.75 790 LYS A O 1
ATOM 5988 N N . GLU A 1 791 ? -5.416 36.344 -16.259 1.00 89.69 791 GLU A N 1
ATOM 5989 C CA . GLU A 1 791 ? -5.866 37.736 -16.190 1.00 89.69 791 GLU A CA 1
ATOM 5990 C C . GLU A 1 791 ? -7.369 37.872 -16.455 1.00 89.69 791 GLU A C 1
ATOM 5992 O O . GLU A 1 791 ? -8.046 38.575 -15.704 1.00 89.69 791 GLU A O 1
ATOM 5997 N N . GLU A 1 792 ? -7.915 37.151 -17.436 1.00 90.75 792 GLU A N 1
ATOM 5998 C CA . GLU A 1 792 ? -9.365 37.081 -17.674 1.00 90.75 792 GLU A CA 1
ATOM 5999 C C . GLU A 1 792 ? -10.122 36.561 -16.448 1.00 90.75 792 GLU A C 1
ATOM 6001 O O . GLU A 1 792 ? -11.034 37.223 -15.958 1.00 90.75 792 GLU A O 1
ATOM 6006 N N . LEU A 1 793 ? -9.691 35.434 -15.870 1.00 86.75 793 LEU A N 1
ATOM 6007 C CA . LEU A 1 793 ? -10.324 34.853 -14.680 1.00 86.75 793 LEU A CA 1
ATOM 6008 C C . LEU A 1 793 ? -10.275 35.790 -13.464 1.00 86.75 793 LEU A C 1
ATOM 6010 O O . LEU A 1 793 ? -11.179 35.768 -12.627 1.00 86.75 793 LEU A O 1
ATOM 6014 N N . LYS A 1 794 ? -9.224 36.611 -13.331 1.00 90.44 794 LYS A N 1
ATOM 6015 C CA . LYS A 1 794 ? -9.158 37.646 -12.286 1.00 90.44 794 LYS A CA 1
ATOM 6016 C C . LYS A 1 794 ? -10.204 38.735 -12.512 1.00 90.44 794 LYS A C 1
ATOM 6018 O O . LYS A 1 794 ? -10.830 39.151 -11.540 1.00 90.44 794 LYS A O 1
ATOM 6023 N N . LYS A 1 795 ? -10.408 39.168 -13.761 1.00 91.25 795 LYS A N 1
ATOM 6024 C CA . LYS A 1 795 ? -11.453 40.142 -14.117 1.00 91.25 795 LYS A CA 1
ATOM 6025 C C . LYS A 1 795 ? -12.848 39.569 -13.856 1.00 91.25 795 LYS A C 1
ATOM 6027 O O . LYS A 1 795 ? -13.613 40.185 -13.123 1.00 91.25 795 LYS A O 1
ATOM 6032 N N . GLU A 1 796 ? -13.127 38.349 -14.316 1.00 90.81 796 GLU A N 1
ATOM 6033 C CA . GLU A 1 796 ? -14.409 37.661 -14.084 1.00 90.81 796 GLU A CA 1
ATOM 6034 C C . GLU A 1 796 ? -14.728 37.497 -12.585 1.00 90.81 796 GLU A C 1
ATOM 6036 O O . GLU A 1 796 ? -15.871 37.682 -12.156 1.00 90.81 796 GLU A O 1
ATOM 6041 N N . ARG A 1 797 ? -13.721 37.170 -11.759 1.00 88.00 797 ARG A N 1
ATOM 6042 C CA . ARG A 1 797 ? -13.879 37.090 -10.295 1.00 88.00 797 ARG A CA 1
ATOM 6043 C C . ARG A 1 797 ? -14.164 38.452 -9.672 1.00 88.00 797 ARG A C 1
ATOM 6045 O O . ARG A 1 797 ? -15.074 38.545 -8.857 1.00 88.00 797 ARG A O 1
ATOM 6052 N N . ALA A 1 798 ? -13.441 39.497 -10.075 1.00 89.94 798 ALA A N 1
ATOM 6053 C CA . ALA A 1 798 ? -13.670 40.851 -9.572 1.00 89.94 798 ALA A CA 1
ATOM 6054 C C . ALA A 1 798 ? -15.088 41.351 -9.902 1.00 89.94 798 ALA A C 1
ATOM 6056 O O . ALA A 1 798 ? -15.754 41.931 -9.047 1.00 89.94 798 ALA A O 1
ATOM 6057 N N . GLU A 1 799 ? -15.582 41.065 -11.108 1.00 91.19 799 GLU A N 1
ATOM 6058 C CA . GLU A 1 799 ? -16.957 41.376 -11.510 1.00 91.19 799 GLU A CA 1
ATOM 6059 C C . GLU A 1 799 ? -17.993 40.569 -10.718 1.00 91.19 799 GLU A C 1
ATOM 6061 O O . GLU A 1 799 ? -19.018 41.108 -10.300 1.00 91.19 799 GLU A O 1
ATOM 6066 N N . ARG A 1 800 ? -17.738 39.277 -10.475 1.00 88.81 800 ARG A N 1
ATOM 6067 C CA . ARG A 1 800 ? -18.611 38.440 -9.641 1.00 88.81 800 ARG A CA 1
ATOM 6068 C C . ARG A 1 800 ? -18.696 38.967 -8.209 1.00 88.81 800 ARG A C 1
ATOM 6070 O O . ARG A 1 800 ? -19.800 39.053 -7.677 1.00 88.81 800 ARG A O 1
ATOM 6077 N N . ASP A 1 801 ? -17.567 39.328 -7.611 1.00 88.25 801 ASP A N 1
ATOM 6078 C CA . ASP A 1 801 ? -17.511 39.846 -6.242 1.00 88.25 801 ASP A CA 1
ATOM 6079 C C . ASP A 1 801 ? -18.199 41.216 -6.134 1.00 88.25 801 ASP A C 1
ATOM 6081 O O . ASP A 1 801 ? -18.891 41.481 -5.151 1.00 88.25 801 ASP A O 1
ATOM 6085 N N . ALA A 1 802 ? -18.085 42.064 -7.163 1.00 89.75 802 ALA A N 1
ATOM 6086 C CA . ALA A 1 802 ? -18.822 43.325 -7.242 1.00 89.75 802 ALA A CA 1
ATOM 6087 C C . ALA A 1 802 ? -20.345 43.100 -7.265 1.00 89.75 802 ALA A C 1
ATOM 6089 O O . ALA A 1 802 ? -21.060 43.728 -6.486 1.00 89.75 802 ALA A O 1
ATOM 6090 N N . ARG A 1 803 ? -20.835 42.142 -8.071 1.00 89.69 803 ARG A N 1
ATOM 6091 C CA . ARG A 1 803 ? -22.265 41.770 -8.110 1.00 89.69 803 ARG A CA 1
ATOM 6092 C C . ARG A 1 803 ? -22.780 41.233 -6.773 1.00 89.69 803 ARG A C 1
ATOM 6094 O O . ARG A 1 803 ? -23.934 41.464 -6.424 1.00 89.69 803 ARG A O 1
ATOM 6101 N N . ILE A 1 804 ? -21.952 40.493 -6.032 1.00 85.38 804 ILE A N 1
ATOM 6102 C CA . ILE A 1 804 ? -22.319 39.983 -4.701 1.00 85.38 804 ILE A CA 1
ATOM 6103 C C . ILE A 1 804 ? -22.471 41.147 -3.714 1.00 85.38 804 ILE A C 1
ATOM 6105 O O . ILE A 1 804 ? -23.503 41.235 -3.055 1.00 85.38 804 ILE A O 1
ATOM 6109 N N . ARG A 1 805 ? -21.508 42.079 -3.677 1.00 87.88 805 ARG A N 1
ATOM 6110 C CA . ARG A 1 805 ? -21.571 43.257 -2.792 1.00 87.88 805 ARG A CA 1
ATOM 6111 C C . ARG A 1 805 ? -22.770 44.152 -3.081 1.00 87.88 805 ARG A C 1
ATOM 6113 O O . ARG A 1 805 ? -23.381 44.664 -2.151 1.00 87.88 805 ARG A O 1
ATOM 6120 N N . GLU A 1 806 ? -23.115 44.334 -4.352 1.00 89.44 806 GLU A N 1
ATOM 6121 C CA . GLU A 1 806 ? -24.290 45.115 -4.746 1.00 89.44 806 GLU A CA 1
ATOM 6122 C C . GLU A 1 806 ? -25.593 44.473 -4.239 1.00 89.44 806 GLU A C 1
ATOM 6124 O O . GLU A 1 806 ? -26.428 45.156 -3.649 1.00 89.44 806 GLU A O 1
ATOM 6129 N N . ARG A 1 807 ? -25.732 43.145 -4.368 1.00 85.19 807 ARG A N 1
ATOM 6130 C CA . ARG A 1 807 ? -26.887 42.400 -3.833 1.00 85.19 807 ARG A CA 1
ATOM 6131 C C . ARG A 1 807 ? -26.960 42.426 -2.307 1.00 85.19 807 ARG A C 1
ATOM 6133 O O . ARG A 1 807 ? -28.052 42.487 -1.752 1.00 85.19 807 ARG A O 1
ATOM 6140 N N . GLU A 1 808 ? -25.822 42.359 -1.622 1.00 85.00 808 GLU A N 1
ATOM 6141 C CA . GLU A 1 808 ? -25.766 42.470 -0.159 1.00 85.00 808 GLU A CA 1
ATOM 6142 C C . GLU A 1 808 ? -26.163 43.873 0.314 1.00 85.00 808 GLU A C 1
ATOM 6144 O O . GLU A 1 808 ? -26.929 43.994 1.267 1.00 85.00 808 GLU A O 1
ATOM 6149 N N . ALA A 1 809 ? -25.719 44.923 -0.385 1.00 85.00 809 ALA A N 1
ATOM 6150 C CA . ALA A 1 809 ? -26.113 46.299 -0.092 1.00 85.00 809 ALA A CA 1
ATOM 6151 C C . ALA A 1 809 ? -27.619 46.531 -0.307 1.00 85.00 809 ALA A C 1
ATOM 6153 O O . ALA A 1 809 ? -28.256 47.171 0.527 1.00 85.00 809 ALA A O 1
ATOM 6154 N N . GLN A 1 810 ? -28.201 45.967 -1.374 1.00 84.44 810 GLN A N 1
ATOM 6155 C CA . GLN A 1 810 ? -29.650 46.014 -1.616 1.00 84.44 810 GLN A CA 1
ATOM 6156 C C . GLN A 1 810 ? -30.435 45.320 -0.496 1.00 84.44 810 GLN A C 1
ATOM 6158 O O . GLN A 1 810 ? -31.343 45.919 0.071 1.00 84.44 810 GLN A O 1
ATOM 6163 N N . ARG A 1 811 ? -30.030 44.108 -0.094 1.00 82.12 811 ARG A N 1
ATOM 6164 C CA . ARG A 1 811 ? -30.664 43.387 1.026 1.00 82.12 811 ARG A CA 1
ATOM 6165 C C . ARG A 1 811 ? -30.545 44.129 2.356 1.00 82.12 811 ARG A C 1
ATOM 6167 O O . ARG A 1 811 ? -31.471 44.091 3.157 1.00 82.12 811 ARG A O 1
ATOM 6174 N N . ALA A 1 812 ? -29.412 44.786 2.605 1.00 80.31 812 ALA A N 1
ATOM 6175 C CA . ALA A 1 812 ? -29.215 45.578 3.816 1.00 80.31 812 ALA A CA 1
ATOM 6176 C C . ALA A 1 812 ? -30.117 46.824 3.835 1.00 80.31 812 ALA A C 1
ATOM 6178 O O . ALA A 1 812 ? -30.650 47.169 4.887 1.00 80.31 812 ALA A O 1
ATOM 6179 N N . ALA A 1 813 ? -30.319 47.466 2.680 1.00 81.00 813 ALA A N 1
ATOM 6180 C CA . ALA A 1 813 ? -31.242 48.589 2.538 1.00 81.00 813 ALA A CA 1
ATOM 6181 C C . ALA A 1 813 ? -32.706 48.156 2.745 1.00 81.00 813 ALA A C 1
ATOM 6183 O O . ALA A 1 813 ? -33.411 48.782 3.530 1.00 81.00 813 ALA A O 1
ATOM 6184 N N . GLU A 1 814 ? -33.130 47.044 2.133 1.00 80.56 814 GLU A N 1
ATOM 6185 C CA . GLU A 1 814 ? -34.473 46.467 2.322 1.00 80.56 814 GLU A CA 1
ATOM 6186 C C . GLU A 1 814 ? -34.736 46.064 3.786 1.00 80.56 814 GLU A C 1
ATOM 6188 O O . GLU A 1 814 ? -35.831 46.267 4.309 1.00 80.56 814 GLU A O 1
ATOM 6193 N N . ALA A 1 815 ? -33.730 45.512 4.474 1.00 73.94 815 ALA A N 1
ATOM 6194 C CA . ALA A 1 815 ? -33.827 45.168 5.893 1.00 73.94 815 ALA A CA 1
ATOM 6195 C C . ALA A 1 815 ? -33.931 46.408 6.798 1.00 73.94 815 ALA A C 1
ATOM 6197 O O . ALA A 1 815 ? -34.692 46.392 7.764 1.00 73.94 815 ALA A O 1
ATOM 6198 N N . ALA A 1 816 ? -33.201 47.484 6.485 1.00 73.38 816 ALA A N 1
ATOM 6199 C CA . ALA A 1 816 ? -33.298 48.744 7.220 1.00 73.38 816 ALA A CA 1
ATOM 6200 C C . ALA A 1 816 ? -34.670 49.417 7.032 1.00 73.38 816 ALA A C 1
ATOM 6202 O O . ALA A 1 816 ? -35.216 49.973 7.981 1.00 73.38 816 ALA A O 1
ATOM 6203 N N . GLU A 1 817 ? -35.250 49.321 5.833 1.00 73.44 817 GLU A N 1
ATOM 6204 C CA . GLU A 1 817 ? -36.593 49.833 5.548 1.00 73.44 817 GLU A CA 1
ATOM 6205 C C . GLU A 1 817 ? -37.674 49.047 6.311 1.00 73.44 817 GLU A C 1
ATOM 6207 O O . GLU A 1 817 ? -38.556 49.659 6.912 1.00 73.44 817 GLU A O 1
ATOM 6212 N N . ARG A 1 818 ? -37.559 47.711 6.404 1.00 68.69 818 ARG A N 1
ATOM 6213 C CA . ARG A 1 818 ? -38.450 46.891 7.253 1.00 68.69 818 ARG A CA 1
ATOM 6214 C C . ARG A 1 818 ? -38.352 47.239 8.737 1.00 68.69 818 ARG A C 1
ATOM 6216 O O . ARG A 1 818 ? -39.383 47.372 9.382 1.00 68.69 818 ARG A O 1
ATOM 6223 N N . ALA A 1 819 ? -37.143 47.443 9.258 1.00 65.00 819 ALA A N 1
ATOM 6224 C CA . ALA A 1 819 ? -36.948 47.809 10.662 1.00 65.00 819 ALA A CA 1
ATOM 6225 C C . ALA A 1 819 ? -37.589 49.166 11.011 1.00 65.00 819 ALA A C 1
ATOM 6227 O O . ALA A 1 819 ? -38.092 49.342 12.113 1.00 65.00 819 ALA A O 1
ATOM 6228 N N . SER A 1 820 ? -37.632 50.108 10.059 1.00 60.91 820 SER A N 1
ATOM 6229 C CA . SER A 1 820 ? -38.302 51.402 10.260 1.00 60.91 820 SER A CA 1
ATOM 6230 C C . SER A 1 820 ? -39.833 51.329 10.257 1.00 60.91 820 SER A C 1
ATOM 6232 O O . SER A 1 820 ? -40.476 52.256 10.732 1.00 60.91 820 SER A O 1
ATOM 6234 N N . GLN A 1 821 ? -40.422 50.247 9.735 1.00 58.84 821 GLN A N 1
ATOM 6235 C CA . GLN A 1 821 ? -41.875 50.040 9.721 1.00 58.84 821 GLN A CA 1
ATOM 6236 C C . GLN A 1 821 ? -42.386 49.313 10.977 1.00 58.84 821 GLN A C 1
ATOM 6238 O O . GLN A 1 821 ? -43.574 49.395 11.268 1.00 58.84 821 GLN A O 1
ATOM 6243 N N . GLU A 1 822 ? -41.511 48.634 11.729 1.00 51.75 822 GLU A N 1
ATOM 6244 C CA . GLU A 1 822 ? -41.861 47.924 12.973 1.00 51.75 822 GLU A CA 1
ATOM 6245 C C . GLU A 1 822 ? -41.829 48.825 14.228 1.00 51.75 822 GLU A C 1
ATOM 6247 O O . GLU A 1 822 ? -42.451 48.481 15.228 1.00 51.75 822 GLU A O 1
ATOM 6252 N N . GLU A 1 823 ? -41.189 50.003 14.188 1.00 50.56 823 GLU A N 1
ATOM 6253 C CA . GLU A 1 823 ? -41.169 50.962 15.316 1.00 50.56 823 GLU A CA 1
ATOM 6254 C C . GLU A 1 823 ? -42.464 51.798 15.464 1.00 50.56 823 GLU A C 1
ATOM 6256 O O . GLU A 1 823 ? -42.638 52.469 16.480 1.00 50.56 823 GLU A O 1
ATOM 6261 N N . ASP A 1 824 ? -43.396 51.737 14.503 1.00 48.31 824 ASP A N 1
ATOM 6262 C CA . ASP A 1 824 ? -44.643 52.528 14.505 1.00 48.31 824 ASP A CA 1
ATOM 6263 C C . ASP A 1 824 ? -45.882 51.760 15.028 1.00 48.31 824 ASP A C 1
ATOM 6265 O O . ASP A 1 824 ? -46.997 52.290 15.013 1.00 48.31 824 ASP A O 1
ATOM 6269 N N . THR A 1 825 ? -45.724 50.526 15.525 1.00 48.88 825 THR A N 1
ATOM 6270 C CA . THR A 1 825 ? -46.843 49.718 16.047 1.00 48.88 825 THR A CA 1
ATOM 6271 C C . THR A 1 825 ? -46.509 48.999 17.356 1.00 48.88 825 THR A C 1
ATOM 6273 O O . THR A 1 825 ? -46.382 47.779 17.386 1.00 48.88 825 THR A O 1
ATOM 6276 N N . GLU A 1 826 ? -46.442 49.741 18.461 1.00 40.12 826 GLU A N 1
ATOM 6277 C CA . GLU A 1 826 ? -46.675 49.199 19.807 1.00 40.12 826 GLU A CA 1
ATOM 6278 C C . GLU A 1 826 ? -47.742 50.045 20.513 1.00 40.12 826 GLU A C 1
ATOM 6280 O O . GLU A 1 826 ? -47.446 51.031 21.179 1.00 40.12 826 GLU A O 1
ATOM 6285 N N . ASP A 1 827 ? -49.005 49.662 20.333 1.00 40.84 827 ASP A N 1
ATOM 6286 C CA . ASP A 1 827 ? -50.037 49.830 21.352 1.00 40.84 827 ASP A CA 1
ATOM 6287 C C . ASP A 1 827 ? -51.179 48.841 21.068 1.00 40.84 827 ASP A C 1
ATOM 6289 O O . ASP A 1 827 ? -51.682 48.764 19.944 1.00 40.84 827 ASP A O 1
ATOM 6293 N N . LEU A 1 828 ? -51.614 48.170 22.140 1.00 37.75 828 LEU A N 1
ATOM 6294 C CA . LEU A 1 828 ? -52.803 47.322 22.320 1.00 37.75 828 LEU A CA 1
ATOM 6295 C C . LEU A 1 828 ? -52.593 45.794 22.333 1.00 37.75 828 LEU A C 1
ATOM 6297 O O . LEU A 1 828 ? -52.494 45.118 21.312 1.00 37.75 828 LEU A O 1
ATOM 6301 N N . ASP A 1 829 ? -52.628 45.306 23.577 1.00 40.41 829 ASP A N 1
ATOM 6302 C CA . ASP A 1 829 ? -52.866 43.950 24.078 1.00 40.41 829 ASP A CA 1
ATOM 6303 C C . ASP A 1 829 ? -53.933 43.150 23.298 1.00 40.41 829 ASP A C 1
ATOM 6305 O O . ASP A 1 829 ? -54.898 43.740 22.817 1.00 40.41 829 ASP A O 1
ATOM 6309 N N . PHE A 1 830 ? -53.813 41.812 23.254 1.00 34.16 830 PHE A N 1
ATOM 6310 C CA . PHE A 1 830 ? -54.812 40.838 23.757 1.00 34.16 830 PHE A CA 1
ATOM 6311 C C . PHE A 1 830 ? -54.449 39.373 23.394 1.00 34.16 830 PHE A C 1
ATOM 6313 O O . PHE A 1 830 ? -54.206 39.046 22.239 1.00 34.16 830 PHE A O 1
ATOM 6320 N N . GLU A 1 831 ? -54.413 38.556 24.451 1.00 35.41 831 GLU A N 1
ATOM 6321 C CA . GLU A 1 831 ? -54.767 37.133 24.666 1.00 35.41 831 GLU A CA 1
ATOM 6322 C C . GLU A 1 831 ? -54.782 36.067 23.537 1.00 35.41 831 GLU A C 1
ATOM 6324 O O . GLU A 1 831 ? -55.409 36.220 22.495 1.00 35.41 831 GLU A O 1
ATOM 6329 N N . ASP A 1 832 ? -54.204 34.920 23.931 1.00 33.81 832 ASP A N 1
ATOM 6330 C CA . ASP A 1 832 ? -54.560 33.507 23.692 1.00 33.81 832 ASP A CA 1
ATOM 6331 C C . ASP A 1 832 ? -54.466 32.847 22.295 1.00 33.81 832 ASP A C 1
ATOM 6333 O O . ASP A 1 832 ? -55.186 33.156 21.352 1.00 33.81 832 ASP A O 1
ATOM 6337 N N . ASP A 1 833 ? -53.572 31.843 22.265 1.00 40.12 833 ASP A N 1
ATOM 6338 C CA . ASP A 1 833 ? -53.662 30.490 21.689 1.00 40.12 833 ASP A CA 1
ATOM 6339 C C . ASP A 1 833 ? -54.537 30.242 20.442 1.00 40.12 833 ASP A C 1
ATOM 6341 O O . ASP A 1 833 ? -55.760 30.249 20.516 1.00 40.12 833 ASP A O 1
ATOM 6345 N N . GLU A 1 834 ? -53.902 29.815 19.339 1.00 32.69 834 GLU A N 1
ATOM 6346 C CA . GLU A 1 834 ? -54.165 28.509 18.695 1.00 32.69 834 GLU A CA 1
ATOM 6347 C C . GLU A 1 834 ? -53.155 28.212 17.557 1.00 32.69 834 GLU A C 1
ATOM 6349 O O . GLU A 1 834 ? -52.761 29.082 16.780 1.00 32.69 834 GLU A O 1
ATOM 6354 N N . GLU A 1 835 ? -52.714 26.951 17.496 1.00 41.91 835 GLU A N 1
ATOM 6355 C CA . GLU A 1 835 ? -51.883 26.322 16.456 1.00 41.91 835 GLU A CA 1
ATOM 6356 C C . GLU A 1 835 ? -52.443 26.508 15.036 1.00 41.91 835 GLU A C 1
ATOM 6358 O O . GLU A 1 835 ? -53.615 26.213 14.840 1.00 41.91 835 GLU A O 1
ATOM 6363 N N . VAL A 1 836 ? -51.596 26.792 14.026 1.00 32.66 836 VAL A N 1
ATOM 6364 C CA . VAL A 1 836 ? -51.678 26.115 12.708 1.00 32.66 836 VAL A CA 1
ATOM 6365 C C . VAL A 1 836 ? -50.298 26.014 12.034 1.00 32.66 836 VAL A C 1
ATOM 6367 O O . VAL A 1 836 ? -49.572 26.992 11.866 1.00 32.66 836 VAL A O 1
ATOM 6370 N N . ASP A 1 837 ? -50.015 24.780 11.632 1.00 34.16 837 ASP A N 1
ATOM 6371 C CA . ASP A 1 837 ? -48.994 24.208 10.754 1.00 34.16 837 ASP A CA 1
ATOM 6372 C C . ASP A 1 837 ? -48.380 25.074 9.637 1.00 34.16 837 ASP A C 1
ATOM 6374 O O . ASP A 1 837 ? -49.070 25.736 8.861 1.00 34.16 837 ASP A O 1
ATOM 6378 N N . VAL A 1 838 ? -47.067 24.896 9.431 1.00 33.47 838 VAL A N 1
ATOM 6379 C CA . VAL A 1 838 ? -46.427 25.112 8.124 1.00 33.47 838 VAL A CA 1
ATOM 6380 C C . VAL A 1 838 ? -46.032 23.755 7.560 1.00 33.47 838 VAL A C 1
ATOM 6382 O O . VAL A 1 838 ? -44.971 23.214 7.875 1.00 33.47 838 VAL A O 1
ATOM 6385 N N . ASP A 1 839 ? -46.905 23.230 6.706 1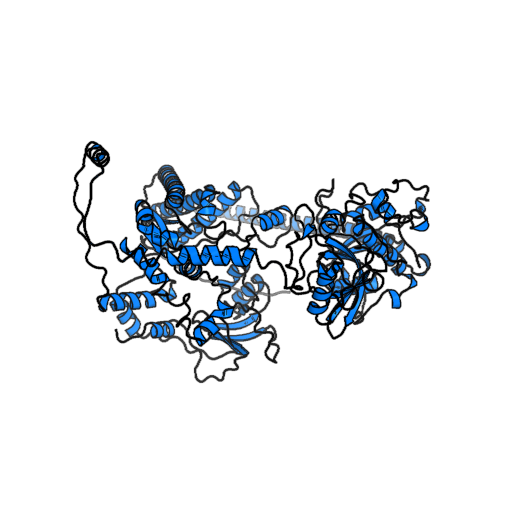.00 34.38 839 ASP A N 1
ATOM 6386 C CA . ASP A 1 839 ? -46.589 22.153 5.782 1.00 34.38 839 ASP A CA 1
ATOM 6387 C C . ASP A 1 839 ? -46.256 22.754 4.407 1.00 34.38 839 ASP A C 1
ATOM 6389 O O . ASP A 1 839 ? -46.949 23.643 3.920 1.00 34.38 839 ASP A O 1
ATOM 6393 N N . SER A 1 840 ? -45.168 22.244 3.826 1.00 38.81 840 SER A N 1
ATOM 6394 C CA . SER A 1 840 ? -44.823 22.121 2.400 1.00 38.81 840 SER A CA 1
ATOM 6395 C C . SER A 1 840 ? -45.337 23.147 1.367 1.00 38.81 840 SER A C 1
ATOM 6397 O O . SER A 1 840 ? -46.540 23.313 1.201 1.00 38.81 840 SER A O 1
ATOM 6399 N N . GLN A 1 841 ? -44.451 23.611 0.472 1.00 34.34 841 GLN A N 1
ATOM 6400 C CA . GLN A 1 841 ? -44.520 23.184 -0.939 1.00 34.34 841 GLN A CA 1
ATOM 6401 C C . GLN A 1 841 ? -43.350 23.657 -1.815 1.00 34.34 841 GLN A C 1
ATOM 6403 O O . GLN A 1 841 ? -42.763 24.722 -1.639 1.00 34.34 841 GLN A O 1
ATOM 6408 N N . GLU A 1 842 ? -43.046 22.761 -2.748 1.00 41.88 842 GLU A N 1
ATOM 6409 C CA . GLU A 1 842 ? -42.145 22.814 -3.895 1.00 41.88 842 GLU A CA 1
ATOM 6410 C C . GLU A 1 842 ? -42.622 23.789 -4.989 1.00 41.88 842 GLU A C 1
ATOM 6412 O O . GLU A 1 842 ? -43.810 24.090 -5.059 1.00 41.88 842 GLU A O 1
ATOM 6417 N N . ALA A 1 843 ? -41.706 24.190 -5.882 1.00 34.72 843 ALA A N 1
ATOM 6418 C CA . ALA A 1 843 ? -41.870 24.329 -7.348 1.00 34.72 843 ALA A CA 1
ATOM 6419 C C . ALA A 1 843 ? -40.569 24.965 -7.904 1.00 34.72 843 ALA A C 1
ATOM 6421 O O . ALA A 1 843 ? -40.052 25.910 -7.313 1.00 34.72 843 ALA A O 1
ATOM 6422 N N . GLU A 1 844 ? -39.850 24.387 -8.881 1.00 37.12 844 GLU A N 1
ATOM 6423 C CA . GLU A 1 844 ? -40.128 24.446 -10.341 1.00 37.12 844 GLU A CA 1
ATOM 6424 C C . GLU A 1 844 ? -40.450 25.885 -10.799 1.00 37.12 844 GLU A C 1
ATOM 6426 O O . GLU A 1 844 ? -41.267 26.552 -10.186 1.00 37.12 844 GLU A O 1
ATOM 6431 N N . GLY A 1 845 ? -39.883 26.506 -11.830 1.00 34.91 845 GLY A N 1
ATOM 6432 C CA . GLY A 1 845 ? -39.144 26.126 -13.030 1.00 34.91 845 GLY A CA 1
ATOM 6433 C C . GLY A 1 845 ? -39.261 27.318 -14.015 1.00 34.91 845 GLY A C 1
ATOM 6434 O O . GLY A 1 845 ? -40.022 28.248 -13.755 1.00 34.91 845 GLY A O 1
ATOM 6435 N N . ASP A 1 846 ? -38.529 27.242 -15.128 1.00 42.25 846 ASP A N 1
ATOM 6436 C CA . ASP A 1 846 ? -38.688 27.987 -16.400 1.00 42.25 846 ASP A CA 1
ATOM 6437 C C . ASP A 1 846 ? -38.159 29.439 -16.580 1.00 42.25 846 ASP A C 1
ATOM 6439 O O . ASP A 1 846 ? -38.675 30.406 -16.025 1.00 42.25 846 ASP A O 1
ATOM 6443 N N . ASP A 1 847 ? -37.073 29.521 -17.377 1.00 36.41 847 ASP A N 1
ATOM 6444 C CA . ASP A 1 847 ? -36.840 30.212 -18.683 1.00 36.41 847 ASP A CA 1
ATOM 6445 C C . ASP A 1 847 ? -37.663 31.464 -19.094 1.00 36.41 847 ASP A C 1
ATOM 6447 O O . ASP A 1 847 ? -38.794 31.639 -18.637 1.00 36.41 847 ASP A O 1
ATOM 6451 N N . PRO A 1 848 ? -37.168 32.329 -20.021 1.00 58.97 848 PRO A N 1
ATOM 6452 C CA . PRO A 1 848 ? -36.271 32.051 -21.167 1.00 58.97 848 PRO A CA 1
ATOM 6453 C C . PRO A 1 848 ? -34.920 32.789 -21.232 1.00 58.97 848 PRO A C 1
ATOM 6455 O O . PRO A 1 848 ? -34.752 33.835 -20.560 1.00 58.97 848 PRO A O 1
#

Secondary structure (DSSP, 8-state):
--S-THHHHTTSS-EE-TTS---EEEE-SSPPPS--EEEEEE-S-HHHHHHHHHTT--EEE-BSS--GGGHHHHSSS---B--S-SSSSSS-PPTT-EEEE-TTT-EEEES---EEPP---HHHHHHHHHT-PPP-SEEEE------TTSS-HHHHHHHHHHHHHHHHHHHSGGGTT--EEEEPP-SPPPPPS---HHHHHHHHHT--S-GGGSS-THHHHHH-HHHHHHHHHHHHHHHHHHHHTTS----EEEEE-S--SHHHHHHHHHHHHHHHHHHHHHHT----EEEEEEE-SHHHHHTHHHHTTT-S-EEE-HHHHHHHHHT--HHHHTTTHHHHHHTTS-SS-TTTS--TTTHHHHHHHHHTT--------GGGHHHHHHHHHHHHHTT----------------TTTTSSSSSSS-S-------SS-SSSSTTTHHHHHHHHHHHHHHHH--SS-----------GGGSBTT-HHHHHHHHHHTTTSEEE---GGGTT-BHHHHHHHSTT-BSS-TT-TT------BPPGGGGSS-S-PPPS-EEHHHH-GGGS-SSPPB-TTS--HHHHHHHHHHHHHHHHH-HHHHTT--B-HHHHHHH-SSS-GGG--BTTHHHHHHHHH-B-BTTTS----SS---S-----GGG-B-EEEEEEE-SHHHHHHHHHHH--EEEEEEPBHHHHTEEEEEE---TTPPBPB-TTSPBPEEEEEEEEEEEETTEEEEEEE-SB-TTSTBTTEEEEETTSSSB-TTSEEEEEE--HHHHHHHHHHHHHHHHHHHHHHHHHHHHHHHHHHHHHHHHHHHHHHHHHHTT------------------------

Solvent-accessible surface area (backbone atoms only — not comparable to full-atom values): 48733 Å² total; per-residue (Å²): 126,94,73,59,64,73,66,55,60,61,42,77,26,46,41,70,45,88,85,60,90,76,51,73,71,46,68,54,83,56,77,46,66,66,50,61,47,65,17,31,30,40,76,67,59,38,73,58,53,38,49,44,43,74,74,68,44,55,47,28,46,54,32,64,67,81,56,78,83,38,49,80,28,46,76,61,67,44,92,50,68,48,64,86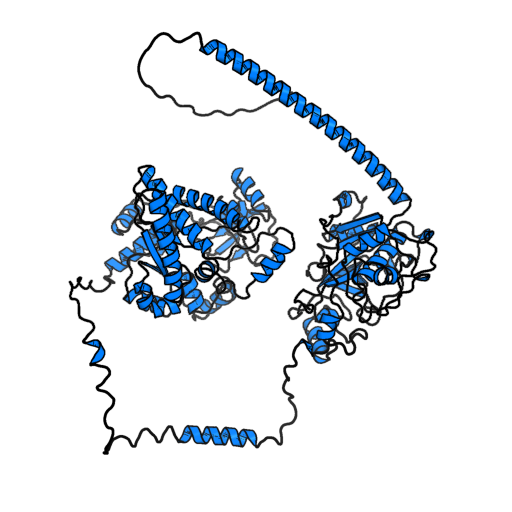,64,82,78,80,54,102,64,89,82,57,82,63,43,42,36,21,37,38,11,70,80,16,37,31,26,62,37,86,72,64,68,43,75,51,70,78,56,76,65,55,61,54,53,52,57,72,25,70,57,70,93,69,55,43,72,69,44,80,73,86,72,71,71,78,82,80,56,61,70,68,60,36,47,54,54,48,30,52,54,49,20,51,56,49,42,67,54,48,76,81,43,77,42,28,42,39,27,38,43,52,67,41,77,68,66,70,80,73,100,70,94,55,72,69,56,56,51,50,49,55,74,68,59,60,97,52,70,92,78,52,81,31,15,42,60,36,33,69,79,40,48,68,57,46,40,39,53,43,39,21,55,51,52,23,38,52,51,40,40,73,73,73,45,63,53,39,39,42,29,45,28,42,33,74,36,57,49,52,66,64,48,49,59,52,48,53,46,42,52,52,37,50,54,50,51,30,62,76,66,74,45,90,79,60,69,43,49,23,33,29,45,28,36,70,55,20,22,79,38,29,76,61,38,54,76,71,31,76,45,80,41,74,37,59,64,55,24,41,26,64,71,72,71,43,55,77,91,61,39,59,82,49,49,65,57,36,41,75,71,61,76,33,93,61,60,56,90,81,46,81,43,61,83,59,55,37,47,44,46,46,60,31,42,79,76,62,81,91,82,88,73,74,59,81,88,45,42,68,46,52,23,46,52,53,34,42,42,57,73,70,63,74,62,82,80,75,85,79,77,89,80,80,84,82,92,82,70,95,67,70,74,66,66,75,75,73,76,84,83,79,83,85,88,84,86,88,86,92,87,87,82,79,75,69,73,71,66,59,58,57,57,53,54,50,53,51,50,55,52,51,66,68,67,65,83,81,84,80,86,88,77,84,77,83,75,82,67,55,71,52,74,38,50,66,61,33,70,66,60,35,52,49,50,30,60,63,30,72,76,40,27,40,43,40,76,29,71,74,45,61,90,33,25,45,43,49,50,20,66,35,44,23,57,28,29,77,59,48,80,92,42,77,90,77,90,75,81,86,50,60,54,69,75,62,74,75,67,58,79,82,78,85,78,70,84,53,45,50,40,66,81,77,41,52,54,34,41,52,70,80,53,45,52,31,70,76,14,17,38,32,32,34,42,19,50,25,43,20,48,21,18,22,41,11,55,76,37,52,86,86,25,47,64,37,38,38,18,30,36,49,46,42,42,54,38,84,60,42,56,22,51,58,5,24,15,54,52,60,53,49,63,49,29,43,76,68,31,34,44,41,22,95,73,39,62,74,71,47,65,57,89,55,70,73,72,72,100,61,67,77,86,63,42,53,33,34,68,50,67,26,37,40,57,44,72,72,56,50,53,49,44,37,70,72,48,29,36,32,29,32,42,28,53,42,32,59,59,61,75,27,35,32,44,61,45,45,58,85,41,99,80,50,44,78,37,43,25,89,89,70,48,72,31,30,43,40,26,20,37,49,33,34,33,64,58,98,84,47,47,27,39,31,30,43,43,42,55,15,44,72,26,30,55,63,16,26,47,34,39,40,64,92,72,67,41,58,36,58,71,56,22,39,43,67,39,57,53,44,74,66,53,51,52,51,50,52,56,49,52,53,52,51,52,53,51,52,54,51,54,51,50,56,48,54,52,51,54,50,55,49,53,54,54,52,51,52,53,52,50,56,50,52,53,53,57,65,63,60,77,79,68,88,84,84,89,84,85,83,89,83,92,82,84,91,76,86,85,88,80,89,81,83,87,134

InterPro domains:
  IPR000121 PEP-utilising enzyme, C-terminal [PF02896] (132-366)
  IPR000668 Peptidase C1A, papain C-terminal [PF00112] (547-757)
  IPR000668 Peptidase C1A, papain C-terminal [SM00645] (547-774)
  IPR010121 Pyruvate, phosphate dikinase [PTHR22931] (92-370)
  IPR015813 Pyruvate/Phosphoenolpyruvate kinase-like domain superfamily [SSF51621] (129-389)
  IPR023151 PEP-utilising enzyme, conserved site [PS00742] (312-330)
  IPR036637 Phosphohistidine domain superfamily [SSF52009] (47-128)
  IPR038765 Papain-like cysteine peptidase superfamily [SSF54001] (545-767)
  IPR040442 Pyruvate kinase-like domain superfamily [G3DSA:3.20.20.60] (127-393)

Foldseek 3Di:
DPDDLVVVLLLLEWAFDPPWDWDFDFFDLDQAAQYKAKFQEAQDQLVVLQVCLVVVGRYEYEECDDDPSNVVSVVSDYDDYDNPPVPPGPDNDDGRFMWMARNGGRTITGHDTDIDHRDDPPVLVVLLVLLPDDPQEAQEDDDQDQQCPDDDNVVSLVVVLVVLLVVLLVVVLVNQQGAYEYEAWFADHQHDPDDDPVSVVVNVVVDDPDRLPDCGFLNVCLVPVSSLLSNLLSQLVSLLVCVVVVTNRHAYEYETEPDQDLVSQVSSVVSSVVSNVVNCVVSVHDDHYFYAYEPQDLNCLQCLVVNVVRGPDYHYPQQSNVCRQVVHDPVPCSVCVVVCCVVVVDVDDCNVPPDCVTSVVSVVSNCVVHDDDDHDDPSCPSSVSSVVSVCVVVVVDDPDDDDDDDDDDDDPPPVVVVPPPPDDDDDDDDDDDPPPPPVVVVVVVVVVVVVVVVVVPPPPDDDDDDDDPPDPQQAAQLQDPVVQVVLQVLCVPQFHFHDFPLRVVPGLVLVQQLQPQADLDRDPFPDDDDDFAADDPCLVVLDDDDQDQWDFCCVPPVQLQQDFFAAQHSFNLLLLQQVQRFLLSLVCLVPVVVRGNFGFDSLLLLQPVPRAPRRRYGHSAVSQVCQAVQATAGCVQVPDPHPDRDHNDTPDDSVRGWGFNDKHFDADDRSQSSCCVRRRKWKWKFFDWSSLQRTAEHEDDAGPPTDFRHHPVGHGRIGMWIFNIWHDDPNFTWTKTAGNNALSHYPGRIHTYTPPNCRTPRRGIMDTHTPDPVVVVVVVVVVVVVVVVVVVVVVVVVVVVVVVVVVVVVVVVVVVVVVVVVVVDDDDDDDDDDDDDDDDDDDDDDDD

Organism: NCBI:txid2562239

Mean predicted aligned error: 21.81 Å

Nearest PDB structures (foldseek):
  2r82-assembly1_A  TM=9.006E-01  e=6.584E-35  [Clostridium] symbiosum
  1kbl-assembly1_A  TM=7.214E-01  e=4.510E-33  [Clostridium] symbiosum
  1ggo-assembly1_A  TM=7.118E-01  e=7.549E-32  [Clostridium] symbiosum
  1dik-assembly1_A  TM=7.074E-01  e=5.787E-30  [Clostridium] symbiosum
  1jde-assembly1_A  TM=7.073E-01  e=1.025E-28  [Clostridium] symbiosum

Sequence (848 aa):
MRLKPELIDQLLHPTLDPKAKKQVIAKAASQLPPVQRQGRWSSAQTRQAVRRAKDGEKVLLVRIETSPDDIHGLGTRQRVSCRPALRGFGGAVQEGQILTIDGVTGEVILGEVPTVPPQLPGAFGIIMAWAGVRAQGIGLARHETEHMFFADRKVALEELLTMQREDITGAVPIMDGRPVTVRLLDPWPRPPAVPLNRVRRRATELQEANPMLGHRGCRLAITYPEICEMQARAIFEAAAAVGRAGGAVPVAEVMVPLVATLQELSILKEVVEKTAAAVQKEQGMNFTYRVGTMIELPRACLQAGKLAEQAEFFSFGTNDLTQTTYGMSRDDAGAFLPEYKAKGIVEQDPFVSLDQEGVGELIKVAVEVGLDSLSCSPFRVPLARLATGAAAALGCGVRKALQPSTRMTKNPADAAAAAMARRAKGGNKKSTREVKKYFVYGAGVLVTIVAVWLAATDGQAAGKKKSREYRSKATAQVNDRYFLSDVTSYAAGNFTAAAGSFFNGWTYADVSYGLDGVAVRGEGMIGFAGALQRCQDETDDLEGGAVPPAYDLRDQKPGCESGEVYSQGNCSSSYAIAAATALSSRFCFSDPEAYAQTRLSPQQIVSCDKKSQGCNGGGIDSVWSYIERRGLFPESCVPFAGATKAECKSDCDPEKKLKAMDHCILGGEKKIKREVYNRGPVVAPVLLKDDFLVYKGGVYTPTDYANQQYGPNGEPLVHAVTIIGWGRSEGTPYWLVKNSWGKDWGEDGYARITMGTGVLREESIIVGYAATPEALEAAAKKKEAEEQRKEELKKERAERDARIREREAQRAAEAAERASQEEDTEDLDFEDDEEVDVDSQEAEGDDP

pLDDT: mean 72.18, std 20.44, range [24.27, 97.62]

Radius of gyration: 37.32 Å; Cα contacts (8 Å, |Δi|>4): 1304; chains: 1; bounding box: 91×106×103 Å